Protein AF-0000000076549694 (afdb_homodimer)

Nearest PDB structures (foldseek):
  3i5b-assembly2_B  TM=9.699E-01  e=1.113E-13  Pseudomonas aeruginosa PAO1
  3i5c-assembly1_A  TM=8.751E-01  e=3.172E-14  Saccharomyces cerevisiae
  3i5a-assembly1_A  TM=8.560E-01  e=2.039E-13  Pseudomonas syringae pv. tomato str. DC3000
  5euh-assembly2_B  TM=9.184E-01  e=2.596E-11  Pseudomonas fluorescens Pf0-1
  8c05-assembly1_A-2  TM=9.269E-01  e=1.804E-09  Methylotenera sp.

Solvent-accessible surface area (backbone atoms only — not comparable to full-atom values): 53694 Å² total; per-residue (Å²): 134,89,75,76,88,74,75,80,81,79,79,87,80,83,82,75,83,80,79,67,79,71,68,75,66,63,74,69,63,69,72,64,66,52,72,63,59,51,48,49,53,48,56,45,44,39,55,60,54,40,82,34,68,84,64,53,38,73,68,50,50,51,50,51,51,52,49,36,53,53,39,21,50,37,31,34,51,26,50,54,48,10,57,69,55,84,60,46,33,75,48,34,45,36,54,6,41,52,40,19,55,43,57,74,43,63,56,30,49,36,64,60,50,51,51,41,48,33,50,21,37,24,49,26,34,39,73,77,66,45,57,63,74,57,22,49,50,44,22,47,28,50,40,47,34,37,51,51,32,54,51,55,50,34,69,73,68,35,82,77,65,53,69,63,40,49,66,52,30,53,48,42,49,52,41,39,27,43,50,39,24,48,54,29,19,45,50,29,36,56,57,51,52,73,78,39,92,79,72,59,66,69,60,44,23,51,48,47,23,51,8,40,21,45,12,29,61,55,33,16,59,47,45,45,38,70,74,36,80,70,44,54,54,55,65,30,79,92,34,32,67,58,46,53,56,53,48,44,50,37,48,50,46,43,51,53,34,34,58,33,56,60,51,81,51,68,60,65,48,50,46,39,49,49,52,31,26,74,73,50,30,54,60,34,38,54,53,46,51,49,50,42,49,53,53,50,52,54,34,44,75,73,68,38,12,32,55,60,50,30,79,58,36,84,38,64,65,59,41,50,50,53,52,46,52,50,51,47,44,50,47,66,40,48,49,55,51,18,18,48,52,49,51,38,53,50,45,52,50,51,32,52,50,41,47,49,52,28,50,47,53,55,29,28,28,87,82,53,62,33,24,16,45,64,35,39,53,55,49,45,48,53,52,42,52,51,21,40,75,65,68,30,29,35,19,38,38,33,33,35,49,52,65,45,67,53,44,24,71,72,55,32,66,68,47,39,48,52,50,49,30,50,53,43,50,50,49,50,60,71,35,61,88,52,83,46,50,55,20,38,61,48,80,62,25,33,32,35,41,31,66,67,28,45,57,68,58,45,48,50,54,50,46,50,44,40,49,52,45,44,69,65,56,43,81,20,87,79,37,95,81,40,32,43,38,33,21,27,1,29,24,48,48,57,59,52,92,89,64,56,62,65,54,53,52,52,44,7,49,52,15,24,51,48,16,52,73,74,69,37,66,35,77,24,74,94,136,89,75,76,85,75,79,79,83,80,78,88,80,82,80,76,80,80,74,70,77,69,68,75,64,61,72,68,63,68,72,66,66,52,72,62,58,51,48,50,53,47,55,47,43,39,53,61,56,41,82,34,67,84,65,54,38,73,66,50,52,51,48,51,52,50,47,36,53,52,39,21,50,37,31,33,50,26,52,54,50,8,55,69,54,84,60,45,33,75,47,33,44,36,53,6,40,52,41,18,54,44,58,74,44,63,58,30,50,38,62,59,50,51,51,41,49,32,48,20,38,24,49,25,34,40,73,74,64,45,56,64,73,57,21,48,51,45,22,46,27,49,42,47,34,36,53,53,33,53,50,53,50,34,68,74,69,36,81,76,65,53,68,64,40,48,68,53,29,52,47,42,49,51,41,39,28,44,49,39,26,48,54,29,20,45,50,30,37,56,55,50,52,74,79,43,91,79,71,59,65,68,60,44,22,49,45,43,21,51,7,41,21,44,12,29,60,54,33,16,58,47,46,45,38,69,75,36,81,70,44,54,55,55,64,29,80,93,33,31,66,59,44,51,57,54,50,44,50,36,48,50,46,45,52,53,34,33,59,32,58,61,50,81,50,68,59,67,47,50,47,40,49,48,52,31,26,75,75,51,31,54,60,34,38,53,52,45,52,50,50,41,48,52,51,50,51,54,34,45,75,74,68,36,11,30,56,59,50,30,79,58,36,84,36,64,66,58,42,50,50,51,51,46,50,50,51,47,45,50,48,66,42,48,51,56,51,18,17,49,52,49,51,39,53,51,46,52,52,51,32,52,50,40,48,49,52,30,49,48,51,54,29,29,27,87,82,55,63,32,24,15,43,63,35,40,52,55,49,45,48,53,52,42,52,51,21,40,74,66,66,29,29,36,18,37,39,34,34,37,48,50,66,45,66,52,44,23,71,74,55,31,66,67,46,38,49,53,50,50,30,50,52,41,50,49,49,50,59,72,36,62,88,51,84,47,51,54,20,39,61,48,79,63,26,32,34,36,41,30,66,66,28,44,55,67,59,44,48,52,53,49,46,50,45,39,50,53,44,45,69,64,57,42,80,21,86,83,35,94,80,40,32,44,37,34,23,28,2,28,26,51,47,57,60,51,93,90,64,56,62,65,54,53,52,52,44,7,50,53,16,26,52,50,16,50,72,75,68,38,66,36,77,25,73,93

Radius of gyration: 38.68 Å; Cα contacts (8 Å, |Δi|>4): 1606; chains: 2; bounding box: 84×105×88 Å

Secondary structure (DSSP, 8-state):
--------------------TTGGGGGGTTT---HHHHHHHHHHHHHTTTT-TTT--HHHHHHHHHHHHHHHHHHHHHHHHHHHTTT--S---HHHHHHHHHHTS-GGGHHHHHHHHHHHHHHHHHHHT--HHHHHHHHHHHHHHHHHHHHHHHHHH-SS--TTSHHHHHHIIIIIIIIIHHHHHHHHHHHHHTT---S-HHHHHHHHHHHHHHHHHHHHHHHHHHTSGGGGGGGSHHHHHHHHHHHHHHHHHHHHHHH--SS--GGGHHHHHHHHHHHHHHHHHHHHHHHHHHHHHHHHHTT-SGGGGSTTTT-HHHHHHHHHHHHHHHHHHHHHHHHHHHHHHHHHHHHHHHHHHHHHHHHB-TTT-SB-HHHHHHHHHHHHHHHHHHT--EEEEEEEETTHHHHHHHHHHHHHHHHHHHHHHHHHHHHTTTT-EEEE-SSSEEEEEEET--HHHHHHHHHHHHHHHHHT--B-TTSTTSB--EEEEEEEE-PPTT--HHHHHHHHHHHHHHHHHTTSSSEEE-/-------------------GGGGGGGGGTTT---HHHHHHHHHHHHHTTTT-TTT--HHHHHHHHHHHHHHHHHHHHHHHHHHHTTT--S---HHHHHHHHHHTS-GGGHHHHHHHHHHHHHHHHHHHT--HHHHHHHHHHHHHHHHHHHHHHHHHH-SS--TTSHHHHHHIIIIIIIIIHHHHHHHHHHHHHTT---S-HHHHHHHHHHHHHHHHHHHHHHHHHHTSGGGGGGGSHHHHHHHHHHHHHHHHHHHHHHH--SS--GGGHHHHHHHHHHHHHHHHHHHHHHHHHHHHHHHHHTT-SGGGGSTTTT-HHHHHHHHHHHHHHHHHHHHHHHHHHHHHHHHHHHHHHHHHHHHHHHHB-TTT-SB-HHHHHHHHHHHHHHHHHHT--EEEEEEEETTHHHHHHHHHHHHHHHHHHHHHHHHHHHHTTTT-EEEE-SSSEEEEEEET--HHHHHHHHHHHHHHHHHT--B-TTSTTSB--EEEEEEEE-PPTT--HHHHHHHHHHHHHHHHHTTSSSEEE-

pLDDT: mean 84.43, std 17.08, range [20.08, 97.81]

Structure (mmCIF, N/CA/C/O backbone):
data_AF-0000000076549694-model_v1
#
loop_
_entity.id
_entity.type
_entity.pdbx_description
1 polymer 'diguanylate cyclase'
#
loop_
_atom_site.group_PDB
_atom_site.id
_atom_site.type_symbol
_atom_site.label_atom_id
_atom_site.label_alt_id
_atom_site.label_comp_id
_atom_site.label_asym_id
_atom_site.label_entity_id
_atom_site.label_seq_id
_atom_site.pdbx_PDB_ins_code
_atom_site.Cartn_x
_atom_site.Cartn_y
_atom_site.Cartn_z
_atom_site.occupancy
_atom_site.B_iso_or_equiv
_atom_site.auth_seq_id
_atom_site.auth_comp_id
_atom_site.auth_asym_id
_atom_site.auth_atom_id
_atom_site.pdbx_PDB_model_num
ATOM 1 N N . MET A 1 1 ? -35.719 64.812 -11.656 1 21.77 1 MET A N 1
ATOM 2 C CA . MET A 1 1 ? -35.812 63.688 -10.75 1 21.77 1 MET A CA 1
ATOM 3 C C . MET A 1 1 ? -34.938 62.531 -11.203 1 21.77 1 MET A C 1
ATOM 5 O O . MET A 1 1 ? -35.406 61.438 -11.414 1 21.77 1 MET A O 1
ATOM 9 N N . GLN A 1 2 ? -33.906 62.844 -11.969 1 23.42 2 GLN A N 1
ATOM 10 C CA . GLN A 1 2 ? -32.969 62.25 -12.883 1 23.42 2 GLN A CA 1
ATOM 11 C C . GLN A 1 2 ? -32.031 61.281 -12.156 1 23.42 2 GLN A C 1
ATOM 13 O O . GLN A 1 2 ? -31.016 61.719 -11.57 1 23.42 2 GLN A O 1
ATOM 18 N N . GLU A 1 3 ? -32.594 60.219 -11.516 1 21.08 3 GLU A N 1
ATOM 19 C CA . GLU A 1 3 ? -32.125 59.406 -10.398 1 21.08 3 GLU A CA 1
ATOM 20 C C . GLU A 1 3 ? -30.859 58.625 -10.773 1 21.08 3 GLU A C 1
ATOM 22 O O . GLU A 1 3 ? -29.844 58.719 -10.094 1 21.08 3 GLU A O 1
ATOM 27 N N . LEU A 1 4 ? -30.922 57.25 -11 1 21.48 4 LEU A N 1
ATOM 28 C CA . LEU A 1 4 ? -30.453 56.125 -10.211 1 21.48 4 LEU A CA 1
ATOM 29 C C . LEU A 1 4 ? -29.141 55.562 -10.773 1 21.48 4 LEU A C 1
ATOM 31 O O . LEU A 1 4 ? -28.312 55.062 -10.023 1 21.48 4 LEU A O 1
ATOM 35 N N . SER A 1 5 ? -28.969 55.281 -12.086 1 23.27 5 SER A N 1
ATOM 36 C CA . SER A 1 5 ? -28.531 53.969 -12.484 1 23.27 5 SER A CA 1
ATOM 37 C C . SER A 1 5 ? -27.016 53.844 -12.43 1 23.27 5 SER A C 1
ATOM 39 O O . SER A 1 5 ? -26.312 54.219 -13.383 1 23.27 5 SER A O 1
ATOM 41 N N . ARG A 1 6 ? -26.266 54.156 -11.312 1 26.5 6 ARG A N 1
ATOM 42 C CA . ARG A 1 6 ? -24.812 54.344 -11.289 1 26.5 6 ARG A CA 1
ATOM 43 C C . ARG A 1 6 ? -24.109 53 -11.406 1 26.5 6 ARG A C 1
ATOM 45 O O . ARG A 1 6 ? -24.109 52.188 -10.469 1 26.5 6 ARG A O 1
ATOM 52 N N . GLU A 1 7 ? -24.25 52.281 -12.562 1 24.12 7 GLU A N 1
ATOM 53 C CA . GLU A 1 7 ? -23.75 50.938 -12.688 1 24.12 7 GLU A CA 1
ATOM 54 C C . GLU A 1 7 ? -22.25 50.875 -12.406 1 24.12 7 GLU A C 1
ATOM 56 O O . GLU A 1 7 ? -21.469 51.625 -13 1 24.12 7 GLU A O 1
ATOM 61 N N . PRO A 1 8 ? -21.766 50.438 -11.172 1 23.05 8 PRO A N 1
ATOM 62 C CA . PRO A 1 8 ? -20.375 50.469 -10.703 1 23.05 8 PRO A CA 1
ATOM 63 C C . PRO A 1 8 ? -19.469 49.531 -11.5 1 23.05 8 PRO A C 1
ATOM 65 O O . PRO A 1 8 ? -19.828 48.375 -11.766 1 23.05 8 PRO A O 1
ATOM 68 N N . SER A 1 9 ? -18.875 49.969 -12.648 1 22.62 9 SER A N 1
ATOM 69 C CA . SER A 1 9 ? -17.953 49.219 -13.508 1 22.62 9 SER A CA 1
ATOM 70 C C . SER A 1 9 ? -16.828 48.562 -12.703 1 22.62 9 SER A C 1
ATOM 72 O O . SER A 1 9 ? -16.078 49.281 -12.023 1 22.62 9 SER A O 1
ATOM 74 N N . VAL A 1 10 ? -17.047 47.312 -12.125 1 22.98 10 VAL A N 1
ATOM 75 C CA . VAL A 1 10 ? -16.156 46.438 -11.375 1 22.98 10 VAL A CA 1
ATOM 76 C C . VAL A 1 10 ? -14.891 46.156 -12.188 1 22.98 10 VAL A C 1
ATOM 78 O O . VAL A 1 10 ? -14.961 45.75 -13.344 1 22.98 10 VAL A O 1
ATOM 81 N N . GLY A 1 11 ? -13.781 46.906 -11.953 1 20.17 11 GLY A N 1
ATOM 82 C CA . GLY A 1 11 ? -12.422 46.844 -12.469 1 20.17 11 GLY A CA 1
ATOM 83 C C . GLY A 1 11 ? -11.875 45.438 -12.586 1 20.17 11 GLY A C 1
ATOM 84 O O . GLY A 1 11 ? -12.336 44.531 -11.891 1 20.17 11 GLY A O 1
ATOM 85 N N . THR A 1 12 ? -11.375 45.031 -13.836 1 24.42 12 THR A N 1
ATOM 86 C CA . THR A 1 12 ? -10.664 43.938 -14.453 1 24.42 12 THR A CA 1
ATOM 87 C C . THR A 1 12 ? -9.484 43.5 -13.586 1 24.42 12 THR A C 1
ATOM 89 O O . THR A 1 12 ? -8.578 44.281 -13.336 1 24.42 12 THR A O 1
ATOM 92 N N . ALA A 1 13 ? -9.617 42.531 -12.578 1 22.05 13 ALA A N 1
ATOM 93 C CA . ALA A 1 13 ? -8.719 41.844 -11.656 1 22.05 13 ALA A CA 1
ATOM 94 C C . ALA A 1 13 ? -7.52 41.25 -12.398 1 22.05 13 ALA A C 1
ATOM 96 O O . ALA A 1 13 ? -7.648 40.812 -13.539 1 22.05 13 ALA A O 1
ATOM 97 N N . CYS A 1 14 ? -6.227 41.406 -11.867 1 21.59 14 CYS A N 1
ATOM 98 C CA . CYS A 1 14 ? -4.781 41.219 -11.953 1 21.59 14 CYS A CA 1
ATOM 99 C C . CYS A 1 14 ? -4.445 39.75 -12.086 1 21.59 14 CYS A C 1
ATOM 101 O O . CYS A 1 14 ? -4.598 38.969 -11.133 1 21.59 14 CYS A O 1
ATOM 103 N N . LEU A 1 15 ? -4.742 39.062 -13.203 1 23.5 15 LEU A N 1
ATOM 104 C CA . LEU A 1 15 ? -4.293 37.688 -13.445 1 23.5 15 LEU A CA 1
ATOM 105 C C . LEU A 1 15 ? -2.77 37.625 -13.383 1 23.5 15 LEU A C 1
ATOM 107 O O . LEU A 1 15 ? -2.08 38.031 -14.312 1 23.5 15 LEU A O 1
ATOM 111 N N . ALA A 1 16 ? -2.066 37.906 -12.25 1 26.47 16 ALA A N 1
ATOM 112 C CA . ALA A 1 16 ? -0.614 37.75 -12.195 1 26.47 16 ALA A CA 1
ATOM 113 C C . ALA A 1 16 ? -0.199 36.312 -12.453 1 26.47 16 ALA A C 1
ATOM 115 O O . ALA A 1 16 ? -0.712 35.375 -11.82 1 26.47 16 ALA A O 1
ATOM 116 N N . LYS A 1 17 ? 0.309 35.906 -13.68 1 29.83 17 LYS A N 1
ATOM 117 C CA . LYS A 1 17 ? 0.946 34.719 -14.195 1 29.83 17 LYS A CA 1
ATOM 118 C C . LYS A 1 17 ? 2.15 34.312 -13.336 1 29.83 17 LYS A C 1
ATOM 120 O O . LYS A 1 17 ? 3.135 35.062 -13.273 1 29.83 17 LYS A O 1
ATOM 125 N N . GLY A 1 18 ? 1.998 33.75 -12.102 1 24.61 18 GLY A N 1
ATOM 126 C CA . GLY A 1 18 ? 3.062 33.281 -11.227 1 24.61 18 GLY A CA 1
ATOM 127 C C . GLY A 1 18 ? 3.98 32.281 -11.883 1 24.61 18 GLY A C 1
ATOM 128 O O . GLY A 1 18 ? 3.553 31.156 -12.219 1 24.61 18 GLY A O 1
ATOM 129 N N . GLU A 1 19 ? 4.891 32.688 -12.734 1 28.06 19 GLU A N 1
ATOM 130 C CA . GLU A 1 19 ? 5.965 31.891 -13.328 1 28.06 19 GLU A CA 1
ATOM 131 C C . GLU A 1 19 ? 6.863 31.297 -12.25 1 28.06 19 GLU A C 1
ATOM 133 O O . GLU A 1 19 ? 7.992 31.75 -12.047 1 28.06 19 GLU A O 1
ATOM 138 N N . GLY A 1 20 ? 6.445 31.047 -11.016 1 25.95 20 GLY A N 1
ATOM 139 C CA . GLY A 1 20 ? 7.344 30.703 -9.922 1 25.95 20 GLY A CA 1
ATOM 140 C C . GLY A 1 20 ? 8.016 29.344 -10.109 1 25.95 20 GLY A C 1
ATOM 141 O O . GLY A 1 20 ? 8.641 28.828 -9.188 1 25.95 20 GLY A O 1
ATOM 142 N N . GLY A 1 21 ? 7.781 28.562 -11.141 1 28.48 21 GLY A N 1
ATOM 143 C CA . GLY A 1 21 ? 8.133 27.172 -10.945 1 28.48 21 GLY A CA 1
ATOM 144 C C . GLY A 1 21 ? 9.625 26.906 -11.07 1 28.48 21 GLY A C 1
ATOM 145 O O . GLY A 1 21 ? 10.047 25.75 -11.164 1 28.48 21 GLY A O 1
ATOM 146 N N . ARG A 1 22 ? 10.539 27.844 -11.422 1 30.39 22 ARG A N 1
ATOM 147 C CA . ARG A 1 22 ? 11.836 27.391 -11.906 1 30.39 22 ARG A CA 1
ATOM 148 C C . ARG A 1 22 ? 12.773 27.062 -10.742 1 30.39 22 ARG A C 1
ATOM 150 O O . ARG A 1 22 ? 13.938 26.734 -10.953 1 30.39 22 ARG A O 1
ATOM 157 N N . VAL A 1 23 ? 12.516 27.453 -9.547 1 29.25 23 VAL A N 1
ATOM 158 C CA . VAL A 1 23 ? 13.688 27.469 -8.672 1 29.25 23 VAL A CA 1
ATOM 159 C C . VAL A 1 23 ? 14.086 26.031 -8.328 1 29.25 23 VAL A C 1
ATOM 161 O O . VAL A 1 23 ? 15.234 25.766 -7.941 1 29.25 23 VAL A O 1
ATOM 164 N N . ALA A 1 24 ? 13.148 25.109 -8.195 1 30.84 24 ALA A N 1
ATOM 165 C CA . ALA A 1 24 ? 13.539 23.953 -7.383 1 30.84 24 ALA A CA 1
ATOM 166 C C . ALA A 1 24 ? 14.445 23.016 -8.172 1 30.84 24 ALA A C 1
ATOM 168 O O . ALA A 1 24 ? 14.914 22 -7.637 1 30.84 24 ALA A O 1
ATOM 169 N N . LEU A 1 25 ? 14.625 23.25 -9.461 1 28.95 25 LEU A N 1
ATOM 170 C CA . LEU A 1 25 ? 15.273 22.172 -10.188 1 28.95 25 LEU A CA 1
ATOM 171 C C . LEU A 1 25 ? 16.781 22.156 -9.938 1 28.95 25 LEU A C 1
ATOM 173 O O . LEU A 1 25 ? 17.469 21.188 -10.266 1 28.95 25 LEU A O 1
ATOM 177 N N . SER A 1 26 ? 17.359 23.281 -9.586 1 31 26 SER A N 1
ATOM 178 C CA . SER A 1 26 ? 18.812 23.328 -9.719 1 31 26 SER A CA 1
ATOM 179 C C . SER A 1 26 ? 19.5 22.547 -8.602 1 31 26 SER A C 1
ATOM 181 O O . SER A 1 26 ? 20.656 22.141 -8.734 1 31 26 SER A O 1
ATOM 183 N N . SER A 1 27 ? 18.875 22.422 -7.418 1 32.06 27 SER A N 1
ATOM 184 C CA . SER A 1 27 ? 19.703 21.859 -6.367 1 32.06 27 SER A CA 1
ATOM 185 C C . SER A 1 27 ? 19.859 20.344 -6.531 1 32.06 27 SER A C 1
ATOM 187 O O . SER A 1 27 ? 20.547 19.688 -5.738 1 32.06 27 SER A O 1
ATOM 189 N N . VAL A 1 28 ? 19.078 19.766 -7.398 1 33.03 28 VAL A N 1
ATOM 190 C CA . VAL A 1 28 ? 19.219 18.328 -7.574 1 33.03 28 VAL A CA 1
ATOM 191 C C . VAL A 1 28 ? 20.5 18.031 -8.352 1 33.03 28 VAL A C 1
ATOM 193 O O . VAL A 1 28 ? 20.953 16.875 -8.414 1 33.03 28 VAL A O 1
ATOM 196 N N . GLU A 1 29 ? 21.078 18.953 -9.094 1 34.22 29 GLU A N 1
ATOM 197 C CA . GLU A 1 29 ? 22.234 18.594 -9.906 1 34.22 29 GLU A CA 1
ATOM 198 C C . GLU A 1 29 ? 23.469 18.328 -9.031 1 34.22 29 GLU A C 1
ATOM 200 O O . GLU A 1 29 ? 24.391 17.609 -9.445 1 34.22 29 GLU A O 1
ATOM 205 N N . ALA A 1 30 ? 23.703 19.109 -7.973 1 36.56 30 ALA A N 1
ATOM 206 C CA . ALA A 1 30 ? 25.031 19.156 -7.379 1 36.56 30 ALA A CA 1
ATOM 207 C C . ALA A 1 30 ? 25.391 17.828 -6.734 1 36.56 30 ALA A C 1
ATOM 209 O O . ALA A 1 30 ? 26.562 17.469 -6.625 1 36.56 30 ALA A O 1
ATOM 210 N N . SER A 1 31 ? 24.453 17.078 -6.148 1 38.34 31 SER A N 1
ATOM 211 C CA . SER A 1 31 ? 25.109 16.031 -5.367 1 38.34 31 SER A CA 1
ATOM 212 C C . SER A 1 31 ? 25.469 14.828 -6.234 1 38.34 31 SER A C 1
ATOM 214 O O . SER A 1 31 ? 25.469 13.695 -5.754 1 38.34 31 SER A O 1
ATOM 216 N N . LEU A 1 32 ? 25.25 14.852 -7.477 1 39.12 32 LEU A N 1
ATOM 217 C CA . LEU A 1 32 ? 25.844 13.688 -8.133 1 39.12 32 LEU A CA 1
ATOM 218 C C . LEU A 1 32 ? 27.359 13.648 -7.918 1 39.12 32 LEU A C 1
ATOM 220 O O . LEU A 1 32 ? 28.094 14.367 -8.594 1 39.12 32 LEU A O 1
ATOM 224 N N . SER A 1 33 ? 27.875 13.484 -6.816 1 44.09 33 SER A N 1
ATOM 225 C CA . SER A 1 33 ? 29.297 13.195 -6.656 1 44.09 33 SER A CA 1
ATOM 226 C C . SER A 1 33 ? 29.781 12.227 -7.727 1 44.09 33 SER A C 1
ATOM 228 O O . SER A 1 33 ? 29.047 11.336 -8.148 1 44.09 33 SER A O 1
ATOM 230 N N . GLU A 1 34 ? 30.828 12.398 -8.43 1 53.22 34 GLU A N 1
ATOM 231 C CA . GLU A 1 34 ? 31.484 11.562 -9.43 1 53.22 34 GLU A CA 1
ATOM 232 C C . GLU A 1 34 ? 31.594 10.117 -8.953 1 53.22 34 GLU A C 1
ATOM 234 O O . GLU A 1 34 ? 31.844 9.859 -7.77 1 53.22 34 GLU A O 1
ATOM 239 N N . PRO A 1 35 ? 31.25 9.273 -9.836 1 54.69 35 PRO A N 1
ATOM 240 C CA . PRO A 1 35 ? 31.328 7.848 -9.5 1 54.69 35 PRO A CA 1
ATOM 241 C C . PRO A 1 35 ? 32.656 7.473 -8.844 1 54.69 35 PRO A C 1
ATOM 243 O O . PRO A 1 35 ? 32.688 6.605 -7.965 1 54.69 35 PRO A O 1
ATOM 246 N N . ARG A 1 36 ? 33.688 8.211 -9.25 1 56.41 36 ARG A N 1
ATOM 247 C CA . ARG A 1 36 ? 35.031 7.895 -8.695 1 56.41 36 ARG A CA 1
ATOM 248 C C . ARG A 1 36 ? 35.125 8.32 -7.238 1 56.41 36 ARG A C 1
ATOM 250 O O . ARG A 1 36 ? 35.688 7.605 -6.414 1 56.41 36 ARG A O 1
ATOM 257 N N . GLU A 1 37 ? 34.594 9.391 -6.969 1 58.84 37 GLU A N 1
ATOM 258 C CA . GLU A 1 37 ? 34.656 9.875 -5.59 1 58.84 37 GLU A CA 1
ATOM 259 C C . GLU A 1 37 ? 33.781 9.023 -4.676 1 58.84 37 GLU A C 1
ATOM 261 O O . GLU A 1 37 ? 34.156 8.742 -3.535 1 58.84 37 GLU A O 1
ATOM 266 N N . ALA A 1 38 ? 32.844 8.461 -5.293 1 61.19 38 ALA A N 1
ATOM 267 C CA . ALA A 1 38 ? 31.969 7.582 -4.527 1 61.19 38 ALA A CA 1
ATOM 268 C C . ALA A 1 38 ? 32.656 6.258 -4.215 1 61.19 38 ALA A C 1
ATOM 270 O O . ALA A 1 38 ? 32.562 5.738 -3.102 1 61.19 38 ALA A O 1
ATOM 271 N N . VAL A 1 39 ? 33.406 5.844 -5.254 1 61.38 39 VAL A N 1
ATOM 272 C CA . VAL A 1 39 ? 34.125 4.594 -5.082 1 61.38 39 VAL A CA 1
ATOM 273 C C . VAL A 1 39 ? 35.25 4.789 -4.062 1 61.38 39 VAL A C 1
ATOM 275 O O . VAL A 1 39 ? 35.469 3.922 -3.219 1 61.38 39 VAL A O 1
ATOM 278 N N . ARG A 1 40 ? 35.938 5.824 -4.211 1 60.56 40 ARG A N 1
ATOM 279 C CA . ARG A 1 40 ? 37 6.117 -3.264 1 60.56 40 ARG A CA 1
ATOM 280 C C . ARG A 1 40 ? 36.469 6.254 -1.847 1 60.56 40 ARG A C 1
ATOM 282 O O . ARG A 1 40 ? 37.031 5.711 -0.9 1 60.56 40 ARG A O 1
ATOM 289 N N . ASP A 1 41 ? 35.406 6.902 -1.757 1 63.28 41 ASP A N 1
ATOM 290 C CA . ASP A 1 41 ? 34.812 7.09 -0.441 1 63.28 41 ASP A CA 1
ATOM 291 C C . ASP A 1 41 ? 34.312 5.758 0.131 1 63.28 41 ASP A C 1
ATOM 293 O O . ASP A 1 41 ? 34.469 5.504 1.328 1 63.28 41 ASP A O 1
ATOM 297 N N . PHE A 1 42 ? 34.062 5 -0.764 1 65.38 42 PHE A N 1
ATOM 298 C CA . PHE A 1 42 ? 33.594 3.668 -0.371 1 65.38 42 PHE A CA 1
ATOM 299 C C . PHE A 1 42 ? 34.781 2.822 0.115 1 65.38 42 PHE A C 1
ATOM 301 O O . PHE A 1 42 ? 34.688 2.191 1.171 1 65.38 42 PHE A O 1
ATOM 308 N N . ALA A 1 43 ? 35.812 2.834 -0.651 1 65.69 43 ALA A N 1
ATOM 309 C CA . ALA A 1 43 ? 37 2.062 -0.291 1 65.69 43 ALA A CA 1
ATOM 310 C C . ALA A 1 43 ? 37.594 2.555 1.024 1 65.69 43 ALA A C 1
ATOM 312 O O . ALA A 1 43 ? 38.031 1.754 1.867 1 65.69 43 ALA A O 1
ATOM 313 N N . VAL A 1 44 ? 37.562 3.803 1.153 1 67.12 44 VAL A N 1
ATOM 314 C CA . VAL A 1 44 ? 38.125 4.398 2.365 1 67.12 44 VAL A CA 1
ATOM 315 C C . VAL A 1 44 ? 37.25 4.027 3.566 1 67.12 44 VAL A C 1
ATOM 317 O O . VAL A 1 44 ? 37.781 3.75 4.652 1 67.12 44 VAL A O 1
ATOM 320 N N . SER A 1 45 ? 36.031 3.895 3.332 1 68.69 45 SER A N 1
ATOM 321 C CA . SER A 1 45 ? 35.125 3.592 4.426 1 68.69 45 SER A CA 1
ATOM 322 C C . SER A 1 45 ? 35.281 2.148 4.895 1 68.69 45 SER A C 1
ATOM 324 O O . SER A 1 45 ? 34.969 1.829 6.043 1 68.69 45 SER A O 1
ATOM 326 N N . LEU A 1 46 ? 35.875 1.361 4.043 1 68.31 46 LEU A N 1
ATOM 327 C CA . LEU A 1 46 ? 36.094 -0.044 4.371 1 68.31 46 LEU A CA 1
ATOM 328 C C . LEU A 1 46 ? 37.344 -0.217 5.227 1 68.31 46 LEU A C 1
ATOM 330 O O . LEU A 1 46 ? 37.438 -1.181 5.988 1 68.31 46 LEU A O 1
ATOM 334 N N . TRP A 1 47 ? 38.219 0.685 5.023 1 72.56 47 TRP A N 1
ATOM 335 C CA . TRP A 1 47 ? 39.531 0.494 5.641 1 72.56 47 TRP A CA 1
ATOM 336 C C . TRP A 1 47 ? 39.688 1.397 6.859 1 72.56 47 TRP A C 1
ATOM 338 O O . TRP A 1 47 ? 40.281 0.989 7.871 1 72.56 47 TRP A O 1
ATOM 348 N N . ARG A 1 48 ? 39.125 2.562 6.68 1 69.31 48 ARG A N 1
ATOM 349 C CA . ARG A 1 48 ? 39.344 3.521 7.754 1 69.31 48 ARG A CA 1
ATOM 350 C C . ARG A 1 48 ? 38.656 3.068 9.047 1 69.31 48 ARG A C 1
ATOM 352 O O . ARG A 1 48 ? 37.438 2.977 9.102 1 69.31 48 ARG A O 1
ATOM 359 N N . GLY A 1 49 ? 39.438 2.645 9.992 1 70.31 49 GLY A N 1
ATOM 360 C CA . GLY A 1 49 ? 38.969 2.279 11.32 1 70.31 49 GLY A CA 1
ATOM 361 C C . GLY A 1 49 ? 38.531 0.828 11.422 1 70.31 49 GLY A C 1
ATOM 362 O O . GLY A 1 49 ? 37.875 0.438 12.383 1 70.31 49 GLY A O 1
ATOM 363 N N . ALA A 1 50 ? 38.844 0.081 10.375 1 78.56 50 ALA A N 1
ATOM 364 C CA . ALA A 1 50 ? 38.406 -1.31 10.305 1 78.56 50 ALA A CA 1
ATOM 365 C C . ALA A 1 50 ? 39.031 -2.137 11.43 1 78.56 50 ALA A C 1
ATOM 367 O O . ALA A 1 50 ? 38.438 -3.125 11.875 1 78.56 50 ALA A O 1
ATOM 368 N N . TRP A 1 51 ? 40.125 -1.62 11.969 1 80.88 51 TRP A N 1
ATOM 369 C CA . TRP A 1 51 ? 40.781 -2.422 12.977 1 80.88 51 TRP A CA 1
ATOM 370 C C . TRP A 1 51 ? 40.906 -1.661 14.297 1 80.88 51 TRP A C 1
ATOM 372 O O . TRP A 1 51 ? 41.719 -2.018 15.156 1 80.88 51 TRP A O 1
ATOM 382 N N . SER A 1 52 ? 40.031 -0.664 14.359 1 81.12 52 SER A N 1
ATOM 383 C CA . SER A 1 52 ? 40.062 0.142 15.57 1 81.12 52 SER A CA 1
ATOM 384 C C . SER A 1 52 ? 39.312 -0.541 16.703 1 81.12 52 SER A C 1
ATOM 386 O O . SER A 1 52 ? 38.438 -1.364 16.453 1 81.12 52 SER A O 1
ATOM 388 N N . ARG A 1 53 ? 39.719 -0.257 17.938 1 81.56 53 ARG A N 1
ATOM 389 C CA . ARG A 1 53 ? 39.062 -0.803 19.125 1 81.56 53 ARG A CA 1
ATOM 390 C C . ARG A 1 53 ? 37.625 -0.325 19.234 1 81.56 53 ARG A C 1
ATOM 392 O O . ARG A 1 53 ? 36.781 -1.001 19.844 1 81.56 53 ARG A O 1
ATOM 399 N N . GLU A 1 54 ? 37.375 0.778 18.625 1 80.44 54 GLU A N 1
ATOM 400 C CA . GLU A 1 54 ? 36.031 1.317 18.672 1 80.44 54 GLU A CA 1
ATOM 401 C C . GLU A 1 54 ? 35.094 0.502 17.797 1 80.44 54 GLU A C 1
ATOM 403 O O . GLU A 1 54 ? 33.906 0.365 18.109 1 80.44 54 GLU A O 1
ATOM 408 N N . THR A 1 55 ? 35.688 -0.046 16.812 1 84.94 55 THR A N 1
ATOM 409 C CA . THR A 1 55 ? 34.875 -0.824 15.875 1 84.94 55 THR A CA 1
ATOM 410 C C . THR A 1 55 ? 34.656 -2.238 16.406 1 84.94 55 THR A C 1
ATOM 412 O O . THR A 1 55 ? 33.594 -2.842 16.141 1 84.94 55 THR A O 1
ATOM 415 N N . TRP A 1 56 ? 35.656 -2.693 17.156 1 89.75 56 TRP A N 1
ATOM 416 C CA . TRP A 1 56 ? 35.594 -4.078 17.609 1 89.75 56 TRP A CA 1
ATOM 417 C C . TRP A 1 56 ? 35.438 -4.152 19.125 1 89.75 56 TRP A C 1
ATOM 419 O O . TRP A 1 56 ? 36.406 -4.484 19.828 1 89.75 56 TRP A O 1
ATOM 429 N N . THR A 1 57 ? 34.25 -3.959 19.531 1 88.5 57 THR A N 1
ATOM 430 C CA . THR A 1 57 ? 33.875 -4.16 20.938 1 88.5 57 THR A CA 1
ATOM 431 C C . THR A 1 57 ? 33.812 -5.648 21.281 1 88.5 57 THR A C 1
ATOM 433 O O . THR A 1 57 ? 33.875 -6.492 20.375 1 88.5 57 THR A O 1
ATOM 436 N N . ARG A 1 58 ? 33.844 -5.973 22.516 1 89.44 58 ARG A N 1
ATOM 437 C CA . ARG A 1 58 ? 33.75 -7.363 22.938 1 89.44 58 ARG A CA 1
ATOM 438 C C . ARG A 1 58 ? 32.5 -8.039 22.344 1 89.44 58 ARG A C 1
ATOM 440 O O . ARG A 1 58 ? 32.594 -9.18 21.875 1 89.44 58 ARG A O 1
ATOM 447 N N . GLY A 1 59 ? 31.469 -7.348 22.312 1 90.81 59 GLY A N 1
ATOM 448 C CA . GLY A 1 59 ? 30.25 -7.875 21.703 1 90.81 59 GLY A CA 1
ATOM 449 C C . GLY A 1 59 ? 30.375 -8.125 20.219 1 90.81 59 GLY A C 1
ATOM 450 O O . GLY A 1 59 ? 29.891 -9.141 19.719 1 90.81 59 GLY A O 1
ATOM 451 N N . ALA A 1 60 ? 31.062 -7.32 19.594 1 92.25 60 ALA A N 1
ATOM 452 C CA . ALA A 1 60 ? 31.266 -7.465 18.156 1 92.25 60 ALA A CA 1
ATOM 453 C C . ALA A 1 60 ? 32.156 -8.672 17.844 1 92.25 60 ALA A C 1
ATOM 455 O O . ALA A 1 60 ? 31.906 -9.391 16.859 1 92.25 60 ALA A O 1
ATOM 456 N N . CYS A 1 61 ? 33.094 -8.93 18.641 1 92.62 61 CYS A N 1
ATOM 457 C CA . CYS A 1 61 ? 34 -10.062 18.438 1 92.62 61 CYS A CA 1
ATOM 458 C C . CYS A 1 61 ? 33.25 -11.375 18.688 1 92.62 61 CYS A C 1
ATOM 460 O O . CYS A 1 61 ? 33.438 -12.344 17.953 1 92.62 61 CYS A O 1
ATOM 462 N N . VAL A 1 62 ? 32.469 -11.352 19.719 1 93.56 62 VAL A N 1
ATOM 463 C CA . VAL A 1 62 ? 31.672 -12.547 20.016 1 93.56 62 VAL A CA 1
ATOM 464 C C . VAL A 1 62 ? 30.703 -12.828 18.875 1 93.56 62 VAL A C 1
ATOM 466 O O . VAL A 1 62 ? 30.531 -13.984 18.469 1 93.56 62 VAL A O 1
ATOM 469 N N . ARG A 1 63 ? 30.125 -11.82 18.375 1 93.06 63 ARG A N 1
ATOM 470 C CA . ARG A 1 63 ? 29.203 -11.984 17.266 1 93.06 63 ARG A CA 1
ATOM 471 C C . ARG A 1 63 ? 29.906 -12.539 16.031 1 93.06 63 ARG A C 1
ATOM 473 O O . ARG A 1 63 ? 29.359 -13.383 15.32 1 93.06 63 ARG A O 1
ATOM 480 N N . LEU A 1 64 ? 31.062 -12.086 15.805 1 94.94 64 LEU A N 1
ATOM 481 C CA . LEU A 1 64 ? 31.859 -12.578 14.68 1 94.94 64 LEU A CA 1
ATOM 482 C C . LEU A 1 64 ? 32.188 -14.055 14.859 1 94.94 64 LEU A C 1
ATOM 484 O O . LEU A 1 64 ? 32.094 -14.836 13.906 1 94.94 64 LEU A O 1
ATOM 488 N N . ALA A 1 65 ? 32.531 -14.414 16.047 1 95.06 65 ALA A N 1
ATOM 489 C CA . ALA A 1 65 ? 32.875 -15.797 16.359 1 95.06 65 ALA A CA 1
ATOM 490 C C . ALA A 1 65 ? 31.641 -16.703 16.203 1 95.06 65 ALA A C 1
ATOM 492 O O . ALA A 1 65 ? 31.734 -17.797 15.625 1 95.06 65 ALA A O 1
ATOM 493 N N . ILE A 1 66 ? 30.594 -16.281 16.688 1 95.19 66 ILE A N 1
ATOM 494 C CA . ILE A 1 66 ? 29.359 -17.031 16.562 1 95.19 66 ILE A CA 1
ATOM 495 C C . ILE A 1 66 ? 28.984 -17.172 15.094 1 95.19 66 ILE A C 1
ATOM 497 O O . ILE A 1 66 ? 28.578 -18.25 14.648 1 95.19 66 ILE A O 1
ATOM 501 N N . SER A 1 67 ? 29.125 -16.078 14.406 1 96.19 67 SER A N 1
ATOM 502 C CA . SER A 1 67 ? 28.828 -16.094 12.977 1 96.19 67 SER A CA 1
ATOM 503 C C . SER A 1 67 ? 29.719 -17.094 12.242 1 96.19 67 SER A C 1
ATOM 505 O O . SER A 1 67 ? 29.266 -17.766 11.305 1 96.19 67 SER A O 1
ATOM 507 N N . PHE A 1 68 ? 30.938 -17.203 12.664 1 96.56 68 PHE A N 1
ATOM 508 C CA . PHE A 1 68 ? 31.859 -18.156 12.062 1 96.56 68 PHE A CA 1
ATOM 509 C C . PHE A 1 68 ? 31.375 -19.594 12.25 1 96.56 68 PHE A C 1
ATOM 511 O O . PHE A 1 68 ? 31.344 -20.375 11.305 1 96.56 68 PHE A O 1
ATOM 518 N N . VAL A 1 69 ? 30.969 -19.906 13.398 1 95.56 69 VAL A N 1
ATOM 519 C CA . VAL A 1 69 ? 30.5 -21.25 13.734 1 95.56 69 VAL A CA 1
ATOM 520 C C . VAL A 1 69 ? 29.234 -21.562 12.953 1 95.56 69 VAL A C 1
ATOM 522 O O . VAL A 1 69 ? 29.094 -22.656 12.391 1 95.56 69 VAL A O 1
ATOM 525 N N . VAL A 1 70 ? 28.359 -20.641 12.914 1 94.88 70 VAL A N 1
ATOM 526 C CA . VAL A 1 70 ? 27.094 -20.828 12.203 1 94.88 70 VAL A CA 1
ATOM 527 C C . VAL A 1 70 ? 27.359 -21.031 10.719 1 94.88 70 VAL A C 1
ATOM 529 O O . VAL A 1 70 ? 26.797 -21.953 10.109 1 94.88 70 VAL A O 1
ATOM 532 N N . LEU A 1 71 ? 28.203 -20.234 10.203 1 96.06 71 LEU A N 1
ATOM 533 C CA . LEU A 1 71 ? 28.484 -20.312 8.773 1 96.06 71 LEU A CA 1
ATOM 534 C C . LEU A 1 71 ? 29.203 -21.625 8.438 1 96.06 71 LEU A C 1
ATOM 536 O O . LEU A 1 71 ? 28.891 -22.281 7.453 1 96.06 71 LEU A O 1
ATOM 540 N N . ALA A 1 72 ? 30.188 -21.969 9.25 1 95.5 72 ALA A N 1
ATOM 541 C CA . ALA A 1 72 ? 30.938 -23.219 9.023 1 95.5 72 ALA A CA 1
ATOM 542 C C . ALA A 1 72 ? 30.016 -24.422 9.109 1 95.5 72 ALA A C 1
ATOM 544 O O . ALA A 1 72 ? 30.109 -25.344 8.297 1 95.5 72 ALA A O 1
ATOM 545 N N . THR A 1 73 ? 29.125 -24.406 10.055 1 94.06 73 THR A N 1
ATOM 546 C CA . THR A 1 73 ? 28.172 -25.5 10.227 1 94.06 73 THR A CA 1
ATOM 547 C C . THR A 1 73 ? 27.203 -25.562 9.047 1 94.06 73 THR A C 1
ATOM 549 O O . THR A 1 73 ? 26.938 -26.641 8.523 1 94.06 73 THR A O 1
ATOM 552 N N . CYS A 1 74 ? 26.719 -24.438 8.609 1 92.5 74 CYS A N 1
ATOM 553 C CA . CYS A 1 74 ? 25.781 -24.391 7.492 1 92.5 74 CYS A CA 1
ATOM 554 C C . CYS A 1 74 ? 26.453 -24.812 6.191 1 92.5 74 CYS A C 1
ATOM 556 O O . CYS A 1 74 ? 25.844 -25.469 5.352 1 92.5 74 CYS A O 1
ATOM 558 N N . SER A 1 75 ? 27.688 -24.359 6.039 1 92.19 75 SER A N 1
ATOM 559 C CA . SER A 1 75 ? 28.438 -24.797 4.867 1 92.19 75 SER A CA 1
ATOM 560 C C . SER A 1 75 ? 28.641 -26.297 4.875 1 92.19 75 SER A C 1
ATOM 562 O O . SER A 1 75 ? 28.469 -26.953 3.846 1 92.19 75 SER A O 1
ATOM 564 N N . TRP A 1 76 ? 28.969 -26.797 6.016 1 91.25 76 TRP A N 1
ATOM 565 C CA . TRP A 1 76 ? 29.188 -28.234 6.148 1 91.25 76 TRP A CA 1
ATOM 566 C C . TRP A 1 76 ? 27.891 -29 5.867 1 91.25 76 TRP A C 1
ATOM 568 O O . TRP A 1 76 ? 27.906 -30.016 5.152 1 91.25 76 TRP A O 1
ATOM 578 N N . LEU A 1 77 ? 26.812 -28.562 6.41 1 87.31 77 LEU A N 1
ATOM 579 C CA . LEU A 1 77 ? 25.516 -29.172 6.172 1 87.31 77 LEU A CA 1
ATOM 580 C C . LEU A 1 77 ? 25.156 -29.125 4.691 1 87.31 77 LEU A C 1
ATOM 582 O O . LEU A 1 77 ? 24.562 -30.062 4.16 1 87.31 77 LEU A O 1
ATOM 586 N N . GLY A 1 78 ? 25.422 -28 4.117 1 84.31 78 GLY A N 1
ATOM 587 C CA . GLY A 1 78 ? 25.188 -27.875 2.688 1 84.31 78 GLY A CA 1
ATOM 588 C C . GLY A 1 78 ? 25.953 -28.875 1.862 1 84.31 78 GLY A C 1
ATOM 589 O O . GLY A 1 78 ? 25.422 -29.438 0.903 1 84.31 78 GLY A O 1
ATOM 590 N N . ILE A 1 79 ? 27.188 -29.141 2.229 1 85.44 79 ILE A N 1
ATOM 591 C CA . ILE A 1 79 ? 28.047 -30.094 1.54 1 85.44 79 ILE A CA 1
ATOM 592 C C . ILE A 1 79 ? 27.516 -31.5 1.739 1 85.44 79 ILE A C 1
ATOM 594 O O . ILE A 1 79 ? 27.406 -32.281 0.782 1 85.44 79 ILE A O 1
ATOM 598 N N . VAL A 1 80 ? 27.125 -31.797 2.914 1 82.44 80 VAL A N 1
ATOM 599 C CA . VAL A 1 80 ? 26.594 -33.125 3.242 1 82.44 80 VAL A CA 1
ATOM 600 C C . VAL A 1 80 ? 25.312 -33.375 2.445 1 82.44 80 VAL A C 1
ATOM 602 O O . VAL A 1 80 ? 25.141 -34.469 1.879 1 82.44 80 VAL A O 1
ATOM 605 N N . LEU A 1 81 ? 24.484 -32.406 2.354 1 74.62 81 LEU A N 1
ATOM 606 C CA . LEU A 1 81 ? 23.234 -32.531 1.636 1 74.62 81 LEU A CA 1
ATOM 607 C C . LEU A 1 81 ? 23.469 -32.656 0.135 1 74.62 81 LEU A C 1
ATOM 609 O O . LEU A 1 81 ? 22.719 -33.375 -0.556 1 74.62 81 LEU A O 1
ATOM 613 N N . SER A 1 82 ? 24.422 -32.031 -0.359 1 73 82 SER A N 1
ATOM 614 C CA . SER A 1 82 ? 24.734 -32.062 -1.783 1 73 82 SER A CA 1
ATOM 615 C C . SER A 1 82 ? 25.281 -33.406 -2.193 1 73 82 SER A C 1
ATOM 617 O O . SER A 1 82 ? 25.031 -33.875 -3.307 1 73 82 SER A O 1
ATOM 619 N N . HIS A 1 83 ? 25.953 -34.062 -1.395 1 68.44 83 HIS A N 1
ATOM 620 C CA . HIS A 1 83 ? 26.578 -35.344 -1.732 1 68.44 83 HIS A CA 1
ATOM 621 C C . HIS A 1 83 ? 25.594 -36.5 -1.566 1 68.44 83 HIS A C 1
ATOM 623 O O . HIS A 1 83 ? 25.75 -37.531 -2.205 1 68.44 83 HIS A O 1
ATOM 629 N N . GLN A 1 84 ? 24.641 -36.312 -0.719 1 59.66 84 GLN A N 1
ATOM 630 C CA . GLN A 1 84 ? 23.641 -37.375 -0.548 1 59.66 84 GLN A CA 1
ATOM 631 C C . GLN A 1 84 ? 22.703 -37.438 -1.748 1 59.66 84 GLN A C 1
ATOM 633 O O . GLN A 1 84 ? 22.156 -38.5 -2.059 1 59.66 84 GLN A O 1
ATOM 638 N N . SER A 1 85 ? 22.359 -36.375 -2.33 1 55.78 85 SER A N 1
ATOM 639 C CA . SER A 1 85 ? 21.406 -36.312 -3.436 1 55.78 85 SER A CA 1
ATOM 640 C C . SER A 1 85 ? 22.125 -36.438 -4.781 1 55.78 85 SER A C 1
ATOM 642 O O . SER A 1 85 ? 21.766 -35.781 -5.742 1 55.78 85 SER A O 1
ATOM 644 N N . GLU A 1 86 ? 22.953 -37.5 -4.902 1 57.75 86 GLU A N 1
ATOM 645 C CA . GLU A 1 86 ? 23.703 -37.719 -6.133 1 57.75 86 GLU A CA 1
ATOM 646 C C . GLU A 1 86 ? 24.453 -36.469 -6.574 1 57.75 86 GLU A C 1
ATOM 648 O O . GLU A 1 86 ? 24.531 -36.188 -7.77 1 57.75 86 GLU A O 1
ATOM 653 N N . GLY A 1 87 ? 24.953 -35.656 -5.586 1 56.5 87 GLY A N 1
ATOM 654 C CA . GLY A 1 87 ? 25.875 -34.562 -5.891 1 56.5 87 GLY A CA 1
ATOM 655 C C . GLY A 1 87 ? 25.203 -33.219 -6.004 1 56.5 87 GLY A C 1
ATOM 656 O O . GLY A 1 87 ? 25.859 -32.219 -6.34 1 56.5 87 GLY A O 1
ATOM 657 N N . VAL A 1 88 ? 23.875 -33.125 -5.949 1 56.91 88 VAL A N 1
ATOM 658 C CA . VAL A 1 88 ? 23.312 -31.828 -6.223 1 56.91 88 VAL A CA 1
ATOM 659 C C . VAL A 1 88 ? 22.719 -31.234 -4.941 1 56.91 88 VAL A C 1
ATOM 661 O O . VAL A 1 88 ? 21.844 -31.844 -4.32 1 56.91 88 VAL A O 1
ATOM 664 N N . ALA A 1 89 ? 23.484 -30.297 -4.418 1 64.31 89 ALA A N 1
ATOM 665 C CA . ALA A 1 89 ? 22.891 -29.562 -3.309 1 64.31 89 ALA A CA 1
ATOM 666 C C . ALA A 1 89 ? 21.609 -28.844 -3.746 1 64.31 89 ALA A C 1
ATOM 668 O O . ALA A 1 89 ? 21.641 -28.047 -4.684 1 64.31 89 ALA A O 1
ATOM 669 N N . THR A 1 90 ? 20.453 -29.172 -3.072 1 76.56 90 THR A N 1
ATOM 670 C CA . THR A 1 90 ? 19.188 -28.562 -3.416 1 76.56 90 THR A CA 1
ATOM 671 C C . THR A 1 90 ? 19.188 -27.078 -3.037 1 76.56 90 THR A C 1
ATOM 673 O O . THR A 1 90 ? 18.703 -26.234 -3.793 1 76.56 90 THR A O 1
ATOM 676 N N . ILE A 1 91 ? 19.875 -26.766 -1.945 1 86.44 91 ILE A N 1
ATOM 677 C CA . ILE A 1 91 ? 19.969 -25.391 -1.478 1 86.44 91 ILE A CA 1
ATOM 678 C C . ILE A 1 91 ? 21.344 -25.156 -0.844 1 86.44 91 ILE A C 1
ATOM 680 O O . ILE A 1 91 ? 21.781 -25.906 0.025 1 86.44 91 ILE A O 1
ATOM 684 N N . TRP A 1 92 ? 22.062 -24.172 -1.367 1 89.5 92 TRP A N 1
ATOM 685 C CA . TRP A 1 92 ? 23.312 -23.781 -0.745 1 89.5 92 TRP A CA 1
ATOM 686 C C . TRP A 1 92 ? 23.078 -22.734 0.34 1 89.5 92 TRP A C 1
ATOM 688 O O . TRP A 1 92 ? 22.625 -21.625 0.054 1 89.5 92 TRP A O 1
ATOM 698 N N . LEU A 1 93 ? 23.469 -22.938 1.513 1 90.19 93 LEU A N 1
ATOM 699 C CA . LEU A 1 93 ? 23.016 -22.188 2.678 1 90.19 93 LEU A CA 1
ATOM 700 C C . LEU A 1 93 ? 23.969 -21.047 2.998 1 90.19 93 LEU A C 1
ATOM 702 O O . LEU A 1 93 ? 23.547 -19.969 3.424 1 90.19 93 LEU A O 1
ATOM 706 N N . SER A 1 94 ? 25.188 -21.094 2.77 1 92.88 94 SER A N 1
ATOM 707 C CA . SER A 1 94 ? 26.234 -20.266 3.363 1 92.88 94 SER A CA 1
ATOM 708 C C . SER A 1 94 ? 26.203 -18.844 2.783 1 92.88 94 SER A C 1
ATOM 710 O O . SER A 1 94 ? 26.312 -17.859 3.52 1 92.88 94 SER A O 1
ATOM 712 N N . ASN A 1 95 ? 26.031 -18.656 1.481 1 95.69 95 ASN A N 1
ATOM 713 C CA . ASN A 1 95 ? 26.141 -17.359 0.843 1 95.69 95 ASN A CA 1
ATOM 714 C C . ASN A 1 95 ? 25.062 -16.391 1.336 1 95.69 95 ASN A C 1
ATOM 716 O O . ASN A 1 95 ? 25.344 -15.234 1.641 1 95.69 95 ASN A O 1
ATOM 720 N N . GLY A 1 96 ? 23.859 -16.922 1.404 1 96.12 96 GLY A N 1
ATOM 721 C CA . GLY A 1 96 ? 22.766 -16.094 1.886 1 96.12 96 GLY A CA 1
ATOM 722 C C . GLY A 1 96 ? 22.953 -15.633 3.32 1 96.12 96 GLY A C 1
ATOM 723 O O . GLY A 1 96 ? 22.656 -14.484 3.654 1 96.12 96 GLY A O 1
ATOM 724 N N . ILE A 1 97 ? 23.422 -16.5 4.102 1 96.19 97 ILE A N 1
ATOM 725 C CA . ILE A 1 97 ? 23.656 -16.188 5.508 1 96.19 97 ILE A CA 1
ATOM 726 C C . ILE A 1 97 ? 24.75 -15.117 5.629 1 96.19 97 ILE A C 1
ATOM 728 O O . ILE A 1 97 ? 24.578 -14.133 6.348 1 96.19 97 ILE A O 1
ATOM 732 N N . LEU A 1 98 ? 25.844 -15.352 4.938 1 97 98 LEU A N 1
ATOM 733 C CA . LEU A 1 98 ? 26.953 -14.398 4.98 1 97 98 LEU A CA 1
ATOM 734 C C . LEU A 1 98 ? 26.5 -13.023 4.496 1 97 98 LEU A C 1
ATOM 736 O O . LEU A 1 98 ? 26.844 -12.008 5.105 1 97 98 LEU A O 1
ATOM 740 N N . PHE A 1 99 ? 25.766 -12.977 3.412 1 97.31 99 PHE A N 1
ATOM 741 C CA . PHE A 1 99 ? 25.266 -11.719 2.883 1 97.31 99 PHE A CA 1
ATOM 742 C C . PHE A 1 99 ? 24.422 -10.992 3.926 1 97.31 99 PHE A C 1
ATOM 744 O O . PHE A 1 99 ? 24.609 -9.797 4.172 1 97.31 99 PHE A O 1
ATOM 751 N N . GLY A 1 100 ? 23.484 -11.719 4.5 1 95.5 100 GLY A N 1
ATOM 752 C CA . GLY A 1 100 ? 22.625 -11.141 5.512 1 95.5 100 GLY A CA 1
ATOM 753 C C . GLY A 1 100 ? 23.391 -10.586 6.699 1 95.5 100 GLY A C 1
ATOM 754 O O . GLY A 1 100 ? 23.016 -9.547 7.254 1 95.5 100 GLY A O 1
ATOM 755 N N . LEU A 1 101 ? 24.422 -11.234 7.07 1 95 101 LEU A N 1
ATOM 756 C CA . LEU A 1 101 ? 25.25 -10.805 8.188 1 95 101 LEU A CA 1
ATOM 757 C C . LEU A 1 101 ? 26.031 -9.547 7.836 1 95 101 LEU A C 1
ATOM 759 O O . LEU A 1 101 ? 26.078 -8.594 8.625 1 95 101 LEU A O 1
ATOM 763 N N . VAL A 1 102 ? 26.562 -9.453 6.688 1 94.81 102 VAL A N 1
ATOM 764 C CA . VAL A 1 102 ? 27.453 -8.383 6.285 1 94.81 102 VAL A CA 1
ATOM 765 C C . VAL A 1 102 ? 26.672 -7.082 6.125 1 94.81 102 VAL A C 1
ATOM 767 O O . VAL A 1 102 ? 27.094 -6.035 6.625 1 94.81 102 VAL A O 1
ATOM 770 N N . ILE A 1 103 ? 25.5 -7.125 5.52 1 93.62 103 ILE A N 1
ATOM 771 C CA . ILE A 1 103 ? 24.781 -5.914 5.156 1 93.62 103 ILE A CA 1
ATOM 772 C C . ILE A 1 103 ? 24.234 -5.246 6.414 1 93.62 103 ILE A C 1
ATOM 774 O O . ILE A 1 103 ? 23.891 -4.062 6.395 1 93.62 103 ILE A O 1
ATOM 778 N N . THR A 1 104 ? 24.125 -5.977 7.473 1 90.88 104 THR A N 1
ATOM 779 C CA . THR A 1 104 ? 23.594 -5.418 8.711 1 90.88 104 THR A CA 1
ATOM 780 C C . THR A 1 104 ? 24.719 -4.859 9.578 1 90.88 104 THR A C 1
ATOM 782 O O . THR A 1 104 ? 24.453 -4.223 10.602 1 90.88 104 THR A O 1
ATOM 785 N N . GLN A 1 105 ? 25.969 -5.066 9.188 1 91 105 GLN A N 1
ATOM 786 C CA . GLN A 1 105 ? 27.125 -4.559 9.93 1 91 105 GLN A CA 1
ATOM 787 C C . GLN A 1 105 ? 27.609 -3.238 9.336 1 91 105 GLN A C 1
ATOM 789 O O . GLN A 1 105 ? 27.391 -2.963 8.156 1 91 105 GLN A O 1
ATOM 794 N N . PRO A 1 106 ? 28.203 -2.457 10.273 1 89.12 106 PRO A N 1
ATOM 795 C CA . PRO A 1 106 ? 28.859 -1.274 9.711 1 89.12 106 PRO A CA 1
ATOM 796 C C . PRO A 1 106 ? 29.938 -1.627 8.688 1 89.12 106 PRO A C 1
ATOM 798 O O . PRO A 1 106 ? 30.578 -2.68 8.797 1 89.12 106 PRO A O 1
ATOM 801 N N . ARG A 1 107 ? 30.266 -0.805 7.77 1 88.31 107 ARG A N 1
ATOM 802 C CA . ARG A 1 107 ? 31.156 -1.052 6.637 1 88.31 107 ARG A CA 1
ATOM 803 C C . ARG A 1 107 ? 32.562 -1.353 7.105 1 88.31 107 ARG A C 1
ATOM 805 O O . ARG A 1 107 ? 33.312 -2.105 6.453 1 88.31 107 ARG A O 1
ATOM 812 N N . GLN A 1 108 ? 32.844 -0.858 8.211 1 88.38 108 GLN A N 1
ATOM 813 C CA . GLN A 1 108 ? 34.188 -1.056 8.758 1 88.38 108 GLN A CA 1
ATOM 814 C C . GLN A 1 108 ? 34.438 -2.525 9.086 1 88.38 108 GLN A C 1
ATOM 816 O O . GLN A 1 108 ? 35.594 -2.967 9.148 1 88.38 108 GLN A O 1
ATOM 821 N N . ARG A 1 109 ? 33.438 -3.297 9.273 1 92.38 109 ARG A N 1
ATOM 822 C CA . ARG A 1 109 ? 33.594 -4.688 9.688 1 92.38 109 ARG A CA 1
ATOM 823 C C . ARG A 1 109 ? 33.406 -5.637 8.508 1 92.38 109 ARG A C 1
ATOM 825 O O . ARG A 1 109 ? 33.531 -6.852 8.664 1 92.38 109 ARG A O 1
ATOM 832 N N . TRP A 1 110 ? 33.188 -5.191 7.332 1 93.25 110 TRP A N 1
ATOM 833 C CA . TRP A 1 110 ? 32.844 -6.016 6.176 1 93.25 110 TRP A CA 1
ATOM 834 C C . TRP A 1 110 ? 34 -6.941 5.816 1 93.25 110 TRP A C 1
ATOM 836 O O . TRP A 1 110 ? 33.812 -8.133 5.562 1 93.25 110 TRP A O 1
ATOM 846 N N . LEU A 1 111 ? 35.188 -6.41 5.82 1 91.69 111 LEU A N 1
ATOM 847 C CA . LEU A 1 111 ? 36.344 -7.191 5.426 1 91.69 111 LEU A CA 1
ATOM 848 C C . LEU A 1 111 ? 36.531 -8.383 6.359 1 91.69 111 LEU A C 1
ATOM 850 O O . LEU A 1 111 ? 36.906 -9.469 5.914 1 91.69 111 LEU A O 1
ATOM 854 N N . ALA A 1 112 ? 36.281 -8.141 7.637 1 93.31 112 ALA A N 1
ATOM 855 C CA . ALA A 1 112 ? 36.406 -9.219 8.609 1 93.31 112 ALA A CA 1
ATOM 856 C C . ALA A 1 112 ? 35.375 -10.305 8.367 1 93.31 112 ALA A C 1
ATOM 858 O O . ALA A 1 112 ? 35.688 -11.492 8.469 1 93.31 112 ALA A O 1
ATOM 859 N N . TYR A 1 113 ? 34.219 -9.945 8.062 1 95.25 113 TYR A N 1
ATOM 860 C CA . TYR A 1 113 ? 33.156 -10.906 7.82 1 95.25 113 TYR A CA 1
ATOM 861 C C . TYR A 1 113 ? 33.375 -11.656 6.516 1 95.25 113 TYR A C 1
ATOM 863 O O . TYR A 1 113 ? 33.094 -12.852 6.418 1 95.25 113 TYR A O 1
ATOM 871 N N . PHE A 1 114 ? 33.938 -10.977 5.492 1 95.31 114 PHE A N 1
ATOM 872 C CA . PHE A 1 114 ? 34.281 -11.656 4.246 1 95.31 114 PHE A CA 1
ATOM 873 C C . PHE A 1 114 ? 35.344 -12.703 4.473 1 95.31 114 PHE A C 1
ATOM 875 O O . PHE A 1 114 ? 35.25 -13.828 3.988 1 95.31 114 PHE A O 1
ATOM 882 N N . ALA A 1 115 ? 36.312 -12.273 5.195 1 94.56 115 ALA A N 1
ATOM 883 C CA . ALA A 1 115 ? 37.406 -13.195 5.508 1 94.56 115 ALA A CA 1
ATOM 884 C C . ALA A 1 115 ? 36.875 -14.383 6.32 1 94.56 115 ALA A C 1
ATOM 886 O O . ALA A 1 115 ? 37.281 -15.523 6.074 1 94.56 115 ALA A O 1
ATOM 887 N N . MET A 1 116 ? 36.094 -14.055 7.234 1 95.38 116 MET A N 1
ATOM 888 C CA . MET A 1 116 ? 35.469 -15.102 8.062 1 95.38 116 MET A CA 1
ATOM 889 C C . MET A 1 116 ? 34.688 -16.062 7.207 1 95.38 116 MET A C 1
ATOM 891 O O . MET A 1 116 ? 34.75 -17.281 7.41 1 95.38 116 MET A O 1
ATOM 895 N N . GLY A 1 117 ? 33.938 -15.594 6.27 1 96.25 117 GLY A N 1
ATOM 896 C CA . GLY A 1 117 ? 33.156 -16.438 5.371 1 96.25 117 GLY A CA 1
ATOM 897 C C . GLY A 1 117 ? 34.031 -17.344 4.516 1 96.25 117 GLY A C 1
ATOM 898 O O . GLY A 1 117 ? 33.719 -18.531 4.352 1 96.25 117 GLY A O 1
ATOM 899 N N . LEU A 1 118 ? 35.062 -16.781 3.992 1 96.5 118 LEU A N 1
ATOM 900 C CA . LEU A 1 118 ? 36 -17.547 3.188 1 96.5 118 LEU A CA 1
ATOM 901 C C . LEU A 1 118 ? 36.625 -18.688 4.004 1 96.5 118 LEU A C 1
ATOM 903 O O . LEU A 1 118 ? 36.719 -19.812 3.529 1 96.5 118 LEU A O 1
ATOM 907 N N . LEU A 1 119 ? 37 -18.344 5.18 1 96.44 119 LEU A N 1
ATOM 908 C CA . LEU A 1 119 ? 37.594 -19.328 6.062 1 96.44 119 LEU A CA 1
ATOM 909 C C . LEU A 1 119 ? 36.594 -20.422 6.449 1 96.44 119 LEU A C 1
ATOM 911 O O . LEU A 1 119 ? 36.938 -21.609 6.477 1 96.44 119 LEU A O 1
ATOM 915 N N . ALA A 1 120 ? 35.438 -20.031 6.812 1 97 120 ALA A N 1
ATOM 916 C CA . ALA A 1 120 ? 34.406 -20.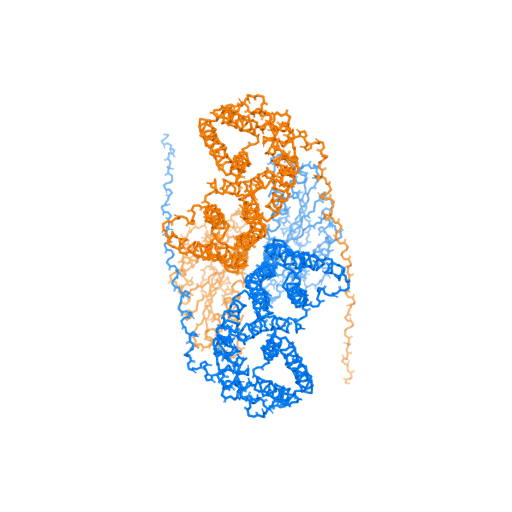969 7.23 1 97 120 ALA A CA 1
ATOM 917 C C . ALA A 1 120 ? 34.094 -21.969 6.113 1 97 120 ALA A C 1
ATOM 919 O O . ALA A 1 120 ? 34.031 -23.172 6.348 1 97 120 ALA A O 1
ATOM 920 N N . ASP A 1 121 ? 33.906 -21.469 4.906 1 95.44 121 ASP A N 1
ATOM 921 C CA . ASP A 1 121 ? 33.594 -22.297 3.754 1 95.44 121 ASP A CA 1
ATOM 922 C C . ASP A 1 121 ? 34.75 -23.25 3.428 1 95.44 121 ASP A C 1
ATOM 924 O O . ASP A 1 121 ? 34.531 -24.422 3.145 1 95.44 121 ASP A O 1
ATOM 928 N N . THR A 1 122 ? 35.969 -22.766 3.426 1 96.25 122 THR A N 1
ATOM 929 C CA . THR A 1 122 ? 37.156 -23.578 3.129 1 96.25 122 THR A CA 1
ATOM 930 C C . THR A 1 122 ? 37.312 -24.688 4.168 1 96.25 122 THR A C 1
ATOM 932 O O . THR A 1 122 ? 37.594 -25.844 3.816 1 96.25 122 THR A O 1
ATOM 935 N N . LEU A 1 123 ? 37.125 -24.266 5.375 1 95.94 123 LEU A N 1
ATOM 936 C CA . LEU A 1 123 ? 37.25 -25.234 6.457 1 95.94 123 LEU A CA 1
ATOM 937 C C . LEU A 1 123 ? 36.219 -26.344 6.301 1 95.94 123 LEU A C 1
ATOM 939 O O . LEU A 1 123 ? 36.531 -27.516 6.504 1 95.94 123 LEU A O 1
ATOM 943 N N . ALA A 1 124 ? 35.031 -25.984 6.031 1 94.88 124 ALA A N 1
ATOM 944 C CA . ALA A 1 124 ? 33.938 -26.953 5.859 1 94.88 124 ALA A CA 1
ATOM 945 C C . ALA A 1 124 ? 34.281 -27.922 4.73 1 94.88 124 ALA A C 1
ATOM 947 O O . ALA A 1 124 ? 34.094 -29.141 4.875 1 94.88 124 ALA A O 1
ATOM 948 N N . ASP A 1 125 ? 34.781 -27.453 3.623 1 92 125 ASP A N 1
ATOM 949 C CA . ASP A 1 125 ? 35.125 -28.281 2.477 1 92 125 ASP A CA 1
ATOM 950 C C . ASP A 1 125 ? 36.281 -29.234 2.818 1 92 125 ASP A C 1
ATOM 952 O O . ASP A 1 125 ? 36.25 -30.422 2.479 1 92 125 ASP A O 1
ATOM 956 N N . VAL A 1 126 ? 37.25 -28.766 3.475 1 94 126 VAL A N 1
ATOM 957 C CA . VAL A 1 126 ? 38.406 -29.562 3.83 1 94 126 VAL A CA 1
ATOM 958 C C . VAL A 1 126 ? 38.031 -30.641 4.836 1 94 126 VAL A C 1
ATOM 960 O O . VAL A 1 126 ? 38.469 -31.781 4.738 1 94 126 VAL A O 1
ATOM 963 N N . LEU A 1 127 ? 37.25 -30.266 5.766 1 93 127 LEU A N 1
ATOM 964 C CA . LEU A 1 127 ? 36.812 -31.203 6.785 1 93 127 LEU A CA 1
ATOM 965 C C . LEU A 1 127 ? 35.969 -32.312 6.172 1 93 127 LEU A C 1
ATOM 967 O O . LEU A 1 127 ? 35.938 -33.438 6.676 1 93 127 LEU A O 1
ATOM 971 N N . TYR A 1 128 ? 35.219 -31.969 5.16 1 89 128 TYR A N 1
ATOM 972 C CA . TYR A 1 128 ? 34.406 -32.969 4.477 1 89 128 TYR A CA 1
ATOM 973 C C . TYR A 1 128 ? 35.312 -33.938 3.684 1 89 128 TYR A C 1
ATOM 975 O O . TYR A 1 128 ? 34.938 -35.094 3.441 1 89 128 TYR A O 1
ATOM 983 N N . GLY A 1 129 ? 36.531 -33.469 3.123 1 88.81 129 GLY A N 1
ATOM 984 C CA . GLY A 1 129 ? 37.438 -34.375 2.461 1 88.81 129 GLY A CA 1
ATOM 985 C C . GLY A 1 129 ? 37.938 -33.844 1.13 1 88.81 129 GLY A C 1
ATOM 986 O O . GLY A 1 129 ? 38.688 -34.531 0.419 1 88.81 129 GLY A O 1
ATOM 987 N N . ASP A 1 130 ? 37.594 -32.719 0.75 1 89.06 130 ASP A N 1
ATOM 988 C CA . ASP A 1 130 ? 38.062 -32.125 -0.509 1 89.06 130 ASP A CA 1
ATOM 989 C C . ASP A 1 130 ? 39.5 -31.656 -0.393 1 89.06 130 ASP A C 1
ATOM 991 O O . ASP A 1 130 ? 39.906 -31.172 0.662 1 89.06 130 ASP A O 1
ATOM 995 N N . PRO A 1 131 ? 40.219 -31.812 -1.485 1 93.19 131 PRO A N 1
ATOM 996 C CA . PRO A 1 131 ? 41.562 -31.234 -1.487 1 93.19 131 PRO A CA 1
ATOM 997 C C . PRO A 1 131 ? 41.531 -29.719 -1.301 1 93.19 131 PRO A C 1
ATOM 999 O O . PRO A 1 131 ? 40.625 -29.047 -1.765 1 93.19 131 PRO A O 1
ATOM 1002 N N . PHE A 1 132 ? 42.531 -29.188 -0.666 1 94.56 132 PHE A N 1
ATOM 1003 C CA . PHE A 1 132 ? 42.594 -27.781 -0.309 1 94.56 132 PHE A CA 1
ATOM 1004 C C . PHE A 1 132 ? 42.5 -26.906 -1.552 1 94.56 132 PHE A C 1
ATOM 1006 O O . PHE A 1 132 ? 41.906 -25.844 -1.521 1 94.56 132 PHE A O 1
ATOM 1013 N N . LYS A 1 133 ? 43.125 -27.359 -2.678 1 93.69 133 LYS A N 1
ATOM 1014 C CA . LYS A 1 133 ? 43.125 -26.578 -3.906 1 93.69 133 LYS A CA 1
ATOM 1015 C C . LYS A 1 133 ? 41.719 -26.391 -4.445 1 93.69 133 LYS A C 1
ATOM 1017 O O . LYS A 1 133 ? 41.375 -25.312 -4.945 1 93.69 133 LYS A O 1
ATOM 1022 N N . VAL A 1 134 ? 40.969 -27.375 -4.332 1 92.69 134 VAL A N 1
ATOM 1023 C CA . VAL A 1 134 ? 39.594 -27.297 -4.789 1 92.69 134 VAL A CA 1
ATOM 1024 C C . VAL A 1 134 ? 38.75 -26.469 -3.805 1 92.69 134 VAL A C 1
ATOM 1026 O O . VAL A 1 134 ? 38 -25.578 -4.211 1 92.69 134 VAL A O 1
ATOM 1029 N N . ALA A 1 135 ? 38.969 -26.734 -2.508 1 94.31 135 ALA A N 1
ATOM 1030 C CA . ALA A 1 135 ? 38.219 -26.078 -1.448 1 94.31 135 ALA A CA 1
ATOM 1031 C C . ALA A 1 135 ? 38.375 -24.562 -1.506 1 94.31 135 ALA A C 1
ATOM 1033 O O . ALA A 1 135 ? 37.375 -23.812 -1.415 1 94.31 135 ALA A O 1
ATOM 1034 N N . ILE A 1 136 ? 39.562 -24.141 -1.677 1 94.38 136 ILE A N 1
ATOM 1035 C CA . ILE A 1 136 ? 39.844 -22.703 -1.644 1 94.38 136 ILE A CA 1
ATOM 1036 C C . ILE A 1 136 ? 39.25 -22.031 -2.879 1 94.38 136 ILE A C 1
ATOM 1038 O O . ILE A 1 136 ? 38.75 -20.906 -2.807 1 94.38 136 ILE A O 1
ATOM 1042 N N . GLY A 1 137 ? 39.281 -22.688 -4.043 1 94 137 GLY A N 1
ATOM 1043 C CA . GLY A 1 137 ? 38.719 -22.125 -5.262 1 94 137 GLY A CA 1
ATOM 1044 C C . GLY A 1 137 ? 37.219 -21.969 -5.203 1 94 137 GLY A C 1
ATOM 1045 O O . GLY A 1 137 ? 36.656 -20.938 -5.598 1 94 137 GLY A O 1
ATOM 1046 N N . VAL A 1 138 ? 36.562 -22.984 -4.73 1 92.56 138 VAL A N 1
ATOM 1047 C CA . VAL A 1 138 ? 35.094 -22.953 -4.598 1 92.56 138 VAL A CA 1
ATOM 1048 C C . VAL A 1 138 ? 34.688 -21.906 -3.572 1 92.56 138 VAL A C 1
ATOM 1050 O O . VAL A 1 138 ? 33.75 -21.156 -3.787 1 92.56 138 VAL A O 1
ATOM 1053 N N . SER A 1 139 ? 35.406 -21.812 -2.482 1 95.12 139 SER A N 1
ATOM 1054 C CA . SER A 1 139 ? 35.125 -20.844 -1.431 1 95.12 139 SER A CA 1
ATOM 1055 C C . SER A 1 139 ? 35.344 -19.406 -1.926 1 95.12 139 SER A C 1
ATOM 1057 O O . SER A 1 139 ? 34.625 -18.5 -1.514 1 95.12 139 SER A O 1
ATOM 1059 N N . LEU A 1 140 ? 36.312 -19.297 -2.744 1 95.25 140 LEU A N 1
ATOM 1060 C CA . LEU A 1 140 ? 36.562 -17.969 -3.318 1 95.25 140 LEU A CA 1
ATOM 1061 C C . LEU A 1 140 ? 35.406 -17.547 -4.219 1 95.25 140 LEU A C 1
ATOM 1063 O O . LEU A 1 140 ? 35 -16.391 -4.207 1 95.25 140 LEU A O 1
ATOM 1067 N N . ALA A 1 141 ? 34.938 -18.453 -5.027 1 95.06 141 ALA A N 1
ATOM 1068 C CA . ALA A 1 141 ? 33.781 -18.156 -5.875 1 95.06 141 ALA A CA 1
ATOM 1069 C C . ALA A 1 141 ? 32.594 -17.734 -5.035 1 95.06 141 ALA A C 1
ATOM 1071 O O . ALA A 1 141 ? 31.906 -16.766 -5.363 1 95.06 141 ALA A O 1
ATOM 1072 N N . ASN A 1 142 ? 32.344 -18.406 -3.953 1 94.5 142 ASN A N 1
ATOM 1073 C CA . ASN A 1 142 ? 31.234 -18.094 -3.049 1 94.5 142 ASN A CA 1
ATOM 1074 C C . ASN A 1 142 ? 31.422 -16.734 -2.385 1 94.5 142 ASN A C 1
ATOM 1076 O O . ASN A 1 142 ? 30.484 -15.953 -2.279 1 94.5 142 ASN A O 1
ATOM 1080 N N . SER A 1 143 ? 32.625 -16.516 -1.999 1 95 143 SER A N 1
ATOM 1081 C CA . SER A 1 143 ? 32.938 -15.25 -1.335 1 95 143 SER A CA 1
ATOM 1082 C C . SER A 1 143 ? 32.781 -14.078 -2.293 1 95 143 SER A C 1
ATOM 1084 O O . SER A 1 143 ? 32.281 -13.016 -1.908 1 95 143 SER A O 1
ATOM 1086 N N . ILE A 1 144 ? 33.188 -14.266 -3.479 1 95.81 144 ILE A N 1
ATOM 1087 C CA . ILE A 1 144 ? 33.094 -13.227 -4.496 1 95.81 144 ILE A CA 1
ATOM 1088 C C . ILE A 1 144 ? 31.609 -12.891 -4.723 1 95.81 144 ILE A C 1
ATOM 1090 O O . ILE A 1 144 ? 31.266 -11.727 -4.93 1 95.81 144 ILE A O 1
ATOM 1094 N N . GLU A 1 145 ? 30.766 -13.828 -4.723 1 96.56 145 GLU A N 1
ATOM 1095 C CA . GLU A 1 145 ? 29.344 -13.609 -4.887 1 96.56 145 GLU A CA 1
ATOM 1096 C C . GLU A 1 145 ? 28.797 -12.641 -3.838 1 96.56 145 GLU A C 1
ATOM 1098 O O . GLU A 1 145 ? 28.094 -11.695 -4.172 1 96.56 145 GLU A O 1
ATOM 1103 N N . VAL A 1 146 ? 29.188 -12.891 -2.609 1 97.19 146 VAL A N 1
ATOM 1104 C CA . VAL A 1 146 ? 28.672 -12.086 -1.505 1 97.19 146 VAL A CA 1
ATOM 1105 C C . VAL A 1 146 ? 29.281 -10.68 -1.57 1 97.19 146 VAL A C 1
ATOM 1107 O O . VAL A 1 146 ? 28.578 -9.688 -1.413 1 97.19 146 VAL A O 1
ATOM 1110 N N . VAL A 1 147 ? 30.578 -10.617 -1.854 1 95.5 147 VAL A N 1
ATOM 1111 C CA . VAL A 1 147 ? 31.281 -9.344 -1.901 1 95.5 147 VAL A CA 1
ATOM 1112 C C . VAL A 1 147 ? 30.703 -8.469 -3.006 1 95.5 147 VAL A C 1
ATOM 1114 O O . VAL A 1 147 ? 30.344 -7.312 -2.766 1 95.5 147 VAL A O 1
ATOM 1117 N N . VAL A 1 148 ? 30.562 -9.016 -4.164 1 96.06 148 VAL A N 1
ATOM 1118 C CA . VAL A 1 148 ? 30.047 -8.266 -5.309 1 96.06 148 VAL A CA 1
ATOM 1119 C C . VAL A 1 148 ? 28.609 -7.844 -5.055 1 96.06 148 VAL A C 1
ATOM 1121 O O . VAL A 1 148 ? 28.219 -6.711 -5.359 1 96.06 148 VAL A O 1
ATOM 1124 N N . SER A 1 149 ? 27.828 -8.734 -4.504 1 97 149 SER A N 1
ATOM 1125 C CA . SER A 1 149 ? 26.438 -8.422 -4.199 1 97 149 SER A CA 1
ATOM 1126 C C . SER A 1 149 ? 26.328 -7.254 -3.223 1 97 149 SER A C 1
ATOM 1128 O O . SER A 1 149 ? 25.562 -6.32 -3.441 1 97 149 SER A O 1
ATOM 1130 N N . CYS A 1 150 ? 27.125 -7.293 -2.154 1 95 150 CYS A N 1
ATOM 1131 C CA . CYS A 1 150 ? 27.094 -6.238 -1.147 1 95 150 CYS A CA 1
ATOM 1132 C C . CYS A 1 150 ? 27.516 -4.902 -1.744 1 95 150 CYS A C 1
ATOM 1134 O O . CYS A 1 150 ? 26.875 -3.881 -1.525 1 95 150 CYS A O 1
ATOM 1136 N N . LEU A 1 151 ? 28.531 -4.938 -2.545 1 92.19 151 LEU A N 1
ATOM 1137 C CA . LEU A 1 151 ? 29.094 -3.709 -3.098 1 92.19 151 LEU A CA 1
ATOM 1138 C C . LEU A 1 151 ? 28.141 -3.084 -4.113 1 92.19 151 LEU A C 1
ATOM 1140 O O . LEU A 1 151 ? 27.875 -1.882 -4.059 1 92.19 151 LEU A O 1
ATOM 1144 N N . VAL A 1 152 ? 27.594 -3.85 -4.965 1 94.62 152 VAL A N 1
ATOM 1145 C CA . VAL A 1 152 ? 26.75 -3.338 -6.031 1 94.62 152 VAL A CA 1
ATOM 1146 C C . VAL A 1 152 ? 25.438 -2.807 -5.434 1 94.62 152 VAL A C 1
ATOM 1148 O O . VAL A 1 152 ? 25 -1.711 -5.781 1 94.62 152 VAL A O 1
ATOM 1151 N N . LEU A 1 153 ? 24.859 -3.516 -4.52 1 95.06 153 LEU A N 1
ATOM 1152 C CA . LEU A 1 153 ? 23.578 -3.127 -3.965 1 95.06 153 LEU A CA 1
ATOM 1153 C C . LEU A 1 153 ? 23.703 -1.88 -3.1 1 95.06 153 LEU A C 1
ATOM 1155 O O . LEU A 1 153 ? 22.844 -1.007 -3.121 1 95.06 153 LEU A O 1
ATOM 1159 N N . THR A 1 154 ? 24.734 -1.77 -2.357 1 91.06 154 THR A N 1
ATOM 1160 C CA . THR A 1 154 ? 24.906 -0.598 -1.506 1 91.06 154 THR A CA 1
ATOM 1161 C C . THR A 1 154 ? 25.328 0.616 -2.334 1 91.06 154 THR A C 1
ATOM 1163 O O . THR A 1 154 ? 25.047 1.756 -1.956 1 91.06 154 THR A O 1
ATOM 1166 N N . TRP A 1 155 ? 26 0.29 -3.396 1 88.31 155 TRP A N 1
ATOM 1167 C CA . TRP A 1 155 ? 26.328 1.368 -4.324 1 88.31 155 TRP A CA 1
ATOM 1168 C C . TRP A 1 155 ? 25.062 1.952 -4.953 1 88.31 155 TRP A C 1
ATOM 1170 O O . TRP A 1 155 ? 24.953 3.168 -5.117 1 88.31 155 TRP A O 1
ATOM 1180 N N . TRP A 1 156 ? 24.109 1.224 -5.223 1 90.06 156 TRP A N 1
ATOM 1181 C CA . TRP A 1 156 ? 22.891 1.642 -5.914 1 90.06 156 TRP A CA 1
ATOM 1182 C C . TRP A 1 156 ? 21.875 2.221 -4.934 1 90.06 156 TRP A C 1
ATOM 1184 O O . TRP A 1 156 ? 21.156 3.17 -5.258 1 90.06 156 TRP A O 1
ATOM 1194 N N . PHE A 1 157 ? 21.766 1.59 -3.793 1 91.31 157 PHE A N 1
ATOM 1195 C CA . PHE A 1 157 ? 20.656 1.937 -2.924 1 91.31 157 PHE A CA 1
ATOM 1196 C C . PHE A 1 157 ? 21.141 2.605 -1.646 1 91.31 157 PHE A C 1
ATOM 1198 O O . PHE A 1 157 ? 20.344 3.051 -0.824 1 91.31 157 PHE A O 1
ATOM 1205 N N . GLY A 1 158 ? 22.375 2.672 -1.525 1 85.94 158 GLY A N 1
ATOM 1206 C CA . GLY A 1 158 ? 22.938 3.293 -0.332 1 85.94 158 GLY A CA 1
ATOM 1207 C C . GLY A 1 158 ? 23.016 2.344 0.849 1 85.94 158 GLY A C 1
ATOM 1208 O O . GLY A 1 158 ? 22.516 1.221 0.787 1 85.94 158 GLY A O 1
ATOM 1209 N N . TRP A 1 159 ? 23.812 2.664 1.914 1 85.81 159 TRP A N 1
ATOM 1210 C CA . TRP A 1 159 ? 23.922 1.938 3.174 1 85.81 159 TRP A CA 1
ATOM 1211 C C . TRP A 1 159 ? 23.266 2.715 4.309 1 85.81 159 TRP A C 1
ATOM 1213 O O . TRP A 1 159 ? 23.391 3.939 4.387 1 85.81 159 TRP A O 1
ATOM 1223 N N . PRO A 1 160 ? 22.453 2.072 5.145 1 87.75 160 PRO A N 1
ATOM 1224 C CA . PRO A 1 160 ? 22.156 0.648 5.293 1 87.75 160 PRO A CA 1
ATOM 1225 C C . PRO A 1 160 ? 21.094 0.165 4.305 1 87.75 160 PRO A C 1
ATOM 1227 O O . PRO A 1 160 ? 20.125 0.879 4.035 1 87.75 160 PRO A O 1
ATOM 1230 N N . LEU A 1 161 ? 21.344 -0.985 3.91 1 89.81 161 LEU A N 1
ATOM 1231 C CA . LEU A 1 161 ? 20.422 -1.617 2.977 1 89.81 161 LEU A CA 1
ATOM 1232 C C . LEU A 1 161 ? 19.219 -2.211 3.713 1 89.81 161 LEU A C 1
ATOM 1234 O O . LEU A 1 161 ? 19.391 -2.91 4.715 1 89.81 161 LEU A O 1
ATOM 1238 N N . ASN A 1 162 ? 18.062 -1.91 3.27 1 89.94 162 ASN A N 1
ATOM 1239 C CA . ASN A 1 162 ? 16.844 -2.447 3.863 1 89.94 162 ASN A CA 1
ATOM 1240 C C . ASN A 1 162 ? 16.094 -3.35 2.887 1 89.94 162 ASN A C 1
ATOM 1242 O O . ASN A 1 162 ? 15.406 -2.861 1.981 1 89.94 162 ASN A O 1
ATOM 1246 N N . LEU A 1 163 ? 16.062 -4.617 3.105 1 91.56 163 LEU A N 1
ATOM 1247 C CA . LEU A 1 163 ? 15.492 -5.602 2.188 1 91.56 163 LEU A CA 1
ATOM 1248 C C . LEU A 1 163 ? 13.984 -5.695 2.348 1 91.56 163 LEU A C 1
ATOM 1250 O O . LEU A 1 163 ? 13.32 -6.422 1.604 1 91.56 163 LEU A O 1
ATOM 1254 N N . SER A 1 164 ? 13.422 -5 3.281 1 86.69 164 SER A N 1
ATOM 1255 C CA . SER A 1 164 ? 11.977 -5.016 3.457 1 86.69 164 SER A CA 1
ATOM 1256 C C . SER A 1 164 ? 11.297 -3.975 2.57 1 86.69 164 SER A C 1
ATOM 1258 O O . SER A 1 164 ? 10.07 -3.959 2.449 1 86.69 164 SER A O 1
ATOM 1260 N N . LYS A 1 165 ? 12.156 -3.125 2.025 1 90.06 165 LYS A N 1
ATOM 1261 C CA . LYS A 1 165 ? 11.633 -2.127 1.095 1 90.06 165 LYS A CA 1
ATOM 1262 C C . LYS A 1 165 ? 11.594 -2.674 -0.329 1 90.06 165 LYS A C 1
ATOM 1264 O O . LYS A 1 165 ? 12.469 -3.447 -0.729 1 90.06 165 LYS A O 1
ATOM 1269 N N . ARG A 1 166 ? 10.664 -2.309 -1.085 1 87.81 166 ARG A N 1
ATOM 1270 C CA . ARG A 1 166 ? 10.367 -2.875 -2.396 1 87.81 166 ARG A CA 1
ATOM 1271 C C . ARG A 1 166 ? 11.547 -2.707 -3.346 1 87.81 166 ARG A C 1
ATOM 1273 O O . ARG A 1 166 ? 12 -3.678 -3.957 1 87.81 166 ARG A O 1
ATOM 1280 N N . ARG A 1 167 ? 12.133 -1.475 -3.482 1 91 167 ARG A N 1
ATOM 1281 C CA . ARG A 1 167 ? 13.148 -1.209 -4.492 1 91 167 ARG A CA 1
ATOM 1282 C C . ARG A 1 167 ? 14.445 -1.957 -4.176 1 91 167 ARG A C 1
ATOM 1284 O O . ARG A 1 167 ? 14.977 -2.672 -5.027 1 91 167 ARG A O 1
ATOM 1291 N N . PRO A 1 168 ? 14.938 -1.836 -2.934 1 94.12 168 PRO A N 1
ATOM 1292 C CA . PRO A 1 168 ? 16.141 -2.609 -2.611 1 94.12 168 PRO A CA 1
ATOM 1293 C C . PRO A 1 168 ? 15.914 -4.117 -2.709 1 94.12 168 PRO A C 1
ATOM 1295 O O . PRO A 1 168 ? 16.812 -4.855 -3.111 1 94.12 168 PRO A O 1
ATOM 1298 N N . LEU A 1 169 ? 14.781 -4.605 -2.357 1 95.12 169 LEU A N 1
ATOM 1299 C CA . LEU A 1 169 ? 14.484 -6.031 -2.426 1 95.12 169 LEU A CA 1
ATOM 1300 C C . LEU A 1 169 ? 14.5 -6.52 -3.871 1 95.12 169 LEU A C 1
ATOM 1302 O O . LEU A 1 169 ? 15.086 -7.562 -4.168 1 95.12 169 LEU A O 1
ATOM 1306 N N . ILE A 1 170 ? 13.859 -5.785 -4.742 1 92 170 ILE A N 1
ATOM 1307 C CA . ILE A 1 170 ? 13.828 -6.156 -6.156 1 92 170 ILE A CA 1
ATOM 1308 C C . ILE A 1 170 ? 15.242 -6.102 -6.734 1 92 170 ILE A C 1
ATOM 1310 O O . ILE A 1 170 ? 15.625 -6.961 -7.527 1 92 170 ILE A O 1
ATOM 1314 N N . GLY A 1 171 ? 15.969 -5.07 -6.32 1 94.88 171 GLY A N 1
ATOM 1315 C CA . GLY A 1 171 ? 17.375 -5.02 -6.711 1 94.88 171 GLY A CA 1
ATOM 1316 C C . GLY A 1 171 ? 18.156 -6.223 -6.23 1 94.88 171 GLY A C 1
ATOM 1317 O O . GLY A 1 171 ? 18.953 -6.785 -6.984 1 94.88 171 GLY A O 1
ATOM 1318 N N . PHE A 1 172 ? 17.938 -6.605 -4.992 1 96.69 172 PHE A N 1
ATOM 1319 C CA . PHE A 1 172 ? 18.594 -7.766 -4.398 1 96.69 172 PHE A CA 1
ATOM 1320 C C . PHE A 1 172 ? 18.266 -9.031 -5.176 1 96.69 172 PHE A C 1
ATOM 1322 O O . PHE A 1 172 ? 19.156 -9.82 -5.5 1 96.69 172 PHE A O 1
ATOM 1329 N N . LEU A 1 173 ? 17 -9.25 -5.535 1 95.44 173 LEU A N 1
ATOM 1330 C CA . LEU A 1 173 ? 16.562 -10.438 -6.27 1 95.44 173 LEU A CA 1
ATOM 1331 C C . LEU A 1 173 ? 17.156 -10.453 -7.68 1 95.44 173 LEU A C 1
ATOM 1333 O O . LEU A 1 173 ? 17.625 -11.484 -8.148 1 95.44 173 LEU A O 1
ATOM 1337 N N . GLY A 1 174 ? 17.172 -9.352 -8.281 1 94.69 174 GLY A N 1
ATOM 1338 C CA . GLY A 1 174 ? 17.672 -9.281 -9.648 1 94.69 174 GLY A CA 1
ATOM 1339 C C . GLY A 1 174 ? 19.188 -9.367 -9.727 1 94.69 174 GLY A C 1
ATOM 1340 O O . GLY A 1 174 ? 19.719 -10.109 -10.555 1 94.69 174 GLY A O 1
ATOM 1341 N N . VAL A 1 175 ? 19.844 -8.672 -8.867 1 95.69 175 VAL A N 1
ATOM 1342 C CA . VAL A 1 175 ? 21.297 -8.531 -8.977 1 95.69 175 VAL A CA 1
ATOM 1343 C C . VAL A 1 175 ? 21.984 -9.672 -8.234 1 95.69 175 VAL A C 1
ATOM 1345 O O . VAL A 1 175 ? 22.672 -10.492 -8.844 1 95.69 175 VAL A O 1
ATOM 1348 N N . ALA A 1 176 ? 21.734 -9.773 -6.941 1 96.56 176 ALA A N 1
ATOM 1349 C CA . ALA A 1 176 ? 22.453 -10.742 -6.117 1 96.56 176 ALA A CA 1
ATOM 1350 C C . ALA A 1 176 ? 21.969 -12.164 -6.406 1 96.56 176 ALA A C 1
ATOM 1352 O O . ALA A 1 176 ? 22.781 -13.055 -6.676 1 96.56 176 ALA A O 1
ATOM 1353 N N . VAL A 1 177 ? 20.688 -12.359 -6.48 1 96.81 177 VAL A N 1
ATOM 1354 C CA . VAL A 1 177 ? 20.094 -13.695 -6.551 1 96.81 177 VAL A CA 1
ATOM 1355 C C . VAL A 1 177 ? 20.172 -14.227 -7.98 1 96.81 177 VAL A C 1
ATOM 1357 O O . VAL A 1 177 ? 20.453 -15.406 -8.195 1 96.81 177 VAL A O 1
ATOM 1360 N N . VAL A 1 178 ? 20.016 -13.367 -8.961 1 95.81 178 VAL A N 1
ATOM 1361 C CA . VAL A 1 178 ? 19.953 -13.859 -10.328 1 95.81 178 VAL A CA 1
ATOM 1362 C C . VAL A 1 178 ? 21.281 -13.617 -11.031 1 95.81 178 VAL A C 1
ATOM 1364 O O . VAL A 1 178 ? 21.969 -14.57 -11.406 1 95.81 178 VAL A O 1
ATOM 1367 N N . ALA A 1 179 ? 21.703 -12.43 -11.117 1 96.81 179 ALA A N 1
ATOM 1368 C CA . ALA A 1 179 ? 22.812 -12.07 -11.992 1 96.81 179 ALA A CA 1
ATOM 1369 C C . ALA A 1 179 ? 24.141 -12.508 -11.383 1 96.81 179 ALA A C 1
ATOM 1371 O O . ALA A 1 179 ? 24.906 -13.258 -12.008 1 96.81 179 ALA A O 1
ATOM 1372 N N . VAL A 1 180 ? 24.453 -12.062 -10.18 1 97.25 180 VAL A N 1
ATOM 1373 C CA . VAL A 1 180 ? 25.734 -12.336 -9.562 1 97.25 180 VAL A CA 1
ATOM 1374 C C . VAL A 1 180 ? 25.875 -13.836 -9.297 1 97.25 180 VAL A C 1
ATOM 1376 O O . VAL A 1 180 ? 26.938 -14.414 -9.531 1 97.25 180 VAL A O 1
ATOM 1379 N N . ALA A 1 181 ? 24.844 -14.438 -8.812 1 96.44 181 ALA A N 1
ATOM 1380 C CA . ALA A 1 181 ? 24.859 -15.883 -8.586 1 96.44 181 ALA A CA 1
ATOM 1381 C C . ALA A 1 181 ? 25.156 -16.641 -9.875 1 96.44 181 ALA A C 1
ATOM 1383 O O . ALA A 1 181 ? 25.906 -17.625 -9.867 1 96.44 181 ALA A O 1
ATOM 1384 N N . ALA A 1 182 ? 24.562 -16.203 -11.008 1 96.69 182 ALA A N 1
ATOM 1385 C CA . ALA A 1 182 ? 24.797 -16.859 -12.289 1 96.69 182 ALA A CA 1
ATOM 1386 C C . ALA A 1 182 ? 26.266 -16.766 -12.695 1 96.69 182 ALA A C 1
ATOM 1388 O O . ALA A 1 182 ? 26.844 -17.75 -13.156 1 96.69 182 ALA A O 1
ATOM 1389 N N . LEU A 1 183 ? 26.844 -15.656 -12.484 1 95.5 183 LEU A N 1
ATOM 1390 C CA . LEU A 1 183 ? 28.219 -15.414 -12.891 1 95.5 183 LEU A CA 1
ATOM 1391 C C . LEU A 1 183 ? 29.188 -16.188 -12 1 95.5 183 LEU A C 1
ATOM 1393 O O . LEU A 1 183 ? 30.141 -16.812 -12.492 1 95.5 183 LEU A O 1
ATOM 1397 N N . THR A 1 184 ? 28.969 -16.109 -10.719 1 95.06 184 THR A N 1
ATOM 1398 C CA . THR A 1 184 ? 29.906 -16.75 -9.797 1 95.06 184 THR A CA 1
ATOM 1399 C C . THR A 1 184 ? 29.766 -18.266 -9.859 1 95.06 184 THR A C 1
ATOM 1401 O O . THR A 1 184 ? 30.734 -19 -9.633 1 95.06 184 THR A O 1
ATOM 1404 N N . SER A 1 185 ? 28.531 -18.75 -10.148 1 94.5 185 SER A N 1
ATOM 1405 C CA . SER A 1 185 ? 28.359 -20.188 -10.336 1 94.5 185 SER A CA 1
ATOM 1406 C C . SER A 1 185 ? 29.125 -20.688 -11.547 1 94.5 185 SER A C 1
ATOM 1408 O O . SER A 1 185 ? 29.578 -21.844 -11.57 1 94.5 185 SER A O 1
ATOM 1410 N N . ALA A 1 186 ? 29.234 -19.844 -12.547 1 95.69 186 ALA A N 1
ATOM 1411 C CA . ALA A 1 186 ? 30.047 -20.188 -13.703 1 95.69 186 ALA A CA 1
ATOM 1412 C C . ALA A 1 186 ? 31.516 -20.359 -13.312 1 95.69 186 ALA A C 1
ATOM 1414 O O . ALA A 1 186 ? 32.188 -21.266 -13.781 1 95.69 186 ALA A O 1
ATOM 1415 N N . LEU A 1 187 ? 31.984 -19.5 -12.461 1 94.38 187 LEU A N 1
ATOM 1416 C CA . LEU A 1 187 ? 33.344 -19.578 -11.969 1 94.38 187 LEU A CA 1
ATOM 1417 C C . LEU A 1 187 ? 33.562 -20.844 -11.156 1 94.38 187 LEU A C 1
ATOM 1419 O O . LEU A 1 187 ? 34.562 -21.547 -11.336 1 94.38 187 LEU A O 1
ATOM 1423 N N . GLY A 1 188 ? 32.719 -21.109 -10.258 1 91.81 188 GLY A N 1
ATOM 1424 C CA . GLY A 1 188 ? 32.812 -22.297 -9.438 1 91.81 188 GLY A CA 1
ATOM 1425 C C . GLY A 1 188 ? 32.75 -23.594 -10.234 1 91.81 188 GLY A C 1
ATOM 1426 O O . GLY A 1 188 ? 33.531 -24.516 -10.008 1 91.81 188 GLY A O 1
ATOM 1427 N N . ALA A 1 189 ? 31.781 -23.641 -11.188 1 92.25 189 ALA A N 1
ATOM 1428 C CA . ALA A 1 189 ? 31.656 -24.828 -12.039 1 92.25 189 ALA A CA 1
ATOM 1429 C C . ALA A 1 189 ? 32.906 -25.062 -12.852 1 92.25 189 ALA A C 1
ATOM 1431 O O . ALA A 1 189 ? 33.406 -26.188 -12.953 1 92.25 189 ALA A O 1
ATOM 1432 N N . SER A 1 190 ? 33.469 -23.984 -13.438 1 94.19 190 SER A N 1
ATOM 1433 C CA . SER A 1 190 ? 34.688 -24.094 -14.234 1 94.19 190 SER A CA 1
ATOM 1434 C C . SER A 1 190 ? 35.844 -24.562 -13.383 1 94.19 190 SER A C 1
ATOM 1436 O O . SER A 1 190 ? 36.656 -25.375 -13.82 1 94.19 190 SER A O 1
ATOM 1438 N N . TRP A 1 191 ? 35.938 -24.031 -12.18 1 93.81 191 TRP A N 1
ATOM 1439 C CA . TRP A 1 191 ? 37.031 -24.406 -11.273 1 93.81 191 TRP A CA 1
ATOM 1440 C C . TRP A 1 191 ? 36.906 -25.875 -10.883 1 93.81 191 TRP A C 1
ATOM 1442 O O . TRP A 1 191 ? 37.938 -26.594 -10.898 1 93.81 191 TRP A O 1
ATOM 1452 N N . THR A 1 192 ? 35.812 -26.328 -10.508 1 89.5 192 THR A N 1
ATOM 1453 C CA . THR A 1 192 ? 35.594 -27.703 -10.062 1 89.5 192 THR A CA 1
ATOM 1454 C C . THR A 1 192 ? 35.906 -28.688 -11.188 1 89.5 192 THR A C 1
ATOM 1456 O O . THR A 1 192 ? 36.438 -29.766 -10.938 1 89.5 192 THR A O 1
ATOM 1459 N N . LEU A 1 193 ? 35.562 -28.312 -12.398 1 91.19 193 LEU A N 1
ATOM 1460 C CA . LEU A 1 193 ? 35.75 -29.203 -13.539 1 91.19 193 LEU A CA 1
ATOM 1461 C C . LEU A 1 193 ? 37.219 -29.328 -13.906 1 91.19 193 LEU A C 1
ATOM 1463 O O . LEU A 1 193 ? 37.594 -30.234 -14.656 1 91.19 193 LEU A O 1
ATOM 1467 N N . LEU A 1 194 ? 38.031 -28.469 -13.438 1 91.44 194 LEU A N 1
ATOM 1468 C CA . LEU A 1 194 ? 39.469 -28.609 -13.641 1 91.44 194 LEU A CA 1
ATOM 1469 C C . LEU A 1 194 ? 40.031 -29.797 -12.875 1 91.44 194 LEU A C 1
ATOM 1471 O O . LEU A 1 194 ? 41.062 -30.344 -13.234 1 91.44 194 LEU A O 1
ATOM 1475 N N . PHE A 1 195 ? 39.281 -30.219 -11.875 1 89.44 195 PHE A N 1
ATOM 1476 C CA . PHE A 1 195 ? 39.812 -31.234 -10.977 1 89.44 195 PHE A CA 1
ATOM 1477 C C . PHE A 1 195 ? 38.969 -32.5 -11.008 1 89.44 195 PHE A C 1
ATOM 1479 O O . PHE A 1 195 ? 39.438 -33.594 -10.641 1 89.44 195 PHE A O 1
ATOM 1486 N N . TYR A 1 196 ? 37.688 -32.344 -11.25 1 84.38 196 TYR A N 1
ATOM 1487 C CA . TYR A 1 196 ? 36.75 -33.469 -11.234 1 84.38 196 TYR A CA 1
ATOM 1488 C C . TYR A 1 196 ? 36.062 -33.625 -12.586 1 84.38 196 TYR A C 1
ATOM 1490 O O . TYR A 1 196 ? 35.812 -32.656 -13.273 1 84.38 196 TYR A O 1
ATOM 1498 N N . ASP A 1 197 ? 35.812 -34.875 -13 1 83.19 197 ASP A N 1
ATOM 1499 C CA . ASP A 1 197 ? 35 -35.188 -14.18 1 83.19 197 ASP A CA 1
ATOM 1500 C C . ASP A 1 197 ? 33.531 -35.344 -13.812 1 83.19 197 ASP A C 1
ATOM 1502 O O . ASP A 1 197 ? 33.062 -36.438 -13.5 1 83.19 197 ASP A O 1
ATOM 1506 N N . ALA A 1 198 ? 32.875 -34.281 -13.648 1 74.69 198 ALA A N 1
ATOM 1507 C CA . ALA A 1 198 ? 31.5 -34.312 -13.141 1 74.69 198 ALA A CA 1
ATOM 1508 C C . ALA A 1 198 ? 30.484 -34.094 -14.258 1 74.69 198 ALA A C 1
ATOM 1510 O O . ALA A 1 198 ? 29.359 -33.625 -14.008 1 74.69 198 ALA A O 1
ATOM 1511 N N . GLY A 1 199 ? 30.859 -34.312 -15.625 1 81 199 GLY A N 1
ATOM 1512 C CA . GLY A 1 199 ? 29.875 -34.219 -16.688 1 81 199 GLY A CA 1
ATOM 1513 C C . GLY A 1 199 ? 29.953 -32.906 -17.469 1 81 199 GLY A C 1
ATOM 1514 O O . GLY A 1 199 ? 30.969 -32.219 -17.391 1 81 199 GLY A O 1
ATOM 1515 N N . PRO A 1 200 ? 28.859 -32.594 -18.156 1 89.62 200 PRO A N 1
ATOM 1516 C CA . PRO A 1 200 ? 28.875 -31.391 -18.984 1 89.62 200 PRO A CA 1
ATOM 1517 C C . PRO A 1 200 ? 28.828 -30.109 -18.156 1 89.62 200 PRO A C 1
ATOM 1519 O O . PRO A 1 200 ? 28.172 -30.078 -17.109 1 89.62 200 PRO A O 1
ATOM 1522 N N . TRP A 1 201 ? 29.516 -29.078 -18.578 1 91.69 201 TRP A N 1
ATOM 1523 C CA . TRP A 1 201 ? 29.672 -27.812 -17.891 1 91.69 201 TRP A CA 1
ATOM 1524 C C . TRP A 1 201 ? 28.312 -27.188 -17.578 1 91.69 201 TRP A C 1
ATOM 1526 O O . TRP A 1 201 ? 28.094 -26.672 -16.484 1 91.69 201 TRP A O 1
ATOM 1536 N N . TRP A 1 202 ? 27.391 -27.266 -18.578 1 91 202 TRP A N 1
ATOM 1537 C CA . TRP A 1 202 ? 26.094 -26.609 -18.438 1 91 202 TRP A CA 1
ATOM 1538 C C . TRP A 1 202 ? 25.281 -27.25 -17.312 1 91 202 TRP A C 1
ATOM 1540 O O . TRP A 1 202 ? 24.531 -26.578 -16.609 1 91 202 TRP A O 1
ATOM 1550 N N . LYS A 1 203 ? 25.422 -28.547 -17.125 1 85.69 203 LYS A N 1
ATOM 1551 C CA . LYS A 1 203 ? 24.703 -29.234 -16.047 1 85.69 203 LYS A CA 1
ATOM 1552 C C . LYS A 1 203 ? 25.25 -28.844 -14.688 1 85.69 203 LYS A C 1
ATOM 1554 O O . LYS A 1 203 ? 24.484 -28.609 -13.75 1 85.69 203 LYS A O 1
ATOM 1559 N N . MET A 1 204 ? 26.547 -28.734 -14.617 1 86.69 204 MET A N 1
ATOM 1560 C CA . MET A 1 204 ? 27.172 -28.328 -13.359 1 86.69 204 MET A CA 1
ATOM 1561 C C . MET A 1 204 ? 26.828 -26.891 -13.023 1 86.69 204 MET A C 1
ATOM 1563 O O . MET A 1 204 ? 26.5 -26.562 -11.883 1 86.69 204 MET A O 1
ATOM 1567 N N . TRP A 1 205 ? 26.859 -26.078 -14.008 1 92.25 205 TRP A N 1
ATOM 1568 C CA . TRP A 1 205 ? 26.531 -24.672 -13.82 1 92.25 205 TRP A CA 1
ATOM 1569 C C . TRP A 1 205 ? 25.094 -24.516 -13.32 1 92.25 205 TRP A C 1
ATOM 1571 O O . TRP A 1 205 ? 24.844 -23.766 -12.367 1 92.25 205 TRP A O 1
ATOM 1581 N N . ARG A 1 206 ? 24.203 -25.172 -13.977 1 90.19 206 ARG A N 1
ATOM 1582 C CA . ARG A 1 206 ? 22.781 -25.062 -13.625 1 90.19 206 ARG A CA 1
ATOM 1583 C C . ARG A 1 206 ? 22.531 -25.5 -12.188 1 90.19 206 ARG A C 1
ATOM 1585 O O . ARG A 1 206 ? 21.781 -24.859 -11.453 1 90.19 206 ARG A O 1
ATOM 1592 N N . THR A 1 207 ? 23.125 -26.562 -11.852 1 84.19 207 THR A N 1
ATOM 1593 C CA . THR A 1 207 ? 22.938 -27.094 -10.508 1 84.19 207 THR A CA 1
ATOM 1594 C C . THR A 1 207 ? 23.484 -26.125 -9.469 1 84.19 207 THR A C 1
ATOM 1596 O O . THR A 1 207 ? 22.828 -25.844 -8.461 1 84.19 207 THR A O 1
ATOM 1599 N N . TRP A 1 208 ? 24.656 -25.641 -9.711 1 89.06 208 TRP A N 1
ATOM 1600 C CA . TRP A 1 208 ? 25.297 -24.688 -8.805 1 89.06 208 TRP A CA 1
ATOM 1601 C C . TRP A 1 208 ? 24.484 -23.406 -8.734 1 89.06 208 TRP A C 1
ATOM 1603 O O . TRP A 1 208 ? 24.219 -22.891 -7.641 1 89.06 208 TRP A O 1
ATOM 1613 N N . TYR A 1 209 ? 24.078 -22.969 -9.844 1 93.56 209 TYR A N 1
ATOM 1614 C CA . TYR A 1 209 ? 23.359 -21.703 -9.945 1 93.56 209 TYR A CA 1
ATOM 1615 C C . TYR A 1 209 ? 22.047 -21.75 -9.188 1 93.56 209 TYR A C 1
ATOM 1617 O O . TYR A 1 209 ? 21.75 -20.875 -8.383 1 93.56 209 TYR A O 1
ATOM 1625 N N . LEU A 1 210 ? 21.281 -22.781 -9.391 1 91.75 210 LEU A N 1
ATOM 1626 C CA . LEU A 1 210 ? 19.969 -22.891 -8.773 1 91.75 210 LEU A CA 1
ATOM 1627 C C . LEU A 1 210 ? 20.094 -23.062 -7.266 1 91.75 210 LEU A C 1
ATOM 1629 O O . LEU A 1 210 ? 19.281 -22.516 -6.508 1 91.75 210 LEU A O 1
ATOM 1633 N N . GLY A 1 211 ? 21.078 -23.781 -6.879 1 90.12 211 GLY A N 1
ATOM 1634 C CA . GLY A 1 211 ? 21.312 -23.922 -5.453 1 90.12 211 GLY A CA 1
ATOM 1635 C C . GLY A 1 211 ? 21.688 -22.625 -4.773 1 90.12 211 GLY A C 1
ATOM 1636 O O . GLY A 1 211 ? 21.172 -22.297 -3.703 1 90.12 211 GLY A O 1
ATOM 1637 N N . ASP A 1 212 ? 22.531 -21.906 -5.41 1 92.81 212 ASP A N 1
ATOM 1638 C CA . ASP A 1 212 ? 22.984 -20.625 -4.879 1 92.81 212 ASP A CA 1
ATOM 1639 C C . ASP A 1 212 ? 21.859 -19.594 -4.891 1 92.81 212 ASP A C 1
ATOM 1641 O O . ASP A 1 212 ? 21.703 -18.812 -3.943 1 92.81 212 ASP A O 1
ATOM 1645 N N . MET A 1 213 ? 21.203 -19.594 -5.973 1 94.69 213 MET A N 1
ATOM 1646 C CA . MET A 1 213 ? 20.094 -18.656 -6.121 1 94.69 213 MET A CA 1
ATOM 1647 C C . MET A 1 213 ? 19.062 -18.844 -5.012 1 94.69 213 MET A C 1
ATOM 1649 O O . MET A 1 213 ? 18.656 -17.891 -4.367 1 94.69 213 MET A O 1
ATOM 1653 N N . LEU A 1 214 ? 18.719 -20.031 -4.758 1 92.94 214 LEU A N 1
ATOM 1654 C CA . LEU A 1 214 ? 17.703 -20.328 -3.746 1 92.94 214 LEU A CA 1
ATOM 1655 C C . LEU A 1 214 ? 18.234 -20.031 -2.346 1 92.94 214 LEU A C 1
ATOM 1657 O O . LEU A 1 214 ? 17.516 -19.484 -1.508 1 92.94 214 LEU A O 1
ATOM 1661 N N . GLY A 1 215 ? 19.453 -20.453 -2.154 1 93.44 215 GLY A N 1
ATOM 1662 C CA . GLY A 1 215 ? 20.047 -20.172 -0.857 1 93.44 215 GLY A CA 1
ATOM 1663 C C . GLY A 1 215 ? 20.125 -18.688 -0.534 1 93.44 215 GLY A C 1
ATOM 1664 O O . GLY A 1 215 ? 19.781 -18.281 0.574 1 93.44 215 GLY A O 1
ATOM 1665 N N . MET A 1 216 ? 20.562 -17.984 -1.522 1 95.38 216 MET A N 1
ATOM 1666 C CA . MET A 1 216 ? 20.656 -16.547 -1.36 1 95.38 216 MET A CA 1
ATOM 1667 C C . MET A 1 216 ? 19.266 -15.93 -1.146 1 95.38 216 MET A C 1
ATOM 1669 O O . MET A 1 216 ? 19.094 -15.102 -0.251 1 95.38 216 MET A O 1
ATOM 1673 N N . ALA A 1 217 ? 18.359 -16.312 -1.874 1 94.75 217 ALA A N 1
ATOM 1674 C CA . ALA A 1 217 ? 17.016 -15.742 -1.854 1 94.75 217 ALA A CA 1
ATOM 1675 C C . ALA A 1 217 ? 16.297 -16.062 -0.547 1 94.75 217 ALA A C 1
ATOM 1677 O O . ALA A 1 217 ? 15.508 -15.258 -0.048 1 94.75 217 ALA A O 1
ATOM 1678 N N . LEU A 1 218 ? 16.562 -17.156 -0.011 1 92.62 218 LEU A N 1
ATOM 1679 C CA . LEU A 1 218 ? 15.844 -17.625 1.166 1 92.62 218 LEU A CA 1
ATOM 1680 C C . LEU A 1 218 ? 16.531 -17.156 2.447 1 92.62 218 LEU A C 1
ATOM 1682 O O . LEU A 1 218 ? 15.867 -16.625 3.348 1 92.62 218 LEU A O 1
ATOM 1686 N N . LEU A 1 219 ? 17.781 -17.281 2.479 1 94.38 219 LEU A N 1
ATOM 1687 C CA . LEU A 1 219 ? 18.469 -17.141 3.756 1 94.38 219 LEU A CA 1
ATOM 1688 C C . LEU A 1 219 ? 18.875 -15.68 3.996 1 94.38 219 LEU A C 1
ATOM 1690 O O . LEU A 1 219 ? 18.906 -15.227 5.141 1 94.38 219 LEU A O 1
ATOM 1694 N N . ALA A 1 220 ? 19.188 -14.969 2.961 1 95.94 220 ALA A N 1
ATOM 1695 C CA . ALA A 1 220 ? 19.609 -13.586 3.15 1 95.94 220 ALA A CA 1
ATOM 1696 C C . ALA A 1 220 ? 18.516 -12.766 3.809 1 95.94 220 ALA A C 1
ATOM 1698 O O . ALA A 1 220 ? 18.734 -12.125 4.84 1 95.94 220 ALA A O 1
ATOM 1699 N N . PRO A 1 221 ? 17.312 -12.812 3.252 1 93.25 221 PRO A N 1
ATOM 1700 C CA . PRO A 1 221 ? 16.234 -12.055 3.914 1 93.25 221 PRO A CA 1
ATOM 1701 C C . PRO A 1 221 ? 15.938 -12.57 5.32 1 93.25 221 PRO A C 1
ATOM 1703 O O . PRO A 1 221 ? 15.586 -11.781 6.203 1 93.25 221 PRO A O 1
ATOM 1706 N N . LEU A 1 222 ? 16.094 -13.828 5.508 1 92.19 222 LEU A N 1
ATOM 1707 C CA . LEU A 1 222 ? 15.859 -14.398 6.832 1 92.19 222 LEU A CA 1
ATOM 1708 C C . LEU A 1 222 ? 16.844 -13.828 7.848 1 92.19 222 LEU A C 1
ATOM 1710 O O . LEU A 1 222 ? 16.438 -13.336 8.898 1 92.19 222 LEU A O 1
ATOM 1714 N N . VAL A 1 223 ? 18.078 -13.867 7.531 1 93.69 223 VAL A N 1
ATOM 1715 C CA . VAL A 1 223 ? 19.109 -13.383 8.438 1 93.69 223 VAL A CA 1
ATOM 1716 C C . VAL A 1 223 ? 18.953 -11.875 8.641 1 93.69 223 VAL A C 1
ATOM 1718 O O . VAL A 1 223 ? 19.141 -11.375 9.758 1 93.69 223 VAL A O 1
ATOM 1721 N N . PHE A 1 224 ? 18.625 -11.172 7.586 1 92.56 224 PHE A N 1
ATOM 1722 C CA . PHE A 1 224 ? 18.391 -9.742 7.664 1 92.56 224 PHE A CA 1
ATOM 1723 C C . PHE A 1 224 ? 17.266 -9.43 8.641 1 92.56 224 PHE A C 1
ATOM 1725 O O . PHE A 1 224 ? 17.406 -8.562 9.5 1 92.56 224 PHE A O 1
ATOM 1732 N N . MET A 1 225 ? 16.219 -10.195 8.57 1 89.06 225 MET A N 1
ATOM 1733 C CA . MET A 1 225 ? 15.031 -9.93 9.383 1 89.06 225 MET A CA 1
ATOM 1734 C C . MET A 1 225 ? 15.25 -10.352 10.828 1 89.06 225 MET A C 1
ATOM 1736 O O . MET A 1 225 ? 14.695 -9.758 11.75 1 89.06 225 MET A O 1
ATOM 1740 N N . LEU A 1 226 ? 16.016 -11.367 11.047 1 88.94 226 LEU A N 1
ATOM 1741 C CA . LEU A 1 226 ? 16.281 -11.875 12.383 1 88.94 226 LEU A CA 1
ATOM 1742 C C . LEU A 1 226 ? 17.016 -10.836 13.227 1 88.94 226 LEU A C 1
ATOM 1744 O O . LEU A 1 226 ? 16.969 -10.883 14.461 1 88.94 226 LEU A O 1
ATOM 1748 N N . GLN A 1 227 ? 17.609 -9.922 12.602 1 87.06 227 GLN A N 1
ATOM 1749 C CA . GLN A 1 227 ? 18.375 -8.898 13.312 1 87.06 227 GLN A CA 1
ATOM 1750 C C . GLN A 1 227 ? 17.516 -7.668 13.594 1 87.06 227 GLN A C 1
ATOM 1752 O O . GLN A 1 227 ? 18 -6.703 14.195 1 87.06 227 GLN A O 1
ATOM 1757 N N . ARG A 1 228 ? 16.297 -7.727 13.203 1 82.75 228 ARG A N 1
ATOM 1758 C CA . ARG A 1 228 ? 15.367 -6.625 13.438 1 82.75 228 ARG A CA 1
ATOM 1759 C C . ARG A 1 228 ? 14.328 -7 14.484 1 82.75 228 ARG A C 1
ATOM 1761 O O . ARG A 1 228 ? 13.883 -8.148 14.547 1 82.75 228 ARG A O 1
ATOM 1768 N N . PRO A 1 229 ? 13.992 -6.035 15.273 1 75.5 229 PRO A N 1
ATOM 1769 C CA . PRO A 1 229 ? 13.047 -6.348 16.344 1 75.5 229 PRO A CA 1
ATOM 1770 C C . PRO A 1 229 ? 11.656 -6.715 15.82 1 75.5 229 PRO A C 1
ATOM 1772 O O . PRO A 1 229 ? 10.93 -7.477 16.469 1 75.5 229 PRO A O 1
ATOM 1775 N N . GLY A 1 230 ? 11.312 -6.422 14.68 1 74.19 230 GLY A N 1
ATOM 1776 C CA . GLY A 1 230 ? 9.984 -6.652 14.133 1 74.19 230 GLY A CA 1
ATOM 1777 C C . GLY A 1 230 ? 9.734 -8.102 13.758 1 74.19 230 GLY A C 1
ATOM 1778 O O . GLY A 1 230 ? 8.594 -8.562 13.766 1 74.19 230 GLY A O 1
ATOM 1779 N N . PHE A 1 231 ? 10.742 -8.891 13.547 1 75.25 231 PHE A N 1
ATOM 1780 C CA . PHE A 1 231 ? 10.602 -10.273 13.109 1 75.25 231 PHE A CA 1
ATOM 1781 C C . PHE A 1 231 ? 10.016 -11.141 14.219 1 75.25 231 PHE A C 1
ATOM 1783 O O . PHE A 1 231 ? 9.188 -12.008 13.961 1 75.25 231 PHE A O 1
ATOM 1790 N N . PHE A 1 232 ? 10.359 -10.852 15.391 1 75.62 232 PHE A N 1
ATOM 1791 C CA . PHE A 1 232 ? 9.961 -11.727 16.484 1 75.62 232 PHE A CA 1
ATOM 1792 C C . PHE A 1 232 ? 8.562 -11.383 16.969 1 75.62 232 PHE A C 1
ATOM 1794 O O . PHE A 1 232 ? 8.008 -12.078 17.828 1 75.62 232 PHE A O 1
ATOM 1801 N N . GLU A 1 233 ? 8.016 -10.359 16.391 1 77.94 233 GLU A N 1
ATOM 1802 C CA . GLU A 1 233 ? 6.648 -10 16.75 1 77.94 233 GLU A CA 1
ATOM 1803 C C . GLU A 1 233 ? 5.664 -11.078 16.312 1 77.94 233 GLU A C 1
ATOM 1805 O O . GLU A 1 233 ? 4.676 -11.336 17.016 1 77.94 233 GLU A O 1
ATOM 1810 N N . VAL A 1 234 ? 5.938 -11.773 15.297 1 78.31 234 VAL A N 1
ATOM 1811 C CA . VAL A 1 234 ? 5.059 -12.82 14.781 1 78.31 234 VAL A CA 1
ATOM 1812 C C . VAL A 1 234 ? 5.172 -14.062 15.664 1 78.31 234 VAL A C 1
ATOM 1814 O O . VAL A 1 234 ? 4.27 -14.906 15.672 1 78.31 234 VAL A O 1
ATOM 1817 N N . LEU A 1 235 ? 6.258 -14.133 16.453 1 77.19 235 LEU A N 1
ATOM 1818 C CA . LEU A 1 235 ? 6.48 -15.312 17.281 1 77.19 235 LEU A CA 1
ATOM 1819 C C . LEU A 1 235 ? 6.168 -15.008 18.75 1 77.19 235 LEU A C 1
ATOM 1821 O O . LEU A 1 235 ? 6.395 -15.852 19.625 1 77.19 235 LEU A O 1
ATOM 1825 N N . ARG A 1 236 ? 5.672 -13.812 18.953 1 78.69 236 ARG A N 1
ATOM 1826 C CA . ARG A 1 236 ? 5.324 -13.453 20.312 1 78.69 236 ARG A CA 1
ATOM 1827 C C . ARG A 1 236 ? 4.16 -14.289 20.828 1 78.69 236 ARG A C 1
ATOM 1829 O O . ARG A 1 236 ? 3.32 -14.742 20.047 1 78.69 236 ARG A O 1
ATOM 1836 N N . ARG A 1 237 ? 4.059 -14.438 22.031 1 72.75 237 ARG A N 1
ATOM 1837 C CA . ARG A 1 237 ? 3.121 -15.352 22.688 1 72.75 237 ARG A CA 1
ATOM 1838 C C . ARG A 1 237 ? 1.683 -15.008 22.312 1 72.75 237 ARG A C 1
ATOM 1840 O O . ARG A 1 237 ? 0.876 -15.906 22.062 1 72.75 237 ARG A O 1
ATOM 1847 N N . GLY A 1 238 ? 1.313 -13.82 22.219 1 78.62 238 GLY A N 1
ATOM 1848 C CA . GLY A 1 238 ? -0.051 -13.438 21.891 1 78.62 238 GLY A CA 1
ATOM 1849 C C . GLY A 1 238 ? -0.405 -13.656 20.438 1 78.62 238 GLY A C 1
ATOM 1850 O O . GLY A 1 238 ? -1.578 -13.812 20.094 1 78.62 238 GLY A O 1
ATOM 1851 N N . GLN A 1 239 ? 0.645 -13.898 19.641 1 84.56 239 GLN A N 1
ATOM 1852 C CA . GLN A 1 239 ? 0.401 -14 18.203 1 84.56 239 GLN A CA 1
ATOM 1853 C C . GLN A 1 239 ? 0.779 -15.383 17.688 1 84.56 239 GLN A C 1
ATOM 1855 O O . GLN A 1 239 ? 0.43 -15.742 16.562 1 84.56 239 GLN A O 1
ATOM 1860 N N . LEU A 1 240 ? 1.359 -16.234 18.531 1 87.06 240 LEU A N 1
ATOM 1861 C CA . LEU A 1 240 ? 1.931 -17.516 18.109 1 87.06 240 LEU A CA 1
ATOM 1862 C C . LEU A 1 240 ? 0.848 -18.438 17.562 1 87.06 240 LEU A C 1
ATOM 1864 O O . LEU A 1 240 ? 1.033 -19.094 16.531 1 87.06 240 LEU A O 1
ATOM 1868 N N . ALA A 1 241 ? -0.243 -18.516 18.281 1 88.62 241 ALA A N 1
ATOM 1869 C CA . ALA A 1 241 ? -1.328 -19.391 17.828 1 88.62 241 ALA A CA 1
ATOM 1870 C C . ALA A 1 241 ? -1.829 -18.953 16.453 1 88.62 241 ALA A C 1
ATOM 1872 O O . ALA A 1 241 ? -2.072 -19.797 15.586 1 88.62 241 ALA A O 1
ATOM 1873 N N . HIS A 1 242 ? -1.944 -17.719 16.25 1 89.56 242 HIS A N 1
ATOM 1874 C CA . HIS A 1 242 ? -2.379 -17.188 14.969 1 89.56 242 HIS A CA 1
ATOM 1875 C C . HIS A 1 242 ? -1.358 -17.484 13.875 1 89.56 242 HIS A C 1
ATOM 1877 O O . HIS A 1 242 ? -1.724 -17.938 12.789 1 89.56 242 HIS A O 1
ATOM 1883 N N . THR A 1 243 ? -0.127 -17.281 14.203 1 89.88 243 THR A N 1
ATOM 1884 C CA . THR A 1 243 ? 0.941 -17.531 13.242 1 89.88 243 THR A CA 1
ATOM 1885 C C . THR A 1 243 ? 0.974 -19 12.844 1 89.88 243 THR A C 1
ATOM 1887 O O . THR A 1 243 ? 1.039 -19.328 11.656 1 89.88 243 THR A O 1
ATOM 1890 N N . LEU A 1 244 ? 0.826 -19.875 13.75 1 90.94 244 LEU A N 1
ATOM 1891 C CA . LEU A 1 244 ? 0.877 -21.297 13.484 1 90.94 244 LEU A CA 1
ATOM 1892 C C . LEU A 1 244 ? -0.326 -21.75 12.664 1 90.94 244 LEU A C 1
ATOM 1894 O O . LEU A 1 244 ? -0.192 -22.562 11.75 1 90.94 244 LEU A O 1
ATOM 1898 N N . THR A 1 245 ? -1.416 -21.172 12.977 1 91.5 245 THR A N 1
ATOM 1899 C CA . THR A 1 245 ? -2.625 -21.516 12.242 1 91.5 245 THR A CA 1
ATOM 1900 C C . THR A 1 245 ? -2.518 -21.078 10.781 1 91.5 245 THR A C 1
ATOM 1902 O O . THR A 1 245 ? -2.885 -21.828 9.875 1 91.5 245 THR A O 1
ATOM 1905 N N . VAL A 1 246 ? -1.998 -19.984 10.617 1 92.44 246 VAL A N 1
ATOM 1906 C CA . VAL A 1 246 ? -1.884 -19.453 9.266 1 92.44 246 VAL A CA 1
ATOM 1907 C C . VAL A 1 246 ? -0.823 -20.234 8.484 1 92.44 246 VAL A C 1
ATOM 1909 O O . VAL A 1 246 ? -0.995 -20.516 7.301 1 92.44 246 VAL A O 1
ATOM 1912 N N . LEU A 1 247 ? 0.202 -20.656 9.172 1 92.56 247 LEU A N 1
ATOM 1913 C CA . LEU A 1 247 ? 1.28 -21.391 8.523 1 92.56 247 LEU A CA 1
ATOM 1914 C C . LEU A 1 247 ? 0.853 -22.828 8.211 1 92.56 247 LEU A C 1
ATOM 1916 O O . LEU A 1 247 ? 1.451 -23.484 7.363 1 92.56 247 LEU A O 1
ATOM 1920 N N . LEU A 1 248 ? -0.166 -23.266 8.859 1 93.62 248 LEU A N 1
ATOM 1921 C CA . LEU A 1 248 ? -0.661 -24.625 8.648 1 93.62 248 LEU A CA 1
ATOM 1922 C C . LEU A 1 248 ? -1.31 -24.766 7.277 1 93.62 248 LEU A C 1
ATOM 1924 O O . LEU A 1 248 ? -1.255 -25.828 6.66 1 93.62 248 LEU A O 1
ATOM 1928 N N . VAL A 1 249 ? -1.801 -23.719 6.781 1 93.06 249 VAL A N 1
ATOM 1929 C CA . VAL A 1 249 ? -2.523 -23.766 5.516 1 93.06 249 VAL A CA 1
ATOM 1930 C C . VAL A 1 249 ? -1.56 -24.094 4.383 1 93.06 249 VAL A C 1
ATOM 1932 O O . VAL A 1 249 ? -1.735 -25.094 3.686 1 93.06 249 VAL A O 1
ATOM 1935 N N . PRO A 1 250 ? -0.522 -23.328 4.188 1 93.75 250 PRO A N 1
ATOM 1936 C CA . PRO A 1 250 ? 0.414 -23.719 3.127 1 93.75 250 PRO A CA 1
ATOM 1937 C C . PRO A 1 250 ? 1.1 -25.047 3.402 1 93.75 250 PRO A C 1
ATOM 1939 O O . PRO A 1 250 ? 1.423 -25.781 2.467 1 93.75 250 PRO A O 1
ATOM 1942 N N . ALA A 1 251 ? 1.325 -25.406 4.629 1 94.56 251 ALA A N 1
ATOM 1943 C CA . ALA A 1 251 ? 1.911 -26.703 4.961 1 94.56 251 ALA A CA 1
ATOM 1944 C C . ALA A 1 251 ? 1.014 -27.844 4.496 1 94.56 251 ALA A C 1
ATOM 1946 O O . ALA A 1 251 ? 1.484 -28.797 3.867 1 94.56 251 ALA A O 1
ATOM 1947 N N . ILE A 1 252 ? -0.238 -27.688 4.762 1 94.56 252 ILE A N 1
ATOM 1948 C CA . ILE A 1 252 ? -1.208 -28.703 4.375 1 94.56 252 ILE A CA 1
ATOM 1949 C C . ILE A 1 252 ? -1.308 -28.766 2.852 1 94.56 252 ILE A C 1
ATOM 1951 O O . ILE A 1 252 ? -1.302 -29.859 2.27 1 94.56 252 ILE A O 1
ATOM 1955 N N . VAL A 1 253 ? -1.355 -27.672 2.244 1 93.75 253 VAL A N 1
ATOM 1956 C CA . VAL A 1 253 ? -1.465 -27.625 0.79 1 93.75 253 VAL A CA 1
ATOM 1957 C C . VAL A 1 253 ? -0.214 -28.234 0.159 1 93.75 253 VAL A C 1
ATOM 1959 O O . VAL A 1 253 ? -0.297 -28.922 -0.856 1 93.75 253 VAL A O 1
ATOM 1962 N N . THR A 1 254 ? 0.949 -27.953 0.75 1 93.25 254 THR A N 1
ATOM 1963 C CA . THR A 1 254 ? 2.191 -28.531 0.25 1 93.25 254 THR A CA 1
ATOM 1964 C C . THR A 1 254 ? 2.139 -30.047 0.3 1 93.25 254 THR A C 1
ATOM 1966 O O . THR A 1 254 ? 2.473 -30.719 -0.679 1 93.25 254 THR A O 1
ATOM 1969 N N . VAL A 1 255 ? 1.653 -30.578 1.347 1 92.56 255 VAL A N 1
ATOM 1970 C CA . VAL A 1 255 ? 1.562 -32.031 1.503 1 92.56 255 VAL A CA 1
ATOM 1971 C C . VAL A 1 255 ? 0.561 -32.594 0.498 1 92.56 255 VAL A C 1
ATOM 1973 O O . VAL A 1 255 ? 0.844 -33.562 -0.179 1 92.56 255 VAL A O 1
ATOM 1976 N N . LEU A 1 256 ? -0.511 -31.906 0.341 1 91.62 256 LEU A N 1
ATOM 1977 C CA . LEU A 1 256 ? -1.556 -32.375 -0.561 1 91.62 256 LEU A CA 1
ATOM 1978 C C . LEU A 1 256 ? -1.083 -32.344 -2.01 1 91.62 256 LEU A C 1
ATOM 1980 O O . LEU A 1 256 ? -1.31 -33.281 -2.771 1 91.62 256 LEU A O 1
ATOM 1984 N N . VAL A 1 257 ? -0.437 -31.312 -2.342 1 90 257 VAL A N 1
ATOM 1985 C CA . VAL A 1 257 ? -0.013 -31.094 -3.721 1 90 257 VAL A CA 1
ATOM 1986 C C . VAL A 1 257 ? 1.151 -32.031 -4.055 1 90 257 VAL A C 1
ATOM 1988 O O . VAL A 1 257 ? 1.193 -32.625 -5.137 1 90 257 VAL A O 1
ATOM 1991 N N . PHE A 1 258 ? 2.074 -32.281 -3.166 1 90.75 258 PHE A N 1
ATOM 1992 C CA . PHE A 1 258 ? 3.287 -33.031 -3.461 1 90.75 258 PHE A CA 1
ATOM 1993 C C . PHE A 1 258 ? 3.102 -34.5 -3.125 1 90.75 258 PHE A C 1
ATOM 1995 O O . PHE A 1 258 ? 4.031 -35.312 -3.27 1 90.75 258 PHE A O 1
ATOM 2002 N N . THR A 1 259 ? 1.935 -34.844 -2.686 1 89.12 259 THR A N 1
ATOM 2003 C CA . THR A 1 259 ? 1.614 -36.281 -2.553 1 89.12 259 THR A CA 1
ATOM 2004 C C . THR A 1 259 ? 0.677 -36.719 -3.67 1 89.12 259 THR A C 1
ATOM 2006 O O . THR A 1 259 ? 0.518 -37.906 -3.908 1 89.12 259 THR A O 1
ATOM 2009 N N . HIS A 1 260 ? 0.116 -35.75 -4.277 1 83.12 260 HIS A N 1
ATOM 2010 C CA . HIS A 1 260 ? -0.773 -36.062 -5.398 1 83.12 260 HIS A CA 1
ATOM 2011 C C . HIS A 1 260 ? 0.015 -36.281 -6.684 1 83.12 260 HIS A C 1
ATOM 2013 O O . HIS A 1 260 ? 0.757 -35.375 -7.121 1 83.12 260 HIS A O 1
ATOM 2019 N N . ASP A 1 261 ? -0.054 -37.438 -7.316 1 77.5 261 ASP A N 1
ATOM 2020 C CA . ASP A 1 261 ? 0.792 -37.75 -8.461 1 77.5 261 ASP A CA 1
ATOM 2021 C C . ASP A 1 261 ? -0.041 -37.906 -9.734 1 77.5 261 ASP A C 1
ATOM 2023 O O . ASP A 1 261 ? 0.461 -38.375 -10.766 1 77.5 261 ASP A O 1
ATOM 2027 N N . LYS A 1 262 ? -1.233 -37.469 -9.648 1 75.94 262 LYS A N 1
ATOM 2028 C CA . LYS A 1 262 ? -2.074 -37.656 -10.82 1 75.94 262 LYS A CA 1
ATOM 2029 C C . LYS A 1 262 ? -2.137 -36.406 -11.68 1 75.94 262 LYS A C 1
ATOM 2031 O O . LYS A 1 262 ? -2.146 -36.5 -12.906 1 75.94 262 LYS A O 1
ATOM 2036 N N . ASP A 1 263 ? -2.184 -35.25 -11 1 78.12 263 ASP A N 1
ATOM 2037 C CA . ASP A 1 263 ? -2.295 -33.969 -11.719 1 78.12 263 ASP A CA 1
ATOM 2038 C C . ASP A 1 263 ? -1.219 -33 -11.258 1 78.12 263 ASP A C 1
ATOM 2040 O O . ASP A 1 263 ? -0.792 -33.031 -10.102 1 78.12 263 ASP A O 1
ATOM 2044 N N . PRO A 1 264 ? -0.663 -32.188 -12.227 1 79.12 264 PRO A N 1
ATOM 2045 C CA . PRO A 1 264 ? 0.333 -31.188 -11.859 1 79.12 264 PRO A CA 1
ATOM 2046 C C . PRO A 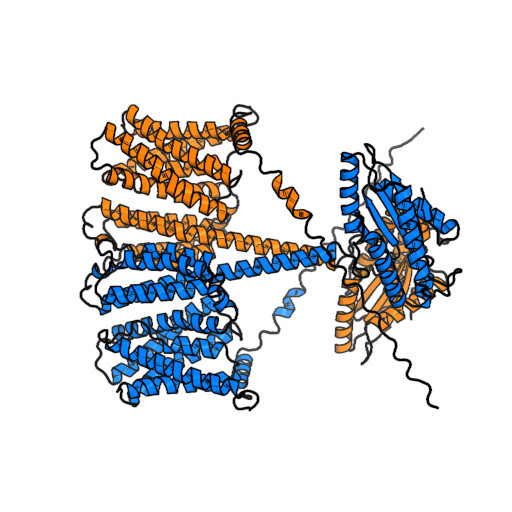1 264 ? -0.29 -29.953 -11.219 1 79.12 264 PRO A C 1
ATOM 2048 O O . PRO A 1 264 ? -0.326 -28.891 -11.836 1 79.12 264 PRO A O 1
ATOM 2051 N N . LEU A 1 265 ? -0.688 -30.125 -9.969 1 81.12 265 LEU A N 1
ATOM 2052 C CA . LEU A 1 265 ? -1.444 -29.062 -9.305 1 81.12 265 LEU A CA 1
ATOM 2053 C C . LEU A 1 265 ? -0.538 -28.234 -8.398 1 81.12 265 LEU A C 1
ATOM 2055 O O . LEU A 1 265 ? -0.962 -27.781 -7.332 1 81.12 265 LEU A O 1
ATOM 2059 N N . ILE A 1 266 ? 0.744 -28.047 -8.773 1 85.5 266 ILE A N 1
ATOM 2060 C CA . ILE A 1 266 ? 1.719 -27.328 -7.957 1 85.5 266 ILE A CA 1
ATOM 2061 C C . ILE A 1 266 ? 1.306 -25.859 -7.832 1 85.5 266 ILE A C 1
ATOM 2063 O O . ILE A 1 266 ? 1.603 -25.203 -6.828 1 85.5 266 ILE A O 1
ATOM 2067 N N . PHE A 1 267 ? 0.496 -25.375 -8.75 1 84.56 267 PHE A N 1
ATOM 2068 C CA . PHE A 1 267 ? 0.116 -23.969 -8.766 1 84.56 267 PHE A CA 1
ATOM 2069 C C . PHE A 1 267 ? -0.88 -23.656 -7.652 1 84.56 267 PHE A C 1
ATOM 2071 O O . PHE A 1 267 ? -1.117 -22.484 -7.328 1 84.56 267 PHE A O 1
ATOM 2078 N N . PHE A 1 268 ? -1.447 -24.625 -6.957 1 87.25 268 PHE A N 1
ATOM 2079 C CA . PHE A 1 268 ? -2.402 -24.438 -5.875 1 87.25 268 PHE A CA 1
ATOM 2080 C C . PHE A 1 268 ? -1.718 -23.828 -4.652 1 87.25 268 PHE A C 1
ATOM 2082 O O . PHE A 1 268 ? -2.385 -23.344 -3.738 1 87.25 268 PHE A O 1
ATOM 2089 N N . LEU A 1 269 ? -0.467 -23.828 -4.656 1 90.88 269 LEU A N 1
ATOM 2090 C CA . LEU A 1 269 ? 0.284 -23.328 -3.506 1 90.88 269 LEU A CA 1
ATOM 2091 C C . LEU A 1 269 ? 0.261 -21.812 -3.455 1 90.88 269 LEU A C 1
ATOM 2093 O O . LEU A 1 269 ? 0.395 -21.219 -2.381 1 90.88 269 LEU A O 1
ATOM 2097 N N . TYR A 1 270 ? -0 -21.172 -4.508 1 91.19 270 TYR A N 1
ATOM 2098 C CA . TYR A 1 270 ? 0.186 -19.734 -4.605 1 91.19 270 TYR A CA 1
ATOM 2099 C C . TYR A 1 270 ? -0.876 -18.984 -3.805 1 91.19 270 TYR A C 1
ATOM 2101 O O . TYR A 1 270 ? -0.558 -18.078 -3.039 1 91.19 270 TYR A O 1
ATOM 2109 N N . PRO A 1 271 ? -2.154 -19.391 -3.877 1 89.06 271 PRO A N 1
ATOM 2110 C CA . PRO A 1 271 ? -3.123 -18.719 -3.016 1 89.06 271 PRO A CA 1
ATOM 2111 C C . PRO A 1 271 ? -2.824 -18.891 -1.53 1 89.06 271 PRO A C 1
ATOM 2113 O O . PRO A 1 271 ? -3.068 -17.984 -0.732 1 89.06 271 PRO A O 1
ATOM 2116 N N . ALA A 1 272 ? -2.373 -20.094 -1.225 1 92.25 272 ALA A N 1
ATOM 2117 C CA . ALA A 1 272 ? -2.025 -20.344 0.17 1 92.25 272 ALA A CA 1
ATOM 2118 C C . ALA A 1 272 ? -0.872 -19.453 0.622 1 92.25 272 ALA A C 1
ATOM 2120 O O . ALA A 1 272 ? -0.881 -18.938 1.741 1 92.25 272 ALA A O 1
ATOM 2121 N N . LEU A 1 273 ? 0.101 -19.297 -0.216 1 93.88 273 LEU A N 1
ATOM 2122 C CA . LEU A 1 273 ? 1.23 -18.422 0.09 1 93.88 273 LEU A CA 1
ATOM 2123 C C . LEU A 1 273 ? 0.778 -16.984 0.234 1 93.88 273 LEU A C 1
ATOM 2125 O O . LEU A 1 273 ? 1.212 -16.281 1.149 1 93.88 273 LEU A O 1
ATOM 2129 N N . LEU A 1 274 ? -0.068 -16.641 -0.649 1 91.44 274 LEU A N 1
ATOM 2130 C CA . LEU A 1 274 ? -0.569 -15.266 -0.633 1 91.44 274 LEU A CA 1
ATOM 2131 C C . LEU A 1 274 ? -1.328 -14.977 0.658 1 91.44 274 LEU A C 1
ATOM 2133 O O . LEU A 1 274 ? -1.238 -13.875 1.205 1 91.44 274 LEU A O 1
ATOM 2137 N N . LEU A 1 275 ? -2.084 -15.922 1.116 1 90.5 275 LEU A N 1
ATOM 2138 C CA . LEU A 1 275 ? -2.814 -15.781 2.369 1 90.5 275 LEU A CA 1
ATOM 2139 C C . LEU A 1 275 ? -1.871 -15.422 3.514 1 90.5 275 LEU A C 1
ATOM 2141 O O . LEU A 1 275 ? -2.174 -14.547 4.324 1 90.5 275 LEU A O 1
ATOM 2145 N N . VAL A 1 276 ? -0.766 -16.031 3.543 1 92.19 276 VAL A N 1
ATOM 2146 C CA . VAL A 1 276 ? 0.204 -15.789 4.605 1 92.19 276 VAL A CA 1
ATOM 2147 C C . VAL A 1 276 ? 0.802 -14.391 4.449 1 92.19 276 VAL A C 1
ATOM 2149 O O . VAL A 1 276 ? 1.009 -13.688 5.438 1 92.19 276 VAL A O 1
ATOM 2152 N N . VAL A 1 277 ? 1.084 -14.031 3.24 1 91.5 277 VAL A N 1
ATOM 2153 C CA . VAL A 1 277 ? 1.635 -12.711 2.98 1 91.5 277 VAL A CA 1
ATOM 2154 C C . VAL A 1 277 ? 0.694 -11.641 3.531 1 91.5 277 VAL A C 1
ATOM 2156 O O . VAL A 1 277 ? 1.133 -10.703 4.207 1 91.5 277 VAL A O 1
ATOM 2159 N N . PHE A 1 278 ? -0.57 -11.805 3.393 1 88.44 278 PHE A N 1
ATOM 2160 C CA . PHE A 1 278 ? -1.565 -10.812 3.791 1 88.44 278 PHE A CA 1
ATOM 2161 C C . PHE A 1 278 ? -1.745 -10.805 5.305 1 88.44 278 PHE A C 1
ATOM 2163 O O . PHE A 1 278 ? -2.018 -9.758 5.898 1 88.44 278 PHE A O 1
ATOM 2170 N N . ARG A 1 279 ? -1.554 -11.992 5.891 1 88.69 279 ARG A N 1
ATOM 2171 C CA . ARG A 1 279 ? -1.912 -12.102 7.301 1 88.69 279 ARG A CA 1
ATOM 2172 C C . ARG A 1 279 ? -0.694 -11.883 8.195 1 88.69 279 ARG A C 1
ATOM 2174 O O . ARG A 1 279 ? -0.816 -11.344 9.297 1 88.69 279 ARG A O 1
ATOM 2181 N N . LEU A 1 280 ? 0.489 -12.297 7.699 1 90.38 280 LEU A N 1
ATOM 2182 C CA . LEU A 1 280 ? 1.651 -12.289 8.578 1 90.38 280 LEU A CA 1
ATOM 2183 C C . LEU A 1 280 ? 2.734 -11.359 8.047 1 90.38 280 LEU A C 1
ATOM 2185 O O . LEU A 1 280 ? 3.777 -11.188 8.688 1 90.38 280 LEU A O 1
ATOM 2189 N N . GLY A 1 281 ? 2.562 -10.812 6.883 1 88.62 281 GLY A N 1
ATOM 2190 C CA . GLY A 1 281 ? 3.502 -9.844 6.348 1 88.62 281 GLY A CA 1
ATOM 2191 C C . GLY A 1 281 ? 4.793 -10.469 5.855 1 88.62 281 GLY A C 1
ATOM 2192 O O . GLY A 1 281 ? 4.805 -11.625 5.43 1 88.62 281 GLY A O 1
ATOM 2193 N N . PHE A 1 282 ? 5.848 -9.703 5.836 1 88.44 282 PHE A N 1
ATOM 2194 C CA . PHE A 1 282 ? 7.125 -10.102 5.262 1 88.44 282 PHE A CA 1
ATOM 2195 C C . PHE A 1 282 ? 7.754 -11.234 6.07 1 88.44 282 PHE A C 1
ATOM 2197 O O . PHE A 1 282 ? 8.258 -12.211 5.504 1 88.44 282 PHE A O 1
ATOM 2204 N N . SER A 1 283 ? 7.754 -11.148 7.391 1 89 283 SER A N 1
ATOM 2205 C CA . SER A 1 283 ? 8.312 -12.18 8.258 1 89 283 SER A CA 1
ATOM 2206 C C . SER A 1 283 ? 7.602 -13.516 8.055 1 89 283 SER A C 1
ATOM 2208 O O . SER A 1 283 ? 8.25 -14.555 7.965 1 89 283 SER A O 1
ATOM 2210 N N . GLY A 1 284 ? 6.301 -13.469 7.934 1 89.44 284 GLY A N 1
ATOM 2211 C CA . GLY A 1 284 ? 5.535 -14.68 7.684 1 89.44 284 GLY A CA 1
ATOM 2212 C C . GLY A 1 284 ? 5.848 -15.312 6.336 1 89.44 284 GLY A C 1
ATOM 2213 O O . GLY A 1 284 ? 5.855 -16.531 6.207 1 89.44 284 GLY A O 1
ATOM 2214 N N . THR A 1 285 ? 6.051 -14.461 5.367 1 92.06 285 THR A N 1
ATOM 2215 C CA . THR A 1 285 ? 6.375 -14.945 4.027 1 92.06 285 THR A CA 1
ATOM 2216 C C . THR A 1 285 ? 7.672 -15.75 4.039 1 92.06 285 THR A C 1
ATOM 2218 O O . THR A 1 285 ? 7.758 -16.812 3.426 1 92.06 285 THR A O 1
ATOM 2221 N N . ILE A 1 286 ? 8.664 -15.273 4.738 1 91.56 286 ILE A N 1
ATOM 2222 C CA . ILE A 1 286 ? 9.938 -15.977 4.848 1 91.56 286 ILE A CA 1
ATOM 2223 C C . ILE A 1 286 ? 9.711 -17.344 5.484 1 91.56 286 ILE A C 1
ATOM 2225 O O . ILE A 1 286 ? 10.164 -18.359 4.953 1 91.56 286 ILE A O 1
ATOM 2229 N N . LEU A 1 287 ? 8.984 -17.375 6.512 1 90.38 287 LEU A N 1
ATOM 2230 C CA . LEU A 1 287 ? 8.734 -18.625 7.23 1 90.38 287 LEU A CA 1
ATOM 2231 C C . LEU A 1 287 ? 7.969 -19.609 6.355 1 90.38 287 LEU A C 1
ATOM 2233 O O . LEU A 1 287 ? 8.289 -20.797 6.336 1 90.38 287 LEU A O 1
ATOM 2237 N N . THR A 1 288 ? 7.023 -19.094 5.699 1 92.75 288 THR A N 1
ATOM 2238 C CA . THR A 1 288 ? 6.195 -19.969 4.879 1 92.75 288 THR A CA 1
ATOM 2239 C C . THR A 1 288 ? 7.008 -20.562 3.732 1 92.75 288 THR A C 1
ATOM 2241 O O . THR A 1 288 ? 6.824 -21.719 3.373 1 92.75 288 THR A O 1
ATOM 2244 N N . ILE A 1 289 ? 7.836 -19.781 3.127 1 92.94 289 ILE A N 1
ATOM 2245 C CA . ILE A 1 289 ? 8.648 -20.297 2.025 1 92.94 289 ILE A CA 1
ATOM 2246 C C . ILE A 1 289 ? 9.586 -21.391 2.533 1 92.94 289 ILE A C 1
ATOM 2248 O O . ILE A 1 289 ? 9.836 -22.375 1.835 1 92.94 289 ILE A O 1
ATOM 2252 N N . PHE A 1 290 ? 10.055 -21.297 3.736 1 90.88 290 PHE A N 1
ATOM 2253 C CA . PHE A 1 290 ? 10.883 -22.328 4.34 1 90.88 290 PHE A CA 1
ATOM 2254 C C . PHE A 1 290 ? 10.086 -23.609 4.539 1 90.88 290 PHE A C 1
ATOM 2256 O O . PHE A 1 290 ? 10.57 -24.703 4.23 1 90.88 290 PHE A O 1
ATOM 2263 N N . VAL A 1 291 ? 8.914 -23.406 5.02 1 91.81 291 VAL A N 1
ATOM 2264 C CA . VAL A 1 291 ? 8.039 -24.562 5.25 1 91.81 291 VAL A CA 1
ATOM 2265 C C . VAL A 1 291 ? 7.746 -25.266 3.926 1 91.81 291 VAL A C 1
ATOM 2267 O O . VAL A 1 291 ? 7.836 -26.484 3.83 1 91.81 291 VAL A O 1
ATOM 2270 N N . VAL A 1 292 ? 7.43 -24.5 2.963 1 93.75 292 VAL A N 1
ATOM 2271 C CA . VAL A 1 292 ? 7.105 -25.062 1.651 1 93.75 292 VAL A CA 1
ATOM 2272 C C . VAL A 1 292 ? 8.352 -25.688 1.032 1 93.75 292 VAL A C 1
ATOM 2274 O O . VAL A 1 292 ? 8.273 -26.766 0.429 1 93.75 292 VAL A O 1
ATOM 2277 N N . ALA A 1 293 ? 9.492 -25.031 1.179 1 91.94 293 ALA A N 1
ATOM 2278 C CA . ALA A 1 293 ? 10.742 -25.562 0.637 1 91.94 293 ALA A CA 1
ATOM 2279 C C . ALA A 1 293 ? 11.102 -26.891 1.274 1 91.94 293 ALA A C 1
ATOM 2281 O O . ALA A 1 293 ? 11.367 -27.875 0.57 1 91.94 293 ALA A O 1
ATOM 2282 N N . PHE A 1 294 ? 11.039 -26.922 2.49 1 88.94 294 PHE A N 1
ATOM 2283 C CA . PHE A 1 294 ? 11.375 -28.156 3.203 1 88.94 294 PHE A CA 1
ATOM 2284 C C . PHE A 1 294 ? 10.414 -29.266 2.84 1 88.94 294 PHE A C 1
ATOM 2286 O O . PHE A 1 294 ? 10.836 -30.391 2.535 1 88.94 294 PHE A O 1
ATOM 2293 N N . GLY A 1 295 ? 9.148 -29.016 2.861 1 90.75 295 GLY A N 1
ATOM 2294 C CA . GLY A 1 295 ? 8.141 -30.016 2.541 1 90.75 295 GLY A CA 1
ATOM 2295 C C . GLY A 1 295 ? 8.227 -30.516 1.108 1 90.75 295 GLY A C 1
ATOM 2296 O O . GLY A 1 295 ? 8.164 -31.719 0.854 1 90.75 295 GLY A O 1
ATOM 2297 N N . SER A 1 296 ? 8.367 -29.594 0.217 1 91.38 296 SER A N 1
ATOM 2298 C CA . SER A 1 296 ? 8.406 -29.953 -1.196 1 91.38 296 SER A CA 1
ATOM 2299 C C . SER A 1 296 ? 9.656 -30.766 -1.523 1 91.38 296 SER A C 1
ATOM 2301 O O . SER A 1 296 ? 9.578 -31.766 -2.246 1 91.38 296 SER A O 1
ATOM 2303 N N . ILE A 1 297 ? 10.812 -30.375 -0.976 1 87.44 297 ILE A N 1
ATOM 2304 C CA . ILE A 1 297 ? 12.062 -31.078 -1.237 1 87.44 297 ILE A CA 1
ATOM 2305 C C . ILE A 1 297 ? 12.016 -32.469 -0.613 1 87.44 297 ILE A C 1
ATOM 2307 O O . ILE A 1 297 ? 12.344 -33.469 -1.267 1 87.44 297 ILE A O 1
ATOM 2311 N N . ALA A 1 298 ? 11.562 -32.594 0.579 1 87.69 298 ALA A N 1
ATOM 2312 C CA . ALA A 1 298 ? 11.5 -33.875 1.286 1 87.69 298 ALA A CA 1
ATOM 2313 C C . ALA A 1 298 ? 10.602 -34.844 0.553 1 87.69 298 ALA A C 1
ATOM 2315 O O . ALA A 1 298 ? 10.977 -36 0.346 1 87.69 298 ALA A O 1
ATOM 2316 N N . LEU A 1 299 ? 9.477 -34.438 0.122 1 89.31 299 LEU A N 1
ATOM 2317 C CA . LEU A 1 299 ? 8.516 -35.312 -0.529 1 89.31 299 LEU A CA 1
ATOM 2318 C C . LEU A 1 299 ? 8.977 -35.688 -1.935 1 89.31 299 LEU A C 1
ATOM 2320 O O . LEU A 1 299 ? 8.742 -36.781 -2.4 1 89.31 299 LEU A O 1
ATOM 2324 N N . THR A 1 300 ? 9.641 -34.75 -2.561 1 86.12 300 THR A N 1
ATOM 2325 C CA . THR A 1 300 ? 10.18 -35.031 -3.885 1 86.12 300 THR A CA 1
ATOM 2326 C C . THR A 1 300 ? 11.289 -36.094 -3.807 1 86.12 300 THR A C 1
ATOM 2328 O O . THR A 1 300 ? 11.359 -36.969 -4.648 1 86.12 300 THR A O 1
ATOM 2331 N N . VAL A 1 301 ? 12.156 -36 -2.85 1 82.12 301 VAL A N 1
ATOM 2332 C CA . VAL A 1 301 ? 13.258 -36.938 -2.666 1 82.12 301 VAL A CA 1
ATOM 2333 C C . VAL A 1 301 ? 12.703 -38.312 -2.354 1 82.12 301 VAL A C 1
ATOM 2335 O O . VAL A 1 301 ? 13.273 -39.344 -2.781 1 82.12 301 VAL A O 1
ATOM 2338 N N . LYS A 1 302 ? 11.562 -38.406 -1.718 1 85 302 LYS A N 1
ATOM 2339 C CA . LYS A 1 302 ? 10.945 -39.688 -1.379 1 85 302 LYS A CA 1
ATOM 2340 C C . LYS A 1 302 ? 10.203 -40.281 -2.578 1 85 302 LYS A C 1
ATOM 2342 O O . LYS A 1 302 ? 9.727 -41.406 -2.521 1 85 302 LYS A O 1
ATOM 2347 N N . GLY A 1 303 ? 10.141 -39.469 -3.617 1 82.62 303 GLY A N 1
ATOM 2348 C CA . GLY A 1 303 ? 9.57 -39.969 -4.855 1 82.62 303 GLY A CA 1
ATOM 2349 C C . GLY A 1 303 ? 8.07 -39.75 -4.945 1 82.62 303 GLY A C 1
ATOM 2350 O O . GLY A 1 303 ? 7.367 -40.531 -5.609 1 82.62 303 GLY A O 1
ATOM 2351 N N . HIS A 1 304 ? 7.59 -38.812 -4.207 1 82.88 304 HIS A N 1
ATOM 2352 C CA . HIS A 1 304 ? 6.168 -38.5 -4.254 1 82.88 304 HIS A CA 1
ATOM 2353 C C . HIS A 1 304 ? 5.922 -37.188 -5.008 1 82.88 304 HIS A C 1
ATOM 2355 O O . HIS A 1 304 ? 6.84 -36.406 -5.18 1 82.88 304 HIS A O 1
ATOM 2361 N N . GLY A 1 305 ? 4.664 -37.156 -5.609 1 80.06 305 GLY A N 1
ATOM 2362 C CA . GLY A 1 305 ? 4.25 -35.844 -6.055 1 80.06 305 GLY A CA 1
ATOM 2363 C C . GLY A 1 305 ? 4.082 -35.75 -7.559 1 80.06 305 GLY A C 1
ATOM 2364 O O . GLY A 1 305 ? 4.297 -36.719 -8.281 1 80.06 305 GLY A O 1
ATOM 2365 N N . PRO A 1 306 ? 3.666 -34.594 -7.953 1 77.25 306 PRO A N 1
ATOM 2366 C CA . PRO A 1 306 ? 3.359 -34.375 -9.367 1 77.25 306 PRO A CA 1
ATOM 2367 C C . PRO A 1 306 ? 4.605 -34.375 -10.25 1 77.25 306 PRO A C 1
ATOM 2369 O O . PRO A 1 306 ? 4.504 -34.531 -11.469 1 77.25 306 PRO A O 1
ATOM 2372 N N . LEU A 1 307 ? 5.785 -34.312 -9.703 1 76.94 307 LEU A N 1
ATOM 2373 C CA . LEU A 1 307 ? 7.012 -34.219 -10.492 1 76.94 307 LEU A CA 1
ATOM 2374 C C . LEU A 1 307 ? 7.441 -35.625 -10.977 1 76.94 307 LEU A C 1
ATOM 2376 O O . LEU A 1 307 ? 8.352 -35.719 -11.805 1 76.94 307 LEU A O 1
ATOM 2380 N N . MET A 1 308 ? 6.703 -36.562 -10.508 1 77.62 308 MET A N 1
ATOM 2381 C CA . MET A 1 308 ? 6.934 -37.938 -11.008 1 77.62 308 MET A CA 1
ATOM 2382 C C . MET A 1 308 ? 6.348 -38.094 -12.406 1 77.62 308 MET A C 1
ATOM 2384 O O . MET A 1 308 ? 6.672 -39.062 -13.109 1 77.62 308 MET A O 1
ATOM 2388 N N . LEU A 1 309 ? 5.523 -37.094 -12.75 1 73.56 309 LEU A N 1
ATOM 2389 C CA . LEU A 1 309 ? 4.852 -37.156 -14.047 1 73.56 309 LEU A CA 1
ATOM 2390 C C . LEU A 1 309 ? 5.789 -36.719 -15.164 1 73.56 309 LEU A C 1
ATOM 2392 O O . LEU A 1 309 ? 5.508 -36.938 -16.344 1 73.56 309 LEU A O 1
ATOM 2396 N N . ILE A 1 310 ? 6.984 -36.156 -14.844 1 75.25 310 ILE A N 1
ATOM 2397 C CA . ILE A 1 310 ? 7.922 -35.625 -15.82 1 75.25 310 ILE A CA 1
ATOM 2398 C C . ILE A 1 310 ? 8.648 -36.781 -16.516 1 75.25 310 ILE A C 1
ATOM 2400 O O . ILE A 1 310 ? 9.016 -37.781 -15.883 1 75.25 310 ILE A O 1
ATOM 2404 N N . PRO A 1 311 ? 8.648 -36.5 -17.859 1 73.25 311 PRO A N 1
ATOM 2405 C CA . PRO A 1 311 ? 9.508 -37.469 -18.516 1 73.25 311 PRO A CA 1
ATOM 2406 C C . PRO A 1 311 ? 10.922 -37.5 -17.938 1 73.25 311 PRO A C 1
ATOM 2408 O O . PRO A 1 311 ? 11.531 -36.469 -17.75 1 73.25 311 PRO A O 1
ATOM 2411 N N . GLY A 1 312 ? 11.445 -38.531 -17.422 1 69.12 312 GLY A N 1
ATOM 2412 C CA . GLY A 1 312 ? 12.758 -38.625 -16.812 1 69.12 312 GLY A CA 1
ATOM 2413 C C . GLY A 1 312 ? 12.711 -38.594 -15.297 1 69.12 312 GLY A C 1
ATOM 2414 O O . GLY A 1 312 ? 13.742 -38.438 -14.641 1 69.12 312 GLY A O 1
ATOM 2415 N N . ALA A 1 313 ? 11.43 -38.562 -14.914 1 68.81 313 ALA A N 1
ATOM 2416 C CA . ALA A 1 313 ? 11.18 -38.531 -13.477 1 68.81 313 ALA A CA 1
ATOM 2417 C C . ALA A 1 313 ? 11.992 -39.562 -12.734 1 68.81 313 ALA A C 1
ATOM 2419 O O . ALA A 1 313 ? 12.211 -39.469 -11.523 1 68.81 313 ALA A O 1
ATOM 2420 N N . HIS A 1 314 ? 12.469 -40.406 -13.555 1 74.81 314 HIS A N 1
ATOM 2421 C CA . HIS A 1 314 ? 13.258 -41.438 -12.891 1 74.81 314 HIS A CA 1
ATOM 2422 C C . HIS A 1 314 ? 14.586 -40.906 -12.398 1 74.81 314 HIS A C 1
ATOM 2424 O O . HIS A 1 314 ? 15.18 -41.438 -11.461 1 74.81 314 HIS A O 1
ATOM 2430 N N . MET A 1 315 ? 14.969 -39.781 -12.969 1 78.06 315 MET A N 1
ATOM 2431 C CA . MET A 1 315 ? 16.203 -39.156 -12.523 1 78.06 315 MET A CA 1
ATOM 2432 C C . MET A 1 315 ? 15.93 -38.156 -11.43 1 78.06 315 MET A C 1
ATOM 2434 O O . MET A 1 315 ? 15.195 -37.188 -11.648 1 78.06 315 MET A O 1
ATOM 2438 N N . MET A 1 316 ? 16.438 -38.375 -10.297 1 80.06 316 MET A N 1
ATOM 2439 C CA . MET A 1 316 ? 16.25 -37.5 -9.133 1 80.06 316 MET A CA 1
ATOM 2440 C C . MET A 1 316 ? 16.688 -36.062 -9.438 1 80.06 316 MET A C 1
ATOM 2442 O O . MET A 1 316 ? 16.031 -35.125 -9.016 1 80.06 316 MET A O 1
ATOM 2446 N N . LEU A 1 317 ? 17.766 -35.938 -10.203 1 77.94 317 LEU A N 1
ATOM 2447 C CA . LEU A 1 317 ? 18.312 -34.625 -10.523 1 77.94 317 LEU A CA 1
ATOM 2448 C C . LEU A 1 317 ? 17.281 -33.75 -11.234 1 77.94 317 LEU A C 1
ATOM 2450 O O . LEU A 1 317 ? 17.156 -32.562 -10.945 1 77.94 317 LEU A O 1
ATOM 2454 N N . HIS A 1 318 ? 16.625 -34.375 -12.133 1 82 318 HIS A N 1
ATOM 2455 C CA . HIS A 1 318 ? 15.633 -33.594 -12.898 1 82 318 HIS A CA 1
ATOM 2456 C C . HIS A 1 318 ? 14.492 -33.125 -12.008 1 82 318 HIS A C 1
ATOM 2458 O O . HIS A 1 318 ? 14.031 -32 -12.133 1 82 318 HIS A O 1
ATOM 2464 N N . ARG A 1 319 ? 14.047 -33.938 -11.047 1 84.81 319 ARG A N 1
ATOM 2465 C CA . ARG A 1 319 ? 12.977 -33.562 -10.133 1 84.81 319 ARG A CA 1
ATOM 2466 C C . ARG A 1 319 ? 13.398 -32.438 -9.219 1 84.81 319 ARG A C 1
ATOM 2468 O O . ARG A 1 319 ? 12.625 -31.516 -8.961 1 84.81 319 ARG A O 1
ATOM 2475 N N . ILE A 1 320 ? 14.586 -32.5 -8.828 1 83.69 320 ILE A N 1
ATOM 2476 C CA . ILE A 1 320 ? 15.102 -31.5 -7.898 1 83.69 320 ILE A CA 1
ATOM 2477 C C . ILE A 1 320 ? 15.211 -30.156 -8.609 1 83.69 320 ILE A C 1
ATOM 2479 O O . ILE A 1 320 ? 14.914 -29.109 -8.023 1 83.69 320 ILE A O 1
ATOM 2483 N N . VAL A 1 321 ? 15.617 -30.203 -9.805 1 85.62 321 VAL A N 1
ATOM 2484 C CA . VAL A 1 321 ? 15.75 -28.984 -10.586 1 85.62 321 VAL A CA 1
ATOM 2485 C C . VAL A 1 321 ? 14.383 -28.312 -10.727 1 85.62 321 VAL A C 1
ATOM 2487 O O . VAL A 1 321 ? 14.273 -27.094 -10.578 1 85.62 321 VAL A O 1
ATOM 2490 N N . VAL A 1 322 ? 13.367 -29.062 -10.961 1 86.31 322 VAL A N 1
ATOM 2491 C CA . VAL A 1 322 ? 12.031 -28.516 -11.156 1 86.31 322 VAL A CA 1
ATOM 2492 C C . VAL A 1 322 ? 11.523 -27.922 -9.844 1 86.31 322 VAL A C 1
ATOM 2494 O O . VAL A 1 322 ? 10.922 -26.844 -9.844 1 86.31 322 VAL A O 1
ATOM 2497 N N . VAL A 1 323 ? 11.781 -28.625 -8.758 1 88.56 323 VAL A N 1
ATOM 2498 C CA . VAL A 1 323 ? 11.352 -28.109 -7.465 1 88.56 323 VAL A CA 1
ATOM 2499 C C . VAL A 1 323 ? 12.078 -26.797 -7.168 1 88.56 323 VAL A C 1
ATOM 2501 O O . VAL A 1 323 ? 11.492 -25.875 -6.613 1 88.56 323 VAL A O 1
ATOM 2504 N N . GLN A 1 324 ? 13.359 -26.766 -7.492 1 89.62 324 GLN A N 1
ATOM 2505 C CA . GLN A 1 324 ? 14.141 -25.547 -7.277 1 89.62 324 GLN A CA 1
ATOM 2506 C C . GLN A 1 324 ? 13.57 -24.375 -8.078 1 89.62 324 GLN A C 1
ATOM 2508 O O . GLN A 1 324 ? 13.461 -23.266 -7.559 1 89.62 324 GLN A O 1
ATOM 2513 N N . ILE A 1 325 ? 13.266 -24.641 -9.266 1 89.12 325 ILE A N 1
ATOM 2514 C CA . ILE A 1 325 ? 12.695 -23.609 -10.125 1 89.12 325 ILE A CA 1
ATOM 2515 C C . ILE A 1 325 ? 11.352 -23.156 -9.555 1 89.12 325 ILE A C 1
ATOM 2517 O O . ILE A 1 325 ? 11.055 -21.953 -9.531 1 89.12 325 ILE A O 1
ATOM 2521 N N . PHE A 1 326 ? 10.555 -24.062 -9.125 1 90.5 326 PHE A N 1
ATOM 2522 C CA . PHE A 1 326 ? 9.266 -23.75 -8.516 1 90.5 326 PHE A CA 1
ATOM 2523 C C . PHE A 1 326 ? 9.445 -22.828 -7.316 1 90.5 326 PHE A C 1
ATOM 2525 O O . PHE A 1 326 ? 8.734 -21.828 -7.18 1 90.5 326 PHE A O 1
ATOM 2532 N N . LEU A 1 327 ? 10.359 -23.203 -6.469 1 92.19 327 LEU A N 1
ATOM 2533 C CA . LEU A 1 327 ? 10.617 -22.422 -5.266 1 92.19 327 LEU A CA 1
ATOM 2534 C C . LEU A 1 327 ? 11.109 -21.016 -5.625 1 92.19 327 LEU A C 1
ATOM 2536 O O . LEU A 1 327 ? 10.734 -20.031 -4.984 1 92.19 327 LEU A O 1
ATOM 2540 N N . ALA A 1 328 ? 11.977 -20.969 -6.609 1 91.75 328 ALA A N 1
ATOM 2541 C CA . ALA A 1 328 ? 12.469 -19.672 -7.082 1 91.75 328 ALA A CA 1
ATOM 2542 C C . ALA A 1 328 ? 11.32 -18.781 -7.543 1 91.75 328 ALA A C 1
ATOM 2544 O O . ALA A 1 328 ? 11.25 -17.609 -7.18 1 91.75 328 ALA A O 1
ATOM 2545 N N . VAL A 1 329 ? 10.445 -19.312 -8.273 1 92.12 329 VAL A N 1
ATOM 2546 C CA . VAL A 1 329 ? 9.305 -18.578 -8.797 1 92.12 329 VAL A CA 1
ATOM 2547 C C . VAL A 1 329 ? 8.414 -18.109 -7.645 1 92.12 329 VAL A C 1
ATOM 2549 O O . VAL A 1 329 ? 7.922 -16.984 -7.652 1 92.12 329 VAL A O 1
ATOM 2552 N N . ALA A 1 330 ? 8.211 -19 -6.711 1 93.31 330 ALA A N 1
ATOM 2553 C CA . ALA A 1 330 ? 7.418 -18.641 -5.539 1 93.31 330 ALA A CA 1
ATOM 2554 C C . ALA A 1 330 ? 8.023 -17.438 -4.812 1 93.31 330 ALA A C 1
ATOM 2556 O O . ALA A 1 330 ? 7.309 -16.516 -4.434 1 93.31 330 ALA A O 1
ATOM 2557 N N . ILE A 1 331 ? 9.312 -17.438 -4.676 1 93.94 331 ILE A N 1
ATOM 2558 C CA . ILE A 1 331 ? 10.023 -16.359 -3.982 1 93.94 331 ILE A CA 1
ATOM 2559 C C . ILE A 1 331 ? 9.898 -15.062 -4.77 1 93.94 331 ILE A C 1
ATOM 2561 O O . ILE A 1 331 ? 9.555 -14.023 -4.207 1 93.94 331 ILE A O 1
ATOM 2565 N N . PHE A 1 332 ? 10.109 -15.117 -6.035 1 92.5 332 PHE A N 1
ATOM 2566 C CA . PHE A 1 332 ? 10.102 -13.945 -6.898 1 92.5 332 PHE A CA 1
ATOM 2567 C C . PHE A 1 332 ? 8.703 -13.359 -7.008 1 92.5 332 PHE A C 1
ATOM 2569 O O . PHE A 1 332 ? 8.531 -12.195 -7.375 1 92.5 332 PHE A O 1
ATOM 2576 N N . THR A 1 333 ? 7.723 -14.133 -6.664 1 92.38 333 THR A N 1
ATOM 2577 C CA . THR A 1 333 ? 6.344 -13.664 -6.727 1 92.38 333 THR A CA 1
ATOM 2578 C C . THR A 1 333 ? 5.891 -13.125 -5.367 1 92.38 333 THR A C 1
ATOM 2580 O O . THR A 1 333 ? 5.312 -12.047 -5.285 1 92.38 333 THR A O 1
ATOM 2583 N N . MET A 1 334 ? 6.23 -13.844 -4.34 1 94.19 334 MET A N 1
ATOM 2584 C CA . MET A 1 334 ? 5.656 -13.539 -3.033 1 94.19 334 MET A CA 1
ATOM 2585 C C . MET A 1 334 ? 6.426 -12.414 -2.348 1 94.19 334 MET A C 1
ATOM 2587 O O . MET A 1 334 ? 5.836 -11.594 -1.641 1 94.19 334 MET A O 1
ATOM 2591 N N . PHE A 1 335 ? 7.715 -12.312 -2.533 1 94.12 335 PHE A N 1
ATOM 2592 C CA . PHE A 1 335 ? 8.523 -11.344 -1.8 1 94.12 335 PHE A CA 1
ATOM 2593 C C . PHE A 1 335 ? 8.172 -9.922 -2.213 1 94.12 335 PHE A C 1
ATOM 2595 O O . PHE A 1 335 ? 7.973 -9.055 -1.36 1 94.12 335 PHE A O 1
ATOM 2602 N N . PRO A 1 336 ? 8.078 -9.648 -3.486 1 91.88 336 PRO A N 1
ATOM 2603 C CA . PRO A 1 336 ? 7.68 -8.289 -3.865 1 91.88 336 PRO A CA 1
ATOM 2604 C C . PRO A 1 336 ? 6.305 -7.91 -3.322 1 91.88 336 PRO A C 1
ATOM 2606 O O . PRO A 1 336 ? 6.078 -6.754 -2.953 1 91.88 336 PRO A O 1
ATOM 2609 N N . VAL A 1 337 ? 5.418 -8.828 -3.277 1 92.81 337 VAL A N 1
ATOM 2610 C CA . VAL A 1 337 ? 4.082 -8.562 -2.752 1 92.81 337 VAL A CA 1
ATOM 2611 C C . VAL A 1 337 ? 4.168 -8.242 -1.262 1 92.81 337 VAL A C 1
ATOM 2613 O O . VAL A 1 337 ? 3.518 -7.312 -0.784 1 92.81 337 VAL A O 1
ATOM 2616 N N . ALA A 1 338 ? 4.941 -9.008 -0.6 1 93.06 338 ALA A N 1
ATOM 2617 C CA . ALA A 1 338 ? 5.133 -8.766 0.829 1 93.06 338 ALA A CA 1
ATOM 2618 C C . ALA A 1 338 ? 5.711 -7.379 1.078 1 93.06 338 ALA A C 1
ATOM 2620 O O . ALA A 1 338 ? 5.297 -6.684 2.008 1 93.06 338 ALA A O 1
ATOM 2621 N N . ALA A 1 339 ? 6.648 -7.004 0.312 1 91.56 339 ALA A N 1
ATOM 2622 C CA . ALA A 1 339 ? 7.258 -5.684 0.433 1 91.56 339 ALA A CA 1
ATOM 2623 C C . ALA A 1 339 ? 6.238 -4.578 0.167 1 91.56 339 ALA A C 1
ATOM 2625 O O . ALA A 1 339 ? 6.27 -3.527 0.81 1 91.56 339 ALA A O 1
ATOM 2626 N N . LEU A 1 340 ? 5.395 -4.812 -0.745 1 90.25 340 LEU A N 1
ATOM 2627 C CA . LEU A 1 340 ? 4.328 -3.865 -1.062 1 90.25 340 LEU A CA 1
ATOM 2628 C C . LEU A 1 340 ? 3.396 -3.678 0.128 1 90.25 340 LEU A C 1
ATOM 2630 O O . LEU A 1 340 ? 2.967 -2.557 0.416 1 90.25 340 LEU A O 1
ATOM 2634 N N . LEU A 1 341 ? 3.078 -4.723 0.692 1 89.81 341 LEU A N 1
ATOM 2635 C CA . LEU A 1 341 ? 2.203 -4.676 1.858 1 89.81 341 LEU A CA 1
ATOM 2636 C C . LEU A 1 341 ? 2.852 -3.885 2.99 1 89.81 341 LEU A C 1
ATOM 2638 O O . LEU A 1 341 ? 2.176 -3.123 3.686 1 89.81 341 LEU A O 1
ATOM 2642 N N . GLU A 1 342 ? 4.113 -4.078 3.158 1 87.69 342 GLU A N 1
ATOM 2643 C CA . GLU A 1 342 ? 4.852 -3.332 4.172 1 87.69 342 GLU A CA 1
ATOM 2644 C C . GLU A 1 342 ? 4.855 -1.838 3.861 1 87.69 342 GLU A C 1
ATOM 2646 O O . GLU A 1 342 ? 4.699 -1.01 4.762 1 87.69 342 GLU A O 1
ATOM 2651 N N . GLU A 1 343 ? 5.098 -1.566 2.682 1 88.25 343 GLU A N 1
ATOM 2652 C CA . GLU A 1 343 ? 5.082 -0.173 2.248 1 88.25 343 GLU A CA 1
ATOM 2653 C C . GLU A 1 343 ? 3.715 0.464 2.492 1 88.25 343 GLU A C 1
ATOM 2655 O O . GLU A 1 343 ? 3.629 1.62 2.91 1 88.25 343 GLU A O 1
ATOM 2660 N N . ARG A 1 344 ? 2.68 -0.208 2.234 1 87.88 344 ARG A N 1
ATOM 2661 C CA . ARG A 1 344 ? 1.323 0.274 2.473 1 87.88 344 ARG A CA 1
ATOM 2662 C C . ARG A 1 344 ? 1.1 0.572 3.951 1 87.88 344 ARG A C 1
ATOM 2664 O O . ARG A 1 344 ? 0.501 1.592 4.301 1 87.88 344 ARG A O 1
ATOM 2671 N N . ALA A 1 345 ? 1.532 -0.318 4.719 1 86.81 345 ALA A N 1
ATOM 2672 C CA . ALA A 1 345 ? 1.384 -0.129 6.156 1 86.81 345 ALA A CA 1
ATOM 2673 C C . ALA A 1 345 ? 2.121 1.121 6.625 1 86.81 345 ALA A C 1
ATOM 2675 O O . ALA A 1 345 ? 1.612 1.875 7.461 1 86.81 345 ALA A O 1
ATOM 2676 N N . GLU A 1 346 ? 3.25 1.341 6.129 1 87.94 346 GLU A N 1
ATOM 2677 C CA . GLU A 1 346 ? 4.035 2.525 6.465 1 87.94 346 GLU A CA 1
ATOM 2678 C C . GLU A 1 346 ? 3.324 3.801 6.023 1 87.94 346 GLU A C 1
ATOM 2680 O O . GLU A 1 346 ? 3.318 4.797 6.746 1 87.94 346 GLU A O 1
ATOM 2685 N N . LEU A 1 347 ? 2.775 3.738 4.855 1 90.19 347 LEU A N 1
ATOM 2686 C CA . LEU A 1 347 ? 2.055 4.895 4.336 1 90.19 347 LEU A CA 1
ATOM 2687 C C . LEU A 1 347 ? 0.84 5.215 5.199 1 90.19 347 LEU A C 1
ATOM 2689 O O . LEU A 1 347 ? 0.531 6.387 5.434 1 90.19 347 LEU A O 1
ATOM 2693 N N . GLN A 1 348 ? 0.209 4.246 5.641 1 90.62 348 GLN A N 1
ATOM 2694 C CA . GLN A 1 348 ? -0.948 4.438 6.508 1 90.62 348 GLN A CA 1
ATOM 2695 C C . GLN A 1 348 ? -0.549 5.109 7.82 1 90.62 348 GLN A C 1
ATOM 2697 O O . GLN A 1 348 ? -1.251 5.996 8.312 1 90.62 348 GLN A O 1
ATOM 2702 N N . LEU A 1 349 ? 0.57 4.668 8.305 1 88 349 LEU A N 1
ATOM 2703 C CA . LEU A 1 349 ? 1.077 5.262 9.539 1 88 349 LEU A CA 1
ATOM 2704 C C . LEU A 1 349 ? 1.474 6.719 9.312 1 88 349 LEU A C 1
ATOM 2706 O O . LEU A 1 349 ? 1.177 7.582 10.148 1 88 349 LEU A O 1
ATOM 2710 N N . SER A 1 350 ? 2.109 6.934 8.219 1 90 350 SER A N 1
ATOM 2711 C CA . SER A 1 350 ? 2.512 8.297 7.883 1 90 350 SER A CA 1
ATOM 2712 C C . SER A 1 350 ? 1.297 9.203 7.707 1 90 350 SER A C 1
ATOM 2714 O O . SER A 1 350 ? 1.324 10.367 8.102 1 90 350 SER A O 1
ATOM 2716 N N . LEU A 1 351 ? 0.272 8.695 7.133 1 90.81 351 LEU A N 1
ATOM 2717 C CA . LEU A 1 351 ? -0.958 9.453 6.945 1 90.81 351 LEU A CA 1
ATOM 2718 C C . LEU A 1 351 ? -1.5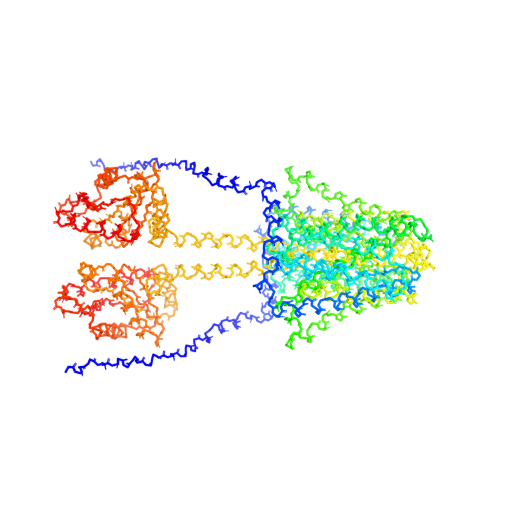96 9.797 8.289 1 90.81 351 LEU A C 1
ATOM 2720 O O . LEU A 1 351 ? -1.992 10.938 8.523 1 90.81 351 LEU A O 1
ATOM 2724 N N . ALA A 1 352 ? -1.628 8.836 9.133 1 88.44 352 ALA A N 1
ATOM 2725 C CA . ALA A 1 352 ? -2.193 9.047 10.461 1 88.44 352 ALA A CA 1
ATOM 2726 C C . ALA A 1 352 ? -1.419 10.125 11.219 1 88.44 352 ALA A C 1
ATOM 2728 O O . ALA A 1 352 ? -2.016 10.984 11.875 1 88.44 352 ALA A O 1
ATOM 2729 N N . GLU A 1 353 ? -0.156 10.047 11.102 1 87.44 353 GLU A N 1
ATOM 2730 C CA . GLU A 1 353 ? 0.708 11.031 11.758 1 87.44 353 GLU A CA 1
ATOM 2731 C C . GLU A 1 353 ? 0.499 12.422 11.172 1 87.44 353 GLU A C 1
ATOM 2733 O O . GLU A 1 353 ? 0.418 13.406 11.914 1 87.44 353 GLU A O 1
ATOM 2738 N N . SER A 1 354 ? 0.46 12.406 9.883 1 85.19 354 SER A N 1
ATOM 2739 C CA . SER A 1 354 ? 0.254 13.688 9.219 1 85.19 354 SER A CA 1
ATOM 2740 C C . SER A 1 354 ? -1.102 14.289 9.586 1 85.19 354 SER A C 1
ATOM 2742 O O . SER A 1 354 ? -1.209 15.492 9.828 1 85.19 354 SER A O 1
ATOM 2744 N N . GLU A 1 355 ? -2.047 13.508 9.633 1 84.75 355 GLU A N 1
ATOM 2745 C CA . GLU A 1 355 ? -3.379 13.953 10.023 1 84.75 355 GLU A CA 1
ATOM 2746 C C . GLU A 1 355 ? -3.4 14.422 11.484 1 84.75 355 GLU A C 1
ATOM 2748 O O . GLU A 1 355 ? -4.098 15.375 11.82 1 84.75 355 GLU A O 1
ATOM 2753 N N . GLY A 1 356 ? -2.67 13.727 12.234 1 79.81 356 GLY A N 1
ATOM 2754 C CA . GLY A 1 356 ? -2.529 14.156 13.617 1 79.81 356 GLY A CA 1
ATOM 2755 C C . GLY A 1 356 ? -1.865 15.508 13.75 1 79.81 356 GLY A C 1
ATOM 2756 O O . GLY A 1 356 ? -2.332 16.359 14.516 1 79.81 356 GLY A O 1
ATOM 2757 N N . ARG A 1 357 ? -0.866 15.742 13.078 1 77.81 357 ARG A N 1
ATOM 2758 C CA . ARG A 1 357 ? -0.185 17.031 13.062 1 77.81 357 ARG A CA 1
ATOM 2759 C C . ARG A 1 357 ? -1.111 18.141 12.555 1 77.81 357 ARG A C 1
ATOM 2761 O O . ARG A 1 357 ? -1.146 19.234 13.117 1 77.81 357 ARG A O 1
ATOM 2768 N N . TYR A 1 358 ? -1.764 17.812 11.5 1 75 358 TYR A N 1
ATOM 2769 C CA . TYR A 1 358 ? -2.725 18.766 10.93 1 75 358 TYR A CA 1
ATOM 2770 C C . TYR A 1 358 ? -3.787 19.141 11.953 1 75 358 TYR A C 1
ATOM 2772 O O . TYR A 1 358 ? -4.109 20.312 12.117 1 75 358 TYR A O 1
ATOM 2780 N N . ARG A 1 359 ? -4.227 18.188 12.594 1 73.75 359 ARG A N 1
ATOM 2781 C CA . ARG A 1 359 ? -5.277 18.438 13.578 1 73.75 359 ARG A CA 1
ATOM 2782 C C . ARG A 1 359 ? -4.766 19.328 14.703 1 73.75 359 ARG A C 1
ATOM 2784 O O . ARG A 1 359 ? -5.477 20.219 15.164 1 73.75 359 ARG A O 1
ATOM 2791 N N . ARG A 1 360 ? -3.596 19.109 15.055 1 71.69 360 ARG A N 1
ATOM 2792 C CA . ARG A 1 360 ? -2.994 19.906 16.125 1 71.69 360 ARG A CA 1
ATOM 2793 C C . ARG A 1 360 ? -2.795 21.359 15.68 1 71.69 360 ARG A C 1
ATOM 2795 O O . ARG A 1 360 ? -3.074 22.281 16.438 1 71.69 360 ARG A O 1
ATOM 2802 N N . LEU A 1 361 ? -2.379 21.484 14.477 1 70.69 361 LEU A N 1
ATOM 2803 C CA . LEU A 1 361 ? -2.111 22.828 13.969 1 70.69 361 LEU A CA 1
ATOM 2804 C C . LEU A 1 361 ? -3.41 23.547 13.625 1 70.69 361 LEU A C 1
ATOM 2806 O O . LEU A 1 361 ? -3.529 24.75 13.844 1 70.69 361 LEU A O 1
ATOM 2810 N N . ALA A 1 362 ? -4.27 22.75 13.109 1 70 362 ALA A N 1
ATOM 2811 C CA . ALA A 1 362 ? -5.523 23.344 12.641 1 70 362 ALA A CA 1
ATOM 2812 C C . ALA A 1 362 ? -6.438 23.688 13.812 1 70 362 ALA A C 1
ATOM 2814 O O . ALA A 1 362 ? -7.246 24.625 13.719 1 70 362 ALA A O 1
ATOM 2815 N N . HIS A 1 363 ? -6.141 23.062 14.883 1 75.5 363 HIS A N 1
ATOM 2816 C CA . HIS A 1 363 ? -7.168 23.219 15.906 1 75.5 363 HIS A CA 1
ATOM 2817 C C . HIS A 1 363 ? -6.586 23.812 17.188 1 75.5 363 HIS A C 1
ATOM 2819 O O . HIS A 1 363 ? -7.328 24.312 18.031 1 75.5 363 HIS A O 1
ATOM 2825 N N . ALA A 1 364 ? -5.281 23.922 17.328 1 79.06 364 ALA A N 1
ATOM 2826 C CA . ALA A 1 364 ? -4.703 24.375 18.578 1 79.06 364 ALA A CA 1
ATOM 2827 C C . ALA A 1 364 ? -3.861 25.625 18.375 1 79.06 364 ALA A C 1
ATOM 2829 O O . ALA A 1 364 ? -3.174 25.766 17.359 1 79.06 364 ALA A O 1
ATOM 2830 N N . ASP A 1 365 ? -4.016 26.562 19.297 1 80.94 365 ASP A N 1
ATOM 2831 C CA . ASP A 1 365 ? -3.148 27.734 19.344 1 80.94 365 ASP A CA 1
ATOM 2832 C C . ASP A 1 365 ? -1.753 27.375 19.828 1 80.94 365 ASP A C 1
ATOM 2834 O O . ASP A 1 365 ? -1.604 26.797 20.906 1 80.94 365 ASP A O 1
ATOM 2838 N N . ASP A 1 366 ? -0.792 27.672 19.094 1 73.06 366 ASP A N 1
ATOM 2839 C CA . ASP A 1 366 ? 0.576 27.219 19.328 1 73.06 366 ASP A CA 1
ATOM 2840 C C . ASP A 1 366 ? 1.128 27.812 20.625 1 73.06 366 ASP A C 1
ATOM 2842 O O . ASP A 1 366 ? 1.977 27.203 21.281 1 73.06 366 ASP A O 1
ATOM 2846 N N . LEU A 1 367 ? 0.702 29 20.969 1 77.44 367 LEU A N 1
ATOM 2847 C CA . LEU A 1 367 ? 1.241 29.688 22.141 1 77.44 367 LEU A CA 1
ATOM 2848 C C . LEU A 1 367 ? 0.635 29.125 23.422 1 77.44 367 LEU A C 1
ATOM 2850 O O . LEU A 1 367 ? 1.353 28.859 24.391 1 77.44 367 LEU A O 1
ATOM 2854 N N . THR A 1 368 ? -0.633 28.906 23.359 1 89.56 368 THR A N 1
ATOM 2855 C CA . THR A 1 368 ? -1.329 28.656 24.625 1 89.56 368 THR A CA 1
ATOM 2856 C C . THR A 1 368 ? -1.776 27.188 24.703 1 89.56 368 THR A C 1
ATOM 2858 O O . THR A 1 368 ? -2.09 26.703 25.781 1 89.56 368 THR A O 1
ATOM 2861 N N . GLY A 1 369 ? -1.895 26.562 23.5 1 86.62 369 GLY A N 1
ATOM 2862 C CA . GLY A 1 369 ? -2.365 25.188 23.484 1 86.62 369 GLY A CA 1
ATOM 2863 C C . GLY A 1 369 ? -3.877 25.078 23.453 1 86.62 369 GLY A C 1
ATOM 2864 O O . GLY A 1 369 ? -4.422 23.984 23.281 1 86.62 369 GLY A O 1
ATOM 2865 N N . LEU A 1 370 ? -4.547 26.156 23.719 1 90.62 370 LEU A N 1
ATOM 2866 C CA . LEU A 1 370 ? -6 26.172 23.594 1 90.62 370 LEU A CA 1
ATOM 2867 C C . LEU A 1 370 ? -6.422 26.047 22.125 1 90.62 370 LEU A C 1
ATOM 2869 O O . LEU A 1 370 ? -5.574 26.062 21.234 1 90.62 370 LEU A O 1
ATOM 2873 N N . ASP A 1 371 ? -7.688 25.812 21.953 1 88.69 371 ASP A N 1
ATOM 2874 C CA . ASP A 1 371 ? -8.18 25.828 20.578 1 88.69 371 ASP A CA 1
ATOM 2875 C C . ASP A 1 371 ? -7.902 27.172 19.906 1 88.69 371 ASP A C 1
ATOM 2877 O O . ASP A 1 371 ? -7.895 28.203 20.562 1 88.69 371 ASP A O 1
ATOM 2881 N N . ASN A 1 372 ? -7.586 27.094 18.625 1 84.5 372 ASN A N 1
ATOM 2882 C CA . ASN A 1 372 ? -7.426 28.344 17.906 1 84.5 372 ASN A CA 1
ATOM 2883 C C . ASN A 1 372 ? -8.773 28.891 17.422 1 84.5 372 ASN A C 1
ATOM 2885 O O . ASN A 1 372 ? -9.812 28.281 17.672 1 84.5 372 ASN A O 1
ATOM 2889 N N . ARG A 1 373 ? -8.773 30.031 16.875 1 81.19 373 ARG A N 1
ATOM 2890 C CA . ARG A 1 373 ? -10 30.719 16.469 1 81.19 373 ARG A CA 1
ATOM 2891 C C . ARG A 1 373 ? -10.805 29.891 15.492 1 81.19 373 ARG A C 1
ATOM 2893 O O . ARG A 1 373 ? -12.031 29.844 15.555 1 81.19 373 ARG A O 1
ATOM 2900 N N . ARG A 1 374 ? -10.109 29.266 14.609 1 78.19 374 ARG A N 1
ATOM 2901 C CA . ARG A 1 374 ? -10.789 28.422 13.633 1 78.19 374 ARG A CA 1
ATOM 2902 C C . ARG A 1 374 ? -11.539 27.281 14.328 1 78.19 374 ARG A C 1
ATOM 2904 O O . ARG A 1 374 ? -12.703 27.016 14.008 1 78.19 374 ARG A O 1
ATOM 2911 N N . ALA A 1 375 ? -10.82 26.641 15.211 1 84.94 375 ALA A N 1
ATOM 2912 C CA . ALA A 1 375 ? -11.43 25.562 15.969 1 84.94 375 ALA A CA 1
ATOM 2913 C C . ALA A 1 375 ? -12.609 26.062 16.797 1 84.94 375 ALA A C 1
ATOM 2915 O O . ALA A 1 375 ? -13.609 25.359 16.953 1 84.94 375 ALA A O 1
ATOM 2916 N N . PHE A 1 376 ? -12.43 27.219 17.281 1 89.5 376 PHE A N 1
ATOM 2917 C CA . PHE A 1 376 ? -13.492 27.844 18.047 1 89.5 376 PHE A CA 1
ATOM 2918 C C . PHE A 1 376 ? -14.742 28.016 17.188 1 89.5 376 PHE A C 1
ATOM 2920 O O . PHE A 1 376 ? -15.844 27.656 17.609 1 89.5 376 PHE A O 1
ATOM 2927 N N . ASN A 1 377 ? -14.562 28.516 15.984 1 85.94 377 ASN A N 1
ATOM 2928 C CA . ASN A 1 377 ? -15.695 28.781 15.102 1 85.94 377 ASN A CA 1
ATOM 2929 C C . ASN A 1 377 ? -16.438 27.5 14.742 1 85.94 377 ASN A C 1
ATOM 2931 O O . ASN A 1 377 ? -17.672 27.469 14.727 1 85.94 377 ASN A O 1
ATOM 2935 N N . VAL A 1 378 ? -15.703 26.531 14.484 1 86.25 378 VAL A N 1
ATOM 2936 C CA . VAL A 1 378 ? -16.297 25.25 14.133 1 86.25 378 VAL A CA 1
ATOM 2937 C C . VAL A 1 378 ? -17.062 24.688 15.32 1 86.25 378 VAL A C 1
ATOM 2939 O O . VAL A 1 378 ? -18.203 24.234 15.172 1 86.25 378 VAL A O 1
ATOM 2942 N N . ARG A 1 379 ? -16.453 24.766 16.469 1 89.88 379 ARG A N 1
ATOM 2943 C CA . ARG A 1 379 ? -17.078 24.234 17.672 1 89.88 379 ARG A CA 1
ATOM 2944 C C . ARG A 1 379 ? -18.328 25.047 18.047 1 89.88 379 ARG A C 1
ATOM 2946 O O . ARG A 1 379 ? -19.328 24.484 18.484 1 89.88 379 ARG A O 1
ATOM 2953 N N . LEU A 1 380 ? -18.188 26.297 17.875 1 93.5 380 LEU A N 1
ATOM 2954 C CA . LEU A 1 380 ? -19.312 27.156 18.188 1 93.5 380 LEU A CA 1
ATOM 2955 C C . LEU A 1 380 ? -20.516 26.812 17.312 1 93.5 380 LEU A C 1
ATOM 2957 O O . LEU A 1 380 ? -21.641 26.719 17.812 1 93.5 380 LEU A O 1
ATOM 2961 N N . GLU A 1 381 ? -20.266 26.625 16.047 1 92.62 381 GLU A N 1
ATOM 2962 C CA . GLU A 1 381 ? -21.344 26.266 15.117 1 92.62 381 GLU A CA 1
ATOM 2963 C C . GLU A 1 381 ? -21.969 24.922 15.477 1 92.62 381 GLU A C 1
ATOM 2965 O O . GLU A 1 381 ? -23.188 24.75 15.359 1 92.62 381 GLU A O 1
ATOM 2970 N N . GLU A 1 382 ? -21.156 23.984 15.82 1 91.69 382 GLU A N 1
ATOM 2971 C CA . GLU A 1 382 ? -21.625 22.656 16.203 1 91.69 382 GLU A CA 1
ATOM 2972 C C . GLU A 1 382 ? -22.484 22.703 17.469 1 91.69 382 GLU A C 1
ATOM 2974 O O . GLU A 1 382 ? -23.562 22.109 17.516 1 91.69 382 GLU A O 1
ATOM 2979 N N . GLU A 1 383 ? -22.016 23.406 18.469 1 92.94 383 GLU A N 1
ATOM 2980 C CA . GLU A 1 383 ? -22.734 23.5 19.734 1 92.94 383 GLU A CA 1
ATOM 2981 C C . GLU A 1 383 ? -24 24.328 19.578 1 92.94 383 GLU A C 1
ATOM 2983 O O . GLU A 1 383 ? -25 24.062 20.25 1 92.94 383 GLU A O 1
ATOM 2988 N N . TRP A 1 384 ? -23.906 25.281 18.703 1 93.81 384 TRP A N 1
ATOM 2989 C CA . TRP A 1 384 ? -25.078 26.109 18.391 1 93.81 384 TRP A CA 1
ATOM 2990 C C . TRP A 1 384 ? -26.203 25.25 17.812 1 93.81 384 TRP A C 1
ATOM 2992 O O . TRP A 1 384 ? -27.359 25.359 18.234 1 93.81 384 TRP A O 1
ATOM 3002 N N . ARG A 1 385 ? -25.859 24.438 16.859 1 92.94 385 ARG A N 1
ATOM 3003 C CA . ARG A 1 385 ? -26.812 23.547 16.219 1 92.94 385 ARG A CA 1
ATOM 3004 C C . ARG A 1 385 ? -27.406 22.562 17.219 1 92.94 385 ARG A C 1
ATOM 3006 O O . ARG A 1 385 ? -28.609 22.312 17.219 1 92.94 385 ARG A O 1
ATOM 3013 N N . ARG A 1 386 ? -26.578 22.047 18.047 1 93 386 ARG A N 1
ATOM 3014 C CA . ARG A 1 386 ? -27.031 21.109 19.062 1 93 386 ARG A CA 1
ATOM 3015 C C . ARG A 1 386 ? -27.984 21.766 20.047 1 93 386 ARG A C 1
ATOM 3017 O O . ARG A 1 386 ? -28.984 21.172 20.453 1 93 386 ARG A O 1
ATOM 3024 N N . ALA A 1 387 ? -27.656 22.938 20.438 1 94.25 387 ALA A N 1
ATOM 3025 C CA . ALA A 1 387 ? -28.5 23.688 21.359 1 94.25 387 ALA A CA 1
ATOM 3026 C C . ALA A 1 387 ? -29.828 24.047 20.734 1 94.25 387 ALA A C 1
ATOM 3028 O O . ALA A 1 387 ? -30.875 24 21.391 1 94.25 387 ALA A O 1
ATOM 3029 N N . ALA A 1 388 ? -29.781 24.359 19.5 1 93.06 388 ALA A N 1
ATOM 3030 C CA . ALA A 1 388 ? -31 24.688 18.781 1 93.06 388 ALA A CA 1
ATOM 3031 C C . ALA A 1 388 ? -31.922 23.469 18.672 1 93.06 388 ALA A C 1
ATOM 3033 O O . ALA A 1 388 ? -33.125 23.578 18.891 1 93.06 388 ALA A O 1
ATOM 3034 N N . ASP A 1 389 ? -31.328 22.406 18.359 1 92.12 389 ASP A N 1
ATOM 3035 C CA . ASP A 1 389 ? -32.062 21.156 18.203 1 92.12 389 ASP A CA 1
ATOM 3036 C C . ASP A 1 389 ? -32.688 20.734 19.531 1 92.12 389 ASP A C 1
ATOM 3038 O O . ASP A 1 389 ? -33.812 20.25 19.562 1 92.12 389 ASP A O 1
ATOM 3042 N N . ALA A 1 390 ? -31.969 20.922 20.578 1 93 390 ALA A N 1
ATOM 3043 C CA . ALA A 1 390 ? -32.406 20.469 21.891 1 93 390 ALA A CA 1
ATOM 3044 C C . ALA A 1 390 ? -33.125 21.578 22.656 1 93 390 ALA A C 1
ATOM 3046 O O . ALA A 1 390 ? -33.656 21.359 23.75 1 93 390 ALA A O 1
ATOM 3047 N N . ARG A 1 391 ? -33.188 22.703 22.156 1 92.88 391 ARG A N 1
ATOM 3048 C CA . ARG A 1 391 ? -33.781 23.891 22.797 1 92.88 391 ARG A CA 1
ATOM 3049 C C . ARG A 1 391 ? -33.156 24.125 24.172 1 92.88 391 ARG A C 1
ATOM 3051 O O . ARG A 1 391 ? -33.906 24.266 25.156 1 92.88 391 ARG A O 1
ATOM 3058 N N . ARG A 1 392 ? -31.875 24.031 24.172 1 94.06 392 ARG A N 1
ATOM 3059 C CA . ARG A 1 392 ? -31.109 24.266 25.391 1 94.06 392 ARG A CA 1
ATOM 3060 C C . ARG A 1 392 ? -30.297 25.547 25.281 1 94.06 392 ARG A C 1
ATOM 3062 O O . ARG A 1 392 ? -30.094 26.078 24.188 1 94.06 392 ARG A O 1
ATOM 3069 N N . SER A 1 393 ? -29.875 26.016 26.438 1 95.12 393 SER A N 1
ATOM 3070 C CA . SER A 1 393 ? -29.109 27.25 26.469 1 95.12 393 SER A CA 1
ATOM 3071 C C . SER A 1 393 ? -27.656 27.031 26.078 1 95.12 393 SER A C 1
ATOM 3073 O O . SER A 1 393 ? -27.141 25.922 26.234 1 95.12 393 SER A O 1
ATOM 3075 N N . ILE A 1 394 ? -27.094 28.047 25.484 1 95.75 394 ILE A N 1
ATOM 3076 C CA . ILE A 1 394 ? -25.672 28.094 25.188 1 95.75 394 ILE A CA 1
ATOM 3077 C C . ILE A 1 394 ? -25.094 29.453 25.625 1 95.75 394 ILE A C 1
ATOM 3079 O O . ILE A 1 394 ? -25.734 30.484 25.422 1 95.75 394 ILE A O 1
ATOM 3083 N N . ALA A 1 395 ? -24.031 29.406 26.328 1 96.44 395 ALA A N 1
ATOM 3084 C CA . ALA A 1 395 ? -23.406 30.641 26.812 1 96.44 395 ALA A CA 1
ATOM 3085 C C . ALA A 1 395 ? -21.984 30.781 26.266 1 96.44 395 ALA A C 1
ATOM 3087 O O . ALA A 1 395 ? -21.359 29.781 25.875 1 96.44 395 ALA A O 1
ATOM 3088 N N . LEU A 1 396 ? -21.516 32 26.125 1 96.5 396 LEU A N 1
ATOM 3089 C CA . LEU A 1 396 ? -20.188 32.344 25.609 1 96.5 396 LEU A CA 1
ATOM 3090 C C . LEU A 1 396 ? -19.516 33.406 26.5 1 96.5 396 LEU A C 1
ATOM 3092 O O . LEU A 1 396 ? -20.156 34.375 26.922 1 96.5 396 LEU A O 1
ATOM 3096 N N . LEU A 1 397 ? -18.281 33.125 26.859 1 97.25 397 LEU A N 1
ATOM 3097 C CA . LEU A 1 397 ? -17.422 34.125 27.531 1 97.25 397 LEU A CA 1
ATOM 3098 C C . LEU A 1 397 ? -16.375 34.656 26.578 1 97.25 397 LEU A C 1
ATOM 3100 O O . LEU A 1 397 ? -15.68 33.906 25.891 1 97.25 397 LEU A O 1
ATOM 3104 N N . LEU A 1 398 ? -16.312 35.906 26.438 1 95.38 398 LEU A N 1
ATOM 3105 C CA . LEU A 1 398 ? -15.188 36.531 25.75 1 95.38 398 LEU A CA 1
ATOM 3106 C C . LEU A 1 398 ? -14.312 37.281 26.75 1 95.38 398 LEU A C 1
ATOM 3108 O O . LEU A 1 398 ? -14.812 38.156 27.484 1 95.38 398 LEU A O 1
ATOM 3112 N N . LEU A 1 399 ? -13.047 36.875 26.719 1 96.12 399 LEU A N 1
ATOM 3113 C CA . LEU A 1 399 ? -12.109 37.469 27.672 1 96.12 399 LEU A CA 1
ATOM 3114 C C . LEU A 1 399 ? -11.039 38.281 26.953 1 96.12 399 LEU A C 1
ATOM 3116 O O . LEU A 1 399 ? -10.633 37.938 25.844 1 96.12 399 LEU A O 1
ATOM 3120 N N . ASP A 1 400 ? -10.586 39.25 27.562 1 93.31 400 ASP A N 1
ATOM 3121 C CA . ASP A 1 400 ? -9.461 40.062 27.094 1 93.31 400 ASP A CA 1
ATOM 3122 C C . ASP A 1 400 ? -8.484 40.344 28.234 1 93.31 400 ASP A C 1
ATOM 3124 O O . ASP A 1 400 ? -8.898 40.656 29.359 1 93.31 400 ASP A O 1
ATOM 3128 N N . ALA A 1 401 ? -7.242 40.25 27.953 1 94.94 401 ALA A N 1
ATOM 3129 C CA . ALA A 1 401 ? -6.219 40.625 28.922 1 94.94 401 ALA A CA 1
ATOM 3130 C C . ALA A 1 401 ? -6.117 42.156 29.031 1 94.94 401 ALA A C 1
ATOM 3132 O O . ALA A 1 401 ? -5.773 42.844 28.062 1 94.94 401 ALA A O 1
ATOM 3133 N N . ASP A 1 402 ? -6.332 42.625 30.219 1 94 402 ASP A N 1
ATOM 3134 C CA . ASP A 1 402 ? -6.438 44.094 30.406 1 94 402 ASP A CA 1
ATOM 3135 C C . ASP A 1 402 ? -5.086 44.75 30.203 1 94 402 ASP A C 1
ATOM 3137 O O . ASP A 1 402 ? -4.09 44.375 30.828 1 94 402 ASP A O 1
ATOM 3141 N N . LEU A 1 403 ? -5.09 45.781 29.344 1 90.81 403 LEU A N 1
ATOM 3142 C CA . LEU A 1 403 ? -3.93 46.625 29.109 1 90.81 403 LEU A CA 1
ATOM 3143 C C . LEU A 1 403 ? -2.709 45.781 28.719 1 90.81 403 LEU A C 1
ATOM 3145 O O . LEU A 1 403 ? -1.619 46 29.266 1 90.81 403 LEU A O 1
ATOM 3149 N N . PHE A 1 404 ? -2.955 44.906 27.891 1 89.5 404 PHE A N 1
ATOM 3150 C CA . PHE A 1 404 ? -1.926 43.938 27.547 1 89.5 404 PHE A CA 1
ATOM 3151 C C . PHE A 1 404 ? -0.814 44.594 26.734 1 89.5 404 PHE A C 1
ATOM 3153 O O . PHE A 1 404 ? 0.354 44.219 26.859 1 89.5 404 PHE A O 1
ATOM 3160 N N . LYS A 1 405 ? -1.193 45.5 25.891 1 79.06 405 LYS A N 1
ATOM 3161 C CA . LYS A 1 405 ? -0.171 46.188 25.125 1 79.06 405 LYS A CA 1
ATOM 3162 C C . LYS A 1 405 ? 0.856 46.844 26.047 1 79.06 405 LYS A C 1
ATOM 3164 O O . LYS A 1 405 ? 2.059 46.812 25.781 1 79.06 405 LYS A O 1
ATOM 3169 N N . ARG A 1 406 ? 0.366 47.5 27.047 1 82.19 406 ARG A N 1
ATOM 3170 C CA . ARG A 1 406 ? 1.264 48.094 28.031 1 82.19 406 ARG A CA 1
ATOM 3171 C C . ARG A 1 406 ? 2.139 47.062 28.703 1 82.19 406 ARG A C 1
ATOM 3173 O O . ARG A 1 406 ? 3.301 47.312 29.016 1 82.19 406 ARG A O 1
ATOM 3180 N N . TYR A 1 407 ? 1.542 45.969 28.953 1 87.62 407 TYR A N 1
ATOM 3181 C CA . TYR A 1 407 ? 2.293 44.844 29.516 1 87.62 407 TYR A CA 1
ATOM 3182 C C . TYR A 1 407 ? 3.434 44.438 28.594 1 87.62 407 TYR A C 1
ATOM 3184 O O . TYR A 1 407 ? 4.566 44.25 29.031 1 87.62 407 TYR A O 1
ATOM 3192 N N . ASN A 1 408 ? 3.178 44.375 27.297 1 79.56 408 ASN A N 1
ATOM 3193 C CA . ASN A 1 408 ? 4.18 44 26.297 1 79.56 408 ASN A CA 1
ATOM 3194 C C . ASN A 1 408 ? 5.281 45.062 26.203 1 79.56 408 ASN A C 1
ATOM 3196 O O . ASN A 1 408 ? 6.441 44.719 25.953 1 79.56 408 ASN A O 1
ATOM 3200 N N . ASP A 1 409 ? 4.82 46.188 26.344 1 71.25 409 ASP A N 1
ATOM 3201 C CA . ASP A 1 409 ? 5.77 47.312 26.25 1 71.25 409 ASP A CA 1
ATOM 3202 C C . ASP A 1 409 ? 6.797 47.25 27.391 1 71.25 409 ASP A C 1
ATOM 3204 O O . ASP A 1 409 ? 7.953 47.625 27.203 1 71.25 409 ASP A O 1
ATOM 3208 N N . ILE A 1 410 ? 6.363 46.75 28.469 1 76.62 410 ILE A N 1
ATOM 3209 C CA . ILE A 1 410 ? 7.203 46.719 29.656 1 76.62 410 ILE A CA 1
ATOM 3210 C C . ILE A 1 410 ? 8.047 45.469 29.672 1 76.62 410 ILE A C 1
ATOM 3212 O O . ILE A 1 410 ? 9.25 45.5 29.938 1 76.62 410 ILE A O 1
ATOM 3216 N N . TYR A 1 411 ? 7.445 44.312 29.391 1 80.44 411 TYR A N 1
ATOM 3217 C CA . TYR A 1 411 ? 8.109 43.031 29.562 1 80.44 411 TYR A CA 1
ATOM 3218 C C . TYR A 1 411 ? 8.562 42.469 28.234 1 80.44 411 TYR A C 1
ATOM 3220 O O . TYR A 1 411 ? 9.273 41.469 28.188 1 80.44 411 TYR A O 1
ATOM 3228 N N . GLY A 1 412 ? 8.219 43.125 27.156 1 71.75 412 GLY A N 1
ATOM 3229 C CA . GLY A 1 412 ? 8.492 42.562 25.828 1 71.75 412 GLY A CA 1
ATOM 3230 C C . GLY A 1 412 ? 7.488 41.531 25.391 1 71.75 412 GLY A C 1
ATOM 3231 O O . GLY A 1 412 ? 6.656 41.094 26.188 1 71.75 412 GLY A O 1
ATOM 3232 N N . HIS A 1 413 ? 7.598 41.062 24.156 1 72 413 HIS A N 1
ATOM 3233 C CA . HIS A 1 413 ? 6.652 40.125 23.594 1 72 413 HIS A CA 1
ATOM 3234 C C . HIS A 1 413 ? 6.816 38.75 24.219 1 72 413 HIS A C 1
ATOM 3236 O O . HIS A 1 413 ? 5.848 37.969 24.344 1 72 413 HIS A O 1
ATOM 3242 N N . LEU A 1 414 ? 7.941 38.406 24.547 1 74 414 LEU A N 1
ATOM 3243 C CA . LEU A 1 414 ? 8.156 37.125 25.188 1 74 414 LEU A CA 1
ATOM 3244 C C . LEU A 1 414 ? 7.48 37.062 26.562 1 74 414 LEU A C 1
ATOM 3246 O O . LEU A 1 414 ? 6.914 36.031 26.938 1 74 414 LEU A O 1
ATOM 3250 N N . GLY A 1 415 ? 7.711 38.188 27.297 1 79.81 415 GLY A N 1
ATOM 3251 C CA . GLY A 1 415 ? 6.984 38.312 28.547 1 79.81 415 GLY A CA 1
ATOM 3252 C C . GLY A 1 415 ? 5.477 38.25 28.375 1 79.81 415 GLY A C 1
ATOM 3253 O O . GLY A 1 415 ? 4.777 37.625 29.172 1 79.81 415 GLY A O 1
ATOM 3254 N N . GLY A 1 416 ? 5.066 38.875 27.375 1 87.25 416 GLY A N 1
ATOM 3255 C CA . GLY A 1 416 ? 3.65 38.812 27.047 1 87.25 416 GLY A CA 1
ATOM 3256 C C . GLY A 1 416 ? 3.168 37.406 26.703 1 87.25 416 GLY A C 1
ATOM 3257 O O . GLY A 1 416 ? 2.08 37 27.125 1 87.25 416 GLY A O 1
ATOM 3258 N N . ASP A 1 417 ? 3.99 36.688 26.047 1 84.81 417 ASP A N 1
ATOM 3259 C CA . ASP A 1 417 ? 3.65 35.312 25.703 1 84.81 417 ASP A CA 1
ATOM 3260 C C . ASP A 1 417 ? 3.469 34.469 26.953 1 84.81 417 ASP A C 1
ATOM 3262 O O . ASP A 1 417 ? 2.555 33.656 27.031 1 84.81 417 ASP A O 1
ATOM 3266 N N . GLU A 1 418 ? 4.328 34.625 27.797 1 90.62 418 GLU A N 1
ATOM 3267 C CA . GLU A 1 418 ? 4.234 33.875 29.047 1 90.62 418 GLU A CA 1
ATOM 3268 C C . GLU A 1 418 ? 2.971 34.25 29.828 1 90.62 418 GLU A C 1
ATOM 3270 O O . GLU A 1 418 ? 2.346 33.375 30.453 1 90.62 418 GLU A O 1
ATOM 3275 N N . CYS A 1 419 ? 2.666 35.5 29.828 1 93.5 419 CYS A N 1
ATOM 3276 C CA . CYS A 1 419 ? 1.442 35.969 30.469 1 93.5 419 CYS A CA 1
ATOM 3277 C C . CYS A 1 419 ? 0.215 35.344 29.844 1 93.5 419 CYS A C 1
ATOM 3279 O O . CYS A 1 419 ? -0.654 34.812 30.547 1 93.5 419 CYS A O 1
ATOM 3281 N N . LEU A 1 420 ? 0.202 35.312 28.594 1 94.38 420 LEU A N 1
ATOM 3282 C CA . LEU A 1 420 ? -0.925 34.719 27.875 1 94.38 420 LEU A CA 1
ATOM 3283 C C . LEU A 1 420 ? -1.032 33.219 28.172 1 94.38 420 LEU A C 1
ATOM 3285 O O . LEU A 1 420 ? -2.137 32.688 28.297 1 94.38 420 LEU A O 1
ATOM 3289 N N . ARG A 1 421 ? 0.048 32.531 28.281 1 94.75 421 ARG A N 1
ATOM 3290 C CA . ARG A 1 421 ? 0.054 31.094 28.625 1 94.75 421 ARG A CA 1
ATOM 3291 C C . ARG A 1 421 ? -0.555 30.875 30.016 1 94.75 421 ARG A C 1
ATOM 3293 O O . ARG A 1 421 ? -1.313 29.922 30.203 1 94.75 421 ARG A O 1
ATOM 3300 N N . CYS A 1 422 ? -0.185 31.75 30.875 1 95.12 422 CYS A N 1
ATOM 3301 C CA . CYS A 1 422 ? -0.698 31.641 32.25 1 95.12 422 CYS A CA 1
ATOM 3302 C C . CYS A 1 422 ? -2.209 31.844 32.281 1 95.12 422 CYS A C 1
ATOM 3304 O O . CYS A 1 422 ? -2.926 31.094 32.906 1 95.12 422 CYS A O 1
ATOM 3306 N N . ILE A 1 423 ? -2.645 32.812 31.609 1 96.25 423 ILE A N 1
ATOM 3307 C CA . ILE A 1 423 ? -4.074 33.094 31.547 1 96.25 423 ILE A CA 1
ATOM 3308 C C . ILE A 1 423 ? -4.805 31.891 30.938 1 96.25 423 ILE A C 1
ATOM 3310 O O . ILE A 1 423 ? -5.844 31.469 31.438 1 96.25 423 ILE A O 1
ATOM 3314 N N . ALA A 1 424 ? -4.234 31.406 29.875 1 95.88 424 ALA A N 1
ATOM 3315 C CA . ALA A 1 424 ? -4.816 30.25 29.203 1 95.88 424 ALA A CA 1
ATOM 3316 C C . ALA A 1 424 ? -4.898 29.047 30.141 1 95.88 424 ALA A C 1
ATOM 3318 O O . ALA A 1 424 ? -5.883 28.312 30.141 1 95.88 424 ALA A O 1
ATOM 3319 N N . GLY A 1 425 ? -3.869 28.828 30.859 1 94.38 425 GLY A N 1
ATOM 3320 C CA . GLY A 1 425 ? -3.859 27.75 31.844 1 94.38 425 GLY A CA 1
ATOM 3321 C C . GLY A 1 425 ? -4.973 27.859 32.875 1 94.38 425 GLY A C 1
ATOM 3322 O O . GLY A 1 425 ? -5.613 26.859 33.219 1 94.38 425 GLY A O 1
ATOM 3323 N N . VAL A 1 426 ? -5.188 29.031 33.375 1 94.75 426 VAL A N 1
ATOM 3324 C CA . VAL A 1 426 ? -6.234 29.312 34.344 1 94.75 426 VAL A CA 1
ATOM 3325 C C . VAL A 1 426 ? -7.602 29 33.75 1 94.75 426 VAL A C 1
ATOM 3327 O O . VAL A 1 426 ? -8.461 28.406 34.406 1 94.75 426 VAL A O 1
ATOM 3330 N N . ILE A 1 427 ? -7.766 29.453 32.562 1 95.5 427 ILE A N 1
ATOM 3331 C CA . ILE A 1 427 ? -9.039 29.234 31.875 1 95.5 427 ILE A CA 1
ATOM 3332 C C . ILE A 1 427 ? -9.297 27.75 31.719 1 95.5 427 ILE A C 1
ATOM 3334 O O . ILE A 1 427 ? -10.383 27.266 32.031 1 95.5 427 ILE A O 1
ATOM 3338 N N . ALA A 1 428 ? -8.352 27.078 31.25 1 93.69 428 ALA A N 1
ATOM 3339 C CA . ALA A 1 428 ? -8.469 25.641 31.031 1 93.69 428 ALA A CA 1
ATOM 3340 C C . ALA A 1 428 ? -8.781 24.906 32.344 1 93.69 428 ALA A C 1
ATOM 3342 O O . ALA A 1 428 ? -9.602 23.984 32.344 1 93.69 428 ALA A O 1
ATOM 3343 N N . GLU A 1 429 ? -8.141 25.281 33.344 1 91.38 429 GLU A N 1
ATOM 3344 C CA . GLU A 1 429 ? -8.328 24.641 34.656 1 91.38 429 GLU A CA 1
ATOM 3345 C C . GLU A 1 429 ? -9.727 24.922 35.219 1 91.38 429 GLU A C 1
ATOM 3347 O O . GLU A 1 429 ? -10.32 24.062 35.875 1 91.38 429 GLU A O 1
ATOM 3352 N N . THR A 1 430 ? -10.156 26.062 34.969 1 90.88 430 THR A N 1
ATOM 3353 C CA . THR A 1 430 ? -11.453 26.469 35.5 1 90.88 430 THR A CA 1
ATOM 3354 C C . THR A 1 430 ? -12.578 25.703 34.812 1 90.88 430 THR A C 1
ATOM 3356 O O . THR A 1 430 ? -13.602 25.391 35.438 1 90.88 430 THR A O 1
ATOM 3359 N N . ILE A 1 431 ? -12.344 25.406 33.531 1 87.06 431 ILE A N 1
ATOM 3360 C CA . ILE A 1 431 ? -13.43 24.766 32.781 1 87.06 431 ILE A CA 1
ATOM 3361 C C . ILE A 1 431 ? -13.219 23.25 32.781 1 87.06 431 ILE A C 1
ATOM 3363 O O . ILE A 1 431 ? -14.047 22.5 32.25 1 87.06 431 ILE A O 1
ATOM 3367 N N . GLU A 1 432 ? -12.078 22.734 33.125 1 72.38 432 GLU A N 1
ATOM 3368 C CA . GLU A 1 432 ? -11.68 21.328 33.094 1 72.38 432 GLU A CA 1
ATOM 3369 C C . GLU A 1 432 ? -12.789 20.422 33.594 1 72.38 432 GLU A C 1
ATOM 3371 O O . GLU A 1 432 ? -13.039 19.344 33.031 1 72.38 432 GLU A O 1
ATOM 3376 N N . ASP A 1 433 ? -13.391 20.812 34.719 1 57.66 433 ASP A N 1
ATOM 3377 C CA . ASP A 1 433 ? -14.383 19.938 35.375 1 57.66 433 ASP A CA 1
ATOM 3378 C C . ASP A 1 433 ? -15.719 19.984 34.625 1 57.66 433 ASP A C 1
ATOM 3380 O O . ASP A 1 433 ? -16.641 19.25 34.969 1 57.66 433 ASP A O 1
ATOM 3384 N N . GLY A 1 434 ? -15.836 20.75 33.469 1 62.91 434 GLY A N 1
ATOM 3385 C CA . GLY A 1 434 ? -17.141 20.922 32.875 1 62.91 434 GLY A CA 1
ATOM 3386 C C . GLY A 1 434 ? -17.141 20.734 31.359 1 62.91 434 GLY A C 1
ATOM 3387 O O . GLY A 1 434 ? -16.172 20.25 30.797 1 62.91 434 GLY A O 1
ATOM 3388 N N . ILE A 1 435 ? -18.266 20.828 30.672 1 63.81 435 ILE A N 1
ATOM 3389 C CA . ILE A 1 435 ? -18.547 20.578 29.266 1 63.81 435 ILE A CA 1
ATOM 3390 C C . ILE A 1 435 ? -18.188 21.812 28.438 1 63.81 435 ILE A C 1
ATOM 3392 O O . ILE A 1 435 ? -18.469 21.859 27.234 1 63.81 435 ILE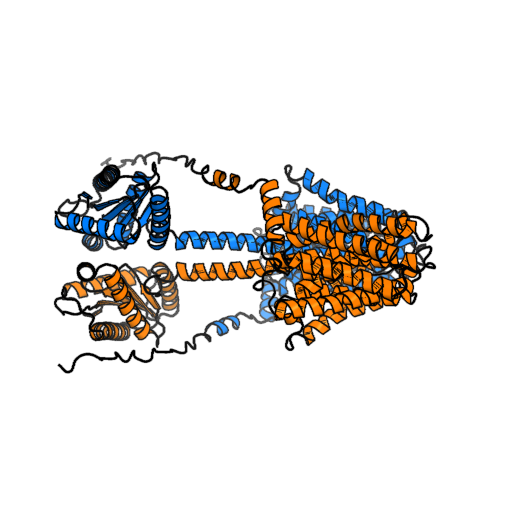 A O 1
ATOM 3396 N N . GLY A 1 436 ? -17.109 22.609 28.891 1 83.88 436 GLY A N 1
ATOM 3397 C CA . GLY A 1 436 ? -16.844 23.797 28.078 1 83.88 436 GLY A CA 1
ATOM 3398 C C . GLY A 1 436 ? -15.586 23.656 27.234 1 83.88 436 GLY A C 1
ATOM 3399 O O . GLY A 1 436 ? -14.852 22.672 27.344 1 83.88 436 GLY A O 1
ATOM 3400 N N . ALA A 1 437 ? -15.516 24.531 26.156 1 91.75 437 ALA A N 1
ATOM 3401 C CA . ALA A 1 437 ? -14.344 24.594 25.281 1 91.75 437 ALA A CA 1
ATOM 3402 C C . ALA A 1 437 ? -13.734 25.984 25.281 1 91.75 437 ALA A C 1
ATOM 3404 O O . ALA A 1 437 ? -14.453 27 25.234 1 91.75 437 ALA A O 1
ATOM 3405 N N . ALA A 1 438 ? -12.445 26.016 25.469 1 94.94 438 ALA A N 1
ATOM 3406 C CA . ALA A 1 438 ? -11.734 27.297 25.5 1 94.94 438 ALA A CA 1
ATOM 3407 C C . ALA A 1 438 ? -10.852 27.469 24.266 1 94.94 438 ALA A C 1
ATOM 3409 O O . ALA A 1 438 ? -10.312 26.484 23.75 1 94.94 438 ALA A O 1
ATOM 3410 N N . ALA A 1 439 ? -10.766 28.672 23.812 1 94.44 439 ALA A N 1
ATOM 3411 C CA . ALA A 1 439 ? -9.961 28.969 22.625 1 94.44 439 ALA A CA 1
ATOM 3412 C C . ALA A 1 439 ? -9.305 30.344 22.734 1 94.44 439 ALA A C 1
ATOM 3414 O O . ALA A 1 439 ? -9.766 31.188 23.5 1 94.44 439 ALA A O 1
ATOM 3415 N N . ARG A 1 440 ? -8.227 30.484 22.094 1 91.31 440 ARG A N 1
ATOM 3416 C CA . ARG A 1 440 ? -7.684 31.828 21.875 1 91.31 440 ARG A CA 1
ATOM 3417 C C . ARG A 1 440 ? -8.336 32.5 20.672 1 91.31 440 ARG A C 1
ATOM 3419 O O . ARG A 1 440 ? -8.172 32.031 19.531 1 91.31 440 ARG A O 1
ATOM 3426 N N . PHE A 1 441 ? -9.07 33.5 20.875 1 84.62 441 PHE A N 1
ATOM 3427 C CA . PHE A 1 441 ? -9.914 34.156 19.875 1 84.62 441 PHE A CA 1
ATOM 3428 C C . PHE A 1 441 ? -9.133 35.188 19.094 1 84.62 441 PHE A C 1
ATOM 3430 O O . PHE A 1 441 ? -9.406 35.438 17.922 1 84.62 441 PHE A O 1
ATOM 3437 N N . GLY A 1 442 ? -8.234 35.781 19.734 1 77 442 GLY A N 1
ATOM 3438 C CA . GLY A 1 442 ? -7.371 36.812 19.172 1 77 442 GLY A CA 1
ATOM 3439 C C . GLY A 1 442 ? -5.996 36.844 19.812 1 77 442 GLY A C 1
ATOM 3440 O O . GLY A 1 442 ? -5.562 35.875 20.422 1 77 442 GLY A O 1
ATOM 3441 N N . GLY A 1 443 ? -5.273 37.938 19.594 1 77.75 443 GLY A N 1
ATOM 3442 C CA . GLY A 1 443 ? -3.951 38.094 20.172 1 77.75 443 GLY A CA 1
ATOM 3443 C C . GLY A 1 443 ? -3.961 37.969 21.688 1 77.75 443 GLY A C 1
ATOM 3444 O O . GLY A 1 443 ? -3.238 37.156 22.266 1 77.75 443 GLY A O 1
ATOM 3445 N N . GLU A 1 444 ? -4.797 38.812 22.281 1 89.31 444 GLU A N 1
ATOM 3446 C CA . GLU A 1 444 ? -4.895 38.844 23.734 1 89.31 444 GLU A CA 1
ATOM 3447 C C . GLU A 1 444 ? -6.293 38.469 24.203 1 89.31 444 GLU A C 1
ATOM 3449 O O . GLU A 1 444 ? -6.664 38.719 25.344 1 89.31 444 GLU A O 1
ATOM 3454 N N . GLU A 1 445 ? -7.02 37.875 23.25 1 90.38 445 GLU A N 1
ATOM 3455 C CA . GLU A 1 445 ? -8.414 37.562 23.562 1 90.38 445 GLU A CA 1
ATOM 3456 C C . GLU A 1 445 ? -8.641 36.031 23.609 1 90.38 445 GLU A C 1
ATOM 3458 O O . GLU A 1 445 ? -8.008 35.281 22.844 1 90.38 445 GLU A O 1
ATOM 3463 N N . PHE A 1 446 ? -9.508 35.625 24.5 1 95.38 446 PHE A N 1
ATOM 3464 C CA . PHE A 1 446 ? -9.891 34.219 24.672 1 95.38 446 PHE A CA 1
ATOM 3465 C C . PHE A 1 446 ? -11.406 34.094 24.641 1 95.38 446 PHE A C 1
ATOM 3467 O O . PHE A 1 446 ? -12.141 35.062 24.844 1 95.38 446 PHE A O 1
ATOM 3474 N N . ALA A 1 447 ? -11.82 32.938 24.297 1 95.5 447 ALA A N 1
ATOM 3475 C CA . ALA A 1 447 ? -13.25 32.625 24.266 1 95.5 447 ALA A CA 1
ATOM 3476 C C . ALA A 1 447 ? -13.523 31.297 24.922 1 95.5 447 ALA A C 1
ATOM 3478 O O . ALA A 1 447 ? -12.727 30.359 24.812 1 95.5 447 ALA A O 1
ATOM 3479 N N . VAL A 1 448 ? -14.648 31.188 25.641 1 96.38 448 VAL A N 1
ATOM 3480 C CA . VAL A 1 448 ? -15.078 29.953 26.266 1 96.38 448 VAL A CA 1
ATOM 3481 C C . VAL A 1 448 ? -16.531 29.656 25.906 1 96.38 448 VAL A C 1
ATOM 3483 O O . VAL A 1 448 ? -17.406 30.5 26.109 1 96.38 448 VAL A O 1
ATOM 3486 N N . ILE A 1 449 ? -16.734 28.5 25.344 1 96.19 449 ILE A N 1
ATOM 3487 C CA . ILE A 1 449 ? -18.078 28.047 25.031 1 96.19 449 ILE A CA 1
ATOM 3488 C C . ILE A 1 449 ? -18.609 27.156 26.156 1 96.19 449 ILE A C 1
ATOM 3490 O O . ILE A 1 449 ? -17.938 26.219 26.594 1 96.19 449 ILE A O 1
ATOM 3494 N N . LEU A 1 450 ? -19.797 27.453 26.656 1 95.62 450 LEU A N 1
ATOM 3495 C CA . LEU A 1 450 ? -20.438 26.672 27.719 1 95.62 450 LEU A CA 1
ATOM 3496 C C . LEU A 1 450 ? -21.797 26.141 27.25 1 95.62 450 LEU A C 1
ATOM 3498 O O . LEU A 1 450 ? -22.812 26.797 27.469 1 95.62 450 LEU A O 1
ATOM 3502 N N . PRO A 1 451 ? -21.719 24.953 26.703 1 93.75 451 PRO A N 1
ATOM 3503 C CA . PRO A 1 451 ? -22.984 24.375 26.25 1 93.75 451 PRO A CA 1
ATOM 3504 C C . PRO A 1 451 ? -23.906 24 27.406 1 93.75 451 PRO A C 1
ATOM 3506 O O . PRO A 1 451 ? -23.438 23.484 28.438 1 93.75 451 PRO A O 1
ATOM 3509 N N . GLY A 1 452 ? -25.156 24.297 27.266 1 91.56 452 GLY A N 1
ATOM 3510 C CA . GLY A 1 452 ? -26.156 23.906 28.25 1 91.56 452 GLY A CA 1
ATOM 3511 C C . GLY A 1 452 ? -26.188 24.812 29.469 1 91.56 452 GLY A C 1
ATOM 3512 O O . GLY A 1 452 ? -27.016 24.625 30.375 1 91.56 452 GLY A O 1
ATOM 3513 N N . GLU A 1 453 ? -25.344 25.75 29.531 1 90.69 453 GLU A N 1
ATOM 3514 C CA . GLU A 1 453 ? -25.266 26.656 30.672 1 90.69 453 GLU A CA 1
ATOM 3515 C C . GLU A 1 453 ? -26.078 27.922 30.438 1 90.69 453 GLU A C 1
ATOM 3517 O O . GLU A 1 453 ? -26.094 28.453 29.328 1 90.69 453 GLU A O 1
ATOM 3522 N N . GLY A 1 454 ? -26.797 28.344 31.422 1 89.56 454 GLY A N 1
ATOM 3523 C CA . GLY A 1 454 ? -27.5 29.625 31.359 1 89.56 454 GLY A CA 1
ATOM 3524 C C . GLY A 1 454 ? -26.609 30.812 31.703 1 89.56 454 GLY A C 1
ATOM 3525 O O . GLY A 1 454 ? -25.406 30.641 31.938 1 89.56 454 GLY A O 1
ATOM 3526 N N . ILE A 1 455 ? -27.156 31.984 31.719 1 93.12 455 ILE A N 1
ATOM 3527 C CA . ILE A 1 455 ? -26.438 33.25 31.922 1 93.12 455 ILE A CA 1
ATOM 3528 C C . ILE A 1 455 ? -25.844 33.25 33.344 1 93.12 455 ILE A C 1
ATOM 3530 O O . ILE A 1 455 ? -24.719 33.719 33.531 1 93.12 455 ILE A O 1
ATOM 3534 N N . ASP A 1 456 ? -26.609 32.75 34.281 1 93.56 456 ASP A N 1
ATOM 3535 C CA . ASP A 1 456 ? -26.156 32.781 35.688 1 93.56 456 ASP A CA 1
ATOM 3536 C C . ASP A 1 456 ? -24.953 31.844 35.875 1 93.56 456 ASP A C 1
ATOM 3538 O O . ASP A 1 456 ? -23.984 32.219 36.531 1 93.56 456 ASP A O 1
ATOM 3542 N N . GLY A 1 457 ? -25.141 30.688 35.344 1 92.81 457 GLY A N 1
ATOM 3543 C CA . GLY A 1 457 ? -24.031 29.766 35.438 1 92.81 457 GLY A CA 1
ATOM 3544 C C . GLY A 1 457 ? -22.781 30.266 34.719 1 92.81 457 GLY A C 1
ATOM 3545 O O . GLY A 1 457 ? -21.672 30.094 35.219 1 92.81 457 GLY A O 1
ATOM 3546 N N . ALA A 1 458 ? -22.953 30.875 33.625 1 95.5 458 ALA A N 1
ATOM 3547 C CA . ALA A 1 458 ? -21.859 31.406 32.844 1 95.5 458 ALA A CA 1
ATOM 3548 C C . ALA A 1 458 ? -21.172 32.562 33.562 1 95.5 458 ALA A C 1
ATOM 3550 O O . ALA A 1 458 ? -19.938 32.688 33.531 1 95.5 458 ALA A O 1
ATOM 3551 N N . GLN A 1 459 ? -21.969 33.344 34.219 1 96.19 459 GLN A N 1
ATOM 3552 C CA . GLN A 1 459 ? -21.422 34.469 35 1 96.19 459 GLN A CA 1
ATOM 3553 C C . GLN A 1 459 ? -20.531 33.938 36.125 1 96.19 459 GLN A C 1
ATOM 3555 O O . GLN A 1 459 ? -19.484 34.531 36.406 1 96.19 459 GLN A O 1
ATOM 3560 N N . ARG A 1 460 ? -20.938 32.938 36.719 1 95.25 460 ARG A N 1
ATOM 3561 C CA . ARG A 1 460 ? -20.141 32.344 37.812 1 95.25 460 ARG A CA 1
ATOM 3562 C C . ARG A 1 460 ? -18.797 31.875 37.312 1 95.25 460 ARG A C 1
ATOM 3564 O O . ARG A 1 460 ? -17.766 32.062 37.969 1 95.25 460 ARG A O 1
ATOM 3571 N N . VAL A 1 461 ? -18.875 31.203 36.188 1 95 461 VAL A N 1
ATOM 3572 C CA . VAL A 1 461 ? -17.625 30.719 35.594 1 95 461 VAL A CA 1
ATOM 3573 C C . VAL A 1 461 ? -16.719 31.891 35.25 1 95 461 VAL A C 1
ATOM 3575 O O . VAL A 1 461 ? -15.516 31.859 35.5 1 95 461 VAL A O 1
ATOM 3578 N N . ALA A 1 462 ? -17.266 32.938 34.719 1 96.94 462 ALA A N 1
ATOM 3579 C CA . ALA A 1 462 ? -16.531 34.125 34.375 1 96.94 462 ALA A CA 1
ATOM 3580 C C . ALA A 1 462 ? -15.891 34.781 35.594 1 96.94 462 ALA A C 1
ATOM 3582 O O . ALA A 1 462 ? -14.734 35.219 35.531 1 96.94 462 ALA A O 1
ATOM 3583 N N . GLU A 1 463 ? -16.656 34.844 36.625 1 96.81 463 GLU A N 1
ATOM 3584 C CA . GLU A 1 463 ? -16.156 35.438 37.844 1 96.81 463 GLU A CA 1
ATOM 3585 C C . GLU A 1 463 ? -15.016 34.594 38.438 1 96.81 463 GLU A C 1
ATOM 3587 O O . GLU A 1 463 ? -14.031 35.156 38.938 1 96.81 463 GLU A O 1
ATOM 3592 N N . ARG A 1 464 ? -15.211 33.344 38.344 1 95.62 464 ARG A N 1
ATOM 3593 C CA . ARG A 1 464 ? -14.156 32.469 38.844 1 95.62 464 ARG A CA 1
ATOM 3594 C C . ARG A 1 464 ? -12.867 32.688 38.062 1 95.62 464 ARG A C 1
ATOM 3596 O O . ARG A 1 464 ? -11.773 32.656 38.625 1 95.62 464 ARG A O 1
ATOM 3603 N N . ILE A 1 465 ? -12.969 32.844 36.75 1 96.06 465 ILE A N 1
ATOM 3604 C CA . ILE A 1 465 ? -11.797 33.094 35.906 1 96.06 465 ILE A CA 1
ATOM 3605 C C . ILE A 1 465 ? -11.141 34.406 36.281 1 96.06 465 ILE A C 1
ATOM 3607 O O . ILE A 1 465 ? -9.922 34.469 36.438 1 96.06 465 ILE A O 1
ATOM 3611 N N . CYS A 1 466 ? -11.914 35.438 36.375 1 96.5 466 CYS A N 1
ATOM 3612 C CA . CYS A 1 466 ? -11.414 36.75 36.75 1 96.5 466 CYS A CA 1
ATOM 3613 C C . CYS A 1 466 ? -10.664 36.719 38.062 1 96.5 466 CYS A C 1
ATOM 3615 O O . CYS A 1 466 ? -9.555 37.25 38.188 1 96.5 466 CYS A O 1
ATOM 3617 N N . GLU A 1 467 ? -11.273 36.062 38.969 1 95.81 467 GLU A N 1
ATOM 3618 C CA . GLU A 1 467 ? -10.68 35.938 40.312 1 95.81 467 GLU A CA 1
ATOM 3619 C C . GLU A 1 467 ? -9.391 35.125 40.25 1 95.81 467 GLU A C 1
ATOM 3621 O O . GLU A 1 467 ? -8.414 35.469 40.938 1 95.81 467 GLU A O 1
ATOM 3626 N N . ALA A 1 468 ? -9.445 34.094 39.562 1 95.75 468 ALA A N 1
ATOM 3627 C CA . ALA A 1 468 ? -8.281 33.219 39.5 1 95.75 468 ALA A CA 1
ATOM 3628 C C . ALA A 1 468 ? -7.094 33.906 38.844 1 95.75 468 ALA A C 1
ATOM 3630 O O . ALA A 1 468 ? -5.945 33.719 39.25 1 95.75 468 ALA A O 1
ATOM 3631 N N . VAL A 1 469 ? -7.324 34.688 37.844 1 96.12 469 VAL A N 1
ATOM 3632 C CA . VAL A 1 469 ? -6.266 35.438 37.156 1 96.12 469 VAL A CA 1
ATOM 3633 C C . VAL A 1 469 ? -5.695 36.5 38.125 1 96.12 469 VAL A C 1
ATOM 3635 O O . VAL A 1 469 ? -4.477 36.688 38.188 1 96.12 469 VAL A O 1
ATOM 3638 N N . GLU A 1 470 ? -6.547 37.156 38.781 1 94.31 470 GLU A N 1
ATOM 3639 C CA . GLU A 1 470 ? -6.105 38.125 39.75 1 94.31 470 GLU A CA 1
ATOM 3640 C C . GLU A 1 470 ? -5.258 37.5 40.844 1 94.31 470 GLU A C 1
ATOM 3642 O O . GLU A 1 470 ? -4.281 38.094 41.312 1 94.31 470 GLU A O 1
ATOM 3647 N N . ARG A 1 471 ? -5.605 36.344 41.219 1 93.44 471 ARG A N 1
ATOM 3648 C CA . ARG A 1 471 ? -4.922 35.625 42.312 1 93.44 471 ARG A CA 1
ATOM 3649 C C . ARG A 1 471 ? -3.518 35.219 41.875 1 93.44 471 ARG A C 1
ATOM 3651 O O . ARG A 1 471 ? -2.658 34.938 42.719 1 93.44 471 ARG A O 1
ATOM 3658 N N . MET A 1 472 ? -3.33 35.094 40.625 1 93 472 MET A N 1
ATOM 3659 C CA . MET A 1 472 ? -1.999 34.75 40.125 1 93 472 MET A CA 1
ATOM 3660 C C . MET A 1 472 ? -0.998 35.844 40.469 1 93 472 MET A C 1
ATOM 3662 O O . MET A 1 472 ? 0.208 35.594 40.531 1 93 472 MET A O 1
ATOM 3666 N N . GLN A 1 473 ? -1.364 37.094 40.594 1 92.69 473 GLN A N 1
ATOM 3667 C CA . GLN A 1 473 ? -0.578 38.25 41 1 92.69 473 GLN A CA 1
ATOM 3668 C C . GLN A 1 473 ? 0.597 38.5 40.062 1 92.69 473 GLN A C 1
ATOM 3670 O O . GLN A 1 473 ? 1.731 38.688 40.5 1 92.69 473 GLN A O 1
ATOM 3675 N N . MET A 1 474 ? 0.321 38.344 38.812 1 93.75 474 MET A N 1
ATOM 3676 C CA . MET A 1 474 ? 1.35 38.688 37.844 1 93.75 474 MET A CA 1
ATOM 3677 C C . MET A 1 474 ? 1.597 40.188 37.812 1 93.75 474 MET A C 1
ATOM 3679 O O . MET A 1 474 ? 0.694 40.969 37.469 1 93.75 474 MET A O 1
ATOM 3683 N N . PRO A 1 475 ? 2.799 40.594 38.094 1 93.56 475 PRO A N 1
ATOM 3684 C CA . PRO A 1 475 ? 3.059 42.031 38.219 1 93.56 475 PRO A CA 1
ATOM 3685 C C . PRO A 1 475 ? 2.846 42.781 36.906 1 93.56 475 PRO A C 1
ATOM 3687 O O . PRO A 1 475 ? 3.281 42.312 35.844 1 93.56 475 PRO A O 1
ATOM 3690 N N . HIS A 1 476 ? 2.098 43.844 36.906 1 93.44 476 HIS A N 1
ATOM 3691 C CA . HIS A 1 476 ? 1.841 44.719 35.812 1 93.44 476 HIS A CA 1
ATOM 3692 C C . HIS A 1 476 ? 1.898 46.188 36.25 1 93.44 476 HIS A C 1
ATOM 3694 O O . HIS A 1 476 ? 0.861 46.812 36.469 1 93.44 476 HIS A O 1
ATOM 3700 N N . PRO A 1 477 ? 3.074 46.75 36.219 1 89.38 477 PRO A N 1
ATOM 3701 C CA . PRO A 1 477 ? 3.23 48.125 36.656 1 89.38 477 PRO A CA 1
ATOM 3702 C C . PRO A 1 477 ? 2.461 49.125 35.812 1 89.38 477 PRO A C 1
ATOM 3704 O O . PRO A 1 477 ? 2.158 50.25 36.281 1 89.38 477 PRO A O 1
ATOM 3707 N N . GLY A 1 478 ? 2.123 48.812 34.688 1 87.25 478 GLY A N 1
ATOM 3708 C CA . GLY A 1 478 ? 1.395 49.688 33.781 1 87.25 478 GLY A CA 1
ATOM 3709 C C . GLY A 1 478 ? -0.107 49.656 34 1 87.25 478 GLY A C 1
ATOM 3710 O O . GLY A 1 478 ? -0.848 50.438 33.406 1 87.25 478 GLY A O 1
ATOM 3711 N N . SER A 1 479 ? -0.575 48.844 34.875 1 90.94 479 SER A N 1
ATOM 3712 C CA . SER A 1 479 ? -1.993 48.719 35.219 1 90.94 479 SER A CA 1
ATOM 3713 C C . SER A 1 479 ? -2.322 49.406 36.531 1 90.94 479 SER A C 1
ATOM 3715 O O . SER A 1 479 ? -1.528 49.375 37.469 1 90.94 479 SER A O 1
ATOM 3717 N N . PRO A 1 480 ? -3.439 50.062 36.531 1 89.62 480 PRO A N 1
ATOM 3718 C CA . PRO A 1 480 ? -3.844 50.688 37.781 1 89.62 480 PRO A CA 1
ATOM 3719 C C . PRO A 1 480 ? -3.988 49.688 38.938 1 89.62 480 PRO A C 1
ATOM 3721 O O . PRO A 1 480 ? -3.795 50.031 40.094 1 89.62 480 PRO A O 1
ATOM 3724 N N . ALA A 1 481 ? -4.285 48.469 38.656 1 88.19 481 ALA A N 1
ATOM 3725 C CA . ALA A 1 481 ? -4.449 47.438 39.656 1 88.19 481 ALA A CA 1
ATOM 3726 C C . ALA A 1 481 ? -3.096 46.875 40.094 1 88.19 481 ALA A C 1
ATOM 3728 O O . ALA A 1 481 ? -2.996 46.219 41.156 1 88.19 481 ALA A O 1
ATOM 3729 N N . GLY A 1 482 ? -2.027 47.125 39.375 1 92.81 482 GLY A N 1
ATOM 3730 C CA . GLY A 1 482 ? -0.681 46.688 39.688 1 92.81 482 GLY A CA 1
ATOM 3731 C C . GLY A 1 482 ? -0.416 45.25 39.281 1 92.81 482 GLY A C 1
ATOM 3732 O O . GLY A 1 482 ? 0.719 44.781 39.344 1 92.81 482 GLY A O 1
ATOM 3733 N N . VAL A 1 483 ? -1.446 44.594 39 1 95.19 483 VAL A N 1
ATOM 3734 C CA . VAL A 1 483 ? -1.333 43.219 38.562 1 95.19 483 VAL A CA 1
ATOM 3735 C C . VAL A 1 483 ? -2.092 43.031 37.25 1 95.19 483 VAL A C 1
ATOM 3737 O O . VAL A 1 483 ? -2.943 43.844 36.906 1 95.19 483 VAL A O 1
ATOM 3740 N N . GLN A 1 484 ? -1.75 41.969 36.531 1 95.44 484 GLN A N 1
ATOM 3741 C CA . GLN A 1 484 ? -2.465 41.688 35.281 1 95.44 484 GLN A CA 1
ATOM 3742 C C . GLN A 1 484 ? -3.865 41.125 35.594 1 95.44 484 GLN A C 1
ATOM 3744 O O . GLN A 1 484 ? -4.035 40.25 36.406 1 95.44 484 GLN A O 1
ATOM 3749 N N . THR A 1 485 ? -4.859 41.719 35.031 1 96.56 485 THR A N 1
ATOM 3750 C CA . THR A 1 485 ? -6.25 41.312 35.188 1 96.56 485 THR A CA 1
ATOM 3751 C C . THR A 1 485 ? -6.898 41.031 33.844 1 96.56 485 THR A C 1
ATOM 3753 O O . THR A 1 485 ? -6.281 41.25 32.781 1 96.56 485 THR A O 1
ATOM 3756 N N . VAL A 1 486 ? -8.117 40.469 33.906 1 96.94 486 VAL A N 1
ATOM 3757 C CA . VAL A 1 486 ? -8.875 40.219 32.688 1 96.94 486 VAL A CA 1
ATOM 3758 C C . VAL A 1 486 ? -10.273 40.812 32.812 1 96.94 486 VAL A C 1
ATOM 3760 O O . VAL A 1 486 ? -10.781 40.969 33.938 1 96.94 486 VAL A O 1
ATOM 3763 N N . SER A 1 487 ? -10.82 41.188 31.734 1 97 487 SER A N 1
ATOM 3764 C CA . SER A 1 487 ? -12.219 41.594 31.609 1 97 487 SER A CA 1
ATOM 3765 C C . SER A 1 487 ? -13.016 40.562 30.812 1 97 487 SER A C 1
ATOM 3767 O O . SER A 1 487 ? -12.5 40 29.844 1 97 487 SER A O 1
ATOM 3769 N N . VAL A 1 488 ? -14.25 40.375 31.234 1 97.12 488 VAL A N 1
ATOM 3770 C CA . VAL A 1 488 ? -15.008 39.281 30.609 1 97.12 488 VAL A CA 1
ATOM 3771 C C . VAL A 1 488 ? -16.406 39.781 30.219 1 97.12 488 VAL A C 1
ATOM 3773 O O . VAL A 1 488 ? -17.062 40.5 31 1 97.12 488 VAL A O 1
ATOM 3776 N N . GLY A 1 489 ? -16.766 39.531 28.984 1 96.75 489 GLY A N 1
ATOM 3777 C CA . GLY A 1 489 ? -18.125 39.688 28.531 1 96.75 489 GLY A CA 1
ATOM 3778 C C . GLY A 1 489 ? -18.875 38.375 28.438 1 96.75 489 GLY A C 1
ATOM 3779 O O . GLY A 1 489 ? -18.359 37.406 27.875 1 96.75 489 GLY A O 1
ATOM 3780 N N . VAL A 1 490 ? -20.094 38.281 29.016 1 97.38 490 VAL A N 1
ATOM 3781 C CA . VAL A 1 490 ? -20.859 37.062 29.062 1 97.38 490 VAL A CA 1
ATOM 3782 C C . VAL A 1 490 ? -22.156 37.219 28.266 1 97.38 490 VAL A C 1
ATOM 3784 O O . VAL A 1 490 ? -22.812 38.25 28.344 1 97.38 490 VAL A O 1
ATOM 3787 N N . ALA A 1 491 ? -22.406 36.219 27.453 1 96.38 491 ALA A N 1
ATOM 3788 C CA . ALA A 1 491 ? -23.672 36.156 26.734 1 96.38 491 ALA A CA 1
ATOM 3789 C C . ALA A 1 491 ? -24.25 34.75 26.781 1 96.38 491 ALA A C 1
ATOM 3791 O O . ALA A 1 491 ? -23.5 33.781 26.828 1 96.38 491 ALA A O 1
ATOM 3792 N N . GLY A 1 492 ? -25.531 34.625 26.828 1 94.81 492 GLY A N 1
ATOM 3793 C CA . GLY A 1 492 ? -26.219 33.344 26.812 1 94.81 492 GLY A CA 1
ATOM 3794 C C . GLY A 1 492 ? -27.641 33.438 26.281 1 94.81 492 GLY A C 1
ATOM 3795 O O . GLY A 1 492 ? -28.328 34.406 26.516 1 94.81 492 GLY A O 1
ATOM 3796 N N . LEU A 1 493 ? -27.969 32.5 25.547 1 93.5 493 LEU A N 1
ATOM 3797 C CA . LEU A 1 493 ? -29.344 32.469 25.031 1 93.5 493 LEU A CA 1
ATOM 3798 C C . LEU A 1 493 ? -29.719 31.078 24.531 1 93.5 493 LEU A C 1
ATOM 3800 O O . LEU A 1 493 ? -28.859 30.203 24.469 1 93.5 493 LEU A O 1
ATOM 3804 N N . VAL A 1 494 ? -30.938 30.875 24.344 1 95 494 VAL A N 1
ATOM 3805 C CA . VAL A 1 494 ? -31.453 29.703 23.625 1 95 494 VAL A CA 1
ATOM 3806 C C . VAL A 1 494 ? -31.641 30.047 22.141 1 95 494 VAL A C 1
ATOM 3808 O O . VAL A 1 494 ? -32.406 30.953 21.797 1 95 494 VAL A O 1
ATOM 3811 N N . PRO A 1 495 ? -30.812 29.328 21.328 1 94.25 495 PRO A N 1
ATOM 3812 C CA . PRO A 1 495 ? -30.922 29.656 19.891 1 94.25 495 PRO A CA 1
ATOM 3813 C C . PRO A 1 495 ? -32.344 29.594 19.375 1 94.25 495 PRO A C 1
ATOM 3815 O O . PRO A 1 495 ? -33.094 28.656 19.688 1 94.25 495 PRO A O 1
ATOM 3818 N N . GLN A 1 496 ? -32.75 30.656 18.75 1 89.5 496 GLN A N 1
ATOM 3819 C CA . GLN A 1 496 ? -34.062 30.688 18.094 1 89.5 496 GLN A CA 1
ATOM 3820 C C . GLN A 1 496 ? -33.938 30.5 16.594 1 89.5 496 GLN A C 1
ATOM 3822 O O . GLN A 1 496 ? -32.844 30.609 16.031 1 89.5 496 GLN A O 1
ATOM 3827 N N . ASP A 1 497 ? -35 30.203 15.93 1 85.69 497 ASP A N 1
ATOM 3828 C CA . ASP A 1 497 ? -35.031 29.984 14.484 1 85.69 497 ASP A CA 1
ATOM 3829 C C . ASP A 1 497 ? -34.562 31.234 13.75 1 85.69 497 ASP A C 1
ATOM 3831 O O . ASP A 1 497 ? -34.969 32.344 14.07 1 85.69 497 ASP A O 1
ATOM 3835 N N . GLY A 1 498 ? -33.594 31.125 12.93 1 84.31 498 GLY A N 1
ATOM 3836 C CA . GLY A 1 498 ? -33.094 32.219 12.117 1 84.31 498 GLY A CA 1
ATOM 3837 C C . GLY A 1 498 ? -31.891 32.906 12.695 1 84.31 498 GLY A C 1
ATOM 3838 O O . GLY A 1 498 ? -31.234 33.719 12.016 1 84.31 498 GLY A O 1
ATOM 3839 N N . GLN A 1 499 ? -31.594 32.656 13.961 1 87.69 499 GLN A N 1
ATOM 3840 C CA . GLN A 1 499 ? -30.422 33.25 14.578 1 87.69 499 GLN A CA 1
ATOM 3841 C C . GLN A 1 499 ? -29.156 32.469 14.195 1 87.69 499 GLN A C 1
ATOM 3843 O O . GLN A 1 499 ? -29.219 31.297 13.844 1 87.69 499 GLN A O 1
ATOM 3848 N N . GLN A 1 500 ? -28.109 33.25 14.203 1 90.38 500 GLN A N 1
ATOM 3849 C CA . GLN A 1 500 ? -26.812 32.656 13.875 1 90.38 500 GLN A CA 1
ATOM 3850 C C . GLN A 1 500 ? -25.891 32.688 15.086 1 90.38 500 GLN A C 1
ATOM 3852 O O . GLN A 1 500 ? -25.984 33.562 15.945 1 90.38 500 GLN A O 1
ATOM 3857 N N . ALA A 1 501 ? -24.984 31.734 15.055 1 91.88 501 ALA A N 1
ATOM 3858 C CA . ALA A 1 501 ? -24.047 31.562 16.156 1 91.88 501 ALA A CA 1
ATOM 3859 C C . ALA A 1 501 ? -23.219 32.844 16.359 1 91.88 501 ALA A C 1
ATOM 3861 O O . ALA A 1 501 ? -22.859 33.188 17.5 1 91.88 501 ALA A O 1
ATOM 3862 N N . MET A 1 502 ? -22.938 33.562 15.312 1 85.69 502 MET A N 1
ATOM 3863 C CA . MET A 1 502 ? -22.078 34.75 15.367 1 85.69 502 MET A CA 1
ATOM 3864 C C . MET A 1 502 ? -22.766 35.875 16.141 1 85.69 502 MET A C 1
ATOM 3866 O O . MET A 1 502 ? -22.094 36.781 16.656 1 85.69 502 MET A O 1
ATOM 3870 N N . GLU A 1 503 ? -24.047 35.844 16.25 1 86.56 503 GLU A N 1
ATOM 3871 C CA . GLU A 1 503 ? -24.781 36.812 17.047 1 86.56 503 GLU A CA 1
ATOM 3872 C C . GLU A 1 503 ? -24.406 36.719 18.531 1 86.56 503 GLU A C 1
ATOM 3874 O O . GLU A 1 503 ? -24.312 37.719 19.219 1 86.56 503 GLU A O 1
ATOM 3879 N N . LEU A 1 504 ? -24.25 35.5 18.938 1 92.12 504 LEU A N 1
ATOM 3880 C CA . LEU A 1 504 ? -23.828 35.281 20.312 1 92.12 504 LEU A CA 1
ATOM 3881 C C . LEU A 1 504 ? -22.469 35.906 20.578 1 92.12 504 LEU A C 1
ATOM 3883 O O . LEU A 1 504 ? -22.25 36.5 21.641 1 92.12 504 LEU A O 1
ATOM 3887 N N . VAL A 1 505 ? -21.578 35.844 19.609 1 90.69 505 VAL A N 1
ATOM 3888 C CA . VAL A 1 505 ? -20.25 36.438 19.719 1 90.69 505 VAL A CA 1
ATOM 3889 C C . VAL A 1 505 ? -20.344 37.938 19.766 1 90.69 505 VAL A C 1
ATOM 3891 O O . VAL A 1 505 ? -19.656 38.594 20.562 1 90.69 505 VAL A O 1
ATOM 3894 N N . THR A 1 506 ? -21.188 38.469 18.984 1 85.31 506 THR A N 1
ATOM 3895 C CA . THR A 1 506 ? -21.375 39.938 18.938 1 85.31 506 THR A CA 1
ATOM 3896 C C . THR A 1 506 ? -21.906 40.438 20.266 1 85.31 506 THR A C 1
ATOM 3898 O O . THR A 1 506 ? -21.453 41.469 20.75 1 85.31 506 THR A O 1
ATOM 3901 N N . ILE A 1 507 ? -22.828 39.719 20.812 1 90.81 507 ILE A N 1
ATOM 3902 C CA . ILE A 1 507 ? -23.422 40.094 22.078 1 90.81 507 ILE A CA 1
ATOM 3903 C C . ILE A 1 507 ? -22.375 40.031 23.188 1 90.81 507 ILE A C 1
ATOM 3905 O O . ILE A 1 507 ? -22.266 40.938 24.016 1 90.81 507 ILE A O 1
ATOM 3909 N N . ALA A 1 508 ? -21.672 39 23.203 1 93.12 508 ALA A N 1
ATOM 3910 C CA . ALA A 1 508 ? -20.609 38.844 24.203 1 93.12 508 ALA A CA 1
ATOM 3911 C C . ALA A 1 508 ? -19.547 39.938 24.047 1 93.12 508 ALA A C 1
ATOM 3913 O O . ALA A 1 508 ? -19 40.438 25.031 1 93.12 508 ALA A O 1
ATOM 3914 N N . ASP A 1 509 ? -19.203 40.25 22.828 1 86.75 509 ASP A N 1
ATOM 3915 C CA . ASP A 1 509 ? -18.203 41.281 22.516 1 86.75 509 ASP A CA 1
ATOM 3916 C C . ASP A 1 509 ? -18.641 42.656 23.031 1 86.75 509 ASP A C 1
ATOM 3918 O O . ASP A 1 509 ? -17.828 43.438 23.531 1 86.75 509 ASP A O 1
ATOM 3922 N N . MET A 1 510 ? -19.906 42.906 22.844 1 86 510 MET A N 1
ATOM 3923 C CA . MET A 1 510 ? -20.453 44.156 23.344 1 86 510 MET A CA 1
ATOM 3924 C C . MET A 1 510 ? -20.375 44.219 24.875 1 86 510 MET A C 1
ATOM 3926 O O . MET A 1 510 ? -20.047 45.281 25.438 1 86 510 MET A O 1
ATOM 3930 N N . ALA A 1 511 ? -20.672 43.156 25.484 1 93.12 511 ALA A N 1
ATOM 3931 C CA . ALA A 1 511 ? -20.547 43.062 26.938 1 93.12 511 ALA A CA 1
ATOM 3932 C C . ALA A 1 511 ? -19.109 43.25 27.375 1 93.12 511 ALA A C 1
ATOM 3934 O O . ALA A 1 511 ? -18.844 43.906 28.391 1 93.12 511 ALA A O 1
ATOM 3935 N N . LEU A 1 512 ? -18.219 42.688 26.672 1 91.94 512 LEU A N 1
ATOM 3936 C CA . LEU A 1 512 ? -16.797 42.844 26.984 1 91.94 512 LEU A CA 1
ATOM 3937 C C . LEU A 1 512 ? -16.375 44.312 26.859 1 91.94 512 LEU A C 1
ATOM 3939 O O . LEU A 1 512 ? -15.602 44.781 27.672 1 91.94 512 LEU A O 1
ATOM 3943 N N . TYR A 1 513 ? -16.844 44.938 25.797 1 85.56 513 TYR A N 1
ATOM 3944 C CA . TYR A 1 513 ? -16.547 46.344 25.609 1 85.56 513 TYR A CA 1
ATOM 3945 C C . TYR A 1 513 ? -17.016 47.188 26.797 1 85.56 513 TYR A C 1
ATOM 3947 O O . TYR A 1 513 ? -16.312 48.062 27.25 1 85.56 513 TYR A O 1
ATOM 3955 N N . ARG A 1 514 ? -18.172 46.875 27.281 1 91.25 514 ARG A N 1
ATOM 3956 C CA . ARG A 1 514 ? -18.719 47.562 28.438 1 91.25 514 ARG A CA 1
ATOM 3957 C C . ARG A 1 514 ? -17.875 47.312 29.672 1 91.25 514 ARG A C 1
ATOM 3959 O O . ARG A 1 514 ? -17.656 48.188 30.5 1 91.25 514 ARG A O 1
ATOM 3966 N N . ALA A 1 515 ? -17.406 46.156 29.812 1 94.12 515 ALA A N 1
ATOM 3967 C CA . ALA A 1 515 ? -16.562 45.812 30.938 1 94.12 515 ALA A CA 1
ATOM 3968 C C . ALA A 1 515 ? -15.281 46.656 30.938 1 94.12 515 ALA A C 1
ATOM 3970 O O . ALA A 1 515 ? -14.836 47.094 32 1 94.12 515 ALA A O 1
ATOM 3971 N N . LYS A 1 516 ? -14.664 46.75 29.766 1 88.94 516 LYS A N 1
ATOM 3972 C CA . LYS A 1 516 ? -13.461 47.562 29.625 1 88.94 516 LYS A CA 1
ATOM 3973 C C . LYS A 1 516 ? -13.75 49.031 29.922 1 88.94 516 LYS A C 1
ATOM 3975 O O . LYS A 1 516 ? -12.953 49.719 30.594 1 88.94 516 LYS A O 1
ATOM 3980 N N . ASP A 1 517 ? -14.898 49.5 29.5 1 87.06 517 ASP A N 1
ATOM 3981 C CA . ASP A 1 517 ? -15.281 50.906 29.641 1 87.06 517 ASP A CA 1
ATOM 3982 C C . ASP A 1 517 ? -15.617 51.25 31.094 1 87.06 517 ASP A C 1
ATOM 3984 O O . ASP A 1 517 ? -15.438 52.375 31.531 1 87.06 517 ASP A O 1
ATOM 3988 N N . LEU A 1 518 ? -16.109 50.281 31.828 1 92.75 518 LEU A N 1
ATOM 3989 C CA . LEU A 1 518 ? -16.531 50.469 33.219 1 92.75 518 LEU A CA 1
ATOM 3990 C C . LEU A 1 518 ? -15.367 50.344 34.188 1 92.75 518 LEU A C 1
ATOM 3992 O O . LEU A 1 518 ? -15.562 50.281 35.406 1 92.75 518 LEU A O 1
ATOM 3996 N N . GLY A 1 519 ? -14.117 50.25 33.688 1 91.75 519 GLY A N 1
ATOM 3997 C CA . GLY A 1 519 ? -12.969 50.281 34.562 1 91.75 519 GLY A CA 1
ATOM 3998 C C . GLY A 1 519 ? -12.133 49 34.5 1 91.75 519 GLY A C 1
ATOM 3999 O O . GLY A 1 519 ? -11.117 48.906 35.188 1 91.75 519 GLY A O 1
ATOM 4000 N N . ARG A 1 520 ? -12.539 48.031 33.75 1 93.31 520 ARG A N 1
ATOM 4001 C CA . ARG A 1 520 ? -11.797 46.812 33.5 1 93.31 520 ARG A CA 1
ATOM 4002 C C . ARG A 1 520 ? -11.773 45.906 34.75 1 93.31 520 ARG A C 1
ATOM 4004 O O . ARG A 1 520 ? -12.367 46.281 35.781 1 93.31 520 ARG A O 1
ATOM 4011 N N . ASN A 1 521 ? -11.328 44.719 34.688 1 95 521 ASN A N 1
ATOM 4012 C CA . ASN A 1 521 ? -11.258 43.75 35.75 1 95 521 ASN A CA 1
ATOM 4013 C C . ASN A 1 521 ? -12.641 43.438 36.312 1 95 521 ASN A C 1
ATOM 4015 O O . ASN A 1 521 ? -12.859 43.531 37.531 1 95 521 ASN A O 1
ATOM 4019 N N . ARG A 1 522 ? -13.492 43.156 35.469 1 96.12 522 ARG A N 1
ATOM 4020 C CA . ARG A 1 522 ? -14.852 42.844 35.906 1 96.12 522 ARG A CA 1
ATOM 4021 C C . ARG A 1 522 ? -15.578 41.969 34.875 1 96.12 522 ARG A C 1
ATOM 4023 O O . ARG A 1 522 ? -15.109 41.812 33.75 1 96.12 522 ARG A O 1
ATOM 4030 N N . VAL A 1 523 ? -16.688 41.469 35.281 1 97.81 523 VAL A N 1
ATOM 4031 C CA . VAL A 1 523 ? -17.562 40.688 34.438 1 97.81 523 VAL A CA 1
ATOM 4032 C C . VAL A 1 523 ? -18.828 41.469 34.125 1 97.81 523 VAL A C 1
ATOM 4034 O O . VAL A 1 523 ? -19.422 42.062 35 1 97.81 523 VAL A O 1
ATOM 4037 N N . VAL A 1 524 ? -19.156 41.531 32.844 1 97.56 524 VAL A N 1
ATOM 4038 C CA . VAL A 1 524 ? -20.391 42.188 32.438 1 97.56 524 VAL A CA 1
ATOM 4039 C C . VAL A 1 524 ? -21.266 41.219 31.641 1 97.56 524 VAL A C 1
ATOM 4041 O O . VAL A 1 524 ? -20.781 40.562 30.719 1 97.56 524 VAL A O 1
ATOM 4044 N N . VAL A 1 525 ? -22.469 41.094 32.031 1 96.62 525 VAL A N 1
ATOM 4045 C CA . VAL A 1 525 ? -23.422 40.219 31.359 1 96.62 525 VAL A CA 1
ATOM 4046 C C . VAL A 1 525 ? -24.25 41 30.359 1 96.62 525 VAL A C 1
ATOM 4048 O O . VAL A 1 525 ? -24.641 42.156 30.641 1 96.62 525 VAL A O 1
ATOM 4051 N N . ALA A 1 526 ? -24.359 40.438 29.188 1 89.94 526 ALA A N 1
ATOM 4052 C CA . ALA A 1 526 ? -25.156 41.094 28.156 1 89.94 526 ALA A CA 1
ATOM 4053 C C . ALA A 1 526 ? -26.641 41.094 28.516 1 89.94 526 ALA A C 1
ATOM 4055 O O . ALA A 1 526 ? -27.125 40.125 29.125 1 89.94 526 ALA A O 1
ATOM 4056 N N . MET B 1 1 ? 28.109 35.688 58.281 1 20.08 1 MET B N 1
ATOM 4057 C CA . MET B 1 1 ? 28.156 35.625 56.844 1 20.08 1 MET B CA 1
ATOM 4058 C C . MET B 1 1 ? 27.141 34.625 56.281 1 20.08 1 MET B C 1
ATOM 4060 O O . MET B 1 1 ? 27.031 34.438 55.094 1 20.08 1 MET B O 1
ATOM 4064 N N . GLN B 1 2 ? 26.625 33.688 57.031 1 21.92 2 GLN B N 1
ATOM 4065 C CA . GLN B 1 2 ? 26.203 32.344 56.75 1 21.92 2 GLN B CA 1
ATOM 4066 C C . GLN B 1 2 ? 24.828 32.312 56.094 1 21.92 2 GLN B C 1
ATOM 4068 O O . GLN B 1 2 ? 23.859 31.859 56.719 1 21.92 2 GLN B O 1
ATOM 4073 N N . GLU B 1 3 ? 24.406 33.219 55.281 1 21.59 3 GLU B N 1
ATOM 4074 C CA . GLU B 1 3 ? 23.016 33.656 55.125 1 21.59 3 GLU B CA 1
ATOM 4075 C C . GLU B 1 3 ? 22.188 32.625 54.375 1 21.59 3 GLU B C 1
ATOM 4077 O O . GLU B 1 3 ? 21 32.438 54.656 1 21.59 3 GLU B O 1
ATOM 4082 N N . LEU B 1 4 ? 22.641 31.953 53.219 1 21.5 4 LEU B N 1
ATOM 4083 C CA . LEU B 1 4 ? 21.938 32.094 51.938 1 21.5 4 LEU B CA 1
ATOM 4084 C C . LEU B 1 4 ? 20.891 31.016 51.781 1 21.5 4 LEU B C 1
ATOM 4086 O O . LEU B 1 4 ? 19.984 31.125 50.938 1 21.5 4 LEU B O 1
ATOM 4090 N N . SER B 1 5 ? 20.953 29.734 52.219 1 23.06 5 SER B N 1
ATOM 4091 C CA . SER B 1 5 ? 20.734 28.594 51.344 1 23.06 5 SER B CA 1
ATOM 4092 C C . SER B 1 5 ? 19.25 28.25 51.219 1 23.06 5 SER B C 1
ATOM 4094 O O . SER B 1 5 ? 18.719 27.531 52.062 1 23.06 5 SER B O 1
ATOM 4096 N N . ARG B 1 6 ? 18.25 29.141 50.906 1 26.67 6 ARG B N 1
ATOM 4097 C CA . ARG B 1 6 ? 16.828 28.938 51.094 1 26.67 6 ARG B CA 1
ATOM 4098 C C . ARG B 1 6 ? 16.266 27.953 50.062 1 26.67 6 ARG B C 1
ATOM 4100 O O . ARG B 1 6 ? 16.297 28.234 48.875 1 26.67 6 ARG B O 1
ATOM 4107 N N . GLU B 1 7 ? 16.453 26.609 50.156 1 24.08 7 GLU B N 1
ATOM 4108 C CA . GLU B 1 7 ? 16.141 25.578 49.188 1 24.08 7 GLU B CA 1
ATOM 4109 C C . GLU B 1 7 ? 14.648 25.547 48.875 1 24.08 7 GLU B C 1
ATOM 4111 O O . GLU B 1 7 ? 13.82 25.438 49.781 1 24.08 7 GLU B O 1
ATOM 4116 N N . PRO B 1 8 ? 14.102 26.125 47.719 1 23.06 8 PRO B N 1
ATOM 4117 C CA . PRO B 1 8 ? 12.695 26.328 47.375 1 23.06 8 PRO B CA 1
ATOM 4118 C C . PRO B 1 8 ? 11.953 25.031 47.094 1 23.06 8 PRO B C 1
ATOM 4120 O O . PRO B 1 8 ? 12.492 24.125 46.438 1 23.06 8 PRO B O 1
ATOM 4123 N N . SER B 1 9 ? 11.234 24.375 48.031 1 22.86 9 SER B N 1
ATOM 4124 C CA . SER B 1 9 ? 10.469 23.141 48 1 22.86 9 SER B CA 1
ATOM 4125 C C . SER B 1 9 ? 9.422 23.172 46.906 1 22.86 9 SER B C 1
ATOM 4127 O O . SER B 1 9 ? 8.555 24.031 46.875 1 22.86 9 SER B O 1
ATOM 4129 N N . VAL B 1 10 ? 9.734 22.781 45.562 1 23.7 10 VAL B N 1
ATOM 4130 C CA . VAL B 1 10 ? 8.953 22.688 44.344 1 23.7 10 VAL B CA 1
ATOM 4131 C C . VAL B 1 10 ? 7.762 21.75 44.562 1 23.7 10 VAL B C 1
ATOM 4133 O O . VAL B 1 10 ? 7.926 20.609 45 1 23.7 10 VAL B O 1
ATOM 4136 N N . GLY B 1 11 ? 6.551 22.266 44.844 1 20.2 11 GLY B N 1
ATOM 4137 C CA . GLY B 1 11 ? 5.23 21.703 45.031 1 20.2 11 GLY B CA 1
ATOM 4138 C C . GLY B 1 11 ? 4.867 20.641 44 1 20.2 11 GLY B C 1
ATOM 4139 O O . GLY B 1 11 ? 5.395 20.656 42.906 1 20.2 11 GLY B O 1
ATOM 4140 N N . THR B 1 12 ? 4.445 19.375 44.438 1 23.83 12 THR B N 1
ATOM 4141 C CA . THR B 1 12 ? 3.945 18.094 43.938 1 23.83 12 THR B CA 1
ATOM 4142 C C . THR B 1 12 ? 2.76 18.297 43 1 23.83 12 THR B C 1
ATOM 4144 O O . THR B 1 12 ? 1.706 18.781 43.438 1 23.83 12 THR B O 1
ATOM 4147 N N . ALA B 1 13 ? 2.914 18.688 41.688 1 21.12 13 ALA B N 1
ATOM 4148 C CA . ALA B 1 13 ? 1.963 18.891 40.594 1 21.12 13 ALA B CA 1
ATOM 4149 C C . ALA B 1 13 ? 1.022 17.703 40.469 1 21.12 13 ALA B C 1
ATOM 4151 O O . ALA B 1 13 ? 1.428 16.562 40.656 1 21.12 13 ALA B O 1
ATOM 4152 N N . CYS B 1 14 ? -0.389 17.891 40.281 1 21.17 14 CYS B N 1
ATOM 4153 C CA . CYS B 1 14 ? -1.746 17.375 40.156 1 21.17 14 CYS B CA 1
ATOM 4154 C C . CYS B 1 14 ? -1.856 16.422 39 1 21.17 14 CYS B C 1
ATOM 4156 O O . CYS B 1 14 ? -1.715 16.828 37.844 1 21.17 14 CYS B O 1
ATOM 4158 N N . LEU B 1 15 ? -1.357 15.188 39.062 1 23.19 15 LEU B N 1
ATOM 4159 C CA . LEU B 1 15 ? -1.559 14.133 38.062 1 23.19 15 LEU B CA 1
ATOM 4160 C C . LEU B 1 15 ? -3.045 13.875 37.844 1 23.19 15 LEU B C 1
ATOM 4162 O O . LEU B 1 15 ? -3.699 13.234 38.656 1 23.19 15 LEU B O 1
ATOM 4166 N N . ALA B 1 16 ? -3.912 14.867 37.438 1 25.84 16 ALA B N 1
ATOM 4167 C CA . ALA B 1 16 ? -5.324 14.562 37.219 1 25.84 16 ALA B CA 1
ATOM 4168 C C . ALA B 1 16 ? -5.492 13.477 36.156 1 25.84 16 ALA B C 1
ATOM 4170 O O . ALA B 1 16 ? -4.887 13.547 35.094 1 25.84 16 ALA B O 1
ATOM 4171 N N . LYS B 1 17 ? -5.863 12.195 36.531 1 29.73 17 LYS B N 1
ATOM 4172 C CA . LYS B 1 17 ? -6.273 10.969 35.844 1 29.73 17 LYS B CA 1
ATOM 4173 C C . LYS B 1 17 ? -7.434 11.242 34.875 1 29.73 17 LYS B C 1
ATOM 4175 O O . LYS B 1 17 ? -8.523 11.617 35.312 1 29.73 17 LYS B O 1
ATOM 4180 N N . GLY B 1 18 ? -7.219 11.898 33.688 1 24.23 18 GLY B N 1
ATOM 4181 C CA . GLY B 1 18 ? -8.234 12.164 32.688 1 24.23 18 GLY B CA 1
ATOM 4182 C C . GLY B 1 18 ? -8.961 10.922 32.219 1 24.23 18 GLY B C 1
ATOM 4183 O O . GLY B 1 18 ? -8.352 10.023 31.625 1 24.23 18 GLY B O 1
ATOM 4184 N N . GLU B 1 19 ? -9.898 10.406 33 1 28.03 19 GLU B N 1
ATOM 4185 C CA . GLU B 1 19 ? -10.82 9.328 32.656 1 28.03 19 GLU B CA 1
ATOM 4186 C C . GLU B 1 19 ? -11.625 9.648 31.406 1 28.03 19 GLU B C 1
ATOM 4188 O O . GLU B 1 19 ? -12.672 9.047 31.156 1 28.03 19 GLU B O 1
ATOM 4193 N N . GLY B 1 20 ? -11.203 10.531 30.531 1 25.98 20 GLY B N 1
ATOM 4194 C CA . GLY B 1 20 ? -12.086 11.031 29.5 1 25.98 20 GLY B CA 1
ATOM 4195 C C . GLY B 1 20 ? -12.492 9.969 28.484 1 25.98 20 GLY B C 1
ATOM 4196 O O . GLY B 1 20 ? -13.094 10.281 27.453 1 25.98 20 GLY B O 1
ATOM 4197 N N . GLY B 1 21 ? -12 8.727 28.562 1 28.27 21 GLY B N 1
ATOM 4198 C CA . GLY B 1 21 ? -12.117 8.008 27.297 1 28.27 21 GLY B CA 1
ATOM 4199 C C . GLY B 1 21 ? -13.523 7.504 27.031 1 28.27 21 GLY B C 1
ATOM 4200 O O . GLY B 1 21 ? -13.727 6.656 26.156 1 28.27 21 GLY B O 1
ATOM 4201 N N . ARG B 1 22 ? -14.547 7.66 27.906 1 30 22 ARG B N 1
ATOM 4202 C CA . ARG B 1 22 ? -15.727 6.82 27.719 1 30 22 ARG B CA 1
ATOM 4203 C C . ARG B 1 22 ? -16.625 7.375 26.625 1 30 22 ARG B C 1
ATOM 4205 O O . ARG B 1 22 ? -17.719 6.852 26.375 1 30 22 ARG B O 1
ATOM 4212 N N . VAL B 1 23 ? -16.469 8.57 26.188 1 28.73 23 VAL B N 1
ATOM 4213 C CA . VAL B 1 23 ? -17.656 9.078 25.5 1 28.73 23 VAL B CA 1
ATOM 4214 C C . VAL B 1 23 ? -17.812 8.359 24.156 1 28.73 23 VAL B C 1
ATOM 4216 O O . VAL B 1 23 ? -18.922 8.297 23.609 1 28.73 23 VAL B O 1
ATOM 4219 N N . ALA B 1 24 ? -16.719 8.023 23.469 1 30.48 24 ALA B N 1
ATOM 4220 C CA . ALA B 1 24 ? -16.969 7.867 22.031 1 30.48 24 ALA B CA 1
ATOM 4221 C C . ALA B 1 24 ? -17.656 6.539 21.734 1 30.48 24 ALA B C 1
ATOM 4223 O O . ALA B 1 24 ? -17.953 6.234 20.578 1 30.48 24 ALA B O 1
ATOM 4224 N N . LEU B 1 25 ? -17.797 5.676 22.734 1 29.09 25 LEU B N 1
ATOM 4225 C CA . LEU B 1 25 ? -18.203 4.344 22.312 1 29.09 25 LEU B CA 1
ATOM 4226 C C . LEU B 1 25 ? -19.703 4.316 22 1 29.09 25 LEU B C 1
ATOM 4228 O O . LEU B 1 25 ? -20.188 3.352 21.406 1 29.09 25 LEU B O 1
ATOM 4232 N N . SER B 1 26 ? -20.469 5.199 22.547 1 30.67 26 SER B N 1
ATOM 4233 C CA . SER B 1 26 ? -21.891 4.922 22.516 1 30.67 26 SER B CA 1
ATOM 4234 C C . SER B 1 26 ? -22.469 5.16 21.125 1 30.67 26 SER B C 1
ATOM 4236 O O . SER B 1 26 ? -23.547 4.645 20.781 1 30.67 26 SER B O 1
ATOM 4238 N N . SER B 1 27 ? -21.859 6.059 20.312 1 32.03 27 SER B N 1
ATOM 4239 C CA . SER B 1 27 ? -22.625 6.363 19.109 1 32.03 27 SER B CA 1
ATOM 4240 C C . SER B 1 27 ? -22.5 5.238 18.078 1 32.03 27 SER B C 1
ATOM 4242 O O . SER B 1 27 ? -23.094 5.309 17 1 32.03 27 SER B O 1
ATOM 4244 N N . VAL B 1 28 ? -21.609 4.32 18.328 1 33.06 28 VAL B N 1
ATOM 4245 C CA . VAL B 1 28 ? -21.5 3.223 17.375 1 33.06 28 VAL B CA 1
ATOM 4246 C C . VAL B 1 28 ? -22.688 2.275 17.547 1 33.06 28 VAL B C 1
ATOM 4248 O O . VAL B 1 28 ? -22.938 1.414 16.703 1 33.06 28 VAL B O 1
ATOM 4251 N N . GLU B 1 29 ? -23.391 2.238 18.656 1 33.78 29 GLU B N 1
ATOM 4252 C CA . GLU B 1 29 ? -24.453 1.249 18.828 1 33.78 29 GLU B CA 1
ATOM 4253 C C . GLU B 1 29 ? -25.625 1.562 17.922 1 33.78 29 GLU B C 1
ATOM 4255 O O . GLU B 1 29 ? -26.422 0.672 17.594 1 33.78 29 GLU B O 1
ATOM 4260 N N . ALA B 1 30 ? -26 2.836 17.75 1 36.31 30 ALA B N 1
ATOM 4261 C CA . ALA B 1 30 ? -27.328 3.135 17.219 1 36.31 30 ALA B CA 1
ATOM 4262 C C . ALA B 1 30 ? -27.453 2.666 15.773 1 36.31 30 ALA B C 1
ATOM 4264 O O . ALA B 1 30 ? -28.562 2.385 15.305 1 36.31 30 ALA B O 1
ATOM 4265 N N . SER B 1 31 ? -26.406 2.67 14.953 1 37.97 31 SER B N 1
ATOM 4266 C CA . SER B 1 31 ? -26.875 2.461 13.586 1 37.97 31 SER B CA 1
ATOM 4267 C C . SER B 1 31 ? -27.016 0.975 13.273 1 37.97 31 SER B C 1
ATOM 4269 O O . SER B 1 31 ? -26.875 0.56 12.125 1 37.97 31 SER B O 1
ATOM 4271 N N . LEU B 1 32 ? -26.781 0.112 14.164 1 38.72 32 LEU B N 1
ATOM 4272 C CA . LEU B 1 32 ? -27.172 -1.222 13.719 1 38.72 32 LEU B CA 1
ATOM 4273 C C . LEU B 1 32 ? -28.656 -1.284 13.422 1 38.72 32 LEU B C 1
ATOM 4275 O O . LEU B 1 32 ? -29.484 -1.413 14.336 1 38.72 32 LEU B O 1
ATOM 4279 N N . SER B 1 33 ? -29.203 -0.62 12.539 1 43.84 33 SER B N 1
ATOM 4280 C CA . SER B 1 33 ? -30.562 -0.885 12.094 1 43.84 33 SER B CA 1
ATOM 4281 C C . SER B 1 33 ? -30.844 -2.383 12.008 1 43.84 33 SER B C 1
ATOM 4283 O O . SER B 1 33 ? -29.953 -3.164 11.664 1 43.84 33 SER B O 1
ATOM 4285 N N . GLU B 1 34 ? -31.844 -2.963 12.516 1 52.59 34 GLU B N 1
ATOM 4286 C CA . GLU B 1 34 ? -32.312 -4.344 12.484 1 52.59 34 GLU B CA 1
ATOM 4287 C C . GLU B 1 34 ? -32.219 -4.926 11.07 1 52.59 34 GLU B C 1
ATOM 4289 O O . GLU B 1 34 ? -32.5 -4.23 10.094 1 52.59 34 GLU B O 1
ATOM 4294 N N . PRO B 1 35 ? -31.703 -6.082 11.039 1 54.19 35 PRO B N 1
ATOM 4295 C CA . PRO B 1 35 ? -31.578 -6.75 9.742 1 54.19 35 PRO B CA 1
ATOM 4296 C C . PRO B 1 35 ? -32.875 -6.688 8.922 1 54.19 35 PRO B C 1
ATOM 4298 O O . PRO B 1 35 ? -32.812 -6.586 7.695 1 54.19 35 PRO B O 1
ATOM 4301 N N . ARG B 1 36 ? -33.969 -6.668 9.672 1 55.81 36 ARG B N 1
ATOM 4302 C CA . ARG B 1 36 ? -35.25 -6.648 8.977 1 55.81 36 ARG B CA 1
ATOM 4303 C C . ARG B 1 36 ? -35.5 -5.289 8.336 1 55.81 36 ARG B C 1
ATOM 4305 O O . ARG B 1 36 ? -36.031 -5.211 7.215 1 55.81 36 ARG B O 1
ATOM 4312 N N . GLU B 1 37 ? -35.188 -4.316 9.008 1 58.75 37 GLU B N 1
ATOM 4313 C CA . GLU B 1 37 ? -35.406 -2.977 8.469 1 58.75 37 GLU B CA 1
ATOM 4314 C C . GLU B 1 37 ? -34.469 -2.707 7.289 1 58.75 37 GLU B C 1
ATOM 4316 O O . GLU B 1 37 ? -34.875 -2.086 6.305 1 58.75 37 GLU B O 1
ATOM 4321 N N . ALA B 1 38 ? -33.438 -3.393 7.348 1 60.91 38 ALA B N 1
ATOM 4322 C CA . ALA B 1 38 ? -32.469 -3.25 6.25 1 60.91 38 ALA B CA 1
ATOM 4323 C C . ALA B 1 38 ? -32.969 -3.969 4.996 1 60.91 38 ALA B C 1
ATOM 4325 O O . ALA B 1 38 ? -32.844 -3.445 3.887 1 60.91 38 ALA B O 1
ATOM 4326 N N . VAL B 1 39 ? -33.562 -5.117 5.312 1 60.84 39 VAL B N 1
ATOM 4327 C CA . VAL B 1 39 ? -34.094 -5.898 4.207 1 60.84 39 VAL B CA 1
ATOM 4328 C C . VAL B 1 39 ? -35.281 -5.168 3.602 1 60.84 39 VAL B C 1
ATOM 4330 O O . VAL B 1 39 ? -35.438 -5.125 2.379 1 60.84 39 VAL B O 1
ATOM 4333 N N . ARG B 1 40 ? -36.125 -4.727 4.426 1 59.97 40 ARG B N 1
ATOM 4334 C CA . ARG B 1 40 ? -37.312 -3.986 3.945 1 59.97 40 ARG B CA 1
ATOM 4335 C C . ARG B 1 40 ? -36.875 -2.75 3.16 1 59.97 40 ARG B C 1
ATOM 4337 O O . ARG B 1 40 ? -37.406 -2.469 2.09 1 59.97 40 ARG B O 1
ATOM 4344 N N . ASP B 1 41 ? -35.938 -2.111 3.67 1 63.12 41 ASP B N 1
ATOM 4345 C CA . ASP B 1 41 ? -35.469 -0.913 2.992 1 63.12 41 ASP B CA 1
ATOM 4346 C C . ASP B 1 41 ? -34.812 -1.262 1.654 1 63.12 41 ASP B C 1
ATOM 4348 O O . ASP B 1 41 ? -35 -0.546 0.666 1 63.12 41 ASP B O 1
ATOM 4352 N N . PHE B 1 42 ? -34.375 -2.395 1.703 1 65.31 42 PHE B N 1
ATOM 4353 C CA . PHE B 1 42 ? -33.75 -2.883 0.479 1 65.31 42 PHE B CA 1
ATOM 4354 C C . PHE B 1 42 ? -34.781 -3.236 -0.562 1 65.31 42 PHE B C 1
ATOM 4356 O O . PHE B 1 42 ? -34.688 -2.834 -1.723 1 65.31 42 PHE B O 1
ATOM 4363 N N . ALA B 1 43 ? -35.781 -3.959 -0.144 1 65.44 43 ALA B N 1
ATOM 4364 C CA . ALA B 1 43 ? -36.844 -4.359 -1.05 1 65.44 43 ALA B CA 1
ATOM 4365 C C . ALA B 1 43 ? -37.594 -3.145 -1.584 1 65.44 43 ALA B C 1
ATOM 4367 O O . ALA B 1 43 ? -37.938 -3.088 -2.77 1 65.44 43 ALA B O 1
ATOM 4368 N N . VAL B 1 44 ? -37.781 -2.246 -0.724 1 66.62 44 VAL B N 1
ATOM 4369 C CA . VAL B 1 44 ? -38.5 -1.036 -1.109 1 66.62 44 VAL B CA 1
ATOM 4370 C C . VAL B 1 44 ? -37.656 -0.239 -2.113 1 66.62 44 VAL B C 1
ATOM 4372 O O . VAL B 1 44 ? -38.188 0.323 -3.068 1 66.62 44 VAL B O 1
ATOM 4375 N N . SER B 1 45 ? -36.438 -0.315 -1.972 1 68.31 45 SER B N 1
ATOM 4376 C CA . SER B 1 45 ? -35.562 0.452 -2.848 1 68.31 45 SER B CA 1
ATOM 4377 C C . SER B 1 45 ? -35.531 -0.142 -4.25 1 68.31 45 SER B C 1
ATOM 4379 O O . SER B 1 45 ? -35.25 0.564 -5.223 1 68.31 45 SER B O 1
ATOM 4381 N N . LEU B 1 46 ? -35.938 -1.376 -4.332 1 67.75 46 LEU B N 1
ATOM 4382 C CA . LEU B 1 46 ? -35.938 -2.061 -5.621 1 67.75 46 LEU B CA 1
ATOM 4383 C C . LEU B 1 46 ? -37.219 -1.715 -6.402 1 67.75 46 LEU B C 1
ATOM 4385 O O . LEU B 1 46 ? -37.219 -1.784 -7.633 1 67.75 46 LEU B O 1
ATOM 4389 N N . TRP B 1 47 ? -38.219 -1.416 -5.664 1 72.38 47 TRP B N 1
ATOM 4390 C CA . TRP B 1 47 ? -39.5 -1.268 -6.312 1 72.38 47 TRP B CA 1
ATOM 4391 C C . TRP B 1 47 ? -39.875 0.204 -6.441 1 72.38 47 TRP B C 1
ATOM 4393 O O . TRP B 1 47 ? -40.469 0.618 -7.453 1 72.38 47 TRP B O 1
ATOM 4403 N N . ARG B 1 48 ? -39.469 0.896 -5.395 1 69.06 48 ARG B N 1
ATOM 4404 C CA . ARG B 1 48 ? -39.906 2.289 -5.395 1 69.06 48 ARG B CA 1
ATOM 4405 C C . ARG B 1 48 ? -39.25 3.068 -6.531 1 69.06 48 ARG B C 1
ATOM 4407 O O . ARG B 1 48 ? -38.031 3.232 -6.559 1 69.06 48 ARG B O 1
ATOM 4414 N N . GLY B 1 49 ? -40.031 3.398 -7.535 1 69.88 49 GLY B N 1
ATOM 4415 C CA . GLY B 1 49 ? -39.594 4.23 -8.648 1 69.88 49 GLY B CA 1
ATOM 4416 C C . GLY B 1 49 ? -38.969 3.438 -9.773 1 69.88 49 GLY B C 1
ATOM 4417 O O . GLY B 1 49 ? -38.312 4.012 -10.656 1 69.88 49 GLY B O 1
ATOM 4418 N N . ALA B 1 50 ? -39.094 2.119 -9.664 1 78.25 50 ALA B N 1
ATOM 4419 C CA . ALA B 1 50 ? -38.438 1.241 -10.633 1 78.25 50 ALA B CA 1
ATOM 4420 C C . ALA B 1 50 ? -39.031 1.462 -12.039 1 78.25 50 ALA B C 1
ATOM 4422 O O . ALA B 1 50 ? -38.312 1.251 -13.031 1 78.25 50 ALA B O 1
ATOM 4423 N N . TRP B 1 51 ? -40.188 2.051 -12.07 1 80.56 51 TRP B N 1
ATOM 4424 C CA . TRP B 1 51 ? -40.812 2.191 -13.375 1 80.56 51 TRP B CA 1
ATOM 4425 C C . TRP B 1 51 ? -41.125 3.654 -13.68 1 80.56 51 TRP B C 1
ATOM 4427 O O . TRP B 1 51 ? -41.938 3.955 -14.57 1 80.56 51 TRP B O 1
ATOM 4437 N N . SER B 1 52 ? -40.406 4.465 -12.898 1 80.94 52 SER B N 1
ATOM 4438 C CA . SER B 1 52 ? -40.656 5.895 -13.094 1 80.94 52 SER B CA 1
ATOM 4439 C C . SER B 1 52 ? -39.875 6.422 -14.297 1 80.94 52 SER B C 1
ATOM 4441 O O . SER B 1 52 ? -38.875 5.84 -14.695 1 80.94 52 SER B O 1
ATOM 4443 N N . ARG B 1 53 ? -40.406 7.453 -14.93 1 81.44 53 ARG B N 1
ATOM 4444 C CA . ARG B 1 53 ? -39.781 8.094 -16.078 1 81.44 53 ARG B CA 1
ATOM 4445 C C . ARG B 1 53 ? -38.438 8.703 -15.695 1 81.44 53 ARG B C 1
ATOM 4447 O O . ARG B 1 53 ? -37.531 8.852 -16.531 1 81.44 53 ARG B O 1
ATOM 4454 N N . GLU B 1 54 ? -38.312 8.992 -14.445 1 80.19 54 GLU B N 1
ATOM 4455 C CA . GLU B 1 54 ? -37.062 9.578 -13.977 1 80.19 54 GLU B CA 1
ATOM 4456 C C . GLU B 1 54 ? -35.938 8.539 -13.945 1 80.19 54 GLU B C 1
ATOM 4458 O O . GLU B 1 54 ? -34.781 8.859 -14.18 1 80.19 54 GLU B O 1
ATOM 4463 N N . THR B 1 55 ? -36.375 7.363 -13.75 1 84.75 55 THR B N 1
ATOM 4464 C CA . THR B 1 55 ? -35.406 6.277 -13.664 1 84.75 55 THR B CA 1
ATOM 4465 C C . THR B 1 55 ? -35 5.797 -15.055 1 84.75 55 THR B C 1
ATOM 4467 O O . THR B 1 55 ? -33.875 5.363 -15.266 1 84.75 55 THR B O 1
ATOM 4470 N N . TRP B 1 56 ? -36 5.922 -15.953 1 89.56 56 TRP B N 1
ATOM 4471 C CA . TRP B 1 56 ? -35.75 5.379 -17.281 1 89.56 56 TRP B CA 1
ATOM 4472 C C . TRP B 1 56 ? -35.688 6.496 -18.328 1 89.56 56 TRP B C 1
ATOM 4474 O O . TRP B 1 56 ? -36.625 6.676 -19.094 1 89.56 56 TRP B O 1
ATOM 4484 N N . THR B 1 57 ? -34.562 7.109 -18.375 1 88.31 57 THR B N 1
ATOM 4485 C CA . THR B 1 57 ? -34.281 8.086 -19.422 1 88.31 57 THR B CA 1
ATOM 4486 C C . THR B 1 57 ? -34.031 7.387 -20.75 1 88.31 57 THR B C 1
ATOM 4488 O O . THR B 1 57 ? -33.875 6.16 -20.812 1 88.31 57 THR B O 1
ATOM 4491 N N . ARG B 1 58 ? -34.062 8.109 -21.828 1 89.31 58 ARG B N 1
ATOM 4492 C CA . ARG B 1 58 ? -33.781 7.547 -23.141 1 89.31 58 ARG B CA 1
ATOM 4493 C C . ARG B 1 58 ? -32.438 6.844 -23.172 1 89.31 58 ARG B C 1
ATOM 4495 O O . ARG B 1 58 ? -32.281 5.754 -23.734 1 89.31 58 ARG B O 1
ATOM 4502 N N . GLY B 1 59 ? -31.516 7.414 -22.562 1 90.69 59 GLY B N 1
ATOM 4503 C CA . GLY B 1 59 ? -30.188 6.809 -22.469 1 90.69 59 GLY B CA 1
ATOM 4504 C C . GLY B 1 59 ? -30.172 5.508 -21.703 1 90.69 59 GLY B C 1
ATOM 4505 O O . GLY B 1 59 ? -29.516 4.551 -22.094 1 90.69 59 GLY B O 1
ATOM 4506 N N . ALA B 1 60 ? -30.938 5.453 -20.734 1 92.19 60 ALA B N 1
ATOM 4507 C CA . ALA B 1 60 ? -31.016 4.25 -19.906 1 92.19 60 ALA B CA 1
ATOM 4508 C C . ALA B 1 60 ? -31.672 3.107 -20.672 1 92.19 60 ALA B C 1
ATOM 4510 O O . ALA B 1 60 ? -31.266 1.952 -20.547 1 92.19 60 ALA B O 1
ATOM 4511 N N . CYS B 1 61 ? -32.625 3.406 -21.453 1 92.5 61 CYS B N 1
ATOM 4512 C CA . CYS B 1 61 ? -33.344 2.398 -22.234 1 92.5 61 CYS B CA 1
ATOM 4513 C C . CYS B 1 61 ? -32.438 1.845 -23.344 1 92.5 61 CYS B C 1
ATOM 4515 O O . CYS B 1 61 ? -32.406 0.639 -23.594 1 92.5 61 CYS B O 1
ATOM 4517 N N . VAL B 1 62 ? -31.703 2.746 -23.938 1 93.44 62 VAL B N 1
ATOM 4518 C CA . VAL B 1 62 ? -30.781 2.326 -24.969 1 93.44 62 VAL B CA 1
ATOM 4519 C C . VAL B 1 62 ? -29.703 1.431 -24.375 1 93.44 62 VAL B C 1
ATOM 4521 O O . VAL B 1 62 ? -29.328 0.418 -24.969 1 93.44 62 VAL B O 1
ATOM 4524 N N . ARG B 1 63 ? -29.266 1.793 -23.25 1 92.88 63 ARG B N 1
ATOM 4525 C CA . ARG B 1 63 ? -28.25 0.989 -22.578 1 92.88 63 ARG B CA 1
ATOM 4526 C C . ARG B 1 63 ? -28.781 -0.399 -22.234 1 92.88 63 ARG B C 1
ATOM 4528 O O . ARG B 1 63 ? -28.062 -1.394 -22.359 1 92.88 63 ARG B O 1
ATOM 4535 N N . LEU B 1 64 ? -29.969 -0.45 -21.812 1 94.94 64 LEU B N 1
ATOM 4536 C CA . LEU B 1 64 ? -30.594 -1.729 -21.5 1 94.94 64 LEU B CA 1
ATOM 4537 C C . LEU B 1 64 ? -30.719 -2.594 -22.75 1 94.94 64 LEU B C 1
ATOM 4539 O O . LEU B 1 64 ? -30.453 -3.797 -22.719 1 94.94 64 LEU B O 1
ATOM 4543 N N . ALA B 1 65 ? -31.078 -1.976 -23.828 1 95 65 ALA B N 1
ATOM 4544 C CA . ALA B 1 65 ? -31.219 -2.691 -25.094 1 95 65 ALA B CA 1
ATOM 4545 C C . ALA B 1 65 ? -29.875 -3.211 -25.594 1 95 65 ALA B C 1
ATOM 4547 O O . ALA B 1 65 ? -29.766 -4.352 -26.047 1 95 65 ALA B O 1
ATOM 4548 N N . ILE B 1 66 ? -28.922 -2.412 -25.516 1 95.12 66 ILE B N 1
ATOM 4549 C CA . ILE B 1 66 ? -27.578 -2.811 -25.922 1 95.12 66 ILE B CA 1
ATOM 4550 C C . ILE B 1 66 ? -27.094 -3.949 -25.031 1 95.12 66 ILE B C 1
ATOM 4552 O O . ILE B 1 66 ? -26.5 -4.914 -25.531 1 95.12 66 ILE B O 1
ATOM 4556 N N . SER B 1 67 ? -27.359 -3.775 -23.766 1 96.12 67 SER B N 1
ATOM 4557 C CA . SER B 1 67 ? -26.969 -4.816 -22.828 1 96.12 67 SER B CA 1
ATOM 4558 C C . SER B 1 67 ? -27.641 -6.145 -23.156 1 96.12 67 SER B C 1
ATOM 4560 O O . SER B 1 67 ? -27.047 -7.207 -23.016 1 96.12 67 SER B O 1
ATOM 4562 N N . PHE B 1 68 ? -28.859 -6.074 -23.594 1 96.56 68 PHE B N 1
ATOM 4563 C CA . PHE B 1 68 ? -29.578 -7.277 -23.969 1 96.56 68 PHE B CA 1
ATOM 4564 C C . PHE B 1 68 ? -28.906 -7.98 -25.141 1 96.56 68 PHE B C 1
ATOM 4566 O O . PHE B 1 68 ? -28.688 -9.195 -25.109 1 96.56 68 PHE B O 1
ATOM 4573 N N . VAL B 1 69 ? -28.531 -7.262 -26.109 1 95.5 69 VAL B N 1
ATOM 4574 C CA . VAL B 1 69 ? -27.891 -7.809 -27.312 1 95.5 69 VAL B CA 1
ATOM 4575 C C . VAL B 1 69 ? -26.547 -8.414 -26.938 1 95.5 69 VAL B C 1
ATOM 4577 O O . VAL B 1 69 ? -26.203 -9.508 -27.391 1 95.5 69 VAL B O 1
ATOM 4580 N N . VAL B 1 70 ? -25.812 -7.719 -26.156 1 94.81 70 VAL B N 1
ATOM 4581 C CA . VAL B 1 70 ? -24.484 -8.18 -25.75 1 94.81 70 VAL B CA 1
ATOM 4582 C C . VAL B 1 70 ? -24.625 -9.477 -24.953 1 94.81 70 VAL B C 1
ATOM 4584 O O . VAL B 1 70 ? -23.891 -10.438 -25.203 1 94.81 70 VAL B O 1
ATOM 4587 N N . LEU B 1 71 ? -25.547 -9.469 -24.062 1 96 71 LEU B N 1
ATOM 4588 C CA . LEU B 1 71 ? -25.719 -10.641 -23.219 1 96 71 LEU B CA 1
ATOM 4589 C C . LEU B 1 71 ? -26.203 -11.836 -24.031 1 96 71 LEU B C 1
ATOM 4591 O O . LEU B 1 71 ? -25.719 -12.953 -23.844 1 96 71 LEU B O 1
ATOM 4595 N N . ALA B 1 72 ? -27.172 -11.602 -24.891 1 95.5 72 ALA B N 1
ATOM 4596 C CA . ALA B 1 72 ? -27.688 -12.68 -25.734 1 95.5 72 ALA B CA 1
ATOM 4597 C C . ALA B 1 72 ? -26.609 -13.25 -26.625 1 95.5 72 ALA B C 1
ATOM 4599 O O . ALA B 1 72 ? -26.5 -14.469 -26.797 1 95.5 72 ALA B O 1
ATOM 4600 N N . THR B 1 73 ? -25.797 -12.398 -27.172 1 93.94 73 THR B N 1
ATOM 4601 C CA . THR B 1 73 ? -24.719 -12.82 -28.031 1 93.94 73 THR B CA 1
ATOM 4602 C C . THR B 1 73 ? -23.672 -13.609 -27.25 1 93.94 73 THR B C 1
ATOM 4604 O O . THR B 1 73 ? -23.203 -14.648 -27.703 1 93.94 73 THR B O 1
ATOM 4607 N N . CYS B 1 74 ? -23.328 -13.148 -26.094 1 92.44 74 CYS B N 1
ATOM 4608 C CA . CYS B 1 74 ? -22.328 -13.82 -25.25 1 92.44 74 CYS B CA 1
ATOM 4609 C C . CYS B 1 74 ? -22.844 -15.164 -24.766 1 92.44 74 CYS B C 1
ATOM 4611 O O . CYS B 1 74 ? -22.094 -16.125 -24.656 1 92.44 74 CYS B O 1
ATOM 4613 N N . SER B 1 75 ? -24.109 -15.172 -24.406 1 92.19 75 SER B N 1
ATOM 4614 C CA . SER B 1 75 ? -24.703 -16.438 -24.016 1 92.19 75 SER B CA 1
ATOM 4615 C C . SER B 1 75 ? -24.688 -17.438 -25.172 1 92.19 75 SER B C 1
ATOM 4617 O O . SER B 1 75 ? -24.344 -18.609 -24.984 1 92.19 75 SER B O 1
ATOM 4619 N N . TRP B 1 76 ? -25.016 -16.953 -26.312 1 91.19 76 TRP B N 1
ATOM 4620 C CA . TRP B 1 76 ? -25.016 -17.812 -27.5 1 91.19 76 TRP B CA 1
ATOM 4621 C C . TRP B 1 76 ? -23.609 -18.312 -27.797 1 91.19 76 TRP B C 1
ATOM 4623 O O . TRP B 1 76 ? -23.422 -19.5 -28.094 1 91.19 76 TRP B O 1
ATOM 4633 N N . LEU B 1 77 ? -22.656 -17.453 -27.75 1 87.12 77 LEU B N 1
ATOM 4634 C CA . LEU B 1 77 ? -21.266 -17.828 -27.969 1 87.12 77 LEU B CA 1
ATOM 4635 C C . LEU B 1 77 ? -20.812 -18.859 -26.938 1 87.12 77 LEU B C 1
ATOM 4637 O O . LEU B 1 77 ? -20.047 -19.781 -27.25 1 87.12 77 LEU B O 1
ATOM 4641 N N . GLY B 1 78 ? -21.203 -18.609 -25.734 1 84.12 78 GLY B N 1
ATOM 4642 C CA . GLY B 1 78 ? -20.891 -19.562 -24.688 1 84.12 78 GLY B CA 1
ATOM 4643 C C . GLY B 1 78 ? -21.438 -20.953 -24.953 1 84.12 78 GLY B C 1
ATOM 4644 O O . GLY B 1 78 ? -20.766 -21.953 -24.703 1 84.12 78 GLY B O 1
ATOM 4645 N N . ILE B 1 79 ? -22.641 -21.031 -25.469 1 85.38 79 ILE B N 1
ATOM 4646 C CA . ILE B 1 79 ? -23.297 -22.297 -25.781 1 85.38 79 ILE B CA 1
ATOM 4647 C C . ILE B 1 79 ? -22.562 -22.969 -26.938 1 85.38 79 ILE B C 1
ATOM 4649 O O . ILE B 1 79 ? -22.281 -24.172 -26.891 1 85.38 79 ILE B O 1
ATOM 4653 N N . VAL B 1 80 ? -22.203 -22.219 -27.906 1 82.06 80 VAL B N 1
ATOM 4654 C CA . VAL B 1 80 ? -21.516 -22.734 -29.078 1 82.06 80 VAL B CA 1
ATOM 4655 C C . VAL B 1 80 ? -20.156 -23.312 -28.672 1 82.06 80 VAL B C 1
ATOM 4657 O O . VAL B 1 80 ? -19.781 -24.406 -29.094 1 82.06 80 VAL B O 1
ATOM 4660 N N . LEU B 1 81 ? -19.484 -22.625 -27.828 1 74.44 81 LEU B N 1
ATOM 4661 C CA . LEU B 1 81 ? -18.172 -23.062 -27.359 1 74.44 81 LEU B CA 1
ATOM 4662 C C . LEU B 1 81 ? -18.281 -24.297 -26.5 1 74.44 81 LEU B C 1
ATOM 4664 O O . LEU B 1 81 ? -17.391 -25.156 -26.516 1 74.44 81 LEU B O 1
ATOM 4668 N N . SER B 1 82 ? -19.281 -24.406 -25.75 1 72.81 82 SER B N 1
ATOM 4669 C CA . SER B 1 82 ? -19.484 -25.547 -24.859 1 72.81 82 SER B CA 1
ATOM 4670 C C . SER B 1 82 ? -19.797 -26.812 -25.656 1 72.81 82 SER B C 1
ATOM 4672 O O . SER B 1 82 ? -19.391 -27.906 -25.25 1 72.81 82 SER B O 1
ATOM 4674 N N . HIS B 1 83 ? -20.422 -26.719 -26.688 1 68.31 83 HIS B N 1
ATOM 4675 C CA . HIS B 1 83 ? -20.812 -27.891 -27.469 1 68.31 83 HIS B CA 1
ATOM 4676 C C . HIS B 1 83 ? -19.688 -28.359 -28.375 1 68.31 83 HIS B C 1
ATOM 4678 O O . HIS B 1 83 ? -19.625 -29.531 -28.734 1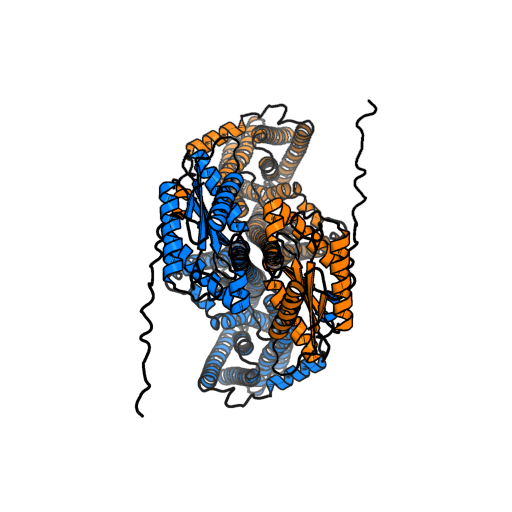 68.31 83 HIS B O 1
ATOM 4684 N N . GLN B 1 84 ? -18.828 -27.469 -28.766 1 59.41 84 GLN B N 1
ATOM 4685 C CA . GLN B 1 84 ? -17.703 -27.859 -29.594 1 59.41 84 GLN B CA 1
ATOM 4686 C C . GLN B 1 84 ? -16.672 -28.656 -28.781 1 59.41 84 GLN B C 1
ATOM 4688 O O . GLN B 1 84 ? -15.953 -29.484 -29.328 1 59.41 84 GLN B O 1
ATOM 4693 N N . SER B 1 85 ? -16.469 -28.344 -27.562 1 55.69 85 SER B N 1
ATOM 4694 C CA . SER B 1 85 ? -15.461 -29 -26.734 1 55.69 85 SER B CA 1
ATOM 4695 C C . SER B 1 85 ? -16.031 -30.203 -26.016 1 55.69 85 SER B C 1
ATOM 4697 O O . SER B 1 85 ? -15.734 -30.438 -24.844 1 55.69 85 SER B O 1
ATOM 4699 N N . GLU B 1 86 ? -16.703 -31.094 -26.766 1 57.69 86 GLU B N 1
ATOM 4700 C CA . GLU B 1 86 ? -17.312 -32.281 -26.203 1 57.69 86 GLU B CA 1
ATOM 4701 C C . GLU B 1 86 ? -18.219 -31.938 -25.016 1 57.69 86 GLU B C 1
ATOM 4703 O O . GLU B 1 86 ? -18.266 -32.656 -24.031 1 57.69 86 GLU B O 1
ATOM 4708 N N . GLY B 1 87 ? -18.906 -30.75 -25.078 1 56.47 87 GLY B N 1
ATOM 4709 C CA . GLY B 1 87 ? -19.969 -30.438 -24.141 1 56.47 87 GLY B CA 1
ATOM 4710 C C . GLY B 1 87 ? -19.5 -29.547 -23 1 56.47 87 GLY B C 1
ATOM 4711 O O . GLY B 1 87 ? -20.266 -29.281 -22.062 1 56.47 87 GLY B O 1
ATOM 4712 N N . VAL B 1 88 ? -18.219 -29.234 -22.891 1 56.75 88 VAL B N 1
ATOM 4713 C CA . VAL B 1 88 ? -17.828 -28.516 -21.672 1 56.75 88 VAL B CA 1
ATOM 4714 C C . VAL B 1 88 ? -17.438 -27.078 -22.031 1 56.75 88 VAL B C 1
ATOM 4716 O O . VAL B 1 88 ? -16.531 -26.875 -22.844 1 56.75 88 VAL B O 1
ATOM 4719 N N . ALA B 1 89 ? -18.359 -26.219 -21.719 1 64.12 89 ALA B N 1
ATOM 4720 C CA . ALA B 1 89 ? -17.984 -24.812 -21.844 1 64.12 89 ALA B CA 1
ATOM 4721 C C . ALA B 1 89 ? -16.797 -24.484 -20.938 1 64.12 89 ALA B C 1
ATOM 4723 O O . ALA B 1 89 ? -16.875 -24.672 -19.719 1 64.12 89 ALA B O 1
ATOM 4724 N N . THR B 1 90 ? -15.648 -24.016 -21.547 1 76.62 90 THR B N 1
ATOM 4725 C CA . THR B 1 90 ? -14.461 -23.688 -20.766 1 76.62 90 THR B CA 1
ATOM 4726 C C . THR B 1 90 ? -14.711 -22.453 -19.906 1 76.62 90 THR B C 1
ATOM 4728 O O . THR B 1 90 ? -14.305 -22.406 -18.75 1 76.62 90 THR B O 1
ATOM 4731 N N . ILE B 1 91 ? -15.508 -21.531 -20.438 1 86.44 91 ILE B N 1
ATOM 4732 C CA . ILE B 1 91 ? -15.844 -20.312 -19.719 1 86.44 91 ILE B CA 1
ATOM 4733 C C . ILE B 1 91 ? -17.266 -19.891 -20.047 1 86.44 91 ILE B C 1
ATOM 4735 O O . ILE B 1 91 ? -17.641 -19.781 -21.219 1 86.44 91 ILE B O 1
ATOM 4739 N N . TRP B 1 92 ? -18.078 -19.766 -19.016 1 89.5 92 TRP B N 1
ATOM 4740 C CA . TRP B 1 92 ? -19.422 -19.25 -19.219 1 89.5 92 TRP B CA 1
ATOM 4741 C C . TRP B 1 92 ? -19.438 -17.719 -19.141 1 89.5 92 TRP B C 1
ATOM 4743 O O . TRP B 1 92 ? -19.125 -17.156 -18.078 1 89.5 92 TRP B O 1
ATOM 4753 N N . LEU B 1 93 ? -19.859 -17.031 -20.078 1 90.19 93 LEU B N 1
ATOM 4754 C CA . LEU B 1 93 ? -19.609 -15.609 -20.25 1 90.19 93 LEU B CA 1
ATOM 4755 C C . LEU B 1 93 ? -20.75 -14.773 -19.672 1 90.19 93 LEU B C 1
ATOM 4757 O O . LEU B 1 93 ? -20.516 -13.695 -19.125 1 90.19 93 LEU B O 1
ATOM 4761 N N . SER B 1 94 ? -21.922 -15.156 -19.641 1 92.75 94 SER B N 1
ATOM 4762 C CA . SER B 1 94 ? -23.109 -14.328 -19.484 1 92.75 94 SER B CA 1
ATOM 4763 C C . SER B 1 94 ? -23.266 -13.859 -18.047 1 92.75 94 SER B C 1
ATOM 4765 O O . SER B 1 94 ? -23.562 -12.688 -17.797 1 92.75 94 SER B O 1
ATOM 4767 N N . ASN B 1 95 ? -23.031 -14.688 -17.031 1 95.56 95 ASN B N 1
ATOM 4768 C CA . ASN B 1 95 ? -23.297 -14.344 -15.641 1 95.56 95 ASN B CA 1
ATOM 4769 C C . ASN B 1 95 ? -22.406 -13.195 -15.164 1 95.56 95 ASN B C 1
ATOM 4771 O O . ASN B 1 95 ? -22.875 -12.266 -14.516 1 95.56 95 ASN B O 1
ATOM 4775 N N . GLY B 1 96 ? -21.141 -13.312 -15.523 1 96.12 96 GLY B N 1
ATOM 4776 C CA . GLY B 1 96 ? -20.219 -12.25 -15.141 1 96.12 96 GLY B CA 1
ATOM 4777 C C . GLY B 1 96 ? -20.578 -10.906 -15.742 1 96.12 96 GLY B C 1
ATOM 4778 O O . GLY B 1 96 ? -20.484 -9.875 -15.078 1 96.12 96 GLY B O 1
ATOM 4779 N N . ILE B 1 97 ? -20.969 -10.938 -16.938 1 96.12 97 ILE B N 1
ATOM 4780 C CA . ILE B 1 97 ? -21.328 -9.711 -17.641 1 96.12 97 ILE B CA 1
ATOM 4781 C C . ILE B 1 97 ? -22.578 -9.102 -17 1 96.12 97 ILE B C 1
ATOM 4783 O O . ILE B 1 97 ? -22.609 -7.898 -16.719 1 96.12 97 ILE B O 1
ATOM 4787 N N . LEU B 1 98 ? -23.578 -9.938 -16.797 1 96.94 98 LEU B N 1
ATOM 4788 C CA . LEU B 1 98 ? -24.812 -9.461 -16.188 1 96.94 98 LEU B CA 1
ATOM 4789 C C . LEU B 1 98 ? -24.547 -8.875 -14.797 1 96.94 98 LEU B C 1
ATOM 4791 O O . LEU B 1 98 ? -25.062 -7.812 -14.461 1 96.94 98 LEU B O 1
ATOM 4795 N N . PHE B 1 99 ? -23.766 -9.547 -14 1 97.31 99 PHE B N 1
ATOM 4796 C CA . PHE B 1 99 ? -23.406 -9.055 -12.672 1 97.31 99 PHE B CA 1
ATOM 4797 C C . PHE B 1 99 ? -22.75 -7.684 -12.75 1 97.31 99 PHE B C 1
ATOM 4799 O O . PHE B 1 99 ? -23.141 -6.762 -12.031 1 97.31 99 PHE B O 1
ATOM 4806 N N . GLY B 1 100 ? -21.766 -7.586 -13.617 1 95.44 100 GLY B N 1
ATOM 4807 C CA . GLY B 1 100 ? -21.062 -6.32 -13.789 1 95.44 100 GLY B CA 1
ATOM 4808 C C . GLY B 1 100 ? -21.984 -5.184 -14.203 1 95.44 100 GLY B C 1
ATOM 4809 O O . GLY B 1 100 ? -21.812 -4.047 -13.758 1 95.44 100 GLY B O 1
ATOM 4810 N N . LEU B 1 101 ? -22.938 -5.473 -15 1 94.94 101 LEU B N 1
ATOM 4811 C CA . LEU B 1 101 ? -23.891 -4.473 -15.469 1 94.94 101 LEU B CA 1
ATOM 4812 C C . LEU B 1 101 ? -24.828 -4.047 -14.344 1 94.94 101 LEU B C 1
ATOM 4814 O O . LEU B 1 101 ? -25.078 -2.855 -14.148 1 94.94 101 LEU B O 1
ATOM 4818 N N . VAL B 1 102 ? -25.281 -4.934 -13.555 1 94.75 102 VAL B N 1
ATOM 4819 C CA . VAL B 1 102 ? -26.312 -4.684 -12.547 1 94.75 102 VAL B CA 1
ATOM 4820 C C . VAL B 1 102 ? -25.719 -3.852 -11.414 1 94.75 102 VAL B C 1
ATOM 4822 O O . VAL B 1 102 ? -26.328 -2.865 -10.977 1 94.75 102 VAL B O 1
ATOM 4825 N N . ILE B 1 103 ? -24.516 -4.156 -10.969 1 93.56 103 ILE B N 1
ATOM 4826 C CA . ILE B 1 103 ? -23.953 -3.543 -9.773 1 93.56 103 ILE B CA 1
ATOM 4827 C C . ILE B 1 103 ? -23.609 -2.084 -10.055 1 93.56 103 ILE B C 1
ATOM 4829 O O . ILE B 1 103 ? -23.438 -1.288 -9.125 1 93.56 103 ILE B O 1
ATOM 4833 N N . THR B 1 104 ? -23.469 -1.75 -11.289 1 90.75 104 THR B N 1
ATOM 4834 C CA . THR B 1 104 ? -23.109 -0.381 -11.641 1 90.75 104 THR B CA 1
ATOM 4835 C C . THR B 1 104 ? -24.359 0.465 -11.867 1 90.75 104 THR B C 1
ATOM 4837 O O . THR B 1 104 ? -24.266 1.682 -12.047 1 90.75 104 THR B O 1
ATOM 4840 N N . GLN B 1 105 ? -25.531 -0.145 -11.852 1 90.88 105 GLN B N 1
ATOM 4841 C CA . GLN B 1 105 ? -26.797 0.56 -12.031 1 90.88 105 GLN B CA 1
ATOM 4842 C C . GLN B 1 105 ? -27.438 0.892 -10.688 1 90.88 105 GLN B C 1
ATOM 4844 O O . GLN B 1 105 ? -27.188 0.211 -9.695 1 90.88 105 GLN B O 1
ATOM 4849 N N . PRO B 1 106 ? -28.203 2.012 -10.766 1 89 106 PRO B N 1
ATOM 4850 C CA . PRO B 1 106 ? -29 2.248 -9.547 1 89 106 PRO B CA 1
ATOM 4851 C C . PRO B 1 106 ? -29.938 1.092 -9.219 1 89 106 PRO B C 1
ATOM 4853 O O . PRO B 1 106 ? -30.406 0.403 -10.125 1 89 106 PRO B O 1
ATOM 4856 N N . ARG B 1 107 ? -30.344 0.867 -8.023 1 88.19 107 ARG B N 1
ATOM 4857 C CA . ARG B 1 107 ? -31.094 -0.278 -7.527 1 88.19 107 ARG B CA 1
ATOM 4858 C C . ARG B 1 107 ? -32.469 -0.332 -8.156 1 88.19 107 ARG B C 1
ATOM 4860 O O . ARG B 1 107 ? -33.031 -1.415 -8.352 1 88.19 107 ARG B O 1
ATOM 4867 N N . GLN B 1 108 ? -32.906 0.781 -8.531 1 88.25 108 GLN B N 1
ATOM 4868 C CA . GLN B 1 108 ? -34.219 0.862 -9.133 1 88.25 108 GLN B CA 1
ATOM 4869 C C . GLN B 1 108 ? -34.281 0.129 -10.469 1 88.25 108 GLN B C 1
ATOM 4871 O O . GLN B 1 108 ? -35.344 -0.28 -10.922 1 88.25 108 GLN B O 1
ATOM 4876 N N . ARG B 1 109 ? -33.188 -0.072 -11.094 1 92.25 109 ARG B N 1
ATOM 4877 C CA . ARG B 1 109 ? -33.156 -0.669 -12.43 1 92.25 109 ARG B CA 1
ATOM 4878 C C . ARG B 1 109 ? -32.75 -2.143 -12.352 1 92.25 109 ARG B C 1
ATOM 4880 O O . ARG B 1 109 ? -32.688 -2.828 -13.375 1 92.25 109 ARG B O 1
ATOM 4887 N N . TRP B 1 110 ? -32.5 -2.713 -11.227 1 93.19 110 TRP B N 1
ATOM 4888 C CA . TRP B 1 110 ? -31.984 -4.062 -11.07 1 93.19 110 TRP B CA 1
ATOM 4889 C C . TRP B 1 110 ? -32.969 -5.102 -11.602 1 93.19 110 TRP B C 1
ATOM 4891 O O . TRP B 1 110 ? -32.562 -6.027 -12.312 1 93.19 110 TRP B O 1
ATOM 4901 N N . LEU B 1 111 ? -34.188 -4.93 -11.289 1 91.69 111 LEU B N 1
ATOM 4902 C CA . LEU B 1 111 ? -35.188 -5.902 -11.695 1 91.69 111 LEU B CA 1
ATOM 4903 C C . LEU B 1 111 ? -35.281 -5.996 -13.219 1 91.69 111 LEU B C 1
ATOM 4905 O O . LEU B 1 111 ? -35.469 -7.086 -13.766 1 91.69 111 LEU B O 1
ATOM 4909 N N . ALA B 1 112 ? -35.156 -4.848 -13.859 1 93.25 112 ALA B N 1
ATOM 4910 C CA . ALA B 1 112 ? -35.188 -4.824 -15.32 1 93.25 112 ALA B CA 1
ATOM 4911 C C . ALA B 1 112 ? -33.969 -5.547 -15.906 1 93.25 112 ALA B C 1
ATOM 4913 O O . ALA B 1 112 ? -34.094 -6.281 -16.891 1 93.25 112 ALA B O 1
ATOM 4914 N N . TYR B 1 113 ? -32.875 -5.379 -15.359 1 95.19 113 TYR B N 1
ATOM 4915 C CA . TYR B 1 113 ? -31.672 -6.016 -15.844 1 95.19 113 TYR B CA 1
ATOM 4916 C C . TYR B 1 113 ? -31.688 -7.516 -15.57 1 95.19 113 TYR B C 1
ATOM 4918 O O . TYR B 1 113 ? -31.219 -8.312 -16.391 1 95.19 113 TYR B O 1
ATOM 4926 N N . PHE B 1 114 ? -32.281 -7.918 -14.422 1 95.31 114 PHE B N 1
ATOM 4927 C CA . PHE B 1 114 ? -32.406 -9.344 -14.133 1 95.31 114 PHE B CA 1
ATOM 4928 C C . PHE B 1 114 ? -33.344 -10.008 -15.141 1 95.31 114 PHE B C 1
ATOM 4930 O O . PHE B 1 114 ? -33.031 -11.078 -15.664 1 95.31 114 PHE B O 1
ATOM 4937 N N . ALA B 1 115 ? -34.375 -9.336 -15.359 1 94.5 115 ALA B N 1
ATOM 4938 C CA . ALA B 1 115 ? -35.344 -9.852 -16.344 1 94.5 115 ALA B CA 1
ATOM 4939 C C . ALA B 1 115 ? -34.719 -9.93 -17.734 1 94.5 115 ALA B C 1
ATOM 4941 O O . ALA B 1 115 ? -34.906 -10.906 -18.453 1 94.5 115 ALA B O 1
ATOM 4942 N N . MET B 1 116 ? -34.031 -8.914 -18.031 1 95.31 116 MET B N 1
ATOM 4943 C CA . MET B 1 116 ? -33.344 -8.875 -19.312 1 95.31 116 MET B CA 1
ATOM 4944 C C . MET B 1 116 ? -32.344 -10.016 -19.422 1 95.31 116 MET B C 1
ATOM 4946 O O . MET B 1 116 ? -32.25 -10.648 -20.484 1 95.31 116 MET B O 1
ATOM 4950 N N . GLY B 1 117 ? -31.625 -10.305 -18.406 1 96.25 117 GLY B N 1
ATOM 4951 C CA . GLY B 1 117 ? -30.672 -11.406 -18.406 1 96.25 117 GLY B CA 1
ATOM 4952 C C . GLY B 1 117 ? -31.328 -12.758 -18.578 1 96.25 117 GLY B C 1
ATOM 4953 O O . GLY B 1 117 ? -30.844 -13.594 -19.344 1 96.25 117 GLY B O 1
ATOM 4954 N N . LEU B 1 118 ? -32.406 -12.938 -17.875 1 96.56 118 LEU B N 1
ATOM 4955 C CA . LEU B 1 118 ? -33.156 -14.18 -18 1 96.56 118 LEU B CA 1
ATOM 4956 C C . LEU B 1 118 ? -33.656 -14.383 -19.422 1 96.56 118 LEU B C 1
ATOM 4958 O O . LEU B 1 118 ? -33.562 -15.484 -19.969 1 96.56 118 LEU B O 1
ATOM 4962 N N . LEU B 1 119 ? -34.156 -13.344 -19.969 1 96.5 119 LEU B N 1
ATOM 4963 C CA . LEU B 1 119 ? -34.656 -13.406 -21.328 1 96.5 119 LEU B CA 1
ATOM 4964 C C . LEU B 1 119 ? -33.562 -13.656 -22.344 1 96.5 119 LEU B C 1
ATOM 4966 O O . LEU B 1 119 ? -33.719 -14.445 -23.266 1 96.5 119 LEU B O 1
ATOM 4970 N N . ALA B 1 120 ? -32.469 -12.977 -22.203 1 97 120 ALA B N 1
ATOM 4971 C CA . ALA B 1 120 ? -31.344 -13.109 -23.109 1 97 120 ALA B CA 1
ATOM 4972 C C . ALA B 1 120 ? -30.812 -14.539 -23.094 1 97 120 ALA B C 1
ATOM 4974 O O . ALA B 1 120 ? -30.562 -15.125 -24.156 1 97 120 ALA B O 1
ATOM 4975 N N . ASP B 1 121 ? -30.641 -15.102 -21.922 1 95.44 121 ASP B N 1
ATOM 4976 C CA . ASP B 1 121 ? -30.125 -16.453 -21.766 1 95.44 121 ASP B CA 1
ATOM 4977 C C . ASP B 1 121 ? -31.094 -17.484 -22.359 1 95.44 121 ASP B C 1
ATOM 4979 O O . ASP B 1 121 ? -30.672 -18.422 -23.031 1 95.44 121 ASP B O 1
ATOM 4983 N N . THR B 1 122 ? -32.375 -17.359 -22.078 1 96.31 122 THR B N 1
ATOM 4984 C CA . THR B 1 122 ? -33.375 -18.281 -22.578 1 96.31 122 THR B CA 1
ATOM 4985 C C . THR B 1 122 ? -33.438 -18.234 -24.094 1 96.31 122 THR B C 1
ATOM 4987 O O . THR B 1 122 ? -33.531 -19.281 -24.75 1 96.31 122 THR B O 1
ATOM 4990 N N . LEU B 1 123 ? -33.406 -17.016 -24.547 1 95.94 123 LEU B N 1
ATOM 4991 C CA . LEU B 1 123 ? -33.469 -16.844 -26 1 95.94 123 LEU B CA 1
ATOM 4992 C C . LEU B 1 123 ? -32.25 -17.516 -26.656 1 95.94 123 LEU B C 1
ATOM 4994 O O . LEU B 1 123 ? -32.406 -18.172 -27.703 1 95.94 123 LEU B O 1
ATOM 4998 N N . ALA B 1 124 ? -31.125 -17.312 -26.141 1 94.81 124 ALA B N 1
ATOM 4999 C CA . ALA B 1 124 ? -29.906 -17.922 -26.672 1 94.81 124 ALA B CA 1
ATOM 5000 C C . ALA B 1 124 ? -30 -19.438 -26.703 1 94.81 124 ALA B C 1
ATOM 5002 O O . ALA B 1 124 ? -29.641 -20.078 -27.688 1 94.81 124 ALA B O 1
ATOM 5003 N N . ASP B 1 125 ? -30.5 -20.047 -25.641 1 92 125 ASP B N 1
ATOM 5004 C CA . ASP B 1 125 ? -30.656 -21.484 -25.531 1 92 125 ASP B CA 1
ATOM 5005 C C . ASP B 1 125 ? -31.656 -22.016 -26.547 1 92 125 ASP B C 1
ATOM 5007 O O . ASP B 1 125 ? -31.422 -23.031 -27.219 1 92 125 ASP B O 1
ATOM 5011 N N . VAL B 1 126 ? -32.719 -21.359 -26.703 1 94 126 VAL B N 1
ATOM 5012 C CA . VAL B 1 126 ? -33.781 -21.781 -27.609 1 94 126 VAL B CA 1
ATOM 5013 C C . VAL B 1 126 ? -33.281 -21.672 -29.062 1 94 126 VAL B C 1
ATOM 5015 O O . VAL B 1 126 ? -33.562 -22.547 -29.875 1 94 126 VAL B O 1
ATOM 5018 N N . LEU B 1 127 ? -32.625 -20.609 -29.328 1 93 127 LEU B N 1
ATOM 5019 C CA . LEU B 1 127 ? -32.125 -20.391 -30.672 1 93 127 LEU B CA 1
ATOM 5020 C C . LEU B 1 127 ? -31.094 -21.438 -31.047 1 93 127 LEU B C 1
ATOM 5022 O O . LEU B 1 127 ? -30.938 -21.766 -32.219 1 93 127 LEU B O 1
ATOM 5026 N N . TYR B 1 128 ? -30.359 -21.859 -30.062 1 88.94 128 TYR B N 1
ATOM 5027 C CA . TYR B 1 128 ? -29.359 -22.891 -30.312 1 88.94 128 TYR B CA 1
ATOM 5028 C C . TYR B 1 128 ? -30.031 -24.234 -30.562 1 88.94 128 TYR B C 1
ATOM 5030 O O . TYR B 1 128 ? -29.469 -25.109 -31.234 1 88.94 128 TYR B O 1
ATOM 5038 N N . GLY B 1 129 ? -31.266 -24.547 -29.953 1 88.75 129 GLY B N 1
ATOM 5039 C CA . GLY B 1 129 ? -32 -25.766 -30.25 1 88.75 129 GLY B CA 1
ATOM 5040 C C . GLY B 1 129 ? -32.5 -26.5 -29.016 1 88.75 129 GLY B C 1
ATOM 5041 O O . GLY B 1 129 ? -33.062 -27.578 -29.125 1 88.75 129 GLY B O 1
ATOM 5042 N N . ASP B 1 130 ? -32.281 -25.984 -27.891 1 89 130 ASP B N 1
ATOM 5043 C CA . ASP B 1 130 ? -32.719 -26.641 -26.656 1 89 130 ASP B CA 1
ATOM 5044 C C . ASP B 1 130 ? -34.25 -26.453 -26.484 1 89 130 ASP B C 1
ATOM 5046 O O . ASP B 1 130 ? -34.781 -25.406 -26.844 1 89 130 ASP B O 1
ATOM 5050 N N . PRO B 1 131 ? -34.844 -27.484 -25.938 1 93.25 131 PRO B N 1
ATOM 5051 C CA . PRO B 1 131 ? -36.25 -27.312 -25.594 1 93.25 131 PRO B CA 1
ATOM 5052 C C . PRO B 1 131 ? -36.5 -26.203 -24.562 1 93.25 131 PRO B C 1
ATOM 5054 O O . PRO B 1 131 ? -35.656 -25.984 -23.688 1 93.25 131 PRO B O 1
ATOM 5057 N N . PHE B 1 132 ? -37.594 -25.531 -24.656 1 94.5 132 PHE B N 1
ATOM 5058 C CA . PHE B 1 132 ? -37.906 -24.375 -23.844 1 94.5 132 PHE B CA 1
ATOM 5059 C C . PHE B 1 132 ? -37.875 -24.734 -22.359 1 94.5 132 PHE B C 1
ATOM 5061 O O . PHE B 1 132 ? -37.406 -23.922 -21.531 1 94.5 132 PHE B O 1
ATOM 5068 N N . LYS B 1 133 ? -38.312 -25.953 -22 1 93.75 133 LYS B N 1
ATOM 5069 C CA . LYS B 1 133 ? -38.344 -26.375 -20.609 1 93.75 133 LYS B CA 1
ATOM 5070 C C . LYS B 1 133 ? -36.938 -26.453 -20.016 1 93.75 133 LYS B C 1
ATOM 5072 O O . LYS B 1 133 ? -36.75 -26.094 -18.859 1 93.75 133 LYS B O 1
ATOM 5077 N N . VAL B 1 134 ? -36.062 -26.891 -20.781 1 92.75 134 VAL B N 1
ATOM 5078 C CA . VAL B 1 134 ? -34.688 -26.969 -20.328 1 92.75 134 VAL B CA 1
ATOM 5079 C C . VAL B 1 134 ? -34.062 -25.578 -20.297 1 92.75 134 VAL B C 1
ATOM 5081 O O . VAL B 1 134 ? -33.406 -25.203 -19.312 1 92.75 134 VAL B O 1
ATOM 5084 N N . ALA B 1 135 ? -34.312 -24.812 -21.359 1 94.31 135 ALA B N 1
ATOM 5085 C CA . ALA B 1 135 ? -33.75 -23.484 -21.516 1 94.31 135 ALA B CA 1
ATOM 5086 C C . ALA B 1 135 ? -34.125 -22.578 -20.344 1 94.31 135 ALA B C 1
ATOM 5088 O O . ALA B 1 135 ? -33.281 -21.875 -19.797 1 94.31 135 ALA B O 1
ATOM 5089 N N . ILE B 1 136 ? -35.344 -22.609 -20 1 94.44 136 ILE B N 1
ATOM 5090 C CA . ILE B 1 136 ? -35.844 -21.703 -18.953 1 94.44 136 ILE B CA 1
ATOM 5091 C C . ILE B 1 136 ? -35.25 -22.125 -17.609 1 94.44 136 ILE B C 1
ATOM 5093 O O . ILE B 1 136 ? -34.969 -21.266 -16.766 1 94.44 136 ILE B O 1
ATOM 5097 N N . GLY B 1 137 ? -35.125 -23.406 -17.328 1 94 137 GLY B N 1
ATOM 5098 C CA . GLY B 1 137 ? -34.562 -23.891 -16.078 1 94 137 GLY B CA 1
ATOM 5099 C C . GLY B 1 137 ? -33.094 -23.516 -15.898 1 94 137 GLY B C 1
ATOM 5100 O O . GLY B 1 137 ? -32.688 -23.078 -14.82 1 94 137 GLY B O 1
ATOM 5101 N N . VAL B 1 138 ? -32.344 -23.719 -16.922 1 92.5 138 VAL B N 1
ATOM 5102 C CA . VAL B 1 138 ? -30.922 -23.391 -16.891 1 92.5 138 VAL B CA 1
ATOM 5103 C C . VAL B 1 138 ? -30.75 -21.875 -16.75 1 92.5 138 VAL B C 1
ATOM 5105 O O . VAL B 1 138 ? -29.891 -21.422 -15.977 1 92.5 138 VAL B O 1
ATOM 5108 N N . SER B 1 139 ? -31.547 -21.109 -17.438 1 95.06 139 SER B N 1
ATOM 5109 C CA . SER B 1 139 ? -31.484 -19.656 -17.375 1 95.06 139 SER B CA 1
ATOM 5110 C C . SER B 1 139 ? -31.875 -19.141 -15.992 1 95.06 139 SER B C 1
ATOM 5112 O O . SER B 1 139 ? -31.328 -18.125 -15.523 1 95.06 139 SER B O 1
ATOM 5114 N N . LEU B 1 140 ? -32.812 -19.812 -15.438 1 95.31 140 LEU B N 1
ATOM 5115 C CA . LEU B 1 140 ? -33.219 -19.438 -14.086 1 95.31 140 LEU B CA 1
ATOM 5116 C C . LEU B 1 140 ? -32.062 -19.672 -13.094 1 95.31 140 LEU B C 1
ATOM 5118 O O . LEU B 1 140 ? -31.844 -18.859 -12.195 1 95.31 140 LEU B O 1
ATOM 5122 N N . ALA B 1 141 ? -31.422 -20.781 -13.211 1 95.06 141 ALA B N 1
ATOM 5123 C CA . ALA B 1 141 ? -30.266 -21.062 -12.352 1 95.06 141 ALA B CA 1
ATOM 5124 C C . ALA B 1 141 ? -29.203 -19.984 -12.5 1 95.06 141 ALA B C 1
ATOM 5126 O O . ALA B 1 141 ? -28.641 -19.5 -11.508 1 95.06 141 ALA B O 1
ATOM 5127 N N . ASN B 1 142 ? -28.922 -19.562 -13.703 1 94.5 142 ASN B N 1
ATOM 5128 C CA . ASN B 1 142 ? -27.938 -18.516 -13.984 1 94.5 142 ASN B CA 1
ATOM 5129 C C . ASN B 1 142 ? -28.391 -17.172 -13.414 1 94.5 142 ASN B C 1
ATOM 5131 O O . ASN B 1 142 ? -27.578 -16.438 -12.828 1 94.5 142 ASN B O 1
ATOM 5135 N N . SER B 1 143 ? -29.641 -16.906 -13.594 1 95.06 143 SER B N 1
ATOM 5136 C CA . SER B 1 143 ? -30.156 -15.641 -13.102 1 95.06 143 SER B CA 1
ATOM 5137 C C . SER B 1 143 ? -30.125 -15.586 -11.578 1 95.06 143 SER B C 1
ATOM 5139 O O . SER B 1 143 ? -29.828 -14.539 -11 1 95.06 143 SER B O 1
ATOM 5141 N N . ILE B 1 144 ? -30.422 -16.672 -10.969 1 95.81 144 ILE B N 1
ATOM 5142 C CA . ILE B 1 144 ? -30.406 -16.75 -9.516 1 95.81 144 ILE B CA 1
ATOM 5143 C C . ILE B 1 144 ? -28.984 -16.469 -9.008 1 95.81 144 ILE B C 1
ATOM 5145 O O . ILE B 1 144 ? -28.797 -15.836 -7.973 1 95.81 144 ILE B O 1
ATOM 5149 N N . GLU B 1 145 ? -28.016 -16.953 -9.648 1 96.5 145 GLU B N 1
ATOM 5150 C CA . GLU B 1 145 ? -26.625 -16.734 -9.281 1 96.5 145 GLU B CA 1
ATOM 5151 C C . GLU B 1 145 ? -26.312 -15.242 -9.203 1 96.5 145 GLU B C 1
ATOM 5153 O O . GLU B 1 145 ? -25.719 -14.773 -8.219 1 96.5 145 GLU B O 1
ATOM 5158 N N . VAL B 1 146 ? -26.734 -14.531 -10.227 1 97.19 146 VAL B N 1
ATOM 5159 C CA . VAL B 1 146 ? -26.438 -13.109 -10.305 1 97.19 146 VAL B CA 1
ATOM 5160 C C . VAL B 1 146 ? -27.234 -12.344 -9.258 1 97.19 146 VAL B C 1
ATOM 5162 O O . VAL B 1 146 ? -26.703 -11.477 -8.562 1 97.19 146 VAL B O 1
ATOM 5165 N N . VAL B 1 147 ? -28.5 -12.711 -9.102 1 95.5 147 VAL B N 1
ATOM 5166 C CA . VAL B 1 147 ? -29.391 -12.039 -8.164 1 95.5 147 VAL B CA 1
ATOM 5167 C C . VAL B 1 147 ? -28.859 -12.211 -6.738 1 95.5 147 VAL B C 1
ATOM 5169 O O . VAL B 1 147 ? -28.703 -11.234 -6 1 95.5 147 VAL B O 1
ATOM 5172 N N . VAL B 1 148 ? -28.547 -13.414 -6.383 1 96.06 148 VAL B N 1
ATOM 5173 C CA . VAL B 1 148 ? -28.094 -13.719 -5.031 1 96.06 148 VAL B CA 1
ATOM 5174 C C . VAL B 1 148 ? -26.75 -13.039 -4.781 1 96.06 148 VAL B C 1
ATOM 5176 O O . VAL B 1 148 ? -26.516 -12.484 -3.703 1 96.06 148 VAL B O 1
ATOM 5179 N N . SER B 1 149 ? -25.875 -13.078 -5.758 1 97 149 SER B N 1
ATOM 5180 C CA . SER B 1 149 ? -24.578 -12.438 -5.629 1 97 149 SER B CA 1
ATOM 5181 C C . SER B 1 149 ? -24.719 -10.938 -5.387 1 97 149 SER B C 1
ATOM 5183 O O . SER B 1 149 ? -24.078 -10.391 -4.484 1 97 149 SER B O 1
ATOM 5185 N N . CYS B 1 150 ? -25.562 -10.281 -6.176 1 95 150 CYS B N 1
ATOM 5186 C CA . CYS B 1 150 ? -25.766 -8.844 -6.043 1 95 150 CYS B CA 1
ATOM 5187 C C . CYS B 1 150 ? -26.344 -8.5 -4.676 1 95 150 CYS B C 1
ATOM 5189 O O . CYS B 1 150 ? -25.875 -7.582 -4.008 1 95 150 CYS B O 1
ATOM 5191 N N . LEU B 1 151 ? -27.281 -9.266 -4.246 1 92.19 151 LEU B N 1
ATOM 5192 C CA . LEU B 1 151 ? -27.984 -8.977 -3 1 92.19 151 LEU B CA 1
ATOM 5193 C C . LEU B 1 151 ? -27.062 -9.195 -1.799 1 92.19 151 LEU B C 1
ATOM 5195 O O . LEU B 1 151 ? -26.984 -8.336 -0.915 1 92.19 151 LEU B O 1
ATOM 5199 N N . VAL B 1 152 ? -26.359 -10.242 -1.775 1 94.62 152 VAL B N 1
ATOM 5200 C CA . VAL B 1 152 ? -25.516 -10.586 -0.634 1 94.62 152 VAL B CA 1
ATOM 5201 C C . VAL B 1 152 ? -24.359 -9.602 -0.535 1 94.62 152 VAL B C 1
ATOM 5203 O O . VAL B 1 152 ? -24.047 -9.094 0.547 1 94.62 152 VAL B O 1
ATOM 5206 N N . LEU B 1 153 ? -23.75 -9.297 -1.623 1 95.12 153 LEU B N 1
ATOM 5207 C CA . LEU B 1 153 ? -22.562 -8.438 -1.607 1 95.12 153 LEU B CA 1
ATOM 5208 C C . LEU B 1 153 ? -22.953 -7.004 -1.247 1 95.12 153 LEU B C 1
ATOM 5210 O O . LEU B 1 153 ? -22.219 -6.332 -0.516 1 95.12 153 LEU B O 1
ATOM 5214 N N . THR B 1 154 ? -24.031 -6.535 -1.721 1 91.12 154 THR B N 1
ATOM 5215 C CA . THR B 1 154 ? -24.438 -5.168 -1.41 1 91.12 154 THR B CA 1
ATOM 5216 C C . THR B 1 154 ? -24.969 -5.074 0.017 1 91.12 154 THR B C 1
ATOM 5218 O O . THR B 1 154 ? -24.891 -4.016 0.645 1 91.12 154 THR B O 1
ATOM 5221 N N . TRP B 1 155 ? -25.516 -6.18 0.415 1 88.25 155 TRP B N 1
ATOM 5222 C CA . TRP B 1 155 ? -25.938 -6.234 1.811 1 88.25 155 TRP B CA 1
ATOM 5223 C C . TRP B 1 155 ? -24.734 -6.145 2.748 1 88.25 155 TRP B C 1
ATOM 5225 O O . TRP B 1 155 ? -24.797 -5.477 3.781 1 88.25 155 TRP B O 1
ATOM 5235 N N . TRP B 1 156 ? -23.656 -6.672 2.447 1 90.12 156 TRP B N 1
ATOM 5236 C CA . TRP B 1 156 ? -22.469 -6.742 3.297 1 90.12 156 TRP B CA 1
ATOM 5237 C C . TRP B 1 156 ? -21.625 -5.477 3.162 1 90.12 156 TRP B C 1
ATOM 5239 O O . TRP B 1 156 ? -21.031 -5.008 4.137 1 90.12 156 TRP B O 1
ATOM 5249 N N . PHE B 1 157 ? -21.5 -5.004 1.949 1 91.31 157 PHE B N 1
ATOM 5250 C CA . PHE B 1 157 ? -20.516 -3.959 1.719 1 91.31 157 PHE B CA 1
ATOM 5251 C C . PHE B 1 157 ? -21.188 -2.643 1.352 1 91.31 157 PHE B C 1
ATOM 5253 O O . PHE B 1 157 ? -20.531 -1.616 1.205 1 91.31 157 PHE B O 1
ATOM 5260 N N . GLY B 1 158 ? -22.438 -2.688 1.235 1 85.88 158 GLY B N 1
ATOM 5261 C CA . GLY B 1 158 ? -23.156 -1.477 0.879 1 85.88 158 GLY B CA 1
ATOM 5262 C C . GLY B 1 158 ? -23.172 -1.211 -0.614 1 85.88 158 GLY B C 1
ATOM 5263 O O . GLY B 1 158 ? -22.5 -1.906 -1.383 1 85.88 158 GLY B O 1
ATOM 5264 N N . TRP B 1 159 ? -24.078 -0.322 -1.12 1 85.81 159 TRP B N 1
ATOM 5265 C CA . TRP B 1 159 ? -24.156 0.143 -2.502 1 85.81 159 TRP B CA 1
ATOM 5266 C C . TRP B 1 159 ? -23.688 1.592 -2.615 1 85.81 159 TRP B C 1
ATOM 5268 O O . TRP B 1 159 ? -24 2.418 -1.753 1 85.81 159 TRP B O 1
ATOM 5278 N N . PRO B 1 160 ? -22.875 1.931 -3.598 1 87.81 160 PRO B N 1
ATOM 5279 C CA . PRO B 1 160 ? -22.375 1.176 -4.746 1 87.81 160 PRO B CA 1
ATOM 5280 C C . PRO B 1 160 ? -21.188 0.276 -4.391 1 87.81 160 PRO B C 1
ATOM 5282 O O . PRO B 1 160 ? -20.328 0.67 -3.607 1 87.81 160 PRO B O 1
ATOM 5285 N N . LEU B 1 161 ? -21.234 -0.8 -5.012 1 89.75 161 LEU B N 1
ATOM 5286 C CA . LEU B 1 161 ? -20.156 -1.772 -4.812 1 89.75 161 LEU B CA 1
ATOM 5287 C C . LEU B 1 161 ? -18.938 -1.423 -5.66 1 89.75 161 LEU B C 1
ATOM 5289 O O . LEU B 1 161 ? -19.078 -1.149 -6.855 1 89.75 161 LEU B O 1
ATOM 5293 N N . ASN B 1 162 ? -17.812 -1.385 -5.07 1 89.88 162 ASN B N 1
ATOM 5294 C CA . ASN B 1 162 ? -16.562 -1.101 -5.777 1 89.88 162 ASN B CA 1
ATOM 5295 C C . ASN B 1 162 ? -15.625 -2.303 -5.762 1 89.88 162 ASN B C 1
ATOM 5297 O O . ASN B 1 162 ? -14.961 -2.564 -4.754 1 89.88 162 ASN B O 1
ATOM 5301 N N . LEU B 1 163 ? -15.422 -2.949 -6.844 1 91.56 163 LEU B N 1
ATOM 5302 C CA . LEU B 1 163 ? -14.656 -4.188 -6.941 1 91.56 163 LEU B CA 1
ATOM 5303 C C . LEU B 1 163 ? -13.164 -3.898 -7.012 1 91.56 163 LEU B C 1
ATOM 5305 O O . LEU B 1 163 ? -12.344 -4.824 -7.02 1 91.56 163 LEU B O 1
ATOM 5309 N N . SER B 1 164 ? -12.781 -2.66 -7.066 1 86.69 164 SER B N 1
ATOM 5310 C CA . SER B 1 164 ? -11.367 -2.32 -7.094 1 86.69 164 SER B CA 1
ATOM 5311 C C . SER B 1 164 ? -10.797 -2.215 -5.68 1 86.69 164 SER B C 1
ATOM 5313 O O . SER B 1 164 ? -9.578 -2.111 -5.5 1 86.69 164 SER B O 1
ATOM 5315 N N . LYS B 1 165 ? -11.719 -2.213 -4.75 1 90 165 LYS B N 1
ATOM 5316 C CA . LYS B 1 165 ? -11.297 -2.195 -3.352 1 90 165 LYS B CA 1
ATOM 5317 C C . LYS B 1 165 ? -11.07 -3.611 -2.828 1 90 165 LYS B C 1
ATOM 5319 O O . LYS B 1 165 ? -11.789 -4.539 -3.213 1 90 165 LYS B O 1
ATOM 5324 N N . ARG B 1 166 ? -10.172 -3.799 -1.981 1 87.81 166 ARG B N 1
ATOM 5325 C CA . ARG B 1 166 ? -9.703 -5.105 -1.529 1 87.81 166 ARG B CA 1
ATOM 5326 C C . ARG B 1 166 ? -10.828 -5.891 -0.864 1 87.81 166 ARG B C 1
ATOM 5328 O O . ARG B 1 166 ? -11.086 -7.039 -1.226 1 87.81 166 ARG B O 1
ATOM 5335 N N . ARG B 1 167 ? -11.57 -5.293 0.108 1 91 167 ARG B N 1
ATOM 5336 C CA . ARG B 1 167 ? -12.547 -6.035 0.897 1 91 167 ARG B CA 1
ATOM 5337 C C . ARG B 1 167 ? -13.734 -6.473 0.037 1 91 167 ARG B C 1
ATOM 5339 O O . ARG B 1 167 ? -14.094 -7.648 0.021 1 91 167 ARG B O 1
ATOM 5346 N N . PRO B 1 168 ? -14.32 -5.543 -0.725 1 94.12 168 PRO B N 1
ATOM 5347 C CA . PRO B 1 168 ? -15.406 -5.977 -1.603 1 94.12 168 PRO B CA 1
ATOM 5348 C C . PRO B 1 168 ? -14.953 -6.984 -2.654 1 94.12 168 PRO B C 1
ATOM 5350 O O . PRO B 1 168 ? -15.703 -7.895 -3.008 1 94.12 168 PRO B O 1
ATOM 5353 N N . LEU B 1 169 ? -13.781 -6.855 -3.174 1 95.12 169 LEU B N 1
ATOM 5354 C CA . LEU B 1 169 ? -13.273 -7.781 -4.18 1 95.12 169 LEU B CA 1
ATOM 5355 C C . LEU B 1 169 ? -13.117 -9.188 -3.6 1 95.12 169 LEU B C 1
ATOM 5357 O O . LEU B 1 169 ? -13.523 -10.164 -4.23 1 95.12 169 LEU B O 1
ATOM 5361 N N . ILE B 1 170 ? -12.539 -9.273 -2.426 1 91.94 170 ILE B N 1
ATOM 5362 C CA . ILE B 1 170 ? -12.359 -10.562 -1.774 1 91.94 170 ILE B CA 1
ATOM 5363 C C . ILE B 1 170 ? -13.727 -11.172 -1.453 1 91.94 170 ILE B C 1
ATOM 5365 O O . ILE B 1 170 ? -13.922 -12.383 -1.602 1 91.94 170 ILE B O 1
ATOM 5369 N N . GLY B 1 171 ? -14.617 -10.312 -1.002 1 94.94 171 GLY B N 1
ATOM 5370 C CA . GLY B 1 171 ? -15.984 -10.781 -0.808 1 94.94 171 GLY B CA 1
ATOM 5371 C C . GLY B 1 171 ? -16.609 -11.312 -2.08 1 94.94 171 GLY B C 1
ATOM 5372 O O . GLY B 1 171 ? -17.266 -12.359 -2.064 1 94.94 171 GLY B O 1
ATOM 5373 N N . PHE B 1 172 ? -16.438 -10.602 -3.168 1 96.69 172 PHE B N 1
ATOM 5374 C CA . PHE B 1 172 ? -16.938 -11 -4.477 1 96.69 172 PHE B CA 1
ATOM 5375 C C . PHE B 1 172 ? -16.359 -12.352 -4.891 1 96.69 172 PHE B C 1
ATOM 5377 O O . PHE B 1 172 ? -17.094 -13.234 -5.332 1 96.69 172 PHE B O 1
ATOM 5384 N N . LEU B 1 173 ? -15.07 -12.57 -4.73 1 95.44 173 LEU B N 1
ATOM 5385 C CA . LEU B 1 173 ? -14.406 -13.812 -5.105 1 95.44 173 LEU B CA 1
ATOM 5386 C C . LEU B 1 173 ? -14.883 -14.969 -4.234 1 95.44 173 LEU B C 1
ATOM 5388 O O . LEU B 1 173 ? -15.156 -16.062 -4.738 1 95.44 173 LEU B O 1
ATOM 5392 N N . GLY B 1 174 ? -15.031 -14.719 -3.01 1 94.69 174 GLY B N 1
ATOM 5393 C CA . GLY B 1 174 ? -15.445 -15.773 -2.098 1 94.69 174 GLY B CA 1
ATOM 5394 C C . GLY B 1 174 ? -16.922 -16.125 -2.221 1 94.69 174 GLY B C 1
ATOM 5395 O O . GLY B 1 174 ? -17.281 -17.297 -2.273 1 94.69 174 GLY B O 1
ATOM 5396 N N . VAL B 1 175 ? -17.719 -15.125 -2.301 1 95.69 175 VAL B N 1
ATOM 5397 C CA . VAL B 1 175 ? -19.172 -15.328 -2.221 1 95.69 175 VAL B CA 1
ATOM 5398 C C . VAL B 1 175 ? -19.719 -15.609 -3.615 1 95.69 175 VAL B C 1
ATOM 5400 O O . VAL B 1 175 ? -20.25 -16.688 -3.881 1 95.69 175 VAL B O 1
ATOM 5403 N N . ALA B 1 176 ? -19.562 -14.672 -4.531 1 96.56 176 ALA B N 1
ATOM 5404 C CA . ALA B 1 176 ? -20.172 -14.781 -5.852 1 96.56 176 ALA B CA 1
ATOM 5405 C C . ALA B 1 176 ? -19.469 -15.836 -6.695 1 96.56 176 ALA B C 1
ATOM 5407 O O . ALA B 1 176 ? -20.125 -16.734 -7.246 1 96.56 176 ALA B O 1
ATOM 5408 N N . VAL B 1 177 ? -18.156 -15.828 -6.703 1 96.69 177 VAL B N 1
ATOM 5409 C CA . VAL B 1 177 ? -17.375 -16.641 -7.621 1 96.69 177 VAL B CA 1
ATOM 5410 C C . VAL B 1 177 ? -17.281 -18.078 -7.086 1 96.69 177 VAL B C 1
ATOM 5412 O O . VAL B 1 177 ? -17.359 -19.031 -7.852 1 96.69 177 VAL B O 1
ATOM 5415 N N . VAL B 1 178 ? -17.188 -18.234 -5.781 1 95.88 178 VAL B N 1
ATOM 5416 C CA . VAL B 1 178 ? -16.953 -19.578 -5.25 1 95.88 178 VAL B CA 1
ATOM 5417 C C . VAL B 1 178 ? -18.25 -20.141 -4.699 1 95.88 178 VAL B C 1
ATOM 5419 O O . VAL B 1 178 ? -18.766 -21.141 -5.219 1 95.88 178 VAL B O 1
ATOM 5422 N N . ALA B 1 179 ? -18.844 -19.516 -3.775 1 96.75 179 ALA B N 1
ATOM 5423 C CA . ALA B 1 179 ? -19.922 -20.109 -3.01 1 96.75 179 ALA B CA 1
ATOM 5424 C C . ALA B 1 179 ? -21.219 -20.125 -3.822 1 96.75 179 ALA B C 1
ATOM 5426 O O . ALA B 1 179 ? -21.812 -21.188 -4.023 1 96.75 179 ALA B O 1
ATOM 5427 N N . VAL B 1 180 ? -21.656 -18.984 -4.301 1 97.19 180 VAL B N 1
ATOM 5428 C CA . VAL B 1 180 ? -22.938 -18.891 -5 1 97.19 180 VAL B CA 1
ATOM 5429 C C . VAL B 1 180 ? -22.859 -19.672 -6.309 1 97.19 180 VAL B C 1
ATOM 5431 O O . VAL B 1 180 ? -23.812 -20.391 -6.664 1 97.19 180 VAL B O 1
ATOM 5434 N N . ALA B 1 181 ? -21.781 -19.547 -7.012 1 96.5 181 ALA B N 1
ATOM 5435 C CA . ALA B 1 181 ? -21.609 -20.312 -8.25 1 96.5 181 ALA B CA 1
ATOM 5436 C C . ALA B 1 181 ? -21.703 -21.812 -7.988 1 96.5 181 ALA B C 1
ATOM 5438 O O . ALA B 1 181 ? -22.297 -22.547 -8.781 1 96.5 181 ALA B O 1
ATOM 5439 N N . ALA B 1 182 ? -21.109 -22.281 -6.879 1 96.69 182 ALA B N 1
ATOM 5440 C CA . ALA B 1 182 ? -21.156 -23.703 -6.543 1 96.69 182 ALA B CA 1
ATOM 5441 C C . ALA B 1 182 ? -22.594 -24.156 -6.309 1 96.69 182 ALA B C 1
ATOM 5443 O O . ALA B 1 182 ? -22.984 -25.234 -6.781 1 96.69 182 ALA B O 1
ATOM 5444 N N . LEU B 1 183 ? -23.344 -23.391 -5.656 1 95.56 183 LEU B N 1
ATOM 5445 C CA . LEU B 1 183 ? -24.703 -23.734 -5.309 1 95.56 183 LEU B CA 1
ATOM 5446 C C . LEU B 1 183 ? -25.609 -23.703 -6.539 1 95.56 183 LEU B C 1
ATOM 5448 O O . LEU B 1 183 ? -26.406 -24.625 -6.746 1 95.56 183 LEU B O 1
ATOM 5452 N N . THR B 1 184 ? -25.484 -22.656 -7.301 1 94.94 184 THR B N 1
ATOM 5453 C CA . THR B 1 184 ? -26.375 -22.516 -8.453 1 94.94 184 THR B CA 1
ATOM 5454 C C . THR B 1 184 ? -26 -23.531 -9.539 1 94.94 184 THR B C 1
ATOM 5456 O O . THR B 1 184 ? -26.859 -23.969 -10.305 1 94.94 184 THR B O 1
ATOM 5459 N N . SER B 1 185 ? -24.703 -23.859 -9.633 1 94.44 185 SER B N 1
ATOM 5460 C CA . SER B 1 185 ? -24.297 -24.906 -10.578 1 94.44 185 SER B CA 1
ATOM 5461 C C . SER B 1 185 ? -24.906 -26.25 -10.211 1 94.44 185 SER B C 1
ATOM 5463 O O . SER B 1 185 ? -25.172 -27.078 -11.094 1 94.44 185 SER B O 1
ATOM 5465 N N . ALA B 1 186 ? -25.062 -26.484 -8.922 1 95.62 186 ALA B N 1
ATOM 5466 C CA . ALA B 1 186 ? -25.734 -27.703 -8.484 1 95.62 186 ALA B CA 1
ATOM 5467 C C . ALA B 1 186 ? -27.188 -27.734 -8.969 1 95.62 186 ALA B C 1
ATOM 5469 O O . ALA B 1 186 ? -27.688 -28.766 -9.391 1 95.62 186 ALA B O 1
ATOM 5470 N N . LEU B 1 187 ? -27.828 -26.609 -8.922 1 94.38 187 LEU B N 1
ATOM 5471 C CA . LEU B 1 187 ? -29.203 -26.5 -9.398 1 94.38 187 LEU B CA 1
ATOM 5472 C C . LEU B 1 187 ? -29.281 -26.734 -10.898 1 94.38 187 LEU B C 1
ATOM 5474 O O . LEU B 1 187 ? -30.156 -27.469 -11.375 1 94.38 187 LEU B O 1
ATOM 5478 N N . GLY B 1 188 ? -28.453 -26.094 -11.617 1 91.81 188 GLY B N 1
ATOM 5479 C CA . GLY B 1 188 ? -28.422 -26.266 -13.062 1 91.81 188 GLY B CA 1
ATOM 5480 C C . GLY B 1 188 ? -28.125 -27.672 -13.5 1 91.81 188 GLY B C 1
ATOM 5481 O O . GLY B 1 188 ? -28.766 -28.219 -14.398 1 91.81 188 GLY B O 1
ATOM 5482 N N . ALA B 1 189 ? -27.094 -28.281 -12.852 1 92.19 189 ALA B N 1
ATOM 5483 C CA . ALA B 1 189 ? -26.734 -29.656 -13.172 1 92.19 189 ALA B CA 1
ATOM 5484 C C . ALA B 1 189 ? -27.891 -30.609 -12.898 1 92.19 189 ALA B C 1
ATOM 5486 O O . ALA B 1 189 ? -28.188 -31.484 -13.719 1 92.19 189 ALA B O 1
ATOM 5487 N N . SER B 1 190 ? -28.547 -30.453 -11.758 1 94.19 190 SER B N 1
ATOM 5488 C CA . SER B 1 190 ? -29.672 -31.297 -11.398 1 94.19 190 SER B CA 1
ATOM 5489 C C . SER B 1 190 ? -30.828 -31.125 -12.383 1 94.19 190 SER B C 1
ATOM 5491 O O . SER B 1 190 ? -31.453 -32.125 -12.773 1 94.19 190 SER B O 1
ATOM 5493 N N . TRP B 1 191 ? -31.062 -29.891 -12.773 1 93.69 191 TRP B N 1
ATOM 5494 C CA . TRP B 1 191 ? -32.125 -29.609 -13.727 1 93.69 191 TRP B CA 1
ATOM 5495 C C . TRP B 1 191 ? -31.844 -30.25 -15.078 1 93.69 191 TRP B C 1
ATOM 5497 O O . TRP B 1 191 ? -32.719 -30.859 -15.688 1 93.69 191 TRP B O 1
ATOM 5507 N N . THR B 1 192 ? -30.703 -30.094 -15.602 1 89.38 192 THR B N 1
ATOM 5508 C CA . THR B 1 192 ? -30.312 -30.609 -16.906 1 89.38 192 THR B CA 1
ATOM 5509 C C . THR B 1 192 ? -30.406 -32.125 -16.938 1 89.38 192 THR B C 1
ATOM 5511 O O . THR B 1 192 ? -30.797 -32.719 -17.938 1 89.38 192 THR B O 1
ATOM 5514 N N . LEU B 1 193 ? -30.047 -32.75 -15.828 1 91.19 193 LEU B N 1
ATOM 5515 C CA . LEU B 1 193 ? -30.016 -34.219 -15.773 1 91.19 193 LEU B CA 1
ATOM 5516 C C . LEU B 1 193 ? -31.422 -34.781 -15.727 1 91.19 193 LEU B C 1
ATOM 5518 O O . LEU B 1 193 ? -31.625 -36 -15.945 1 91.19 193 LEU B O 1
ATOM 5522 N N . LEU B 1 194 ? -32.375 -34 -15.445 1 91.5 194 LEU B N 1
ATOM 5523 C CA . LEU B 1 194 ? -33.781 -34.469 -15.508 1 91.5 194 LEU B CA 1
ATOM 5524 C C . LEU B 1 194 ? -34.188 -34.719 -16.953 1 91.5 194 LEU B C 1
ATOM 5526 O O . LEU B 1 194 ? -35.125 -35.5 -17.188 1 91.5 194 LEU B O 1
ATOM 5530 N N . PHE B 1 195 ? -33.469 -34.125 -17.859 1 89.38 195 PHE B N 1
ATOM 5531 C CA . PHE B 1 195 ? -33.906 -34.188 -19.25 1 89.38 195 PHE B CA 1
ATOM 5532 C C . PHE B 1 195 ? -32.875 -34.906 -20.125 1 89.38 195 PHE B C 1
ATOM 5534 O O . PHE B 1 195 ? -33.219 -35.375 -21.219 1 89.38 195 PHE B O 1
ATOM 5541 N N . TYR B 1 196 ? -31.609 -34.781 -19.75 1 84.5 196 TYR B N 1
ATOM 5542 C CA . TYR B 1 196 ? -30.531 -35.375 -20.547 1 84.5 196 TYR B CA 1
ATOM 5543 C C . TYR B 1 196 ? -29.75 -36.375 -19.75 1 84.5 196 TYR B C 1
ATOM 5545 O O . TYR B 1 196 ? -29.578 -36.219 -18.531 1 84.5 196 TYR B O 1
ATOM 5553 N N . ASP B 1 197 ? -29.266 -37.469 -20.375 1 83.12 197 ASP B N 1
ATOM 5554 C CA . ASP B 1 197 ? -28.344 -38.406 -19.766 1 83.12 197 ASP B CA 1
ATOM 5555 C C . ASP B 1 197 ? -26.891 -38.031 -20.047 1 83.12 197 ASP B C 1
ATOM 5557 O O . ASP B 1 197 ? -26.297 -38.438 -21.031 1 83.12 197 ASP B O 1
ATOM 5561 N N . ALA B 1 198 ? -26.391 -37.125 -19.312 1 74.94 198 ALA B N 1
ATOM 5562 C CA . ALA B 1 198 ? -25.078 -36.562 -19.594 1 74.94 198 ALA B CA 1
ATOM 5563 C C . ALA B 1 198 ? -24.031 -37.094 -18.625 1 74.94 198 ALA B C 1
ATOM 5565 O O . ALA B 1 198 ? -23.016 -36.469 -18.375 1 74.94 198 ALA B O 1
ATOM 5566 N N . GLY B 1 199 ? -24.281 -38.344 -17.906 1 81.19 199 GLY B N 1
ATOM 5567 C CA . GLY B 1 199 ? -23.25 -38.938 -17.062 1 81.19 199 GLY B CA 1
ATOM 5568 C C . GLY B 1 199 ? -23.469 -38.688 -15.586 1 81.19 199 GLY B C 1
ATOM 5569 O O . GLY B 1 199 ? -24.578 -38.312 -15.172 1 81.19 199 GLY B O 1
ATOM 5570 N N . PRO B 1 200 ? -22.391 -38.844 -14.828 1 89.88 200 PRO B N 1
ATOM 5571 C CA . PRO B 1 200 ? -22.516 -38.688 -13.375 1 89.88 200 PRO B CA 1
ATOM 5572 C C . PRO B 1 200 ? -22.734 -37.219 -12.953 1 89.88 200 PRO B C 1
ATOM 5574 O O . PRO B 1 200 ? -22.156 -36.312 -13.555 1 89.88 200 PRO B O 1
ATOM 5577 N N . TRP B 1 201 ? -23.531 -37 -11.945 1 91.75 201 TRP B N 1
ATOM 5578 C CA . TRP B 1 201 ? -23.922 -35.688 -11.453 1 91.75 201 TRP B CA 1
ATOM 5579 C C . TRP B 1 201 ? -22.703 -34.844 -11.102 1 91.75 201 TRP B C 1
ATOM 5581 O O . TRP B 1 201 ? -22.641 -33.656 -11.422 1 91.75 201 TRP B O 1
ATOM 5591 N N . TRP B 1 202 ? -21.719 -35.531 -10.438 1 91.06 202 TRP B N 1
ATOM 5592 C CA . TRP B 1 202 ? -20.547 -34.781 -9.953 1 91.06 202 TRP B CA 1
ATOM 5593 C C . TRP B 1 202 ? -19.734 -34.219 -11.109 1 91.06 202 TRP B C 1
ATOM 5595 O O . TRP B 1 202 ? -19.141 -33.156 -11.008 1 91.06 202 TRP B O 1
ATOM 5605 N N . LYS B 1 203 ? -19.672 -34.938 -12.211 1 85.81 203 LYS B N 1
ATOM 5606 C CA . LYS B 1 203 ? -18.938 -34.469 -13.391 1 85.81 203 LYS B CA 1
ATOM 5607 C C . LYS B 1 203 ? -19.625 -33.25 -14.023 1 85.81 203 LYS B C 1
ATOM 5609 O O . LYS B 1 203 ? -18.969 -32.281 -14.406 1 85.81 203 LYS B O 1
ATOM 5614 N N . MET B 1 204 ? -20.938 -33.344 -14.078 1 86.69 204 MET B N 1
ATOM 5615 C CA . MET B 1 204 ? -21.703 -32.25 -14.633 1 86.69 204 MET B CA 1
ATOM 5616 C C . MET B 1 204 ? -21.609 -31 -13.742 1 86.69 204 MET B C 1
ATOM 5618 O O . MET B 1 204 ? -21.422 -29.891 -14.234 1 86.69 204 MET B O 1
ATOM 5622 N N . TRP B 1 205 ? -21.688 -31.219 -12.492 1 92.25 205 TRP B N 1
ATOM 5623 C CA . TRP B 1 205 ? -21.578 -30.125 -11.539 1 92.25 205 TRP B CA 1
ATOM 5624 C C . TRP B 1 205 ? -20.234 -29.438 -11.648 1 92.25 205 TRP B C 1
ATOM 5626 O O . TRP B 1 205 ? -20.156 -28.203 -11.695 1 92.25 205 TRP B O 1
ATOM 5636 N N . ARG B 1 206 ? -19.203 -30.234 -11.664 1 90.06 206 ARG B N 1
ATOM 5637 C CA . ARG B 1 206 ? -17.844 -29.688 -11.719 1 90.06 206 ARG B CA 1
ATOM 5638 C C . ARG B 1 206 ? -17.641 -28.844 -12.977 1 90.06 206 ARG B C 1
ATOM 5640 O O . ARG B 1 206 ? -17.047 -27.766 -12.914 1 90.06 206 ARG B O 1
ATOM 5647 N N . THR B 1 207 ? -18.078 -29.359 -14.031 1 84.38 207 THR B N 1
ATOM 5648 C CA . THR B 1 207 ? -17.906 -28.656 -15.297 1 84.38 207 THR B CA 1
ATOM 5649 C C . THR B 1 207 ? -18.672 -27.328 -15.289 1 84.38 207 THR B C 1
ATOM 5651 O O . THR B 1 207 ? -18.141 -26.297 -15.695 1 84.38 207 THR B O 1
ATOM 5654 N N . TRP B 1 208 ? -19.891 -27.375 -14.836 1 89.19 208 TRP B N 1
ATOM 5655 C CA . TRP B 1 208 ? -20.719 -26.172 -14.75 1 89.19 208 TRP B CA 1
ATOM 5656 C C . TRP B 1 208 ? -20.109 -25.172 -13.773 1 89.19 208 TRP B C 1
ATOM 5658 O O . TRP B 1 208 ? -20 -23.984 -14.086 1 89.19 208 TRP B O 1
ATOM 5668 N N . TYR B 1 209 ? -19.703 -25.672 -12.703 1 93.5 209 TYR B N 1
ATOM 5669 C CA . TYR B 1 209 ? -19.172 -24.828 -11.633 1 93.5 209 TYR B CA 1
ATOM 5670 C C . TYR B 1 209 ? -17.922 -24.094 -12.078 1 93.5 209 TYR B C 1
ATOM 5672 O O . TYR B 1 209 ? -17.812 -22.875 -11.922 1 93.5 209 TYR B O 1
ATOM 5680 N N . LEU B 1 210 ? -17 -24.812 -12.664 1 91.75 210 LEU B N 1
ATOM 5681 C CA . LEU B 1 210 ? -15.719 -24.219 -13.062 1 91.75 210 LEU B CA 1
ATOM 5682 C C . LEU B 1 210 ? -15.922 -23.203 -14.188 1 91.75 210 LEU B C 1
ATOM 5684 O O . LEU B 1 210 ? -15.258 -22.172 -14.219 1 91.75 210 LEU B O 1
ATOM 5688 N N . GLY B 1 211 ? -16.812 -23.516 -15.055 1 90.06 211 GLY B N 1
ATOM 5689 C CA . GLY B 1 211 ? -17.125 -22.578 -16.109 1 90.06 211 GLY B CA 1
ATOM 5690 C C . GLY B 1 211 ? -17.734 -21.281 -15.602 1 90.06 211 GLY B C 1
ATOM 5691 O O . GLY B 1 211 ? -17.344 -20.188 -16.031 1 90.06 211 GLY B O 1
ATOM 5692 N N . ASP B 1 212 ? -18.641 -21.422 -14.703 1 92.81 212 ASP B N 1
ATOM 5693 C CA . ASP B 1 212 ? -19.312 -20.266 -14.117 1 92.81 212 ASP B CA 1
ATOM 5694 C C . ASP B 1 212 ? -18.359 -19.453 -13.258 1 92.81 212 ASP B C 1
ATOM 5696 O O . ASP B 1 212 ? -18.391 -18.219 -13.289 1 92.81 212 ASP B O 1
ATOM 5700 N N . MET B 1 213 ? -17.625 -20.172 -12.516 1 94.62 213 MET B N 1
ATOM 5701 C CA . MET B 1 213 ? -16.656 -19.516 -11.641 1 94.62 213 MET B CA 1
ATOM 5702 C C . MET B 1 213 ? -15.695 -18.641 -12.438 1 94.62 213 MET B C 1
ATOM 5704 O O . MET B 1 213 ? -15.477 -17.484 -12.109 1 94.62 213 MET B O 1
ATOM 5708 N N . LEU B 1 214 ? -15.188 -19.156 -13.461 1 92.94 214 LEU B N 1
ATOM 5709 C CA . LEU B 1 214 ? -14.219 -18.438 -14.281 1 92.94 214 LEU B CA 1
ATOM 5710 C C . LEU B 1 214 ? -14.875 -17.281 -15.016 1 92.94 214 LEU B C 1
ATOM 5712 O O . LEU B 1 214 ? -14.305 -16.203 -15.109 1 92.94 214 LEU B O 1
ATOM 5716 N N . GLY B 1 215 ? -16.016 -17.578 -15.531 1 93.44 215 GLY B N 1
ATOM 5717 C CA . GLY B 1 215 ? -16.734 -16.516 -16.219 1 93.44 215 GLY B CA 1
ATOM 5718 C C . GLY B 1 215 ? -17.062 -15.336 -15.32 1 93.44 215 GLY B C 1
ATOM 5719 O O . GLY B 1 215 ? -16.859 -14.188 -15.711 1 93.44 215 GLY B O 1
ATOM 5720 N N . MET B 1 216 ? -17.531 -15.688 -14.172 1 95.38 216 MET B N 1
ATOM 5721 C CA . MET B 1 216 ? -17.859 -14.648 -13.195 1 95.38 216 MET B CA 1
ATOM 5722 C C . MET B 1 216 ? -16.594 -13.891 -12.781 1 95.38 216 MET B C 1
ATOM 5724 O O . MET B 1 216 ? -16.594 -12.664 -12.734 1 95.38 216 MET B O 1
ATOM 5728 N N . ALA B 1 217 ? -15.578 -14.562 -12.547 1 94.69 217 ALA B N 1
ATOM 5729 C CA . ALA B 1 217 ? -14.344 -13.977 -12.031 1 94.69 217 ALA B CA 1
ATOM 5730 C C . ALA B 1 217 ? -13.68 -13.094 -13.078 1 94.69 217 ALA B C 1
ATOM 5732 O O . ALA B 1 217 ? -13.055 -12.086 -12.75 1 94.69 217 ALA B O 1
ATOM 5733 N N . LEU B 1 218 ? -13.82 -13.43 -14.266 1 92.62 218 LEU B N 1
ATOM 5734 C CA . LEU B 1 218 ? -13.109 -12.742 -15.344 1 92.62 218 LEU B CA 1
ATOM 5735 C C . LEU B 1 218 ? -13.938 -11.578 -15.875 1 92.62 218 LEU B C 1
ATOM 5737 O O . LEU B 1 218 ? -13.43 -10.461 -16.031 1 92.62 218 LEU B O 1
ATOM 5741 N N . LEU B 1 219 ? -15.164 -11.812 -16.078 1 94.38 219 LEU B N 1
ATOM 5742 C CA . LEU B 1 219 ? -15.953 -10.859 -16.859 1 94.38 219 LEU B CA 1
ATOM 5743 C C . LEU B 1 219 ? -16.578 -9.805 -15.945 1 94.38 219 LEU B C 1
ATOM 5745 O O . LEU B 1 219 ? -16.766 -8.656 -16.359 1 94.38 219 LEU B O 1
ATOM 5749 N N . ALA B 1 220 ? -16.938 -10.172 -14.758 1 95.88 220 ALA B N 1
ATOM 5750 C CA . ALA B 1 220 ? -17.562 -9.203 -13.867 1 95.88 220 ALA B CA 1
ATOM 5751 C C . ALA B 1 220 ? -16.656 -8.016 -13.602 1 95.88 220 ALA B C 1
ATOM 5753 O O . ALA B 1 220 ? -17.031 -6.863 -13.812 1 95.88 220 ALA B O 1
ATOM 5754 N N . PRO B 1 221 ? -15.414 -8.289 -13.195 1 93.19 221 PRO B N 1
ATOM 5755 C CA . PRO B 1 221 ? -14.523 -7.145 -12.984 1 93.19 221 PRO B CA 1
ATOM 5756 C C . PRO B 1 221 ? -14.242 -6.371 -14.273 1 93.19 221 PRO B C 1
ATOM 5758 O O . PRO B 1 221 ? -14.078 -5.148 -14.234 1 93.19 221 PRO B O 1
ATOM 5761 N N . LEU B 1 222 ? -14.219 -7.062 -15.352 1 92.12 222 LEU B N 1
ATOM 5762 C CA . LEU B 1 222 ? -13.992 -6.395 -16.625 1 92.12 222 LEU B CA 1
ATOM 5763 C C . LEU B 1 222 ? -15.117 -5.414 -16.938 1 92.12 222 LEU B C 1
ATOM 5765 O O . LEU B 1 222 ? -14.859 -4.242 -17.234 1 92.12 222 LEU B O 1
ATOM 5769 N N . VAL B 1 223 ? -16.297 -5.859 -16.844 1 93.62 223 VAL B N 1
ATOM 5770 C CA . VAL B 1 223 ? -17.453 -5.023 -17.156 1 93.62 223 VAL B CA 1
ATOM 5771 C C . VAL B 1 223 ? -17.547 -3.879 -16.141 1 93.62 223 VAL B C 1
ATOM 5773 O O . VAL B 1 223 ? -17.875 -2.746 -16.5 1 93.62 223 VAL B O 1
ATOM 5776 N N . PHE B 1 224 ? -17.25 -4.156 -14.906 1 92.44 224 PHE B N 1
ATOM 5777 C CA . PHE B 1 224 ? -17.234 -3.141 -13.859 1 92.44 224 PHE B CA 1
ATOM 5778 C C . PHE B 1 224 ? -16.234 -2.037 -14.188 1 92.44 224 PHE B C 1
ATOM 5780 O O . PHE B 1 224 ? -16.562 -0.851 -14.102 1 92.44 224 PHE B O 1
ATOM 5787 N N . MET B 1 225 ? -15.094 -2.443 -14.641 1 88.75 225 MET B N 1
ATOM 5788 C CA . MET B 1 225 ? -14.023 -1.486 -14.891 1 88.75 225 MET B CA 1
ATOM 5789 C C . MET B 1 225 ? -14.273 -0.707 -16.172 1 88.75 225 MET B C 1
ATOM 5791 O O . MET B 1 225 ? -13.875 0.452 -16.297 1 88.75 225 MET B O 1
ATOM 5795 N N . LEU B 1 226 ? -14.898 -1.307 -17.125 1 88.81 226 LEU B N 1
ATOM 5796 C CA . LEU B 1 226 ? -15.18 -0.668 -18.406 1 88.81 226 LEU B CA 1
ATOM 5797 C C . LEU B 1 226 ? -16.109 0.524 -18.219 1 88.81 226 LEU B C 1
ATOM 5799 O O . LEU B 1 226 ? -16.156 1.423 -19.062 1 88.81 226 LEU B O 1
ATOM 5803 N N . GLN B 1 227 ? -16.797 0.554 -17.172 1 86.88 227 GLN B N 1
ATOM 5804 C CA . GLN B 1 227 ? -17.75 1.625 -16.922 1 86.88 227 GLN B CA 1
ATOM 5805 C C . GLN B 1 227 ? -17.109 2.756 -16.125 1 86.88 227 GLN B C 1
ATOM 5807 O O . GLN B 1 227 ? -17.766 3.76 -15.828 1 86.88 227 GLN B O 1
ATOM 5812 N N . ARG B 1 228 ? -15.875 2.609 -15.812 1 82.62 228 ARG B N 1
ATOM 5813 C CA . ARG B 1 228 ? -15.141 3.629 -15.07 1 82.62 228 ARG B CA 1
ATOM 5814 C C . ARG B 1 228 ? -14.133 4.34 -15.969 1 82.62 228 ARG B C 1
ATOM 5816 O O . ARG B 1 228 ? -13.523 3.717 -16.844 1 82.62 228 ARG B O 1
ATOM 5823 N N . PRO B 1 229 ? -14.016 5.598 -15.734 1 75.31 229 PRO B N 1
ATOM 5824 C CA . PRO B 1 229 ? -13.109 6.348 -16.609 1 75.31 229 PRO B CA 1
ATOM 5825 C C . PRO B 1 229 ? -11.656 5.926 -16.453 1 75.31 229 PRO B C 1
ATOM 5827 O O . PRO B 1 229 ? -10.875 6.035 -17.406 1 75.31 229 PRO B O 1
ATOM 5830 N N . GLY B 1 230 ? -11.266 5.297 -15.469 1 73.94 230 GLY B N 1
ATOM 5831 C CA . GLY B 1 230 ? -9.883 4.938 -15.203 1 73.94 230 GLY B CA 1
ATOM 5832 C C . GLY B 1 230 ? -9.391 3.766 -16.031 1 73.94 230 GLY B C 1
ATOM 5833 O O . GLY B 1 230 ? -8.195 3.641 -16.297 1 73.94 230 GLY B O 1
ATOM 5834 N N . PHE B 1 231 ? -10.258 2.949 -16.547 1 74.94 231 PHE B N 1
ATOM 5835 C CA . PHE B 1 231 ? -9.883 1.751 -17.281 1 74.94 231 PHE B CA 1
ATOM 5836 C C . PHE B 1 231 ? -9.25 2.117 -18.625 1 74.94 231 PHE B C 1
ATOM 5838 O O . PHE B 1 231 ? -8.281 1.487 -19.047 1 74.94 231 PHE B O 1
ATOM 5845 N N . PHE B 1 232 ? -9.719 3.131 -19.188 1 75.31 232 PHE B N 1
ATOM 5846 C CA . PHE B 1 232 ? -9.273 3.447 -20.547 1 75.31 232 PHE B CA 1
ATOM 5847 C C . PHE B 1 232 ? -7.977 4.254 -20.516 1 75.31 232 PHE B C 1
ATOM 5849 O O . PHE B 1 232 ? -7.379 4.52 -21.562 1 75.31 232 PHE B O 1
ATOM 5856 N N . GLU B 1 233 ? -7.543 4.555 -19.328 1 77.69 233 GLU B N 1
ATOM 5857 C CA . GLU B 1 233 ? -6.273 5.266 -19.188 1 77.69 233 GLU B CA 1
ATOM 5858 C C . GLU B 1 233 ? -5.105 4.398 -19.656 1 77.69 233 GLU B C 1
ATOM 5860 O O . GLU B 1 233 ? -4.141 4.902 -20.234 1 77.69 233 GLU B O 1
ATOM 5865 N N . VAL B 1 234 ? -5.203 3.141 -19.516 1 77.75 234 VAL B N 1
ATOM 5866 C CA . VAL B 1 234 ? -4.145 2.215 -19.906 1 77.75 234 VAL B CA 1
ATOM 5867 C C . VAL B 1 234 ? -4.121 2.061 -21.422 1 77.75 234 VAL B C 1
ATOM 5869 O O . VAL B 1 234 ? -3.105 1.665 -22 1 77.75 234 VAL B O 1
ATOM 5872 N N . LEU B 1 235 ? -5.242 2.461 -22.062 1 76.38 235 LEU B N 1
ATOM 5873 C CA . LEU B 1 235 ? -5.336 2.299 -23.516 1 76.38 235 LEU B CA 1
ATOM 5874 C C . LEU B 1 235 ? -5.172 3.641 -24.219 1 76.38 235 LEU B C 1
ATOM 5876 O O . LEU B 1 235 ? -5.328 3.725 -25.438 1 76.38 235 LEU B O 1
ATOM 5880 N N . ARG B 1 236 ? -4.883 4.625 -23.406 1 78.38 236 ARG B N 1
ATOM 5881 C CA . ARG B 1 236 ? -4.691 5.941 -24 1 78.38 236 ARG B CA 1
ATOM 5882 C C . ARG B 1 236 ? -3.447 5.969 -24.891 1 78.38 236 ARG B C 1
ATOM 5884 O O . ARG B 1 236 ? -2.496 5.219 -24.656 1 78.38 236 ARG B O 1
ATOM 5891 N N . ARG B 1 237 ? -3.408 6.77 -25.781 1 72.31 237 ARG B N 1
ATOM 5892 C CA . ARG B 1 237 ? -2.389 6.824 -26.828 1 72.31 237 ARG B CA 1
ATOM 5893 C C . ARG B 1 237 ? -0.997 6.977 -26.219 1 72.31 237 ARG B C 1
ATOM 5895 O O . ARG B 1 237 ? -0.045 6.336 -26.672 1 72.31 237 ARG B O 1
ATOM 5902 N N . GLY B 1 238 ? -0.788 7.727 -25.25 1 78 238 GLY B N 1
ATOM 5903 C CA . GLY B 1 238 ? 0.52 7.938 -24.641 1 78 238 GLY B CA 1
ATOM 5904 C C . GLY B 1 238 ? 1 6.754 -23.828 1 78 238 GLY B C 1
ATOM 5905 O O . GLY B 1 238 ? 2.203 6.57 -23.641 1 78 238 GLY B O 1
ATOM 5906 N N . GLN B 1 239 ? 0.055 5.844 -23.578 1 84.06 239 GLN B N 1
ATOM 5907 C CA . GLN B 1 239 ? 0.406 4.734 -22.703 1 84.06 239 GLN B CA 1
ATOM 5908 C C . GLN B 1 239 ? 0.278 3.396 -23.422 1 84.06 239 GLN B C 1
ATOM 5910 O O . GLN B 1 239 ? 0.754 2.371 -22.922 1 84.06 239 GLN B O 1
ATOM 5915 N N . LEU B 1 240 ? -0.221 3.396 -24.672 1 86.75 240 LEU B N 1
ATOM 5916 C CA . LEU B 1 240 ? -0.563 2.174 -25.391 1 86.75 240 LEU B CA 1
ATOM 5917 C C . LEU B 1 240 ? 0.683 1.337 -25.656 1 86.75 240 LEU B C 1
ATOM 5919 O O . LEU B 1 240 ? 0.667 0.117 -25.484 1 86.75 240 LEU B O 1
ATOM 5923 N N . ALA B 1 241 ? 1.719 1.997 -26.109 1 88.25 241 ALA B N 1
ATOM 5924 C CA . ALA B 1 241 ? 2.951 1.263 -26.375 1 88.25 241 ALA B CA 1
ATOM 5925 C C . ALA B 1 241 ? 3.473 0.575 -25.125 1 88.25 241 ALA B C 1
ATOM 5927 O O . ALA B 1 241 ? 3.898 -0.582 -25.172 1 88.25 241 ALA B O 1
ATOM 5928 N N . HIS B 1 242 ? 3.406 1.236 -24.062 1 89.25 242 HIS B N 1
ATOM 5929 C CA . HIS B 1 242 ? 3.84 0.678 -22.781 1 89.25 242 HIS B CA 1
ATOM 5930 C C . HIS B 1 242 ? 2.953 -0.489 -22.375 1 89.25 242 HIS B C 1
ATOM 5932 O O . HIS B 1 242 ? 3.455 -1.541 -21.969 1 89.25 242 HIS B O 1
ATOM 5938 N N . THR B 1 243 ? 1.692 -0.296 -22.516 1 89.69 243 THR B N 1
ATOM 5939 C CA . THR B 1 243 ? 0.741 -1.34 -22.156 1 89.69 243 THR B CA 1
ATOM 5940 C C . THR B 1 243 ? 0.957 -2.59 -23 1 89.69 243 THR B C 1
ATOM 5942 O O . THR B 1 243 ? 1.022 -3.701 -22.469 1 89.69 243 THR B O 1
ATOM 5945 N N . LEU B 1 244 ? 1.174 -2.443 -24.234 1 90.56 244 LEU B N 1
ATOM 5946 C CA . LEU B 1 244 ? 1.357 -3.57 -25.141 1 90.56 244 LEU B CA 1
ATOM 5947 C C . LEU B 1 244 ? 2.668 -4.297 -24.859 1 90.56 244 LEU B C 1
ATOM 5949 O O . LEU B 1 244 ? 2.721 -5.527 -24.891 1 90.56 244 LEU B O 1
ATOM 5953 N N . THR B 1 245 ? 3.629 -3.529 -24.547 1 91.38 245 THR B N 1
ATOM 5954 C CA . THR B 1 245 ? 4.926 -4.125 -24.25 1 91.38 245 THR B CA 1
ATOM 5955 C C . THR B 1 245 ? 4.852 -4.957 -22.969 1 91.38 245 THR B C 1
ATOM 5957 O O . THR B 1 245 ? 5.395 -6.062 -22.906 1 91.38 245 THR B O 1
ATOM 5960 N N . VAL B 1 246 ? 4.184 -4.453 -22.062 1 92.19 246 VAL B N 1
ATOM 5961 C CA . VAL B 1 246 ? 4.086 -5.145 -20.781 1 92.19 246 VAL B CA 1
ATOM 5962 C C . VAL B 1 246 ? 3.209 -6.387 -20.938 1 92.19 246 VAL B C 1
ATOM 5964 O O . VAL B 1 246 ? 3.5 -7.434 -20.359 1 92.19 246 VAL B O 1
ATOM 5967 N N . LEU B 1 247 ? 2.221 -6.293 -21.781 1 92.56 247 LEU B N 1
ATOM 5968 C CA . LEU B 1 247 ? 1.312 -7.414 -21.984 1 92.56 247 LEU B CA 1
ATOM 5969 C C . LEU B 1 247 ? 1.969 -8.5 -22.828 1 92.56 247 LEU B C 1
ATOM 5971 O O . LEU B 1 247 ? 1.537 -9.656 -22.812 1 92.56 247 LEU B O 1
ATOM 5975 N N . LEU B 1 248 ? 2.994 -8.148 -23.516 1 93.56 248 LEU B N 1
ATOM 5976 C CA . LEU B 1 248 ? 3.701 -9.102 -24.359 1 93.56 248 LEU B CA 1
ATOM 5977 C C . LEU B 1 248 ? 4.453 -10.125 -23.516 1 93.56 248 LEU B C 1
ATOM 5979 O O . LEU B 1 248 ? 4.602 -11.281 -23.922 1 93.56 248 LEU B O 1
ATOM 5983 N N . VAL B 1 249 ? 4.82 -9.758 -22.375 1 93 249 VAL B N 1
ATOM 5984 C CA . VAL B 1 249 ? 5.625 -10.633 -21.531 1 93 249 VAL B CA 1
ATOM 5985 C C . VAL B 1 249 ? 4.797 -11.844 -21.109 1 93 249 VAL B C 1
ATOM 5987 O O . VAL B 1 249 ? 5.168 -12.984 -21.391 1 93 249 VAL B O 1
ATOM 5990 N N . PRO B 1 250 ? 3.674 -11.648 -20.484 1 93.56 250 PRO B N 1
ATOM 5991 C CA . PRO B 1 250 ? 2.879 -12.828 -20.141 1 93.56 250 PRO B CA 1
ATOM 5992 C C . PRO B 1 250 ? 2.383 -13.586 -21.375 1 93.56 250 PRO B C 1
ATOM 5994 O O . PRO B 1 250 ? 2.238 -14.812 -21.328 1 93.56 250 PRO B O 1
ATOM 5997 N N . ALA B 1 251 ? 2.135 -12.93 -22.453 1 94.44 251 ALA B N 1
ATOM 5998 C CA . ALA B 1 251 ? 1.729 -13.594 -23.688 1 94.44 251 ALA B CA 1
ATOM 5999 C C . ALA B 1 251 ? 2.818 -14.547 -24.172 1 94.44 251 ALA B C 1
ATOM 6001 O O . ALA B 1 251 ? 2.541 -15.695 -24.516 1 94.44 251 ALA B O 1
ATOM 6002 N N . ILE B 1 252 ? 4.004 -14.055 -24.156 1 94.5 252 ILE B N 1
ATOM 6003 C CA . ILE B 1 252 ? 5.145 -14.852 -24.594 1 94.5 252 ILE B CA 1
ATOM 6004 C C . ILE B 1 252 ? 5.359 -16.016 -23.641 1 94.5 252 ILE B C 1
ATOM 6006 O O . ILE B 1 252 ? 5.562 -17.156 -24.078 1 94.5 252 ILE B O 1
ATOM 6010 N N . VAL B 1 253 ? 5.273 -15.766 -22.406 1 93.56 253 VAL B N 1
ATOM 6011 C CA . VAL B 1 253 ? 5.477 -16.812 -21.422 1 93.56 253 VAL B CA 1
ATOM 6012 C C . VAL B 1 253 ? 4.379 -17.859 -21.547 1 93.56 253 VAL B C 1
ATOM 6014 O O . VAL B 1 253 ? 4.637 -19.062 -21.391 1 93.56 253 VAL B O 1
ATOM 6017 N N . THR B 1 254 ? 3.16 -17.422 -21.797 1 93.12 254 THR B N 1
ATOM 6018 C CA . THR B 1 254 ? 2.057 -18.344 -21.984 1 93.12 254 THR B CA 1
ATOM 6019 C C . THR B 1 254 ? 2.334 -19.281 -23.172 1 93.12 254 THR B C 1
ATOM 6021 O O . THR B 1 254 ? 2.174 -20.5 -23.047 1 93.12 254 THR B O 1
ATOM 6024 N N . VAL B 1 255 ? 2.811 -18.75 -24.219 1 92.5 255 VAL B N 1
ATOM 6025 C CA . VAL B 1 255 ? 3.107 -19.547 -25.406 1 92.5 255 VAL B CA 1
ATOM 6026 C C . VAL B 1 255 ? 4.25 -20.516 -25.109 1 92.5 255 VAL B C 1
ATOM 6028 O O . VAL B 1 255 ? 4.168 -21.703 -25.422 1 92.5 255 VAL B O 1
ATOM 6031 N N . LEU B 1 256 ? 5.211 -20.047 -24.406 1 91.56 256 LEU B N 1
ATOM 6032 C CA . LEU B 1 256 ? 6.375 -20.875 -24.094 1 91.56 256 LEU B CA 1
ATOM 6033 C C . LEU B 1 256 ? 6.004 -22 -23.156 1 91.56 256 LEU B C 1
ATOM 6035 O O . LEU B 1 256 ? 6.422 -23.141 -23.344 1 91.56 256 LEU B O 1
ATOM 6039 N N . VAL B 1 257 ? 5.238 -21.688 -22.203 1 89.94 257 VAL B N 1
ATOM 6040 C CA . VAL B 1 257 ? 4.883 -22.641 -21.172 1 89.94 257 VAL B CA 1
ATOM 6041 C C . VAL B 1 257 ? 3.898 -23.672 -21.734 1 89.94 257 VAL B C 1
ATOM 6043 O O . VAL B 1 257 ? 4.023 -24.875 -21.469 1 89.94 257 VAL B O 1
ATOM 6046 N N . PHE B 1 258 ? 2.98 -23.312 -22.578 1 90.69 258 PHE B N 1
ATOM 6047 C CA . PHE B 1 258 ? 1.92 -24.188 -23.031 1 90.69 258 PHE B CA 1
ATOM 6048 C C . PHE B 1 258 ? 2.305 -24.859 -24.344 1 90.69 258 PHE B C 1
ATOM 6050 O O . PHE B 1 258 ? 1.52 -25.625 -24.906 1 90.69 258 PHE B O 1
ATOM 6057 N N . THR B 1 259 ? 3.467 -24.562 -24.812 1 89.06 259 THR B N 1
ATOM 6058 C CA . THR B 1 259 ? 3.988 -25.328 -25.953 1 89.06 259 THR B CA 1
ATOM 6059 C C . THR B 1 259 ? 5.059 -26.312 -25.484 1 89.06 259 THR B C 1
ATOM 6061 O O . THR B 1 259 ? 5.414 -27.234 -26.219 1 89.06 259 THR B O 1
ATOM 6064 N N . HIS B 1 260 ? 5.5 -26.062 -24.328 1 83.19 260 HIS B N 1
ATOM 6065 C CA . HIS B 1 260 ? 6.5 -26.953 -23.75 1 83.19 260 HIS B CA 1
ATOM 6066 C C . HIS B 1 260 ? 5.848 -28.188 -23.125 1 83.19 260 HIS B C 1
ATOM 6068 O O . HIS B 1 260 ? 5.008 -28.062 -22.234 1 83.19 260 HIS B O 1
ATOM 6074 N N . ASP B 1 261 ? 6.141 -29.406 -23.578 1 77.44 261 ASP B N 1
ATOM 6075 C CA . ASP B 1 261 ? 5.441 -30.609 -23.125 1 77.44 261 ASP B CA 1
ATOM 6076 C C . ASP B 1 261 ? 6.371 -31.531 -22.344 1 77.44 261 ASP B C 1
ATOM 6078 O O . ASP B 1 261 ? 6.023 -32.688 -22.062 1 77.44 261 ASP B O 1
ATOM 6082 N N . LYS B 1 262 ? 7.477 -30.984 -21.984 1 75.88 262 LYS B N 1
ATOM 6083 C CA . LYS B 1 262 ? 8.422 -31.875 -21.312 1 75.88 262 LYS B CA 1
ATOM 6084 C C . LYS B 1 262 ? 8.352 -31.688 -19.797 1 75.88 262 LYS B C 1
ATOM 6086 O O . LYS B 1 262 ? 8.461 -32.656 -19.047 1 75.88 262 LYS B O 1
ATOM 6091 N N . ASP B 1 263 ? 8.172 -30.438 -19.375 1 77.94 263 ASP B N 1
ATOM 6092 C CA . ASP B 1 263 ? 8.141 -30.141 -17.938 1 77.94 263 ASP B CA 1
ATOM 6093 C C . ASP B 1 263 ? 6.895 -29.328 -17.578 1 77.94 263 ASP B C 1
ATOM 6095 O O . ASP B 1 263 ? 6.398 -28.547 -18.375 1 77.94 263 ASP B O 1
ATOM 6099 N N . PRO B 1 264 ? 6.293 -29.641 -16.391 1 79.19 264 PRO B N 1
ATOM 6100 C CA . PRO B 1 264 ? 5.133 -28.875 -15.938 1 79.19 264 PRO B CA 1
ATOM 6101 C C . PRO B 1 264 ? 5.512 -27.5 -15.383 1 79.19 264 PRO B C 1
ATOM 6103 O O . PRO B 1 264 ? 5.438 -27.281 -14.172 1 79.19 264 PRO B O 1
ATOM 6106 N N . LEU B 1 265 ? 5.844 -26.609 -16.297 1 81.12 265 LEU B N 1
ATOM 6107 C CA . LEU B 1 265 ? 6.379 -25.312 -15.891 1 81.12 265 LEU B CA 1
ATOM 6108 C C . LEU B 1 265 ? 5.297 -24.234 -15.914 1 81.12 265 LEU B C 1
ATOM 6110 O O . LEU B 1 265 ? 5.57 -23.078 -16.234 1 81.12 265 LEU B O 1
ATOM 6114 N N . ILE B 1 266 ? 4.031 -24.594 -15.617 1 85.31 266 ILE B N 1
ATOM 6115 C CA . ILE B 1 266 ? 2.904 -23.672 -15.672 1 85.31 266 ILE B CA 1
ATOM 6116 C C . ILE B 1 266 ? 3.08 -22.578 -14.617 1 85.31 266 ILE B C 1
ATOM 6118 O O . ILE B 1 266 ? 2.617 -21.453 -14.805 1 85.31 266 ILE B O 1
ATOM 6122 N N . PHE B 1 267 ? 3.863 -22.828 -13.602 1 84.5 267 PHE B N 1
ATOM 6123 C CA . PHE B 1 267 ? 4.023 -21.891 -12.5 1 84.5 267 PHE B CA 1
ATOM 6124 C C . PHE B 1 267 ? 4.887 -20.703 -12.93 1 84.5 267 PHE B C 1
ATOM 6126 O O . PHE B 1 267 ? 4.922 -19.672 -12.25 1 84.5 267 PHE B O 1
ATOM 6133 N N . PHE B 1 268 ? 5.551 -20.719 -14.086 1 87.06 268 PHE B N 1
ATOM 6134 C CA . PHE B 1 268 ? 6.387 -19.641 -14.586 1 87.06 268 PHE B CA 1
ATOM 6135 C C . PHE B 1 268 ? 5.535 -18.438 -14.977 1 87.06 268 PHE B C 1
ATOM 6137 O O . PHE B 1 268 ? 6.055 -17.328 -15.164 1 87.06 268 PHE B O 1
ATOM 6144 N N . LEU B 1 269 ? 4.297 -18.625 -15.047 1 90.75 269 LEU B N 1
ATOM 6145 C CA . LEU B 1 269 ? 3.4 -17.562 -15.484 1 90.75 269 LEU B CA 1
ATOM 6146 C C . LEU B 1 269 ? 3.191 -16.547 -14.367 1 90.75 269 LEU B C 1
ATOM 6148 O O . LEU B 1 269 ? 2.898 -15.375 -14.633 1 90.75 269 LEU B O 1
ATOM 6152 N N . TYR B 1 270 ? 3.422 -16.891 -13.188 1 91.12 270 TYR B N 1
ATOM 6153 C CA . TYR B 1 270 ? 3.029 -16.062 -12.055 1 91.12 270 TYR B CA 1
ATOM 6154 C C . TYR B 1 270 ? 3.91 -14.82 -11.945 1 91.12 270 TYR B C 1
ATOM 6156 O O . TYR B 1 270 ? 3.408 -13.711 -11.781 1 91.12 270 TYR B O 1
ATOM 6164 N N . PRO B 1 271 ? 5.238 -14.938 -12.109 1 89.12 271 PRO B N 1
ATOM 6165 C CA . PRO B 1 271 ? 6.031 -13.711 -12.094 1 89.12 271 PRO B CA 1
ATOM 6166 C C . PRO B 1 271 ? 5.664 -12.758 -13.227 1 89.12 271 PRO B C 1
ATOM 6168 O O . PRO B 1 271 ? 5.715 -11.539 -13.055 1 89.12 271 PRO B O 1
ATOM 6171 N N . ALA B 1 272 ? 5.379 -13.359 -14.367 1 92.25 272 ALA B N 1
ATOM 6172 C CA . ALA B 1 272 ? 4.98 -12.531 -15.5 1 92.25 272 ALA B CA 1
ATOM 6173 C C . ALA B 1 272 ? 3.676 -11.797 -15.203 1 92.25 272 ALA B C 1
ATOM 6175 O O . ALA B 1 272 ? 3.531 -10.617 -15.547 1 92.25 272 ALA B O 1
ATOM 6176 N N . LEU B 1 273 ? 2.75 -12.469 -14.602 1 93.88 273 LEU B N 1
ATOM 6177 C CA . LEU B 1 273 ? 1.483 -11.852 -14.219 1 93.88 273 LEU B CA 1
ATOM 6178 C C . LEU B 1 273 ? 1.703 -10.742 -13.195 1 93.88 273 LEU B C 1
ATOM 6180 O O . LEU B 1 273 ? 1.106 -9.672 -13.297 1 93.88 273 LEU B O 1
ATOM 6184 N N . LEU B 1 274 ? 2.545 -11.055 -12.297 1 91.44 274 LEU B N 1
ATOM 6185 C CA . LEU B 1 274 ? 2.832 -10.086 -11.242 1 91.44 274 LEU B CA 1
ATOM 6186 C C . LEU B 1 274 ? 3.451 -8.82 -11.82 1 91.44 274 LEU B C 1
ATOM 6188 O O . LEU B 1 274 ? 3.164 -7.715 -11.359 1 91.44 274 LEU B O 1
ATOM 6192 N N . LEU B 1 275 ? 4.309 -8.977 -12.781 1 90.5 275 LEU B N 1
ATOM 6193 C CA . LEU B 1 275 ? 4.926 -7.828 -13.445 1 90.5 275 LEU B CA 1
ATOM 6194 C C . LEU B 1 275 ? 3.863 -6.883 -13.992 1 90.5 275 LEU B C 1
ATOM 6196 O O . LEU B 1 275 ? 3.975 -5.664 -13.836 1 90.5 275 LEU B O 1
ATOM 6200 N N . VAL B 1 276 ? 2.863 -7.422 -14.555 1 92.19 276 VAL B N 1
ATOM 6201 C CA . VAL B 1 276 ? 1.798 -6.609 -15.133 1 92.19 276 VAL B CA 1
ATOM 6202 C C . VAL B 1 276 ? 1.009 -5.922 -14.023 1 92.19 276 VAL B C 1
ATOM 6204 O O . VAL B 1 276 ? 0.629 -4.754 -14.148 1 92.19 276 VAL B O 1
ATOM 6207 N N . VAL B 1 277 ? 0.761 -6.637 -12.977 1 91.44 277 VAL B N 1
ATOM 6208 C CA . VAL B 1 277 ? 0.034 -6.066 -11.852 1 91.44 277 VAL B CA 1
ATOM 6209 C C . VAL B 1 277 ? 0.761 -4.824 -11.344 1 91.44 277 VAL B C 1
ATOM 6211 O O . VAL B 1 277 ? 0.14 -3.781 -11.117 1 91.44 277 VAL B O 1
ATOM 6214 N N . PHE B 1 278 ? 2.045 -4.848 -11.281 1 88.31 278 PHE B N 1
ATOM 6215 C CA . PHE B 1 278 ? 2.85 -3.762 -10.734 1 88.31 278 PHE B CA 1
ATOM 6216 C C . PHE B 1 278 ? 2.922 -2.594 -11.711 1 88.31 278 PHE B C 1
ATOM 6218 O O . PHE B 1 278 ? 2.992 -1.435 -11.289 1 88.31 278 PHE B O 1
ATOM 6225 N N . ARG B 1 279 ? 2.869 -2.943 -12.992 1 88.5 279 ARG B N 1
ATOM 6226 C CA . ARG B 1 279 ? 3.141 -1.898 -13.977 1 88.5 279 ARG B CA 1
ATOM 6227 C C . ARG B 1 279 ? 1.846 -1.272 -14.484 1 88.5 279 ARG B C 1
ATOM 6229 O O . ARG B 1 279 ? 1.808 -0.081 -14.797 1 88.5 279 ARG B O 1
ATOM 6236 N N . LEU B 1 280 ? 0.773 -2.082 -14.562 1 90.06 280 LEU B N 1
ATOM 6237 C CA . LEU B 1 280 ? -0.436 -1.594 -15.219 1 90.06 280 LEU B CA 1
ATOM 6238 C C . LEU B 1 280 ? -1.606 -1.562 -14.242 1 90.06 280 LEU B C 1
ATOM 6240 O O . LEU B 1 280 ? -2.709 -1.144 -14.602 1 90.06 280 LEU B O 1
ATOM 6244 N N . GLY B 1 281 ? -1.434 -2.055 -13.055 1 88.5 281 GLY B N 1
ATOM 6245 C CA . GLY B 1 281 ? -2.471 -1.975 -12.039 1 88.5 281 GLY B CA 1
ATOM 6246 C C . GLY B 1 281 ? -3.613 -2.943 -12.273 1 88.5 281 GLY B C 1
ATOM 6247 O O . GLY B 1 281 ? -3.42 -4.008 -12.867 1 88.5 281 GLY B O 1
ATOM 6248 N N . PHE B 1 282 ? -4.77 -2.625 -11.758 1 88.31 282 PHE B N 1
ATOM 6249 C CA . PHE B 1 282 ? -5.93 -3.508 -11.773 1 88.31 282 PHE B CA 1
ATOM 6250 C C . PHE B 1 282 ? -6.434 -3.715 -13.195 1 88.31 282 PHE B C 1
ATOM 6252 O O . PHE B 1 282 ? -6.742 -4.84 -13.594 1 88.31 282 PHE B O 1
ATOM 6259 N N . SER B 1 283 ? -6.539 -2.67 -13.992 1 88.88 283 SER B N 1
ATOM 6260 C CA . SER B 1 283 ? -6.992 -2.762 -15.375 1 88.88 283 SER B CA 1
ATOM 6261 C C . SER B 1 283 ? -6.078 -3.664 -16.203 1 88.88 283 SER B C 1
ATOM 6263 O O . SER B 1 283 ? -6.551 -4.5 -16.969 1 88.88 283 SER B O 1
ATOM 6265 N N . GLY B 1 284 ? -4.797 -3.539 -16 1 89.25 284 GLY B N 1
ATOM 6266 C CA . GLY B 1 284 ? -3.846 -4.391 -16.688 1 89.25 284 GLY B CA 1
ATOM 6267 C C . GLY B 1 284 ? -3.963 -5.855 -16.312 1 89.25 284 GLY B C 1
ATOM 6268 O O . GLY B 1 284 ? -3.775 -6.742 -17.141 1 89.25 284 GLY B O 1
ATOM 6269 N N . THR B 1 285 ? -4.23 -6.07 -15.047 1 91.81 285 THR B N 1
ATOM 6270 C CA . THR B 1 285 ? -4.379 -7.434 -14.555 1 91.81 285 THR B CA 1
ATOM 6271 C C . THR B 1 285 ? -5.543 -8.133 -15.25 1 91.81 285 THR B C 1
ATOM 6273 O O . THR B 1 285 ? -5.422 -9.297 -15.648 1 91.81 285 THR B O 1
ATOM 6276 N N . ILE B 1 286 ? -6.625 -7.453 -15.406 1 91.44 286 ILE B N 1
ATOM 6277 C CA . ILE B 1 286 ? -7.781 -8.016 -16.094 1 91.44 286 ILE B CA 1
ATOM 6278 C C . ILE B 1 286 ? -7.402 -8.383 -17.531 1 91.44 286 ILE B C 1
ATOM 6280 O O . ILE B 1 286 ? -7.656 -9.508 -17.969 1 91.44 286 ILE B O 1
ATOM 6284 N N . LEU B 1 287 ? -6.762 -7.516 -18.172 1 90.25 287 LEU B N 1
ATOM 6285 C CA . LEU B 1 287 ? -6.371 -7.734 -19.562 1 90.25 287 LEU B CA 1
ATOM 6286 C C . LEU B 1 287 ? -5.41 -8.914 -19.688 1 90.25 287 LEU B C 1
ATOM 6288 O O . LEU B 1 287 ? -5.543 -9.742 -20.594 1 90.25 287 LEU B O 1
ATOM 6292 N N . THR B 1 288 ? -4.512 -8.93 -18.797 1 92.69 288 THR B N 1
ATOM 6293 C CA . THR B 1 288 ? -3.506 -9.984 -18.859 1 92.69 288 THR B CA 1
ATOM 6294 C C . THR B 1 288 ? -4.137 -11.352 -18.609 1 92.69 288 THR B C 1
ATOM 6296 O O . THR B 1 288 ? -3.756 -12.344 -19.234 1 92.69 288 THR B O 1
ATOM 6299 N N . ILE B 1 289 ? -5.031 -11.43 -17.688 1 92.94 289 ILE B N 1
ATOM 6300 C CA . ILE B 1 289 ? -5.68 -12.711 -17.406 1 92.94 289 ILE B CA 1
ATOM 6301 C C . ILE B 1 289 ? -6.477 -13.164 -18.625 1 92.94 289 ILE B C 1
ATOM 6303 O O . ILE B 1 289 ? -6.527 -14.359 -18.922 1 92.94 289 ILE B O 1
ATOM 6307 N N . PHE B 1 290 ? -7.027 -12.273 -19.359 1 90.75 290 PHE B N 1
ATOM 6308 C CA . PHE B 1 290 ? -7.73 -12.609 -20.594 1 90.75 290 PHE B CA 1
ATOM 6309 C C . PHE B 1 290 ? -6.766 -13.164 -21.641 1 90.75 290 PHE B C 1
ATOM 6311 O O . PHE B 1 290 ? -7.059 -14.164 -22.297 1 90.75 290 PHE B O 1
ATOM 6318 N N . VAL B 1 291 ? -5.664 -12.5 -21.734 1 91.69 291 VAL B N 1
ATOM 6319 C CA . VAL B 1 291 ? -4.652 -12.938 -22.688 1 91.69 291 VAL B CA 1
ATOM 6320 C C . VAL B 1 291 ? -4.16 -14.336 -22.328 1 91.69 291 VAL B C 1
ATOM 6322 O O . VAL B 1 291 ? -4.055 -15.203 -23.188 1 91.69 291 VAL B O 1
ATOM 6325 N N . VAL B 1 292 ? -3.908 -14.523 -21.094 1 93.81 292 VAL B N 1
ATOM 6326 C CA . VAL B 1 292 ? -3.416 -15.812 -20.625 1 93.81 292 VAL B CA 1
ATOM 6327 C C . VAL B 1 292 ? -4.508 -16.875 -20.781 1 93.81 292 VAL B C 1
ATOM 6329 O O . VAL B 1 292 ? -4.23 -18 -21.188 1 93.81 292 VAL B O 1
ATOM 6332 N N . ALA B 1 293 ? -5.742 -16.516 -20.469 1 91.94 293 ALA B N 1
ATOM 6333 C CA . ALA B 1 293 ? -6.859 -17.453 -20.594 1 91.94 293 ALA B CA 1
ATOM 6334 C C . ALA B 1 293 ? -7.051 -17.875 -22.047 1 91.94 293 ALA B C 1
ATOM 6336 O O . ALA B 1 293 ? -7.117 -19.078 -22.344 1 91.94 293 ALA B O 1
ATOM 6337 N N . PHE B 1 294 ? -7.074 -16.969 -22.859 1 88.94 294 PHE B N 1
ATOM 6338 C CA . PHE B 1 294 ? -7.27 -17.266 -24.281 1 88.94 294 PHE B CA 1
ATOM 6339 C C . PHE B 1 294 ? -6.125 -18.125 -24.812 1 88.94 294 PHE B C 1
ATOM 6341 O O . PHE B 1 294 ? -6.355 -19.141 -25.484 1 88.94 294 PHE B O 1
ATOM 6348 N N . GLY B 1 295 ? -4.918 -17.75 -24.547 1 90.69 295 GLY B N 1
ATOM 6349 C CA . GLY B 1 295 ? -3.756 -18.484 -25.031 1 90.69 295 GLY B CA 1
ATOM 6350 C C . GLY B 1 295 ? -3.662 -19.891 -24.469 1 90.69 295 GLY B C 1
ATOM 6351 O O . GLY B 1 295 ? -3.4 -20.844 -25.203 1 90.69 295 GLY B O 1
ATOM 6352 N N . SER B 1 296 ? -3.881 -19.984 -23.188 1 91.38 296 SER B N 1
ATOM 6353 C CA . SER B 1 296 ? -3.768 -21.297 -22.531 1 91.38 296 SER B CA 1
ATOM 6354 C C . SER B 1 296 ? -4.852 -22.25 -23.031 1 91.38 296 SER B C 1
ATOM 6356 O O . SER B 1 296 ? -4.574 -23.422 -23.297 1 91.38 296 SER B O 1
ATOM 6358 N N . ILE B 1 297 ? -6.086 -21.766 -23.172 1 87.44 297 ILE B N 1
ATOM 6359 C CA . ILE B 1 297 ? -7.195 -22.609 -23.625 1 87.44 297 ILE B CA 1
ATOM 6360 C C . ILE B 1 297 ? -6.977 -23.016 -25.078 1 87.44 297 ILE B C 1
ATOM 6362 O O . ILE B 1 297 ? -7.105 -24.188 -25.406 1 87.44 297 ILE B O 1
ATOM 6366 N N . ALA B 1 298 ? -6.598 -22.125 -25.906 1 87.69 298 ALA B N 1
ATOM 6367 C CA . ALA B 1 298 ? -6.391 -22.406 -27.328 1 87.69 298 ALA B CA 1
ATOM 6368 C C . ALA B 1 298 ? -5.305 -23.453 -27.531 1 87.69 298 ALA B C 1
ATOM 6370 O O . ALA B 1 298 ? -5.484 -24.406 -28.281 1 87.69 298 ALA B O 1
ATOM 6371 N N . LEU B 1 299 ? -4.23 -23.344 -26.844 1 89.25 299 LEU B N 1
ATOM 6372 C CA . LEU B 1 299 ? -3.104 -24.25 -27.016 1 89.25 299 LEU B CA 1
ATOM 6373 C C . LEU B 1 299 ? -3.406 -25.609 -26.406 1 89.25 299 LEU B C 1
ATOM 6375 O O . LEU B 1 299 ? -2.969 -26.641 -26.922 1 89.25 299 LEU B O 1
ATOM 6379 N N . THR B 1 300 ? -4.152 -25.594 -25.344 1 86.12 300 THR B N 1
ATOM 6380 C CA . THR B 1 300 ? -4.551 -26.844 -24.719 1 86.12 300 THR B CA 1
ATOM 6381 C C . THR B 1 300 ? -5.488 -27.625 -25.641 1 86.12 300 THR B C 1
ATOM 6383 O O . THR B 1 300 ? -5.363 -28.844 -25.781 1 86.12 300 THR B O 1
ATOM 6386 N N . VAL B 1 301 ? -6.426 -26.984 -26.266 1 82 301 VAL B N 1
ATOM 6387 C CA . VAL B 1 301 ? -7.383 -27.609 -27.172 1 82 301 VAL B CA 1
ATOM 6388 C C . VAL B 1 301 ? -6.648 -28.188 -28.375 1 82 301 VAL B C 1
ATOM 6390 O O . VAL B 1 301 ? -7.027 -29.234 -28.891 1 82 301 VAL B O 1
ATOM 6393 N N . LYS B 1 302 ? -5.559 -27.578 -28.781 1 85.06 302 LYS B N 1
ATOM 6394 C CA . LYS B 1 302 ? -4.777 -28.047 -29.922 1 85.06 302 LYS B CA 1
ATOM 6395 C C . LYS B 1 302 ? -3.877 -29.219 -29.531 1 85.06 302 LYS B C 1
ATOM 6397 O O . LYS B 1 302 ? -3.229 -29.828 -30.375 1 85.06 302 LYS B O 1
ATOM 6402 N N . GLY B 1 303 ? -3.871 -29.484 -28.234 1 82.44 303 GLY B N 1
ATOM 6403 C CA . GLY B 1 303 ? -3.141 -30.641 -27.75 1 82.44 303 GLY B CA 1
ATOM 6404 C C . GLY B 1 303 ? -1.689 -30.344 -27.422 1 82.44 303 GLY B C 1
ATOM 6405 O O . GLY B 1 303 ? -0.836 -31.234 -27.5 1 82.44 303 GLY B O 1
ATOM 6406 N N . HIS B 1 304 ? -1.404 -29.125 -27.188 1 82.75 304 HIS B N 1
ATOM 6407 C CA . HIS B 1 304 ? -0.049 -28.734 -26.812 1 82.75 304 HIS B CA 1
ATOM 6408 C C . HIS B 1 304 ? 0.048 -28.422 -25.328 1 82.75 304 HIS B C 1
ATOM 6410 O O . HIS B 1 304 ? -0.968 -28.172 -24.672 1 82.75 304 HIS B O 1
ATOM 6416 N N . GLY B 1 305 ? 1.314 -28.656 -24.828 1 79.94 305 GLY B N 1
ATOM 6417 C CA . GLY B 1 305 ? 1.554 -28.078 -23.516 1 79.94 305 GLY B CA 1
ATOM 6418 C C . GLY B 1 305 ? 1.81 -29.125 -22.438 1 79.94 305 GLY B C 1
ATOM 6419 O O . GLY B 1 305 ? 1.798 -30.328 -22.719 1 79.94 305 GLY B O 1
ATOM 6420 N N . PRO B 1 306 ? 2.07 -28.609 -21.266 1 77.06 306 PRO B N 1
ATOM 6421 C CA . PRO B 1 306 ? 2.441 -29.484 -20.156 1 77.06 306 PRO B CA 1
ATOM 6422 C C . PRO B 1 306 ? 1.277 -30.359 -19.672 1 77.06 306 PRO B C 1
ATOM 6424 O O . PRO B 1 306 ? 1.49 -31.359 -19 1 77.06 306 PRO B O 1
ATOM 6427 N N . LEU B 1 307 ? 0.068 -30.078 -20.062 1 76.81 307 LEU B N 1
ATOM 6428 C CA . LEU B 1 307 ? -1.099 -30.812 -19.578 1 76.81 307 LEU B CA 1
ATOM 6429 C C . LEU B 1 307 ? -1.271 -32.125 -20.328 1 76.81 307 LEU B C 1
ATOM 6431 O O . LEU B 1 307 ? -2.086 -32.969 -19.938 1 76.81 307 LEU B O 1
ATOM 6435 N N . MET B 1 308 ? -0.435 -32.281 -21.297 1 77.44 308 MET B N 1
ATOM 6436 C CA . MET B 1 308 ? -0.418 -33.531 -22.016 1 77.44 308 MET B CA 1
ATOM 6437 C C . MET B 1 308 ? 0.286 -34.625 -21.188 1 77.44 308 MET B C 1
ATOM 6439 O O . MET B 1 308 ? 0.164 -35.812 -21.469 1 77.44 308 MET B O 1
ATOM 6443 N N . LEU B 1 309 ? 0.971 -34.125 -20.141 1 73.38 309 LEU B N 1
ATOM 6444 C CA . LEU B 1 309 ? 1.734 -35.031 -19.297 1 73.38 309 LEU B CA 1
ATOM 6445 C C . LEU B 1 309 ? 0.823 -35.719 -18.312 1 73.38 309 LEU B C 1
ATOM 6447 O O . LEU B 1 309 ? 1.22 -36.719 -17.688 1 73.38 309 LEU B O 1
ATOM 6451 N N . ILE B 1 310 ? -0.464 -35.312 -18.188 1 75.06 310 ILE B N 1
ATOM 6452 C CA . ILE B 1 310 ? -1.402 -35.875 -17.219 1 75.06 310 ILE B CA 1
ATOM 6453 C C . ILE B 1 310 ? -1.891 -37.25 -17.672 1 75.06 310 ILE B C 1
ATOM 6455 O O . ILE B 1 310 ? -2.139 -37.438 -18.859 1 75.06 310 ILE B O 1
ATOM 6459 N N . PRO B 1 311 ? -1.838 -38.062 -16.578 1 72.69 311 PRO B N 1
ATOM 6460 C CA . PRO B 1 311 ? -2.48 -39.312 -16.953 1 72.69 311 PRO B CA 1
ATOM 6461 C C . PRO B 1 311 ? -3.912 -39.125 -17.453 1 72.69 311 PRO B C 1
ATOM 6463 O O . PRO B 1 311 ? -4.691 -38.406 -16.828 1 72.69 311 PRO B O 1
ATOM 6466 N N . GLY B 1 312 ? -4.305 -39.469 -18.578 1 68.75 312 GLY B N 1
ATOM 6467 C CA . GLY B 1 312 ? -5.625 -39.281 -19.156 1 68.75 312 GLY B CA 1
ATOM 6468 C C . GLY B 1 312 ? -5.691 -38.125 -20.125 1 68.75 312 GLY B C 1
ATOM 6469 O O . GLY B 1 312 ? -6.781 -37.688 -20.484 1 68.75 312 GLY B O 1
ATOM 6470 N N . ALA B 1 313 ? -4.473 -37.594 -20.25 1 68.12 313 ALA B N 1
ATOM 6471 C CA . ALA B 1 313 ? -4.332 -36.438 -21.141 1 68.12 313 ALA B CA 1
ATOM 6472 C C . ALA B 1 313 ? -5.023 -36.688 -22.469 1 68.12 313 ALA B C 1
ATOM 6474 O O . ALA B 1 313 ? -5.336 -35.75 -23.203 1 68.12 313 ALA B O 1
ATOM 6475 N N . HIS B 1 314 ? -5.32 -37.906 -22.578 1 74.69 314 HIS B N 1
ATOM 6476 C CA . HIS B 1 314 ? -5.977 -38.188 -23.844 1 74.69 314 HIS B CA 1
ATOM 6477 C C . HIS B 1 314 ? -7.41 -37.656 -23.859 1 74.69 314 HIS B C 1
ATOM 6479 O O . HIS B 1 314 ? -7.973 -37.406 -24.922 1 74.69 314 HIS B O 1
ATOM 6485 N N . MET B 1 315 ? -7.914 -37.469 -22.688 1 78 315 MET B N 1
ATOM 6486 C CA . MET B 1 315 ? -9.258 -36.906 -22.594 1 78 315 MET B CA 1
ATOM 6487 C C . MET B 1 315 ? -9.219 -35.375 -22.516 1 78 315 MET B C 1
ATOM 6489 O O . MET B 1 315 ? -8.633 -34.812 -21.594 1 78 315 MET B O 1
ATOM 6493 N N . MET B 1 316 ? -9.773 -34.75 -23.469 1 80 316 MET B N 1
ATOM 6494 C CA . MET B 1 316 ? -9.797 -33.312 -23.562 1 80 316 MET B CA 1
ATOM 6495 C C . MET B 1 316 ? -10.43 -32.688 -22.328 1 80 316 MET B C 1
ATOM 6497 O O . MET B 1 316 ? -9.961 -31.641 -21.844 1 80 316 MET B O 1
ATOM 6501 N N . LEU B 1 317 ? -11.461 -33.312 -21.797 1 77.81 317 LEU B N 1
ATOM 6502 C CA . LEU B 1 317 ? -12.18 -32.812 -20.641 1 77.81 317 LEU B CA 1
ATOM 6503 C C . LEU B 1 317 ? -11.242 -32.625 -19.438 1 77.81 317 LEU B C 1
ATOM 6505 O O . LEU B 1 317 ? -11.328 -31.625 -18.734 1 77.81 317 LEU B O 1
ATOM 6509 N N . HIS B 1 318 ? -10.438 -33.594 -19.266 1 82.06 318 HIS B N 1
ATOM 6510 C CA . HIS B 1 318 ? -9.531 -33.531 -18.125 1 82.06 318 HIS B CA 1
ATOM 6511 C C . HIS B 1 318 ? -8.539 -32.375 -18.266 1 82.06 318 HIS B C 1
ATOM 6513 O O . HIS B 1 318 ? -8.25 -31.688 -17.297 1 82.06 318 HIS B O 1
ATOM 6519 N N . ARG B 1 319 ? -8.039 -32.125 -19.469 1 84.81 319 ARG B N 1
ATOM 6520 C CA . ARG B 1 319 ? -7.102 -31.031 -19.719 1 84.81 319 ARG B CA 1
ATOM 6521 C C . ARG B 1 319 ? -7.758 -29.672 -19.5 1 84.81 319 ARG B C 1
ATOM 6523 O O . ARG B 1 319 ? -7.148 -28.781 -18.906 1 84.81 319 ARG B O 1
ATOM 6530 N N . ILE B 1 320 ? -8.945 -29.609 -19.891 1 83.69 320 ILE B N 1
ATOM 6531 C CA . ILE B 1 320 ? -9.672 -28.344 -19.781 1 83.69 320 ILE B CA 1
ATOM 6532 C C . ILE B 1 320 ? -9.938 -28.031 -18.312 1 83.69 320 ILE B C 1
ATOM 6534 O O . ILE B 1 320 ? -9.852 -26.891 -17.891 1 83.69 320 ILE B O 1
ATOM 6538 N N . VAL B 1 321 ? -10.242 -29.031 -17.594 1 85.62 321 VAL B N 1
ATOM 6539 C CA . VAL B 1 321 ? -10.508 -28.859 -16.172 1 85.62 321 VAL B CA 1
ATOM 6540 C C . VAL B 1 321 ? -9.258 -28.312 -15.477 1 85.62 321 VAL B C 1
ATOM 6542 O O . VAL B 1 321 ? -9.336 -27.406 -14.648 1 85.62 321 VAL B O 1
ATOM 6545 N N . VAL B 1 322 ? -8.125 -28.828 -15.82 1 86.25 322 VAL B N 1
ATOM 6546 C CA . VAL B 1 322 ? -6.875 -28.422 -15.188 1 86.25 322 VAL B CA 1
ATOM 6547 C C . VAL B 1 322 ? -6.555 -26.969 -15.555 1 86.25 322 VAL B C 1
ATOM 6549 O O . VAL B 1 322 ? -6.121 -26.188 -14.703 1 86.25 322 VAL B O 1
ATOM 6552 N N . VAL B 1 323 ? -6.77 -26.656 -16.828 1 88.62 323 VAL B N 1
ATOM 6553 C CA . VAL B 1 323 ? -6.516 -25.281 -17.25 1 88.62 323 VAL B CA 1
ATOM 6554 C C . VAL B 1 323 ? -7.453 -24.328 -16.516 1 88.62 323 VAL B C 1
ATOM 6556 O O . VAL B 1 323 ? -7.055 -23.219 -16.141 1 88.62 323 VAL B O 1
ATOM 6559 N N . GLN B 1 324 ? -8.695 -24.734 -16.359 1 89.56 324 GLN B N 1
ATOM 6560 C CA . GLN B 1 324 ? -9.664 -23.906 -15.641 1 89.56 324 GLN B CA 1
ATOM 6561 C C . GLN B 1 324 ? -9.227 -23.672 -14.195 1 89.56 324 GLN B C 1
ATOM 6563 O O . GLN B 1 324 ? -9.32 -22.562 -13.688 1 89.56 324 GLN B O 1
ATOM 6568 N N . ILE B 1 325 ? -8.805 -24.703 -13.602 1 89.06 325 ILE B N 1
ATOM 6569 C CA . ILE B 1 325 ? -8.336 -24.594 -12.227 1 89.06 325 ILE B CA 1
ATOM 6570 C C . ILE B 1 325 ? -7.121 -23.672 -12.156 1 89.06 325 ILE B C 1
ATOM 6572 O O . ILE B 1 325 ? -7.008 -22.844 -11.25 1 89.06 325 ILE B O 1
ATOM 6576 N N . PHE B 1 326 ? -6.227 -23.812 -13.062 1 90.56 326 PHE B N 1
ATOM 6577 C CA . PHE B 1 326 ? -5.047 -22.953 -13.133 1 90.56 326 PHE B CA 1
ATOM 6578 C C . PHE B 1 326 ? -5.445 -21.484 -13.242 1 90.56 326 PHE B C 1
ATOM 6580 O O . PHE B 1 326 ? -4.906 -20.641 -12.531 1 90.56 326 PHE B O 1
ATOM 6587 N N . LEU B 1 327 ? -6.348 -21.234 -14.148 1 92.12 327 LEU B N 1
ATOM 6588 C CA . LEU B 1 327 ? -6.801 -19.859 -14.359 1 92.12 327 LEU B CA 1
ATOM 6589 C C . LEU B 1 327 ? -7.477 -19.312 -13.109 1 92.12 327 LEU B C 1
ATOM 6591 O O . LEU B 1 327 ? -7.293 -18.141 -12.766 1 92.12 327 LEU B O 1
ATOM 6595 N N . ALA B 1 328 ? -8.266 -20.141 -12.484 1 91.75 328 ALA B N 1
ATOM 6596 C CA . ALA B 1 328 ? -8.914 -19.75 -11.234 1 91.75 328 ALA B CA 1
ATOM 6597 C C . ALA B 1 328 ? -7.883 -19.344 -10.188 1 91.75 328 ALA B C 1
ATOM 6599 O O . ALA B 1 328 ? -8.016 -18.312 -9.531 1 91.75 328 ALA B O 1
ATOM 6600 N N . VAL B 1 329 ? -6.887 -20.109 -10.055 1 92.12 329 VAL B N 1
ATOM 6601 C CA . VAL B 1 329 ? -5.84 -19.859 -9.078 1 92.12 329 VAL B CA 1
ATOM 6602 C C . VAL B 1 329 ? -5.117 -18.562 -9.422 1 92.12 329 VAL B C 1
ATOM 6604 O O . VAL B 1 329 ? -4.793 -17.766 -8.531 1 92.12 329 VAL B O 1
ATOM 6607 N N . ALA B 1 330 ? -4.84 -18.391 -10.68 1 93.31 330 ALA B N 1
ATOM 6608 C CA . ALA B 1 330 ? -4.195 -17.156 -11.125 1 93.31 330 ALA B CA 1
ATOM 6609 C C . ALA B 1 330 ? -5.02 -15.938 -10.742 1 93.31 330 ALA B C 1
ATOM 6611 O O . ALA B 1 330 ? -4.48 -14.953 -10.234 1 93.31 330 ALA B O 1
ATOM 6612 N N . ILE B 1 331 ? -6.305 -16.016 -10.906 1 93.94 331 ILE B N 1
ATOM 6613 C CA . ILE B 1 331 ? -7.219 -14.922 -10.609 1 93.94 331 ILE B CA 1
ATOM 6614 C C . ILE B 1 331 ? -7.238 -14.656 -9.102 1 93.94 331 ILE B C 1
ATOM 6616 O O . ILE B 1 331 ? -7.094 -13.516 -8.664 1 93.94 331 ILE B O 1
ATOM 6620 N N . PHE B 1 332 ? -7.348 -15.68 -8.328 1 92.44 332 PHE B N 1
ATOM 6621 C CA . PHE B 1 332 ? -7.457 -15.578 -6.883 1 92.44 332 PHE B CA 1
ATOM 6622 C C . PHE B 1 332 ? -6.148 -15.07 -6.273 1 92.44 332 PHE B C 1
ATOM 6624 O O . PHE B 1 332 ? -6.133 -14.578 -5.148 1 92.44 332 PHE B O 1
ATOM 6631 N N . THR B 1 333 ? -5.098 -15.164 -7.012 1 92.31 333 THR B N 1
ATOM 6632 C CA . THR B 1 333 ? -3.801 -14.703 -6.527 1 92.31 333 THR B CA 1
ATOM 6633 C C . THR B 1 333 ? -3.531 -13.266 -6.98 1 92.31 333 THR B C 1
ATOM 6635 O O . THR B 1 333 ? -3.131 -12.422 -6.18 1 92.31 333 THR B O 1
ATOM 6638 N N . MET B 1 334 ? -3.83 -13.008 -8.219 1 94.19 334 MET B N 1
ATOM 6639 C CA . MET B 1 334 ? -3.396 -11.742 -8.805 1 94.19 334 MET B CA 1
ATOM 6640 C C . MET B 1 334 ? -4.371 -10.617 -8.469 1 94.19 334 MET B C 1
ATOM 6642 O O . MET B 1 334 ? -3.961 -9.477 -8.266 1 94.19 334 MET B O 1
ATOM 6646 N N . PHE B 1 335 ? -5.645 -10.883 -8.359 1 94.06 335 PHE B N 1
ATOM 6647 C CA . PHE B 1 335 ? -6.637 -9.836 -8.172 1 94.06 335 PHE B CA 1
ATOM 6648 C C . PHE B 1 335 ? -6.477 -9.172 -6.805 1 94.06 335 PHE B C 1
ATOM 6650 O O . PHE B 1 335 ? -6.477 -7.945 -6.699 1 94.06 335 PHE B O 1
ATOM 6657 N N . PRO B 1 336 ? -6.34 -9.938 -5.754 1 91.81 336 PRO B N 1
ATOM 6658 C CA . PRO B 1 336 ? -6.121 -9.289 -4.457 1 91.81 336 PRO B CA 1
ATOM 6659 C C . PRO B 1 336 ? -4.859 -8.43 -4.434 1 91.81 336 PRO B C 1
ATOM 6661 O O . PRO B 1 336 ? -4.84 -7.379 -3.789 1 91.81 336 PRO B O 1
ATOM 6664 N N . VAL B 1 337 ? -3.855 -8.852 -5.086 1 92.75 337 VAL B N 1
ATOM 6665 C CA . VAL B 1 337 ? -2.613 -8.094 -5.141 1 92.75 337 VAL B CA 1
ATOM 6666 C C . VAL B 1 337 ? -2.846 -6.777 -5.883 1 92.75 337 VAL B C 1
ATOM 6668 O O . VAL B 1 337 ? -2.379 -5.723 -5.449 1 92.75 337 VAL B O 1
ATOM 6671 N N . ALA B 1 338 ? -3.545 -6.887 -6.949 1 93.06 338 ALA B N 1
ATOM 6672 C CA . ALA B 1 338 ? -3.865 -5.688 -7.719 1 93.06 338 ALA B CA 1
ATOM 6673 C C . ALA B 1 338 ? -4.664 -4.695 -6.879 1 93.06 338 ALA B C 1
ATOM 6675 O O . ALA B 1 338 ? -4.426 -3.486 -6.934 1 93.06 338 ALA B O 1
ATOM 6676 N N . ALA B 1 339 ? -5.594 -5.172 -6.152 1 91.56 339 ALA B N 1
ATOM 6677 C CA . ALA B 1 339 ? -6.402 -4.324 -5.281 1 91.56 339 ALA B CA 1
ATOM 6678 C C . ALA B 1 339 ? -5.543 -3.664 -4.207 1 91.56 339 ALA B C 1
ATOM 6680 O O . ALA B 1 339 ? -5.773 -2.51 -3.838 1 91.56 339 ALA B O 1
ATOM 6681 N N . LEU B 1 340 ? -4.617 -4.375 -3.725 1 90.19 340 LEU B N 1
ATOM 6682 C CA . LEU B 1 340 ? -3.688 -3.846 -2.73 1 90.19 340 LEU B CA 1
ATOM 6683 C C . LEU B 1 340 ? -2.875 -2.691 -3.307 1 90.19 340 LEU B C 1
ATOM 6685 O O . LEU B 1 340 ? -2.639 -1.691 -2.623 1 90.19 340 LEU B O 1
ATOM 6689 N N . LEU B 1 341 ? -2.439 -2.885 -4.441 1 89.88 341 LEU B N 1
ATOM 6690 C CA . LEU B 1 341 ? -1.664 -1.845 -5.105 1 89.88 341 LEU B CA 1
ATOM 6691 C C . LEU B 1 341 ? -2.498 -0.583 -5.297 1 89.88 341 LEU B C 1
ATOM 6693 O O . LEU B 1 341 ? -1.992 0.531 -5.137 1 89.88 341 LEU B O 1
ATOM 6697 N N . GLU B 1 342 ? -3.723 -0.769 -5.641 1 87.62 342 GLU B N 1
ATOM 6698 C CA . GLU B 1 342 ? -4.629 0.365 -5.797 1 87.62 342 GLU B CA 1
ATOM 6699 C C . GLU B 1 342 ? -4.836 1.091 -4.469 1 87.62 342 GLU B C 1
ATOM 6701 O O . GLU B 1 342 ? -4.871 2.322 -4.43 1 87.62 342 GLU B O 1
ATOM 6706 N N . GLU B 1 343 ? -5.035 0.346 -3.514 1 88.19 343 GLU B N 1
ATOM 6707 C CA . GLU B 1 343 ? -5.195 0.918 -2.18 1 88.19 343 GLU B CA 1
ATOM 6708 C C . GLU B 1 343 ? -3.961 1.714 -1.77 1 88.19 343 GLU B C 1
ATOM 6710 O O . GLU B 1 343 ? -4.078 2.785 -1.169 1 88.19 343 GLU B O 1
ATOM 6715 N N . ARG B 1 344 ? -2.828 1.239 -2.029 1 87.94 344 ARG B N 1
ATOM 6716 C CA . ARG B 1 344 ? -1.577 1.931 -1.732 1 87.94 344 ARG B CA 1
ATOM 6717 C C . ARG B 1 344 ? -1.504 3.268 -2.463 1 87.94 344 ARG B C 1
ATOM 6719 O O . ARG B 1 344 ? -1.093 4.277 -1.886 1 87.94 344 ARG B O 1
ATOM 6726 N N . ALA B 1 345 ? -1.844 3.203 -3.666 1 86.88 345 ALA B N 1
ATOM 6727 C CA . ALA B 1 345 ? -1.825 4.43 -4.461 1 86.88 345 ALA B CA 1
ATOM 6728 C C . ALA B 1 345 ? -2.771 5.473 -3.875 1 86.88 345 ALA B C 1
ATOM 6730 O O . ALA B 1 345 ? -2.438 6.66 -3.82 1 86.88 345 ALA B O 1
ATOM 6731 N N . GLU B 1 346 ? -3.887 5.078 -3.459 1 88 346 GLU B N 1
ATOM 6732 C CA . GLU B 1 346 ? -4.859 5.973 -2.842 1 88 346 GLU B CA 1
ATOM 6733 C C . GLU B 1 346 ? -4.316 6.566 -1.544 1 88 346 GLU B C 1
ATOM 6735 O O . GLU B 1 346 ? -4.508 7.754 -1.27 1 88 346 GLU B O 1
ATOM 6740 N N . LEU B 1 347 ? -3.678 5.738 -0.786 1 90.25 347 LEU B N 1
ATOM 6741 C CA . LEU B 1 347 ? -3.102 6.195 0.473 1 90.25 347 LEU B CA 1
ATOM 6742 C C . LEU B 1 347 ? -2.014 7.234 0.227 1 90.25 347 LEU B C 1
ATOM 6744 O O . LEU B 1 347 ? -1.896 8.203 0.975 1 90.25 347 LEU B O 1
ATOM 6748 N N . GLN B 1 348 ? -1.276 7.043 -0.749 1 90.69 348 GLN B N 1
ATOM 6749 C CA . GLN B 1 348 ? -0.224 7.992 -1.098 1 90.69 348 GLN B CA 1
ATOM 6750 C C . GLN B 1 348 ? -0.811 9.344 -1.48 1 90.69 348 GLN B C 1
ATOM 6752 O O . GLN B 1 348 ? -0.285 10.391 -1.087 1 90.69 348 GLN B O 1
ATOM 6757 N N . LEU B 1 349 ? -1.881 9.25 -2.205 1 88.12 349 LEU B N 1
ATOM 6758 C CA . LEU B 1 349 ? -2.557 10.484 -2.6 1 88.12 349 LEU B CA 1
ATOM 6759 C C . LEU B 1 349 ? -3.146 11.195 -1.387 1 88.12 349 LEU B C 1
ATOM 6761 O O . LEU B 1 349 ? -3.035 12.414 -1.26 1 88.12 349 LEU B O 1
ATOM 6765 N N . SER B 1 350 ? -3.732 10.414 -0.551 1 90 350 SER B N 1
ATOM 6766 C CA . SER B 1 350 ? -4.305 10.977 0.668 1 90 350 SER B CA 1
ATOM 6767 C C . SER B 1 350 ? -3.23 11.609 1.545 1 90 350 SER B C 1
ATOM 6769 O O . SER B 1 350 ? -3.455 12.656 2.158 1 90 350 SER B O 1
ATOM 6771 N N . LEU B 1 351 ? -2.1 11 1.612 1 90.94 351 LEU B N 1
ATOM 6772 C CA . LEU B 1 351 ? -0.986 11.531 2.389 1 90.94 351 LEU B CA 1
ATOM 6773 C C . LEU B 1 351 ? -0.499 12.852 1.809 1 90.94 351 LEU B C 1
ATOM 6775 O O . LEU B 1 351 ? -0.29 13.82 2.545 1 90.94 351 LEU B O 1
ATOM 6779 N N . ALA B 1 352 ? -0.384 12.883 0.537 1 88.5 352 ALA B N 1
ATOM 6780 C CA . ALA B 1 352 ? 0.05 14.102 -0.135 1 88.5 352 ALA B CA 1
ATOM 6781 C C . ALA B 1 352 ? -0.924 15.25 0.124 1 88.5 352 ALA B C 1
ATOM 6783 O O . ALA B 1 352 ? -0.508 16.375 0.382 1 88.5 352 ALA B O 1
ATOM 6784 N N . GLU B 1 353 ? -2.148 14.93 0.064 1 87.44 353 GLU B N 1
ATOM 6785 C CA . GLU B 1 353 ? -3.189 15.922 0.316 1 87.44 353 GLU B CA 1
ATOM 6786 C C . GLU B 1 353 ? -3.148 16.406 1.763 1 87.44 353 GLU B C 1
ATOM 6788 O O . GLU B 1 353 ? -3.268 17.609 2.023 1 87.44 353 GLU B O 1
ATOM 6793 N N . SER B 1 354 ? -3.018 15.43 2.58 1 85.31 354 SER B N 1
ATOM 6794 C CA . SER B 1 354 ? -2.957 15.781 3.994 1 85.31 354 SER B CA 1
ATOM 6795 C C . SER B 1 354 ? -1.734 16.641 4.301 1 85.31 354 SER B C 1
ATOM 6797 O O . SER B 1 354 ? -1.822 17.609 5.051 1 85.31 354 SER B O 1
ATOM 6799 N N . GLU B 1 355 ? -0.689 16.328 3.744 1 84.69 355 GLU B N 1
ATOM 6800 C CA . GLU B 1 355 ? 0.532 17.109 3.918 1 84.69 355 GLU B CA 1
ATOM 6801 C C . GLU B 1 355 ? 0.385 18.5 3.314 1 84.69 355 GLU B C 1
ATOM 6803 O O . GLU B 1 355 ? 0.908 19.484 3.857 1 84.69 355 GLU B O 1
ATOM 6808 N N . GLY B 1 356 ? -0.277 18.5 2.254 1 80.06 356 GLY B N 1
ATOM 6809 C CA . GLY B 1 356 ? -0.573 19.797 1.663 1 80.06 356 GLY B CA 1
ATOM 6810 C C . GLY B 1 356 ? -1.438 20.672 2.549 1 80.06 356 GLY B C 1
ATOM 6811 O O . GLY B 1 356 ? -1.155 21.859 2.723 1 80.06 356 GLY B O 1
ATOM 6812 N N . ARG B 1 357 ? -2.41 20.172 3.094 1 77.94 357 ARG B N 1
ATOM 6813 C CA . ARG B 1 357 ? -3.273 20.891 4.027 1 77.94 357 ARG B CA 1
ATOM 6814 C C . ARG B 1 357 ? -2.488 21.359 5.25 1 77.94 357 ARG B C 1
ATOM 6816 O O . ARG B 1 357 ? -2.654 22.484 5.707 1 77.94 357 ARG B O 1
ATOM 6823 N N . TYR B 1 358 ? -1.728 20.469 5.754 1 75 358 TYR B N 1
ATOM 6824 C CA . TYR B 1 358 ? -0.881 20.781 6.898 1 75 358 TYR B CA 1
ATOM 6825 C C . TYR B 1 358 ? 0.044 21.953 6.586 1 75 358 TYR B C 1
ATOM 6827 O O . TYR B 1 358 ? 0.176 22.875 7.387 1 75 358 TYR B O 1
ATOM 6835 N N . ARG B 1 359 ? 0.573 21.875 5.477 1 73.62 359 ARG B N 1
ATOM 6836 C CA . ARG B 1 359 ? 1.505 22.922 5.094 1 73.62 359 ARG B CA 1
ATOM 6837 C C . ARG B 1 359 ? 0.794 24.266 4.984 1 73.62 359 ARG B C 1
ATOM 6839 O O . ARG B 1 359 ? 1.329 25.297 5.406 1 73.62 359 ARG B O 1
ATOM 6846 N N . ARG B 1 360 ? -0.349 24.234 4.523 1 71.88 360 ARG B N 1
ATOM 6847 C CA . ARG B 1 360 ? -1.133 25.453 4.383 1 71.88 360 ARG B CA 1
ATOM 6848 C C . ARG B 1 360 ? -1.514 26.016 5.746 1 71.88 360 ARG B C 1
ATOM 6850 O O . ARG B 1 360 ? -1.433 27.234 5.961 1 71.88 360 ARG B O 1
ATOM 6857 N N . LEU B 1 361 ? -1.86 25.141 6.602 1 70.69 361 LEU B N 1
ATOM 6858 C CA . LEU B 1 361 ? -2.291 25.578 7.922 1 70.69 361 LEU B CA 1
ATOM 6859 C C . LEU B 1 361 ? -1.094 25.984 8.781 1 70.69 361 LEU B C 1
ATOM 6861 O O . LEU B 1 361 ? -1.17 26.938 9.555 1 70.69 361 LEU B O 1
ATOM 6865 N N . ALA B 1 362 ? -0.087 25.219 8.57 1 69.88 362 ALA B N 1
ATOM 6866 C CA . ALA B 1 362 ? 1.09 25.438 9.414 1 69.88 362 ALA B CA 1
ATOM 6867 C C . ALA B 1 362 ? 1.861 26.672 8.969 1 69.88 362 ALA B C 1
ATOM 6869 O O . ALA B 1 362 ? 2.531 27.312 9.781 1 69.88 362 ALA B O 1
ATOM 6870 N N . HIS B 1 363 ? 1.598 27.031 7.777 1 75.62 363 HIS B N 1
ATOM 6871 C CA . HIS B 1 363 ? 2.521 28.047 7.301 1 75.62 363 HIS B CA 1
ATOM 6872 C C . HIS B 1 363 ? 1.776 29.312 6.863 1 75.62 363 HIS B C 1
ATOM 6874 O O . HIS B 1 363 ? 2.377 30.375 6.73 1 75.62 363 HIS B O 1
ATOM 6880 N N . ALA B 1 364 ? 0.47 29.266 6.758 1 79.06 364 ALA B N 1
ATOM 6881 C CA . ALA B 1 364 ? -0.249 30.422 6.227 1 79.06 364 ALA B CA 1
ATOM 6882 C C . ALA B 1 364 ? -1.257 30.953 7.242 1 79.06 364 ALA B C 1
ATOM 6884 O O . ALA B 1 364 ? -1.892 30.188 7.961 1 79.06 364 ALA B O 1
ATOM 6885 N N . ASP B 1 365 ? -1.298 32.281 7.34 1 80.94 365 ASP B N 1
ATOM 6886 C CA . ASP B 1 365 ? -2.332 32.938 8.125 1 80.94 365 ASP B CA 1
ATOM 6887 C C . ASP B 1 365 ? -3.686 32.875 7.422 1 80.94 365 ASP B C 1
ATOM 6889 O O . ASP B 1 365 ? -3.811 33.281 6.266 1 80.94 365 ASP B O 1
ATOM 6893 N N . ASP B 1 366 ? -4.637 32.375 8.055 1 72.81 366 ASP B N 1
ATOM 6894 C CA . ASP B 1 366 ? -5.934 32.062 7.461 1 72.81 366 ASP B CA 1
ATOM 6895 C C . ASP B 1 366 ? -6.645 33.344 7.008 1 72.81 366 ASP B C 1
ATOM 6897 O O . ASP B 1 366 ? -7.434 33.312 6.059 1 72.81 366 ASP B O 1
ATOM 6901 N N . LEU B 1 367 ? -6.418 34.406 7.711 1 77.31 367 LEU B N 1
ATOM 6902 C CA . LEU B 1 367 ? -7.129 35.656 7.41 1 77.31 367 LEU B CA 1
ATOM 6903 C C . LEU B 1 367 ? -6.527 36.344 6.195 1 77.31 367 LEU B C 1
ATOM 6905 O O . LEU B 1 367 ? -7.258 36.781 5.301 1 77.31 367 LEU B O 1
ATOM 6909 N N . THR B 1 368 ? -5.238 36.344 6.16 1 89.56 368 THR B N 1
ATOM 6910 C CA . THR B 1 368 ? -4.594 37.219 5.188 1 89.56 368 THR B CA 1
ATOM 6911 C C . THR B 1 368 ? -3.936 36.406 4.078 1 89.56 368 THR B C 1
ATOM 6913 O O . THR B 1 368 ? -3.617 36.938 3.014 1 89.56 368 THR B O 1
ATOM 6916 N N . GLY B 1 369 ? -3.652 35.125 4.41 1 86.62 369 GLY B N 1
ATOM 6917 C CA . GLY B 1 369 ? -2.98 34.281 3.424 1 86.62 369 GLY B CA 1
ATOM 6918 C C . GLY B 1 369 ? -1.469 34.438 3.467 1 86.62 369 GLY B C 1
ATOM 6919 O O . GLY B 1 369 ? -0.758 33.656 2.805 1 86.62 369 GLY B O 1
ATOM 6920 N N . LEU B 1 370 ? -0.983 35.406 4.16 1 90.56 370 LEU B N 1
ATOM 6921 C CA . LEU B 1 370 ? 0.457 35.531 4.359 1 90.56 370 LEU B CA 1
ATOM 6922 C C . LEU B 1 370 ? 0.98 34.406 5.254 1 90.56 370 LEU B C 1
ATOM 6924 O O . LEU B 1 370 ? 0.199 33.625 5.797 1 90.56 370 LEU B O 1
ATOM 6928 N N . ASP B 1 371 ? 2.279 34.312 5.285 1 88.69 371 ASP B N 1
ATOM 6929 C CA . ASP B 1 371 ? 2.848 33.375 6.234 1 88.69 371 ASP B CA 1
ATOM 6930 C C . ASP B 1 371 ? 2.414 33.688 7.664 1 88.69 371 ASP B C 1
ATOM 6932 O O . ASP B 1 371 ? 2.205 34.844 8.008 1 88.69 371 ASP B O 1
ATOM 6936 N N . ASN B 1 372 ? 2.197 32.625 8.422 1 84.62 372 ASN B N 1
ATOM 6937 C CA . ASN B 1 372 ? 1.896 32.875 9.836 1 84.62 372 ASN B CA 1
ATOM 6938 C C . ASN B 1 372 ? 3.166 33.062 10.656 1 84.62 372 ASN B C 1
ATOM 6940 O O . ASN B 1 372 ? 4.273 33 10.117 1 84.62 372 ASN B O 1
ATOM 6944 N N . ARG B 1 373 ? 3.029 33.375 11.875 1 81.31 373 ARG B N 1
ATOM 6945 C CA . ARG B 1 373 ? 4.16 33.719 12.742 1 81.31 373 ARG B CA 1
ATOM 6946 C C . ARG B 1 373 ? 5.141 32.562 12.82 1 81.31 373 ARG B C 1
ATOM 6948 O O . ARG B 1 373 ? 6.355 32.75 12.844 1 81.31 373 ARG B O 1
ATOM 6955 N N . ARG B 1 374 ? 4.602 31.406 12.867 1 78.31 374 ARG B N 1
ATOM 6956 C CA . ARG B 1 374 ? 5.465 30.219 12.922 1 78.31 374 ARG B CA 1
ATOM 6957 C C . ARG B 1 374 ? 6.336 30.125 11.68 1 78.31 374 ARG B C 1
ATOM 6959 O O . ARG B 1 374 ? 7.543 29.891 11.773 1 78.31 374 ARG B O 1
ATOM 6966 N N . ALA B 1 375 ? 5.66 30.25 10.57 1 85 375 ALA B N 1
ATOM 6967 C CA . ALA B 1 375 ? 6.383 30.219 9.305 1 85 375 ALA B CA 1
ATOM 6968 C C . ALA B 1 375 ? 7.418 31.344 9.227 1 85 375 ALA B C 1
ATOM 6970 O O . ALA B 1 375 ? 8.5 31.156 8.664 1 85 375 ALA B O 1
ATOM 6971 N N . PHE B 1 376 ? 7.035 32.438 9.758 1 89.5 376 PHE B N 1
ATOM 6972 C CA . PHE B 1 376 ? 7.945 33.562 9.812 1 89.5 376 PHE B CA 1
ATOM 6973 C C . PHE B 1 376 ? 9.203 33.219 10.594 1 89.5 376 PHE B C 1
ATOM 6975 O O . PHE B 1 376 ? 10.32 33.469 10.133 1 89.5 376 PHE B O 1
ATOM 6982 N N . ASN B 1 377 ? 9.023 32.594 11.75 1 86.06 377 ASN B N 1
ATOM 6983 C CA . ASN B 1 377 ? 10.148 32.281 12.609 1 86.06 377 ASN B CA 1
ATOM 6984 C C . ASN B 1 377 ? 11.102 31.281 11.945 1 86.06 377 ASN B C 1
ATOM 6986 O O . ASN B 1 377 ? 12.32 31.438 12.023 1 86.06 377 ASN B O 1
ATOM 6990 N N . VAL B 1 378 ? 10.547 30.375 11.328 1 86.19 378 VAL B N 1
ATOM 6991 C CA . VAL B 1 378 ? 11.344 29.359 10.641 1 86.19 378 VAL B CA 1
ATOM 6992 C C . VAL B 1 378 ? 12.117 30 9.492 1 86.19 378 VAL B C 1
ATOM 6994 O O . VAL B 1 378 ? 13.32 29.781 9.344 1 86.19 378 VAL B O 1
ATOM 6997 N N . ARG B 1 379 ? 11.438 30.828 8.758 1 89.88 379 ARG B N 1
ATOM 6998 C CA . ARG B 1 379 ? 12.055 31.484 7.613 1 89.88 379 ARG B CA 1
ATOM 6999 C C . ARG B 1 379 ? 13.141 32.469 8.07 1 89.88 379 ARG B C 1
ATOM 7001 O O . ARG B 1 379 ? 14.188 32.562 7.434 1 89.88 379 ARG B O 1
ATOM 7008 N N . LEU B 1 380 ? 12.82 33.125 9.109 1 93.56 380 LEU B N 1
ATOM 7009 C CA . LEU B 1 380 ? 13.789 34.062 9.633 1 93.56 380 LEU B CA 1
ATOM 7010 C C . LEU B 1 380 ? 15.078 33.375 10.047 1 93.56 380 LEU B C 1
ATOM 7012 O O . LEU B 1 380 ? 16.172 33.844 9.742 1 93.56 380 LEU B O 1
ATOM 7016 N N . GLU B 1 381 ? 14.945 32.25 10.711 1 92.62 381 GLU B N 1
ATOM 7017 C CA . GLU B 1 381 ? 16.109 31.5 11.148 1 92.62 381 GLU B CA 1
ATOM 7018 C C . GLU B 1 381 ? 16.906 30.984 9.945 1 92.62 381 GLU B C 1
ATOM 7020 O O . GLU B 1 381 ? 18.141 30.969 9.977 1 92.62 381 GLU B O 1
ATOM 7025 N N . GLU B 1 382 ? 16.25 30.531 8.961 1 91.62 382 GLU B N 1
ATOM 7026 C CA . GLU B 1 382 ? 16.875 30.031 7.746 1 91.62 382 GLU B CA 1
ATOM 7027 C C . GLU B 1 382 ? 17.641 31.125 7.02 1 91.62 382 GLU B C 1
ATOM 7029 O O . GLU B 1 382 ? 18.797 30.938 6.625 1 91.62 382 GLU B O 1
ATOM 7034 N N . GLU B 1 383 ? 17 32.25 6.844 1 92.88 383 GLU B N 1
ATOM 7035 C CA . GLU B 1 383 ? 17.625 33.375 6.141 1 92.88 383 GLU B CA 1
ATOM 7036 C C . GLU B 1 383 ? 18.766 33.969 6.957 1 92.88 383 GLU B C 1
ATOM 7038 O O . GLU B 1 383 ? 19.75 34.469 6.395 1 92.88 383 GLU B O 1
ATOM 7043 N N . TRP B 1 384 ? 18.578 33.906 8.25 1 93.75 384 TRP B N 1
ATOM 7044 C CA . TRP B 1 384 ? 19.641 34.375 9.148 1 93.75 384 TRP B CA 1
ATOM 7045 C C . TRP B 1 384 ? 20.906 33.562 8.977 1 93.75 384 TRP B C 1
ATOM 7047 O O . TRP B 1 384 ? 22 34.125 8.867 1 93.75 384 TRP B O 1
ATOM 7057 N N . ARG B 1 385 ? 20.75 32.281 8.969 1 93 385 ARG B N 1
ATOM 7058 C CA . ARG B 1 385 ? 21.859 31.359 8.797 1 93 385 ARG B CA 1
ATOM 7059 C C . ARG B 1 385 ? 22.547 31.562 7.445 1 93 385 ARG B C 1
ATOM 7061 O O . ARG B 1 385 ? 23.766 31.594 7.355 1 93 385 ARG B O 1
ATOM 7068 N N . ARG B 1 386 ? 21.75 31.734 6.449 1 93 386 ARG B N 1
ATOM 7069 C CA . ARG B 1 386 ? 22.266 31.953 5.105 1 93 386 ARG B CA 1
ATOM 7070 C C . ARG B 1 386 ? 23.047 33.25 5.031 1 93 386 ARG B C 1
ATOM 7072 O O . ARG B 1 386 ? 24.109 33.312 4.395 1 93 386 ARG B O 1
ATOM 7079 N N . ALA B 1 387 ? 22.531 34.25 5.633 1 94.25 387 ALA B N 1
ATOM 7080 C CA . ALA B 1 387 ? 23.172 35.562 5.652 1 94.25 387 ALA B CA 1
ATOM 7081 C C . ALA B 1 387 ? 24.484 35.5 6.438 1 94.25 387 ALA B C 1
ATOM 7083 O O . ALA B 1 387 ? 25.484 36.125 6.047 1 94.25 387 ALA B O 1
ATOM 7084 N N . ALA B 1 388 ? 24.453 34.781 7.469 1 93 388 ALA B N 1
ATOM 7085 C CA . ALA B 1 388 ? 25.656 34.625 8.281 1 93 388 ALA B CA 1
ATOM 7086 C C . ALA B 1 388 ? 26.75 33.906 7.504 1 93 388 ALA B C 1
ATOM 7088 O O . ALA B 1 388 ? 27.922 34.312 7.539 1 93 388 ALA B O 1
ATOM 7089 N N . ASP B 1 389 ? 26.359 32.875 6.875 1 92.06 389 ASP B N 1
ATOM 7090 C CA . ASP B 1 389 ? 27.297 32.094 6.102 1 92.06 389 ASP B CA 1
ATOM 7091 C C . ASP B 1 389 ? 27.891 32.875 4.949 1 92.06 389 ASP B C 1
ATOM 7093 O O . ASP B 1 389 ? 29.078 32.781 4.652 1 92.06 389 ASP B O 1
ATOM 7097 N N . ALA B 1 390 ? 27.078 33.719 4.355 1 92.94 390 ALA B N 1
ATOM 7098 C CA . ALA B 1 390 ? 27.5 34.469 3.178 1 92.94 390 ALA B CA 1
ATOM 7099 C C . ALA B 1 390 ? 28 35.844 3.566 1 92.94 390 ALA B C 1
ATOM 7101 O O . ALA B 1 390 ? 28.484 36.625 2.717 1 92.94 390 ALA B O 1
ATOM 7102 N N . ARG B 1 391 ? 27.906 36.219 4.742 1 92.75 391 ARG B N 1
ATOM 7103 C CA . ARG B 1 391 ? 28.266 37.531 5.246 1 92.75 391 ARG B CA 1
ATOM 7104 C C . ARG B 1 391 ? 27.547 38.625 4.469 1 92.75 391 ARG B C 1
ATOM 7106 O O . ARG B 1 391 ? 28.172 39.562 3.979 1 92.75 391 ARG B O 1
ATOM 7113 N N . ARG B 1 392 ? 26.281 38.375 4.309 1 94 392 ARG B N 1
ATOM 7114 C CA . ARG B 1 392 ? 25.422 39.344 3.623 1 94 392 ARG B CA 1
ATOM 7115 C C . ARG B 1 392 ? 24.438 39.969 4.594 1 94 392 ARG B C 1
ATOM 7117 O O . ARG B 1 392 ? 24.219 39.469 5.691 1 94 392 ARG B O 1
ATOM 7124 N N . SER B 1 393 ? 23.875 41.062 4.145 1 95.12 393 SER B N 1
ATOM 7125 C CA . SER B 1 393 ? 22.938 41.781 4.992 1 95.12 393 SER B CA 1
ATOM 7126 C C . SER B 1 393 ? 21.562 41.125 4.973 1 95.12 393 SER B C 1
ATOM 7128 O O . SER B 1 393 ? 21.203 40.438 4.008 1 95.12 393 SER B O 1
ATOM 7130 N N . ILE B 1 394 ? 20.891 41.25 6.094 1 95.69 394 ILE B N 1
ATOM 7131 C CA . ILE B 1 394 ? 19.484 40.844 6.215 1 95.69 394 ILE B CA 1
ATOM 7132 C C . ILE B 1 394 ? 18.703 41.969 6.895 1 95.69 394 ILE B C 1
ATOM 7134 O O . ILE B 1 394 ? 19.172 42.562 7.859 1 95.69 394 ILE B O 1
ATOM 7138 N N . ALA B 1 395 ? 17.594 42.312 6.316 1 96.44 395 ALA B N 1
ATOM 7139 C CA . ALA B 1 395 ? 16.766 43.375 6.879 1 96.44 395 ALA B CA 1
ATOM 7140 C C . ALA B 1 395 ? 15.375 42.844 7.234 1 96.44 395 ALA B C 1
ATOM 7142 O O . ALA B 1 395 ? 14.938 41.844 6.703 1 96.44 395 ALA B O 1
ATOM 7143 N N . LEU B 1 396 ? 14.734 43.469 8.203 1 96.5 396 LEU B N 1
ATOM 7144 C CA . LEU B 1 396 ? 13.406 43.125 8.695 1 96.5 396 LEU B CA 1
ATOM 7145 C C . LEU B 1 396 ? 12.531 44.375 8.852 1 96.5 396 LEU B C 1
ATOM 7147 O O . LEU B 1 396 ? 12.992 45.406 9.344 1 96.5 396 LEU B O 1
ATOM 7151 N N . LEU B 1 397 ? 11.32 44.281 8.328 1 97.25 397 LEU B N 1
ATOM 7152 C CA . LEU B 1 397 ? 10.289 45.281 8.555 1 97.25 397 LEU B CA 1
ATOM 7153 C C . LEU B 1 397 ? 9.219 44.781 9.508 1 97.25 397 LEU B C 1
ATOM 7155 O O . LEU B 1 397 ? 8.695 43.688 9.328 1 97.25 397 LEU B O 1
ATOM 7159 N N . LEU B 1 398 ? 8.977 45.438 10.523 1 95.38 398 LEU B N 1
ATOM 7160 C CA . LEU B 1 398 ? 7.816 45.188 11.367 1 95.38 398 LEU B CA 1
ATOM 7161 C C . LEU B 1 398 ? 6.781 46.312 11.219 1 95.38 398 LEU B C 1
ATOM 7163 O O . LEU B 1 398 ? 7.094 47.469 11.406 1 95.38 398 LEU B O 1
ATOM 7167 N N . LEU B 1 399 ? 5.602 45.844 10.836 1 96.19 399 LEU B N 1
ATOM 7168 C CA . LEU B 1 399 ? 4.523 46.781 10.578 1 96.19 399 LEU B CA 1
ATOM 7169 C C . LEU B 1 399 ? 3.391 46.594 11.578 1 96.19 399 LEU B C 1
ATOM 7171 O O . LEU B 1 399 ? 3.115 45.5 12.023 1 96.19 399 LEU B O 1
ATOM 7175 N N . ASP B 1 400 ? 2.754 47.625 11.883 1 93.38 400 ASP B N 1
ATOM 7176 C CA . ASP B 1 400 ? 1.551 47.625 12.711 1 93.38 400 ASP B CA 1
ATOM 7177 C C . ASP B 1 400 ? 0.471 48.531 12.102 1 93.38 400 ASP B C 1
ATOM 7179 O O . ASP B 1 400 ? 0.763 49.625 11.617 1 93.38 400 ASP B O 1
ATOM 7183 N N . ALA B 1 401 ? -0.718 48.062 12.109 1 94.94 401 ALA B N 1
ATOM 7184 C CA . ALA B 1 401 ? -1.847 48.906 11.688 1 94.94 401 ALA B CA 1
ATOM 7185 C C . ALA B 1 401 ? -2.188 49.938 12.742 1 94.94 401 ALA B C 1
ATOM 7187 O O . ALA B 1 401 ? -2.574 49.594 13.867 1 94.94 401 ALA B O 1
ATOM 7188 N N . ASP B 1 402 ? -2.123 51.156 12.352 1 94 402 ASP B N 1
ATOM 7189 C CA . ASP B 1 402 ? -2.256 52.25 13.305 1 94 402 ASP B CA 1
ATOM 7190 C C . ASP B 1 402 ? -3.682 52.344 13.844 1 94 402 ASP B C 1
ATOM 7192 O O . ASP B 1 402 ? -4.641 52.406 13.078 1 94 402 ASP B O 1
ATOM 7196 N N . LEU B 1 403 ? -3.773 52.344 15.18 1 90.69 403 LEU B N 1
ATOM 7197 C CA . LEU B 1 403 ? -5.031 52.562 15.883 1 90.69 403 LEU B CA 1
ATOM 7198 C C . LEU B 1 403 ? -6.086 51.562 15.422 1 90.69 403 LEU B C 1
ATOM 7200 O O . LEU B 1 403 ? -7.227 51.938 15.148 1 90.69 403 LEU B O 1
ATOM 7204 N N . PHE B 1 404 ? -5.656 50.406 15.32 1 89.5 404 PHE B N 1
ATOM 7205 C CA . PHE B 1 404 ? -6.5 49.375 14.742 1 89.5 404 PHE B CA 1
ATOM 7206 C C . PHE B 1 404 ? -7.648 49 15.68 1 89.5 404 PHE B C 1
ATOM 7208 O O . PHE B 1 404 ? -8.75 48.688 15.227 1 89.5 404 PHE B O 1
ATOM 7215 N N . LYS B 1 405 ? -7.367 49 16.938 1 79 405 LYS B N 1
ATOM 7216 C CA . LYS B 1 405 ? -8.438 48.75 17.906 1 79 405 LYS B CA 1
ATOM 7217 C C . LYS B 1 405 ? -9.609 49.719 17.688 1 79 405 LYS B C 1
ATOM 7219 O O . LYS B 1 405 ? -10.766 49.312 17.75 1 79 405 LYS B O 1
ATOM 7224 N N . ARG B 1 406 ? -9.289 50.969 17.562 1 82.12 406 ARG B N 1
ATOM 7225 C CA . ARG B 1 406 ? -10.32 51.938 17.312 1 82.12 406 ARG B CA 1
ATOM 7226 C C . ARG B 1 406 ? -11.062 51.656 16 1 82.12 406 ARG B C 1
ATOM 7228 O O . ARG B 1 406 ? -12.266 51.875 15.898 1 82.12 406 ARG B O 1
ATOM 7235 N N . TYR B 1 407 ? -10.32 51.219 15.055 1 87.56 407 TYR B N 1
ATOM 7236 C CA . TYR B 1 407 ? -10.93 50.812 13.797 1 87.56 407 TYR B CA 1
ATOM 7237 C C . TYR B 1 407 ? -11.938 49.688 14.016 1 87.56 407 TYR B C 1
ATOM 7239 O O . TYR B 1 407 ? -13.055 49.75 13.5 1 87.56 407 TYR B O 1
ATOM 7247 N N . ASN B 1 408 ? -11.594 48.719 14.836 1 79.44 408 ASN B N 1
ATOM 7248 C CA . ASN B 1 408 ? -12.469 47.594 15.148 1 79.44 408 ASN B CA 1
ATOM 7249 C C . ASN B 1 408 ? -13.711 48.031 15.914 1 79.44 408 ASN B C 1
ATOM 7251 O O . ASN B 1 408 ? -14.789 47.469 15.75 1 79.44 408 ASN B O 1
ATOM 7255 N N . ASP B 1 409 ? -13.438 48.938 16.719 1 71.06 409 ASP B N 1
ATOM 7256 C CA . ASP B 1 409 ? -14.539 49.469 17.531 1 71.06 409 ASP B CA 1
ATOM 7257 C C . ASP B 1 409 ? -15.609 50.125 16.656 1 71.06 409 ASP B C 1
ATOM 7259 O O . ASP B 1 409 ? -16.797 50.062 16.984 1 71.06 409 ASP B O 1
ATOM 7263 N N . ILE B 1 410 ? -15.164 50.656 15.617 1 76.56 410 ILE B N 1
ATOM 7264 C CA . ILE B 1 410 ? -16.062 51.438 14.742 1 76.56 410 ILE B CA 1
ATOM 7265 C C . ILE B 1 410 ? -16.703 50.5 13.727 1 76.56 410 ILE B C 1
ATOM 7267 O O . ILE B 1 410 ? -17.906 50.531 13.492 1 76.56 410 ILE B O 1
ATOM 7271 N N . TYR B 1 411 ? -15.922 49.625 13.117 1 80.25 411 TYR B N 1
ATOM 7272 C CA . TYR B 1 411 ? -16.391 48.844 11.992 1 80.25 411 TYR B CA 1
ATOM 7273 C C . TYR B 1 411 ? -16.672 47.406 12.406 1 80.25 411 TYR B C 1
ATOM 7275 O O . TYR B 1 411 ? -17.203 46.625 11.633 1 80.25 411 TYR B O 1
ATOM 7283 N N . GLY B 1 412 ? -16.359 47.062 13.625 1 71.5 412 GLY B N 1
ATOM 7284 C CA . GLY B 1 412 ? -16.469 45.688 14.07 1 71.5 412 GLY B CA 1
ATOM 7285 C C . GLY B 1 412 ? -15.289 44.812 13.656 1 71.5 412 GLY B C 1
ATOM 7286 O O . GLY B 1 412 ? -14.445 45.25 12.867 1 71.5 412 GLY B O 1
ATOM 7287 N N . HIS B 1 413 ? -15.25 43.594 14.125 1 71.56 413 HIS B N 1
ATOM 7288 C CA . HIS B 1 413 ? -14.141 42.688 13.852 1 71.56 413 HIS B CA 1
ATOM 7289 C C . HIS B 1 413 ? -14.133 42.25 12.391 1 71.56 413 HIS B C 1
ATOM 7291 O O . HIS B 1 413 ? -13.07 41.969 11.828 1 71.56 413 HIS B O 1
ATOM 7297 N N . LEU B 1 414 ? -15.211 42.125 11.852 1 73.56 414 LEU B N 1
ATOM 7298 C CA . LEU B 1 414 ? -15.266 41.719 10.445 1 73.56 414 LEU B CA 1
ATOM 7299 C C . LEU B 1 414 ? -14.672 42.812 9.562 1 73.56 414 LEU B C 1
ATOM 7301 O O . LEU B 1 414 ? -13.977 42.531 8.586 1 73.56 414 LEU B O 1
ATOM 7305 N N . GLY B 1 415 ? -15.117 44.062 9.906 1 79.62 415 GLY B N 1
ATOM 7306 C CA . GLY B 1 415 ? -14.492 45.188 9.219 1 79.62 415 GLY B CA 1
ATOM 7307 C C . GLY B 1 415 ? -12.984 45.219 9.406 1 79.62 415 GLY B C 1
ATOM 7308 O O . GLY B 1 415 ? -12.25 45.531 8.461 1 79.62 415 GLY B O 1
ATOM 7309 N N . GLY B 1 416 ? -12.609 44.938 10.547 1 87.12 416 GLY B N 1
ATOM 7310 C CA . GLY B 1 416 ? -11.188 44.875 10.828 1 87.12 416 GLY B CA 1
ATOM 7311 C C . GLY B 1 416 ? -10.477 43.781 10.039 1 87.12 416 GLY B C 1
ATOM 7312 O O . GLY B 1 416 ? -9.367 44 9.547 1 87.12 416 GLY B O 1
ATOM 7313 N N . ASP B 1 417 ? -11.141 42.719 9.883 1 84.69 417 ASP B N 1
ATOM 7314 C CA . ASP B 1 417 ? -10.578 41.625 9.102 1 84.69 417 ASP B CA 1
ATOM 7315 C C . ASP B 1 417 ? -10.344 42.031 7.652 1 84.69 417 ASP B C 1
ATOM 7317 O O . ASP B 1 417 ? -9.32 41.688 7.059 1 84.69 417 ASP B O 1
ATOM 7321 N N . GLU B 1 418 ? -11.266 42.656 7.156 1 90.44 418 GLU B N 1
ATOM 7322 C CA . GLU B 1 418 ? -11.141 43.125 5.777 1 90.44 418 GLU B CA 1
ATOM 7323 C C . GLU B 1 418 ? -9.992 44.125 5.641 1 90.44 418 GLU B C 1
ATOM 7325 O O . GLU B 1 418 ? -9.289 44.125 4.629 1 90.44 418 GLU B O 1
ATOM 7330 N N . CYS B 1 419 ? -9.891 44.969 6.609 1 93.5 419 CYS B N 1
ATOM 7331 C CA . CYS B 1 419 ? -8.789 45.938 6.633 1 93.5 419 CYS B CA 1
ATOM 7332 C C . CYS B 1 419 ? -7.441 45.219 6.645 1 93.5 419 CYS B C 1
ATOM 7334 O O . CYS B 1 419 ? -6.551 45.562 5.867 1 93.5 419 CYS B O 1
ATOM 7336 N N . LEU B 1 420 ? -7.355 44.281 7.434 1 94.38 420 LEU B N 1
ATOM 7337 C CA . LEU B 1 420 ? -6.109 43.531 7.547 1 94.38 420 LEU B CA 1
ATOM 7338 C C . LEU B 1 420 ? -5.797 42.812 6.246 1 94.38 420 LEU B C 1
ATOM 7340 O O . LEU B 1 420 ? -4.633 42.688 5.848 1 94.38 420 LEU B O 1
ATOM 7344 N N . ARG B 1 421 ? -6.754 42.25 5.566 1 94.69 421 ARG B N 1
ATOM 7345 C CA . ARG B 1 421 ? -6.566 41.625 4.277 1 94.69 421 ARG B CA 1
ATOM 7346 C C . ARG B 1 421 ? -6.016 42.594 3.242 1 94.69 421 ARG B C 1
ATOM 7348 O O . ARG B 1 421 ? -5.137 42.25 2.457 1 94.69 421 ARG B O 1
ATOM 7355 N N . CYS B 1 422 ? -6.57 43.75 3.318 1 95 422 CYS B N 1
ATOM 7356 C CA . CYS B 1 422 ? -6.129 44.781 2.381 1 95 422 CYS B CA 1
ATOM 7357 C C . CYS B 1 422 ? -4.672 45.156 2.623 1 95 422 CYS B C 1
ATOM 7359 O O . CYS B 1 422 ? -3.889 45.281 1.678 1 95 422 CYS B O 1
ATOM 7361 N N . ILE B 1 423 ? -4.355 45.344 3.805 1 96.19 423 ILE B N 1
ATOM 7362 C CA . ILE B 1 423 ? -2.98 45.688 4.148 1 96.19 423 ILE B CA 1
ATOM 7363 C C . ILE B 1 423 ? -2.043 44.562 3.715 1 96.19 423 ILE B C 1
ATOM 7365 O O . ILE B 1 423 ? -0.981 44.812 3.141 1 96.19 423 ILE B O 1
ATOM 7369 N N . ALA B 1 424 ? -2.467 43.375 4.004 1 95.88 424 ALA B N 1
ATOM 7370 C CA . ALA B 1 424 ? -1.672 42.219 3.621 1 95.88 424 ALA B CA 1
ATOM 7371 C C . ALA B 1 424 ? -1.47 42.156 2.109 1 95.88 424 ALA B C 1
ATOM 7373 O O . ALA B 1 424 ? -0.384 41.812 1.634 1 95.88 424 ALA B O 1
ATOM 7374 N N . GLY B 1 425 ? -2.49 42.406 1.396 1 94.31 425 GLY B N 1
ATOM 7375 C CA . GLY B 1 425 ? -2.396 42.438 -0.055 1 94.31 425 GLY B CA 1
ATOM 7376 C C . GLY B 1 425 ? -1.381 43.438 -0.563 1 94.31 425 GLY B C 1
ATOM 7377 O O . GLY B 1 425 ? -0.617 43.125 -1.486 1 94.31 425 GLY B O 1
ATOM 7378 N N . VAL B 1 426 ? -1.376 44.594 0.01 1 94.69 426 VAL B N 1
ATOM 7379 C CA . VAL B 1 426 ? -0.447 45.656 -0.357 1 94.69 426 VAL B CA 1
ATOM 7380 C C . VAL B 1 426 ? 0.987 45.219 -0.084 1 94.69 426 VAL B C 1
ATOM 7382 O O . VAL B 1 426 ? 1.882 45.438 -0.901 1 94.69 426 VAL B O 1
ATOM 7385 N N . ILE B 1 427 ? 1.145 44.625 1.048 1 95.44 427 ILE B N 1
ATOM 7386 C CA . ILE B 1 427 ? 2.473 44.156 1.433 1 95.44 427 ILE B CA 1
ATOM 7387 C C . ILE B 1 427 ? 2.967 43.125 0.43 1 95.44 427 ILE B C 1
ATOM 7389 O O . ILE B 1 427 ? 4.094 43.219 -0.064 1 95.44 427 ILE B O 1
ATOM 7393 N N . ALA B 1 428 ? 2.16 42.219 0.159 1 93.62 428 ALA B N 1
ATOM 7394 C CA . ALA B 1 428 ? 2.508 41.125 -0.766 1 93.62 428 ALA B CA 1
ATOM 7395 C C . ALA B 1 428 ? 2.846 41.688 -2.148 1 93.62 428 ALA B C 1
ATOM 7397 O O . ALA B 1 428 ? 3.793 41.219 -2.791 1 93.62 428 ALA B O 1
ATOM 7398 N N . GLU B 1 429 ? 2.1 42.594 -2.586 1 91.19 429 GLU B N 1
ATOM 7399 C CA . GLU B 1 429 ? 2.303 43.219 -3.9 1 91.19 429 GLU B CA 1
ATOM 7400 C C . GLU B 1 429 ? 3.611 44 -3.951 1 91.19 429 GLU B C 1
ATOM 7402 O O . GLU B 1 429 ? 4.281 44.031 -4.984 1 91.19 429 GLU B O 1
ATOM 7407 N N . THR B 1 430 ? 3.873 44.625 -2.912 1 90.62 430 THR B N 1
ATOM 7408 C CA . THR B 1 430 ? 5.062 45.469 -2.865 1 90.62 430 THR B CA 1
ATOM 7409 C C . THR B 1 430 ? 6.328 44.625 -2.896 1 90.62 430 THR B C 1
ATOM 7411 O O . THR B 1 430 ? 7.348 45.031 -3.457 1 90.62 430 THR B O 1
ATOM 7414 N N . ILE B 1 431 ? 6.219 43.438 -2.297 1 86.88 431 ILE B N 1
ATOM 7415 C CA . ILE B 1 431 ? 7.434 42.625 -2.215 1 86.88 431 ILE B CA 1
ATOM 7416 C C . ILE B 1 431 ? 7.461 41.625 -3.363 1 86.88 431 ILE B C 1
ATOM 7418 O O . ILE B 1 431 ? 8.422 40.875 -3.508 1 86.88 431 ILE B O 1
ATOM 7422 N N . GLU B 1 432 ? 6.387 41.375 -4.055 1 72.19 432 GLU B N 1
ATOM 7423 C CA . GLU B 1 432 ? 6.215 40.375 -5.105 1 72.19 432 GLU B CA 1
ATOM 7424 C C . GLU B 1 432 ? 7.41 40.344 -6.051 1 72.19 432 GLU B C 1
ATOM 7426 O O . GLU B 1 432 ? 7.855 39.281 -6.477 1 72.19 432 GLU B O 1
ATOM 7431 N N . ASP B 1 433 ? 7.871 41.531 -6.441 1 57.5 433 ASP B N 1
ATOM 7432 C CA . ASP B 1 433 ? 8.938 41.625 -7.441 1 57.5 433 ASP B CA 1
ATOM 7433 C C . ASP B 1 433 ? 10.297 41.281 -6.82 1 57.5 433 ASP B C 1
ATOM 7435 O O . ASP B 1 433 ? 11.297 41.219 -7.527 1 57.5 433 ASP B O 1
ATOM 7439 N N . GLY B 1 434 ? 10.375 40.906 -5.484 1 62.88 434 GLY B N 1
ATOM 7440 C CA . GLY B 1 434 ? 11.68 40.75 -4.863 1 62.88 434 GLY B CA 1
ATOM 7441 C C . GLY B 1 434 ? 11.805 39.5 -4.016 1 62.88 434 GLY B C 1
ATOM 7442 O O . GLY B 1 434 ? 10.945 38.625 -4.07 1 62.88 434 GLY B O 1
ATOM 7443 N N . ILE B 1 435 ? 12.961 39.219 -3.426 1 63.72 435 ILE B N 1
ATOM 7444 C CA . ILE B 1 435 ? 13.367 38.031 -2.666 1 63.72 435 ILE B CA 1
ATOM 7445 C C . ILE B 1 435 ? 12.875 38.156 -1.225 1 63.72 435 ILE B C 1
ATOM 7447 O O . ILE B 1 435 ? 13.227 37.344 -0.372 1 63.72 435 ILE B O 1
ATOM 7451 N N . GLY B 1 436 ? 11.641 38.844 -0.979 1 83.94 436 GLY B N 1
ATOM 7452 C CA . GLY B 1 436 ? 11.242 38.969 0.416 1 83.94 436 GLY B CA 1
ATOM 7453 C C . GLY B 1 436 ? 10.086 38.062 0.786 1 83.94 436 GLY B C 1
ATOM 7454 O O . GLY B 1 436 ? 9.5 37.375 -0.079 1 83.94 436 GLY B O 1
ATOM 7455 N N . ALA B 1 437 ? 9.938 37.812 2.139 1 91.62 437 ALA B N 1
ATOM 7456 C CA . ALA B 1 437 ? 8.828 37.031 2.67 1 91.62 437 ALA B CA 1
ATOM 7457 C C . ALA B 1 437 ? 8.016 37.812 3.674 1 91.62 437 ALA B C 1
ATOM 7459 O O . ALA B 1 437 ? 8.57 38.531 4.508 1 91.62 437 ALA B O 1
ATOM 7460 N N . ALA B 1 438 ? 6.723 37.781 3.479 1 94.94 438 ALA B N 1
ATOM 7461 C CA . ALA B 1 438 ? 5.828 38.531 4.363 1 94.94 438 ALA B CA 1
ATOM 7462 C C . ALA B 1 438 ? 5.008 37.594 5.234 1 94.94 438 ALA B C 1
ATOM 7464 O O . ALA B 1 438 ? 4.656 36.5 4.801 1 94.94 438 ALA B O 1
ATOM 7465 N N . ALA B 1 439 ? 4.766 38.031 6.43 1 94.44 439 ALA B N 1
ATOM 7466 C CA . ALA B 1 439 ? 4.008 37.188 7.375 1 94.44 439 ALA B CA 1
ATOM 7467 C C . ALA B 1 439 ? 3.145 38.062 8.281 1 94.44 439 ALA B C 1
ATOM 7469 O O . ALA B 1 439 ? 3.418 39.25 8.453 1 94.44 439 ALA B O 1
ATOM 7470 N N . ARG B 1 440 ? 2.094 37.5 8.742 1 91.38 440 ARG B N 1
ATOM 7471 C CA . ARG B 1 440 ? 1.368 38.125 9.844 1 91.38 440 ARG B CA 1
ATOM 7472 C C . ARG B 1 440 ? 1.987 37.75 11.188 1 91.38 440 ARG B C 1
ATOM 7474 O O . ARG B 1 440 ? 1.975 36.594 11.578 1 91.38 440 ARG B O 1
ATOM 7481 N N . PHE B 1 441 ? 2.537 38.656 11.859 1 84.62 441 PHE B N 1
ATOM 7482 C CA . PHE B 1 441 ? 3.34 38.469 13.055 1 84.62 441 PHE B CA 1
ATOM 7483 C C . PHE B 1 441 ? 2.461 38.438 14.305 1 84.62 441 PHE B C 1
ATOM 7485 O O . PHE B 1 441 ? 2.77 37.75 15.281 1 84.62 441 PHE B O 1
ATOM 7492 N N . GLY B 1 442 ? 1.437 39.156 14.266 1 77.12 442 GLY B N 1
ATOM 7493 C CA . GLY B 1 442 ? 0.466 39.281 15.336 1 77.12 442 GLY B CA 1
ATOM 7494 C C . GLY B 1 442 ? -0.938 39.562 14.844 1 77.12 442 GLY B C 1
ATOM 7495 O O . GLY B 1 442 ? -1.26 39.312 13.688 1 77.12 442 GLY B O 1
ATOM 7496 N N . GLY B 1 443 ? -1.787 40 15.758 1 77.75 443 GLY B N 1
ATOM 7497 C CA . GLY B 1 443 ? -3.148 40.344 15.375 1 77.75 443 GLY B CA 1
ATOM 7498 C C . GLY B 1 443 ? -3.213 41.438 14.297 1 77.75 443 GLY B C 1
ATOM 7499 O O . GLY B 1 443 ? -3.838 41.219 13.25 1 77.75 443 GLY B O 1
ATOM 7500 N N . GLU B 1 444 ? -2.555 42.531 14.594 1 89.44 444 GLU B N 1
ATOM 7501 C CA . GLU B 1 444 ? -2.555 43.656 13.664 1 89.44 444 GLU B CA 1
ATOM 7502 C C . GLU B 1 444 ? -1.144 43.969 13.172 1 89.44 444 GLU B C 1
ATOM 7504 O O . GLU B 1 444 ? -0.891 45.031 12.625 1 89.44 444 GLU B O 1
ATOM 7509 N N . GLU B 1 445 ? -0.28 42.969 13.414 1 90.25 445 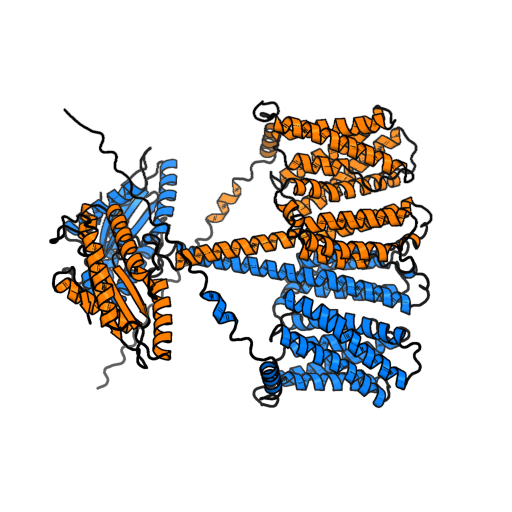GLU B N 1
ATOM 7510 C CA . GLU B 1 445 ? 1.123 43.219 13.086 1 90.25 445 GLU B CA 1
ATOM 7511 C C . GLU B 1 445 ? 1.572 42.281 11.938 1 90.25 445 GLU B C 1
ATOM 7513 O O . GLU B 1 445 ? 1.118 41.156 11.828 1 90.25 445 GLU B O 1
ATOM 7518 N N . PHE B 1 446 ? 2.434 42.844 11.102 1 95.44 446 PHE B N 1
ATOM 7519 C CA . PHE B 1 446 ? 3.018 42.125 9.969 1 95.44 446 PHE B CA 1
ATOM 7520 C C . PHE B 1 446 ? 4.539 42.219 10 1 95.44 446 PHE B C 1
ATOM 7522 O O . PHE B 1 446 ? 5.102 43.094 10.641 1 95.44 446 PHE B O 1
ATOM 7529 N N . ALA B 1 447 ? 5.137 41.281 9.398 1 95.5 447 ALA B N 1
ATOM 7530 C CA . ALA B 1 447 ? 6.594 41.281 9.281 1 95.5 447 ALA B CA 1
ATOM 7531 C C . ALA B 1 447 ? 7.031 40.938 7.859 1 95.5 447 ALA B C 1
ATOM 7533 O O . ALA B 1 447 ? 6.387 40.156 7.176 1 95.5 447 ALA B O 1
ATOM 7534 N N . VAL B 1 448 ? 8.109 41.562 7.406 1 96.38 448 VAL B N 1
ATOM 7535 C CA . VAL B 1 448 ? 8.688 41.312 6.094 1 96.38 448 VAL B CA 1
ATOM 7536 C C . VAL B 1 448 ? 10.188 41.062 6.227 1 96.38 448 VAL B C 1
ATOM 7538 O O . VAL B 1 448 ? 10.914 41.906 6.781 1 96.38 448 VAL B O 1
ATOM 7541 N N . ILE B 1 449 ? 10.602 39.938 5.727 1 96.25 449 ILE B N 1
ATOM 7542 C CA . ILE B 1 449 ? 12.023 39.594 5.691 1 96.25 449 ILE B CA 1
ATOM 7543 C C . ILE B 1 449 ? 12.602 39.969 4.328 1 96.25 449 ILE B C 1
ATOM 7545 O O . ILE B 1 449 ? 12.055 39.562 3.291 1 96.25 449 ILE B O 1
ATOM 7549 N N . LEU B 1 450 ? 13.703 40.688 4.309 1 95.56 450 LEU B N 1
ATOM 7550 C CA . LEU B 1 450 ? 14.391 41.062 3.082 1 95.56 450 LEU B CA 1
ATOM 7551 C C . LEU B 1 450 ? 15.836 40.594 3.096 1 95.56 450 LEU B C 1
ATOM 7553 O O . LEU B 1 450 ? 16.734 41.312 3.516 1 95.56 450 LEU B O 1
ATOM 7557 N N . PRO B 1 451 ? 15.977 39.406 2.551 1 93.75 451 PRO B N 1
ATOM 7558 C CA . PRO B 1 451 ? 17.344 38.875 2.504 1 93.75 451 PRO B CA 1
ATOM 7559 C C . PRO B 1 451 ? 18.234 39.656 1.534 1 93.75 451 PRO B C 1
ATOM 7561 O O . PRO B 1 451 ? 17.797 40 0.441 1 93.75 451 PRO B O 1
ATOM 7564 N N . GLY B 1 452 ? 19.438 39.906 1.949 1 91.56 452 GLY B N 1
ATOM 7565 C CA . GLY B 1 452 ? 20.422 40.531 1.08 1 91.56 452 GLY B CA 1
ATOM 7566 C C . GLY B 1 452 ? 20.234 42.031 0.966 1 91.56 452 GLY B C 1
ATOM 7567 O O . GLY B 1 452 ? 21.031 42.719 0.306 1 91.56 452 GLY B O 1
ATOM 7568 N N . GLU B 1 453 ? 19.25 42.562 1.576 1 90.69 453 GLU B N 1
ATOM 7569 C CA . GLU B 1 453 ? 18.969 44 1.499 1 90.69 453 GLU B CA 1
ATOM 7570 C C . GLU B 1 453 ? 19.609 44.75 2.67 1 90.69 453 GLU B C 1
ATOM 7572 O O . GLU B 1 453 ? 19.594 44.25 3.803 1 90.69 453 GLU B O 1
ATOM 7577 N N . GLY B 1 454 ? 20.188 45.875 2.395 1 89.75 454 GLY B N 1
ATOM 7578 C CA . GLY B 1 454 ? 20.688 46.75 3.447 1 89.75 454 GLY B CA 1
ATOM 7579 C C . GLY B 1 454 ? 19.609 47.625 4.035 1 89.75 454 GLY B C 1
ATOM 7580 O O . GLY B 1 454 ? 18.438 47.531 3.664 1 89.75 454 GLY B O 1
ATOM 7581 N N . ILE B 1 455 ? 19.953 48.5 4.941 1 93.12 455 ILE B N 1
ATOM 7582 C CA . ILE B 1 455 ? 19.047 49.344 5.684 1 93.12 455 ILE B CA 1
ATOM 7583 C C . ILE B 1 455 ? 18.375 50.344 4.727 1 93.12 455 ILE B C 1
ATOM 7585 O O . ILE B 1 455 ? 17.188 50.625 4.848 1 93.12 455 ILE B O 1
ATOM 7589 N N . ASP B 1 456 ? 19.141 50.812 3.783 1 93.56 456 ASP B N 1
ATOM 7590 C CA . ASP B 1 456 ? 18.609 51.812 2.85 1 93.56 456 ASP B CA 1
ATOM 7591 C C . ASP B 1 456 ? 17.562 51.188 1.938 1 93.56 456 ASP B C 1
ATOM 7593 O O . ASP B 1 456 ? 16.5 51.781 1.712 1 93.56 456 ASP B O 1
ATOM 7597 N N . GLY B 1 457 ? 17.938 50.094 1.434 1 92.75 457 GLY B N 1
ATOM 7598 C CA . GLY B 1 457 ? 16.984 49.375 0.6 1 92.75 457 GLY B CA 1
ATOM 7599 C C . GLY B 1 457 ? 15.719 49 1.345 1 92.75 457 GLY B C 1
ATOM 7600 O O . GLY B 1 457 ? 14.617 49.094 0.805 1 92.75 457 GLY B O 1
ATOM 7601 N N . ALA B 1 458 ? 15.867 48.562 2.543 1 95.44 458 ALA B N 1
ATOM 7602 C CA . ALA B 1 458 ? 14.742 48.188 3.379 1 95.44 458 ALA B CA 1
ATOM 7603 C C . ALA B 1 458 ? 13.844 49.375 3.701 1 95.44 458 ALA B C 1
ATOM 7605 O O . ALA B 1 458 ? 12.617 49.25 3.748 1 95.44 458 ALA B O 1
ATOM 7606 N N . GLN B 1 459 ? 14.492 50.469 3.92 1 96.19 459 GLN B N 1
ATOM 7607 C CA . GLN B 1 459 ? 13.734 51.688 4.199 1 96.19 459 GLN B CA 1
ATOM 7608 C C . GLN B 1 459 ? 12.867 52.094 3.01 1 96.19 459 GLN B C 1
ATOM 7610 O O . GLN B 1 459 ? 11.719 52.531 3.184 1 96.19 459 GLN B O 1
ATOM 7615 N N . ARG B 1 460 ? 13.367 51.906 1.885 1 95.25 460 ARG B N 1
ATOM 7616 C CA . ARG B 1 460 ? 12.617 52.25 0.68 1 95.25 460 ARG B CA 1
ATOM 7617 C C . ARG B 1 460 ? 11.383 51.375 0.542 1 95.25 460 ARG B C 1
ATOM 7619 O O . ARG B 1 460 ? 10.305 51.844 0.182 1 95.25 460 ARG B O 1
ATOM 7626 N N . VAL B 1 461 ? 11.633 50.125 0.792 1 94.88 461 VAL B N 1
ATOM 7627 C CA . VAL B 1 461 ? 10.516 49.188 0.72 1 94.88 461 VAL B CA 1
ATOM 7628 C C . VAL B 1 461 ? 9.461 49.562 1.765 1 94.88 461 VAL B C 1
ATOM 7630 O O . VAL B 1 461 ? 8.266 49.531 1.486 1 94.88 461 VAL B O 1
ATOM 7633 N N . ALA B 1 462 ? 9.867 49.906 2.922 1 96.88 462 ALA B N 1
ATOM 7634 C CA . ALA B 1 462 ? 8.977 50.312 4.012 1 96.88 462 ALA B CA 1
ATOM 7635 C C . ALA B 1 462 ? 8.172 51.531 3.641 1 96.88 462 ALA B C 1
ATOM 7637 O O . ALA B 1 462 ? 6.969 51.625 3.902 1 96.88 462 ALA B O 1
ATOM 7638 N N . GLU B 1 463 ? 8.859 52.469 3.066 1 96.75 463 GLU B N 1
ATOM 7639 C CA . GLU B 1 463 ? 8.203 53.688 2.652 1 96.75 463 GLU B CA 1
ATOM 7640 C C . GLU B 1 463 ? 7.168 53.438 1.562 1 96.75 463 GLU B C 1
ATOM 7642 O O . GLU B 1 463 ? 6.082 54 1.573 1 96.75 463 GLU B O 1
ATOM 7647 N N . ARG B 1 464 ? 7.551 52.594 0.706 1 95.56 464 ARG B N 1
ATOM 7648 C CA . ARG B 1 464 ? 6.621 52.219 -0.354 1 95.56 464 ARG B CA 1
ATOM 7649 C C . ARG B 1 464 ? 5.359 51.594 0.221 1 95.56 464 ARG B C 1
ATOM 7651 O O . ARG B 1 464 ? 4.254 51.844 -0.259 1 95.56 464 ARG B O 1
ATOM 7658 N N . ILE B 1 465 ? 5.516 50.75 1.204 1 96 465 ILE B N 1
ATOM 7659 C CA . ILE B 1 465 ? 4.379 50.094 1.838 1 96 465 ILE B CA 1
ATOM 7660 C C . ILE B 1 465 ? 3.508 51.125 2.539 1 96 465 ILE B C 1
ATOM 7662 O O . ILE B 1 465 ? 2.281 51.125 2.398 1 96 465 ILE B O 1
ATOM 7666 N N . CYS B 1 466 ? 4.113 51.969 3.311 1 96.44 466 CYS B N 1
ATOM 7667 C CA . CYS B 1 466 ? 3.391 53.031 4.027 1 96.44 466 CYS B CA 1
ATOM 7668 C C . CYS B 1 466 ? 2.578 53.875 3.064 1 96.44 466 CYS B C 1
ATOM 7670 O O . CYS B 1 466 ? 1.4 54.156 3.307 1 96.44 466 CYS B O 1
ATOM 7672 N N . GLU B 1 467 ? 3.229 54.219 2.023 1 95.81 467 GLU B N 1
ATOM 7673 C CA . GLU B 1 467 ? 2.572 55.062 1.028 1 95.81 467 GLU B CA 1
ATOM 7674 C C . GLU B 1 467 ? 1.427 54.312 0.346 1 95.81 467 GLU B C 1
ATOM 7676 O O . GLU B 1 467 ? 0.37 54.906 0.091 1 95.81 467 GLU B O 1
ATOM 7681 N N . ALA B 1 468 ? 1.674 53.125 0.014 1 95.69 468 ALA B N 1
ATOM 7682 C CA . ALA B 1 468 ? 0.666 52.312 -0.679 1 95.69 468 ALA B CA 1
ATOM 7683 C C . ALA B 1 468 ? -0.572 52.125 0.193 1 95.69 468 ALA B C 1
ATOM 7685 O O . ALA B 1 468 ? -1.699 52.156 -0.306 1 95.69 468 ALA B O 1
ATOM 7686 N N . VAL B 1 469 ? -0.397 51.906 1.452 1 96.12 469 VAL B N 1
ATOM 7687 C CA . VAL B 1 469 ? -1.517 51.75 2.371 1 96.12 469 VAL B CA 1
ATOM 7688 C C . VAL B 1 469 ? -2.299 53.062 2.486 1 96.12 469 VAL B C 1
ATOM 7690 O O . VAL B 1 469 ? -3.531 53.031 2.494 1 96.12 469 VAL B O 1
ATOM 7693 N N . GLU B 1 470 ? -1.59 54.094 2.605 1 94.31 470 GLU B N 1
ATOM 7694 C CA . GLU B 1 470 ? -2.236 55.406 2.68 1 94.31 470 GLU B CA 1
ATOM 7695 C C . GLU B 1 470 ? -3.041 55.688 1.416 1 94.31 470 GLU B C 1
ATOM 7697 O O . GLU B 1 470 ? -4.121 56.281 1.483 1 94.31 470 GLU B O 1
ATOM 7702 N N . ARG B 1 471 ? -2.541 55.25 0.328 1 93.38 471 ARG B N 1
ATOM 7703 C CA . ARG B 1 471 ? -3.174 55.5 -0.964 1 93.38 471 ARG B CA 1
ATOM 7704 C C . ARG B 1 471 ? -4.469 54.719 -1.103 1 93.38 471 ARG B C 1
ATOM 7706 O O . ARG B 1 471 ? -5.328 55.062 -1.919 1 93.38 471 ARG B O 1
ATOM 7713 N N . MET B 1 472 ? -4.559 53.688 -0.39 1 92.94 472 MET B N 1
ATOM 7714 C CA . MET B 1 472 ? -5.789 52.906 -0.422 1 92.94 472 MET B CA 1
ATOM 7715 C C . MET B 1 472 ? -6.965 53.688 0.119 1 92.94 472 MET B C 1
ATOM 7717 O O . MET B 1 472 ? -8.117 53.406 -0.194 1 92.94 472 MET B O 1
ATOM 7721 N N . GLN B 1 473 ? -6.801 54.656 0.976 1 92.69 473 GLN B N 1
ATOM 7722 C CA . GLN B 1 473 ? -7.777 55.594 1.522 1 92.69 473 GLN B CA 1
ATOM 7723 C C . GLN B 1 473 ? -8.914 54.844 2.227 1 92.69 473 GLN B C 1
ATOM 7725 O O . GLN B 1 473 ? -10.086 55.156 1.994 1 92.69 473 GLN B O 1
ATOM 7730 N N . MET B 1 474 ? -8.547 53.875 2.973 1 93.75 474 MET B N 1
ATOM 7731 C CA . MET B 1 474 ? -9.555 53.219 3.795 1 93.75 474 MET B CA 1
ATOM 7732 C C . MET B 1 474 ? -10.023 54.125 4.926 1 93.75 474 MET B C 1
ATOM 7734 O O . MET B 1 474 ? -9.234 54.5 5.789 1 93.75 474 MET B O 1
ATOM 7738 N N . PRO B 1 475 ? -11.289 54.438 4.938 1 93.56 475 PRO B N 1
ATOM 7739 C CA . PRO B 1 475 ? -11.773 55.406 5.918 1 93.56 475 PRO B CA 1
ATOM 7740 C C . PRO B 1 475 ? -11.594 54.938 7.359 1 93.56 475 PRO B C 1
ATOM 7742 O O . PRO B 1 475 ? -11.883 53.781 7.672 1 93.56 475 PRO B O 1
ATOM 7745 N N . HIS B 1 476 ? -11.016 55.75 8.195 1 93.44 476 HIS B N 1
ATOM 7746 C CA . HIS B 1 476 ? -10.836 55.531 9.625 1 93.44 476 HIS B CA 1
ATOM 7747 C C . HIS B 1 476 ? -11.141 56.781 10.422 1 93.44 476 HIS B C 1
ATOM 7749 O O . HIS B 1 476 ? -10.227 57.5 10.82 1 93.44 476 HIS B O 1
ATOM 7755 N N . PRO B 1 477 ? -12.391 56.969 10.773 1 89.44 477 PRO B N 1
ATOM 7756 C CA . PRO B 1 477 ? -12.781 58.156 11.484 1 89.44 477 PRO B CA 1
ATOM 7757 C C . PRO B 1 477 ? -12.117 58.281 12.859 1 89.44 477 PRO B C 1
ATOM 7759 O O . PRO B 1 477 ? -12.016 59.375 13.406 1 89.44 477 PRO B O 1
ATOM 7762 N N . GLY B 1 478 ? -11.664 57.281 13.375 1 87.38 478 GLY B N 1
ATOM 7763 C CA . GLY B 1 478 ? -11.031 57.281 14.688 1 87.38 478 GLY B CA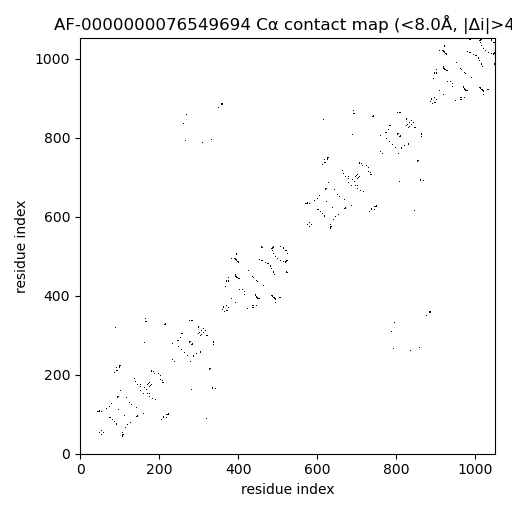 1
ATOM 7764 C C . GLY B 1 478 ? -9.555 57.625 14.625 1 87.38 478 GLY B C 1
ATOM 7765 O O . GLY B 1 478 ? -8.906 57.781 15.664 1 87.38 478 GLY B O 1
ATOM 7766 N N . SER B 1 479 ? -9.023 57.844 13.477 1 91.06 479 SER B N 1
ATOM 7767 C CA . SER B 1 479 ? -7.625 58.188 13.281 1 91.06 479 SER B CA 1
ATOM 7768 C C . SER B 1 479 ? -7.488 59.688 12.945 1 91.06 479 SER B C 1
ATOM 7770 O O . SER B 1 479 ? -8.32 60.25 12.234 1 91.06 479 SER B O 1
ATOM 7772 N N . PRO B 1 480 ? -6.492 60.281 13.523 1 89.69 480 PRO B N 1
ATOM 7773 C CA . PRO B 1 480 ? -6.266 61.688 13.188 1 89.69 480 PRO B CA 1
ATOM 7774 C C . PRO B 1 480 ? -6.039 61.906 11.695 1 89.69 480 PRO B C 1
ATOM 7776 O O . PRO B 1 480 ? -6.352 63 11.18 1 89.69 480 PRO B O 1
ATOM 7779 N N . ALA B 1 481 ? -5.547 60.969 10.992 1 88.31 481 ALA B N 1
ATOM 7780 C CA . ALA B 1 481 ? -5.293 61.094 9.555 1 88.31 481 ALA B CA 1
ATOM 7781 C C . ALA B 1 481 ? -6.574 60.875 8.758 1 88.31 481 ALA B C 1
ATOM 7783 O O . ALA B 1 481 ? -6.633 61.188 7.566 1 88.31 481 ALA B O 1
ATOM 7784 N N . GLY B 1 482 ? -7.617 60.312 9.352 1 92.88 482 GLY B N 1
ATOM 7785 C CA . GLY B 1 482 ? -8.898 60.062 8.711 1 92.88 482 GLY B CA 1
ATOM 7786 C C . GLY B 1 482 ? -8.914 58.781 7.895 1 92.88 482 GLY B C 1
ATOM 7787 O O . GLY B 1 482 ? -9.969 58.375 7.398 1 92.88 482 GLY B O 1
ATOM 7788 N N . VAL B 1 483 ? -7.781 58.312 7.648 1 95.19 483 VAL B N 1
ATOM 7789 C CA . VAL B 1 483 ? -7.656 57.062 6.902 1 95.19 483 VAL B CA 1
ATOM 7790 C C . VAL B 1 483 ? -6.797 56.062 7.688 1 95.19 483 VAL B C 1
ATOM 7792 O O . VAL B 1 483 ? -6.062 56.469 8.594 1 95.19 483 VAL B O 1
ATOM 7795 N N . GLN B 1 484 ? -6.93 54.812 7.344 1 95.5 484 GLN B N 1
ATOM 7796 C CA . GLN B 1 484 ? -6.102 53.781 7.988 1 95.5 484 GLN B CA 1
ATOM 7797 C C . GLN B 1 484 ? -4.656 53.875 7.5 1 95.5 484 GLN B C 1
ATOM 7799 O O . GLN B 1 484 ? -4.406 53.938 6.297 1 95.5 484 GLN B O 1
ATOM 7804 N N . THR B 1 485 ? -3.73 53.969 8.391 1 96.62 485 THR B N 1
ATOM 7805 C CA . THR B 1 485 ? -2.307 54.031 8.07 1 96.62 485 THR B CA 1
ATOM 7806 C C . THR B 1 485 ? -1.542 52.938 8.812 1 96.62 485 THR B C 1
ATOM 7808 O O . THR B 1 485 ? -2.121 52.219 9.609 1 96.62 485 THR B O 1
ATOM 7811 N N . VAL B 1 486 ? -0.259 52.812 8.43 1 96.94 486 VAL B N 1
ATOM 7812 C CA . VAL B 1 486 ? 0.601 51.844 9.109 1 96.94 486 VAL B CA 1
ATOM 7813 C C . VAL B 1 486 ? 1.888 52.531 9.562 1 96.94 486 VAL B C 1
ATOM 7815 O O . VAL B 1 486 ? 2.295 53.531 8.984 1 96.94 486 VAL B O 1
ATOM 7818 N N . SER B 1 487 ? 2.439 52.031 10.602 1 97 487 SER B N 1
ATOM 7819 C CA . SER B 1 487 ? 3.768 52.406 11.07 1 97 487 SER B CA 1
ATOM 7820 C C . SER B 1 487 ? 4.762 51.25 10.898 1 97 487 SER B C 1
ATOM 7822 O O . SER B 1 487 ? 4.398 50.094 11.055 1 97 487 SER B O 1
ATOM 7824 N N . VAL B 1 488 ? 5.984 51.625 10.578 1 97.12 488 VAL B N 1
ATOM 7825 C CA . VAL B 1 488 ? 6.938 50.594 10.234 1 97.12 488 VAL B CA 1
ATOM 7826 C C . VAL B 1 488 ? 8.25 50.812 10.977 1 97.12 488 VAL B C 1
ATOM 7828 O O . VAL B 1 488 ? 8.75 51.938 11.023 1 97.12 488 VAL B O 1
ATOM 7831 N N . GLY B 1 489 ? 8.727 49.781 11.602 1 96.81 489 GLY B N 1
ATOM 7832 C CA . GLY B 1 489 ? 10.086 49.719 12.109 1 96.81 489 GLY B CA 1
ATOM 7833 C C . GLY B 1 489 ? 11.023 48.906 11.234 1 96.81 489 GLY B C 1
ATOM 7834 O O . GLY B 1 489 ? 10.703 47.781 10.852 1 96.81 489 GLY B O 1
ATOM 7835 N N . VAL B 1 490 ? 12.203 49.5 10.914 1 97.38 490 VAL B N 1
ATOM 7836 C CA . VAL B 1 490 ? 13.148 48.844 10.008 1 97.38 490 VAL B CA 1
ATOM 7837 C C . VAL B 1 490 ? 14.445 48.531 10.75 1 97.38 490 VAL B C 1
ATOM 7839 O O . VAL B 1 490 ? 14.93 49.375 11.531 1 97.38 490 VAL B O 1
ATOM 7842 N N . ALA B 1 491 ? 14.891 47.312 10.562 1 96.44 491 ALA B N 1
ATOM 7843 C CA . ALA B 1 491 ? 16.203 46.938 11.07 1 96.44 491 ALA B CA 1
ATOM 7844 C C . ALA B 1 491 ? 16.984 46.125 10.031 1 96.44 491 ALA B C 1
ATOM 7846 O O . ALA B 1 491 ? 16.391 45.438 9.203 1 96.44 491 ALA B O 1
ATOM 7847 N N . GLY B 1 492 ? 18.266 46.281 10.016 1 94.88 492 GLY B N 1
ATOM 7848 C CA . GLY B 1 492 ? 19.141 45.531 9.117 1 94.88 492 GLY B CA 1
ATOM 7849 C C . GLY B 1 492 ? 20.547 45.406 9.641 1 94.88 492 GLY B C 1
ATOM 7850 O O . GLY B 1 492 ? 21.078 46.312 10.273 1 94.88 492 GLY B O 1
ATOM 7851 N N . LEU B 1 493 ? 21.078 44.312 9.445 1 93.5 493 LEU B N 1
ATOM 7852 C CA . LEU B 1 493 ? 22.453 44.094 9.867 1 93.5 493 LEU B CA 1
ATOM 7853 C C . LEU B 1 493 ? 23.062 42.875 9.172 1 93.5 493 LEU B C 1
ATOM 7855 O O . LEU B 1 493 ? 22.359 42.156 8.484 1 93.5 493 LEU B O 1
ATOM 7859 N N . VAL B 1 494 ? 24.312 42.781 9.258 1 95 494 VAL B N 1
ATOM 7860 C CA . VAL B 1 494 ? 25.031 41.562 8.891 1 95 494 VAL B CA 1
ATOM 7861 C C . VAL B 1 494 ? 25.25 40.688 10.125 1 95 494 VAL B C 1
ATOM 7863 O O . VAL B 1 494 ? 25.891 41.125 11.086 1 95 494 VAL B O 1
ATOM 7866 N N . PRO B 1 495 ? 24.609 39.5 10.07 1 94.19 495 PRO B N 1
ATOM 7867 C CA . PRO B 1 495 ? 24.75 38.656 11.25 1 94.19 495 PRO B CA 1
ATOM 7868 C C . PRO B 1 495 ? 26.203 38.438 11.656 1 94.19 495 PRO B C 1
ATOM 7870 O O . PRO B 1 495 ? 27.062 38.188 10.797 1 94.19 495 PRO B O 1
ATOM 7873 N N . GLN B 1 496 ? 26.484 38.688 12.906 1 89.5 496 GLN B N 1
ATOM 7874 C CA . GLN B 1 496 ? 27.797 38.438 13.469 1 89.5 496 GLN B CA 1
ATOM 7875 C C . GLN B 1 496 ? 27.797 37.156 14.297 1 89.5 496 GLN B C 1
ATOM 7877 O O . GLN B 1 496 ? 26.734 36.625 14.656 1 89.5 496 GLN B O 1
ATOM 7882 N N . ASP B 1 497 ? 28.953 36.625 14.586 1 85.62 497 ASP B N 1
ATOM 7883 C CA . ASP B 1 497 ? 29.078 35.406 15.375 1 85.62 497 ASP B CA 1
ATOM 7884 C C . ASP B 1 497 ? 28.484 35.594 16.766 1 85.62 497 ASP B C 1
ATOM 7886 O O . ASP B 1 497 ? 28.719 36.625 17.422 1 85.62 497 ASP B O 1
ATOM 7890 N N . GLY B 1 498 ? 27.578 34.75 17.141 1 84.5 498 GLY B N 1
ATOM 7891 C CA . GLY B 1 498 ? 27 34.781 18.469 1 84.5 498 GLY B CA 1
ATOM 7892 C C . GLY B 1 498 ? 25.641 35.5 18.516 1 84.5 498 GLY B C 1
ATOM 7893 O O . GLY B 1 498 ? 24.938 35.406 19.516 1 84.5 498 GLY B O 1
ATOM 7894 N N . GLN B 1 499 ? 25.328 36.219 17.453 1 87.62 499 GLN B N 1
ATOM 7895 C CA . GLN B 1 499 ? 24.031 36.906 17.406 1 87.62 499 GLN B CA 1
ATOM 7896 C C . GLN B 1 499 ? 22.938 35.938 16.984 1 87.62 499 GLN B C 1
ATOM 7898 O O . GLN B 1 499 ? 23.203 34.938 16.328 1 87.62 499 GLN B O 1
ATOM 7903 N N . GLN B 1 500 ? 21.781 36.281 17.5 1 90.44 500 GLN B N 1
ATOM 7904 C CA . GLN B 1 500 ? 20.625 35.469 17.156 1 90.44 500 GLN B CA 1
ATOM 7905 C C . GLN B 1 500 ? 19.625 36.25 16.297 1 90.44 500 GLN B C 1
ATOM 7907 O O . GLN B 1 500 ? 19.547 37.469 16.406 1 90.44 500 GLN B O 1
ATOM 7912 N N . ALA B 1 501 ? 18.875 35.5 15.547 1 91.88 501 ALA B N 1
ATOM 7913 C CA . ALA B 1 501 ? 17.906 36.062 14.625 1 91.88 501 ALA B CA 1
ATOM 7914 C C . ALA B 1 501 ? 16.891 36.938 15.375 1 91.88 501 ALA B C 1
ATOM 7916 O O . ALA B 1 501 ? 16.422 37.938 14.859 1 91.88 501 ALA B O 1
ATOM 7917 N N . MET B 1 502 ? 16.562 36.562 16.578 1 85.81 502 MET B N 1
ATOM 7918 C CA . MET B 1 502 ? 15.547 37.25 17.375 1 85.81 502 MET B CA 1
ATOM 7919 C C . MET B 1 502 ? 16 38.656 17.75 1 85.81 502 MET B C 1
ATOM 7921 O O . MET B 1 502 ? 15.172 39.531 18.047 1 85.81 502 MET B O 1
ATOM 7925 N N . GLU B 1 503 ? 17.266 38.906 17.75 1 86.75 503 GLU B N 1
ATOM 7926 C CA . GLU B 1 503 ? 17.781 40.25 18.016 1 86.75 503 GLU B CA 1
ATOM 7927 C C . GLU B 1 503 ? 17.328 41.219 16.938 1 86.75 503 GLU B C 1
ATOM 7929 O O . GLU B 1 503 ? 17.047 42.375 17.234 1 86.75 503 GLU B O 1
ATOM 7934 N N . LEU B 1 504 ? 17.344 40.719 15.758 1 92.19 504 LEU B N 1
ATOM 7935 C CA . LEU B 1 504 ? 16.875 41.562 14.656 1 92.19 504 LEU B CA 1
ATOM 7936 C C . LEU B 1 504 ? 15.414 41.969 14.859 1 92.19 504 LEU B C 1
ATOM 7938 O O . LEU B 1 504 ? 15.047 43.094 14.57 1 92.19 504 LEU B O 1
ATOM 7942 N N . VAL B 1 505 ? 14.617 41.062 15.383 1 90.69 505 VAL B N 1
ATOM 7943 C CA . VAL B 1 505 ? 13.203 41.344 15.648 1 90.69 505 VAL B CA 1
ATOM 7944 C C . VAL B 1 505 ? 13.07 42.375 16.766 1 90.69 505 VAL B C 1
ATOM 7946 O O . VAL B 1 505 ? 12.242 43.281 16.672 1 90.69 505 VAL B O 1
ATOM 7949 N N . THR B 1 506 ? 13.867 42.25 17.75 1 85.38 506 THR B N 1
ATOM 7950 C CA . THR B 1 506 ? 13.828 43.156 18.875 1 85.38 506 THR B CA 1
ATOM 7951 C C . THR B 1 506 ? 14.195 44.562 18.438 1 85.38 506 THR B C 1
ATOM 7953 O O . THR B 1 506 ? 13.555 45.531 18.844 1 85.38 506 THR B O 1
ATOM 7956 N N . ILE B 1 507 ? 15.18 44.656 17.578 1 90.88 507 ILE B N 1
ATOM 7957 C CA . ILE B 1 507 ? 15.633 45.938 17.078 1 90.88 507 ILE B CA 1
ATOM 7958 C C . ILE B 1 507 ? 14.539 46.562 16.219 1 90.88 507 ILE B C 1
ATOM 7960 O O . ILE B 1 507 ? 14.25 47.75 16.359 1 90.88 507 ILE B O 1
ATOM 7964 N N . ALA B 1 508 ? 14 45.812 15.391 1 93.19 508 ALA B N 1
ATOM 7965 C CA . ALA B 1 508 ? 12.922 46.312 14.539 1 93.19 508 ALA B CA 1
ATOM 7966 C C . ALA B 1 508 ? 11.711 46.75 15.375 1 93.19 508 ALA B C 1
ATOM 7968 O O . ALA B 1 508 ? 11.039 47.719 15.047 1 93.19 508 ALA B O 1
ATOM 7969 N N . ASP B 1 509 ? 11.398 46 16.391 1 86.94 509 ASP B N 1
ATOM 7970 C CA . ASP B 1 509 ? 10.281 46.281 17.297 1 86.94 509 ASP B CA 1
ATOM 7971 C C . ASP B 1 509 ? 10.477 47.594 18.016 1 86.94 509 ASP B C 1
ATOM 7973 O O . ASP B 1 509 ? 9.523 48.344 18.203 1 86.94 509 ASP B O 1
ATOM 7977 N N . MET B 1 510 ? 11.695 47.812 18.406 1 86.19 510 MET B N 1
ATOM 7978 C 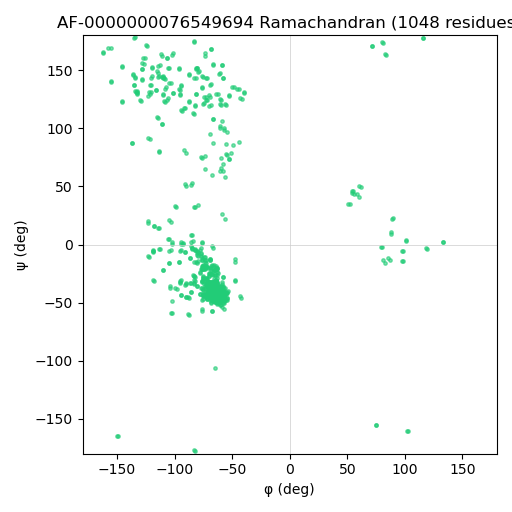CA . MET B 1 510 ? 12.008 49.094 19.062 1 86.19 510 MET B CA 1
ATOM 7979 C C . MET B 1 510 ? 11.82 50.25 18.109 1 86.19 510 MET B C 1
ATOM 7981 O O . MET B 1 510 ? 11.305 51.312 18.5 1 86.19 510 MET B O 1
ATOM 7985 N N . ALA B 1 511 ? 12.25 50.062 16.922 1 93.19 511 ALA B N 1
ATOM 7986 C CA . ALA B 1 511 ? 12.055 51.094 15.898 1 93.19 511 ALA B CA 1
ATOM 7987 C C . ALA B 1 511 ? 10.57 51.312 15.641 1 93.19 511 ALA B C 1
ATOM 7989 O O . ALA B 1 511 ? 10.148 52.469 15.438 1 93.19 511 ALA B O 1
ATOM 7990 N N . LEU B 1 512 ? 9.82 50.281 15.609 1 91.94 512 LEU B N 1
ATOM 7991 C CA . LEU B 1 512 ? 8.383 50.406 15.422 1 91.94 512 LEU B CA 1
ATOM 7992 C C . LEU B 1 512 ? 7.75 51.188 16.562 1 91.94 512 LEU B C 1
ATOM 7994 O O . LEU B 1 512 ? 6.859 52.031 16.344 1 91.94 512 LEU B O 1
ATOM 7998 N N . TYR B 1 513 ? 8.18 50.906 17.766 1 85.75 513 TYR B N 1
ATOM 7999 C CA . TYR B 1 513 ? 7.688 51.625 18.938 1 85.75 513 TYR B CA 1
ATOM 8000 C C . TYR B 1 513 ? 7.953 53.125 18.797 1 85.75 513 TYR B C 1
ATOM 8002 O O . TYR B 1 513 ? 7.094 53.938 19.125 1 85.75 513 TYR B O 1
ATOM 8010 N N . ARG B 1 514 ? 9.109 53.438 18.344 1 91.31 514 ARG B N 1
ATOM 8011 C CA . ARG B 1 514 ? 9.469 54.844 18.141 1 91.31 514 ARG B CA 1
ATOM 8012 C C . ARG B 1 514 ? 8.594 55.469 17.062 1 91.31 514 ARG B C 1
ATOM 8014 O O . ARG B 1 514 ? 8.203 56.625 17.188 1 91.31 514 ARG B O 1
ATOM 8021 N N . ALA B 1 515 ? 8.312 54.75 16.078 1 94.19 515 ALA B N 1
ATOM 8022 C CA . ALA B 1 515 ? 7.445 55.25 15.008 1 94.19 515 ALA B CA 1
ATOM 8023 C C . ALA B 1 515 ? 6.062 55.625 15.547 1 94.19 515 ALA B C 1
ATOM 8025 O O . ALA B 1 515 ? 5.484 56.625 15.156 1 94.19 515 ALA B O 1
ATOM 8026 N N . LYS B 1 516 ? 5.512 54.719 16.359 1 89 516 LYS B N 1
ATOM 8027 C CA . LYS B 1 516 ? 4.211 54.969 16.969 1 89 516 LYS B CA 1
ATOM 8028 C C . LYS B 1 516 ? 4.25 56.188 17.891 1 89 516 LYS B C 1
ATOM 8030 O O . LYS B 1 516 ? 3.328 57 17.891 1 89 516 LYS B O 1
ATOM 8035 N N . ASP B 1 517 ? 5.348 56.312 18.609 1 87.12 517 ASP B N 1
ATOM 8036 C CA . ASP B 1 517 ? 5.5 57.375 19.594 1 87.12 517 ASP B CA 1
ATOM 8037 C C . ASP B 1 517 ? 5.691 58.75 18.906 1 87.12 517 ASP B C 1
ATOM 8039 O O . ASP B 1 517 ? 5.312 59.781 19.453 1 87.12 517 ASP B O 1
ATOM 8043 N N . LEU B 1 518 ? 6.277 58.75 17.734 1 92.88 518 LEU B N 1
ATOM 8044 C CA . LEU B 1 518 ? 6.59 59.969 17.016 1 92.88 518 LEU B CA 1
ATOM 8045 C C . LEU B 1 518 ? 5.398 60.438 16.188 1 92.88 518 LEU B C 1
ATOM 8047 O O . LEU B 1 518 ? 5.523 61.344 15.367 1 92.88 518 LEU B O 1
ATOM 8051 N N . GLY B 1 519 ? 4.203 59.812 16.344 1 91.62 519 GLY B N 1
ATOM 8052 C CA . GLY B 1 519 ? 3.008 60.312 15.695 1 91.62 519 GLY B CA 1
ATOM 8053 C C . GLY B 1 519 ? 2.377 59.344 14.734 1 91.62 519 GLY B C 1
ATOM 8054 O O . GLY B 1 519 ? 1.354 59.625 14.109 1 91.62 519 GLY B O 1
ATOM 8055 N N . ARG B 1 520 ? 2.973 58.219 14.523 1 93.31 520 ARG B N 1
ATOM 8056 C CA . ARG B 1 520 ? 2.438 57.125 13.703 1 93.31 520 ARG B CA 1
ATOM 8057 C C . ARG B 1 520 ? 2.477 57.5 12.219 1 93.31 520 ARG B C 1
ATOM 8059 O O . ARG B 1 520 ? 2.951 58.562 11.852 1 93.31 520 ARG B O 1
ATOM 8066 N N . ASN B 1 521 ? 2.219 56.594 11.352 1 95.06 521 ASN B N 1
ATOM 8067 C CA . ASN B 1 521 ? 2.23 56.781 9.906 1 95.06 521 ASN B CA 1
ATOM 8068 C C . ASN B 1 521 ? 3.607 57.188 9.398 1 95.06 521 ASN B C 1
ATOM 8070 O O . ASN B 1 521 ? 3.732 58.188 8.703 1 95.06 521 ASN B O 1
ATOM 8074 N N . ARG B 1 522 ? 4.543 56.469 9.805 1 96.12 522 ARG B N 1
ATOM 8075 C CA . ARG B 1 522 ? 5.902 56.812 9.383 1 96.12 522 ARG B CA 1
ATOM 8076 C C . ARG B 1 522 ? 6.816 55.594 9.484 1 96.12 522 ARG B C 1
ATOM 8078 O O . ARG B 1 522 ? 6.445 54.594 10.07 1 96.12 522 ARG B O 1
ATOM 8085 N N . VAL B 1 523 ? 7.965 55.75 8.922 1 97.81 523 VAL B N 1
ATOM 8086 C CA . VAL B 1 523 ? 9.008 54.719 8.945 1 97.81 523 VAL B CA 1
ATOM 8087 C C . VAL B 1 523 ? 10.156 55.156 9.836 1 97.81 523 VAL B C 1
ATOM 8089 O O . VAL B 1 523 ? 10.609 56.312 9.75 1 97.81 523 VAL B O 1
ATOM 8092 N N . VAL B 1 524 ? 10.539 54.312 10.742 1 97.56 524 VAL B N 1
ATOM 8093 C CA . VAL B 1 524 ? 11.688 54.594 11.586 1 97.56 524 VAL B CA 1
ATOM 8094 C C . VAL B 1 524 ? 12.742 53.5 11.438 1 97.56 524 VAL B C 1
ATOM 8096 O O . VAL B 1 524 ? 12.43 52.312 11.531 1 97.56 524 VAL B O 1
ATOM 8099 N N . VAL B 1 525 ? 13.93 53.875 11.203 1 96.69 525 VAL B N 1
ATOM 8100 C CA . VAL B 1 525 ? 15.047 52.969 11.062 1 96.69 525 VAL B CA 1
ATOM 8101 C C . VAL B 1 525 ? 15.797 52.844 12.383 1 96.69 525 VAL B C 1
ATOM 8103 O O . VAL B 1 525 ? 16 53.844 13.078 1 96.69 525 VAL B O 1
ATOM 8106 N N . ALA B 1 526 ? 16.078 51.625 12.703 1 90.19 526 ALA B N 1
ATOM 8107 C CA . ALA B 1 526 ? 16.812 51.406 13.945 1 90.19 526 ALA B CA 1
ATOM 8108 C C . ALA B 1 526 ? 18.266 51.875 13.82 1 90.19 526 ALA B C 1
ATOM 8110 O O . ALA B 1 526 ? 18.844 51.812 12.742 1 90.19 526 ALA B O 1
#

Sequence (1052 aa):
MQELSREPSVGTACLAKGEGGRVALSSVEASLSEPREAVRDFAVSLWRGAWSRETWTRGACVRLAISFVVLATCSWLGIVLSHQSEGVATIWLSNGILFGLVITQPRQRWLAYFAMGLLADTLADVLYGDPFKVAIGVSLANSIEVVVSCLVLTWWFGWPLNLSKRRPLIGFLGVAVVAVAALTSALGASWTLLFYDAGPWWKMWRTWYLGDMLGMALLAPLVFMLQRPGFFEVLRRGQLAHTLTVLLVPAIVTVLVFTHDKDPLIFFLYPALLLVVFRLGFSGTILTIFVVAFGSIALTVKGHGPLMLIPGAHMMLHRIVVVQIFLAVAIFTMFPVAALLEERAELQLSLAESEGRYRRLAHADDLTGLDNRRAFNVRLEEEWRRAADARRSIALLLLDADLFKRYNDIYGHLGGDECLRCIAGVIAETIEDGIGAAARFGGEEFAVILPGEGIDGAQRVAERICEAVERMQMPHPGSPAGVQTVSVGVAGLVPQDGQQAMELVTIADMALYRAKDLGRNRVVVAMQELSREPSVGTACLAKGEGGRVALSSVEASLSEPREAVRDFAVSLWRGAWSRETWTRGACVRLAISFVVLATCSWLGIVLSHQSEGVATIWLSNGILFGLVITQPRQRWLAYFAMGLLADTLADVLYGDPFKVAIGVSLANSIEVVVSCLVLTWWFGWPLNLSKRRPLIGFLGVAVVAVAALTSALGASWTLLFYDAGPWWKMWRTWYLGDMLGMALLAPLVFMLQRPGFFEVLRRGQLAHTLTVLLVPAIVTVLVFTHDKDPLIFFLYPALLLVVFRLGFSGTILTIFVVAFGSIALTVKGHGPLMLIPGAHMMLHRIVVVQIFLAVAIFTMFPVAALLEERAELQLSLAESEGRYRRLAHADDLTGLDNRRAFNVRLEEEWRRAADARRSIALLLLDADLFKRYNDIYGHLGGDECLRCIAGVIAETIEDGIGAAARFGGEEFAVILPGEGIDGAQRVAERICEAVERMQMPHPGSPAGVQTVSVGVAGLVPQDGQQAMELVTIADMALYRAKDLGRNRVVVA

Organism: NCBI:txid570835

InterPro domains:
  IPR000160 GGDEF domain [PF00990] (362-522)
  IPR000160 GGDEF domain [PS50887] (392-526)
  IPR000160 GGDEF domain [SM00267] (351-526)
  IPR000160 GGDEF domain [TIGR00254] (360-525)
  IPR000160 GGDEF domain [cd01949] (365-524)
  IPR007895 MASE1 [PF05231] (65-344)
  IPR029787 Nucleotide cyclase [SSF55073] (367-525)
  IPR043128 Reverse transcriptase/Diguanylate cyclase domain [G3DSA:3.30.70.270] (348-526)
  IPR050469 Diguanylate cyclase Dgc-like, bacteria [PTHR45138] (337-526)

Foldseek 3Di:
DPDDDPPPPPDDDDPPPCPPPPDPPPVVPPPPDPPVVVVVVLVCQQAPCLPPCVQCDPVNVVVLVVLLVVLLVQLLVQQVCCVVQVRFRLARARLQLLLLVQLVGGSSPNVVSLVSQLVSQLVSCVVVPDDSQLSNQLSVLSSVLSVVLSVVLCSVPNPNQDCLAQPSVLVSLPPSLQPSLLVSLLSSLVSNVVPDDPDDSVLSSLSSNLNHSLNNLQRNVVSNVVVDPVLCVCVDPVNNVVLVVLLVQLLVVLLVAQQDQPDNPLVVSQVSLQSQCQVPFQSSSSVSLVSSLVSNLVSLSVPHHNLCVDDVSVRSSVSSSVSSVSSSVSSSPRSSVSSVVVVVVVVVVVVVVVVVVCCQVQFADPLQRAGEQNNVVVVLQVLLVVLQVVQAKKKKKKKFWPPLVLVCVVVNVVSSSVLLNVLSVLLCVLCVVHPKGKYANDDGMIMIIHRRDAQVRQQVSVLSSQVSQVVVQDADCPAPVRGIGMAMFMEMDRDDPPDDSVVSVVNSVVQSVVCNVVRHSDYGYD/DPDDDPPPPPDDDDPPPPPPPPPPPPVVPPPPDDPVVVVVVLVCQQAPCLPPCVQCDPVNVVVLVVLLVVLLVQLLVQQVCCVVLVRFRLARARLQLLLLVQLVGGSSPNVVSLVSQLVSQLVSCVVVPDDSQLSNQLSVLSSVLSVVLSVVLCSVPNPNQDCLAQPSVLVSLPPSLQPSLLVSLLSSLVSNVVPDVPDDSVLSSLSSNLNHSLNNLQRNVVSNVVVDPVLCVCVDPVNNVVLVVLLVQLLVVLLVAQQDQPDNPLVVSQVSLQSQCQVPFQSSSSVSLVSSLVSNLVSLSVPHHNCCVDDVSVRSSVSSSVSSVSSSVSSSPRSSVSSVVVVVVVVVVVVVVVVVVCCQVQFADPLQRAGEQNNVVVVLQVLLVVLQVVQAKKKKKKKFWPPLVLVCVVVNVVSSSVLLNVLSVLLCVLCVVHPKGKYANDDRMIMMIHRRDAQVRQQVSVLSSQVSQVVVQDADCPAPVRGIGMAMFMEMDRDDPPDDSVVSVVNSVVQSVVCVVVRHSDYGYD